Protein AF-A0A951I4A6-F1 (afdb_monomer_lite)

Sequence (923 aa):
MSLWTTLTGWFDKDRKHLIYHVMDQAHVDLKLNPESLEAGCHYIRLRLADMFLRKEVAWGQSWYPAVHSIIRFDFAERSVEIPGIADWSRVGLQNNGNGDVVGHNYMLTQAMPFNGGVVSLGAGLIALEGQNYLKAYLKTLGNLTDLLMVPQLSAAMKIVEPLTLGIQELVGAGNGHIHLGFYNSYSAGELSDGYIAIIRATGEELDTDRLWVVKDQLRVGQSMAESKPLDKFDYMLLRTEVFKTRDDWEKLDSINEPFQESLKALSDPDTAAQAPRHIRQALLRVTQAPELTDAQKRMVFNKLKENYEQAKIDLAYAGATNSSLPTLKELMRHQGKISNALSEGLPTLAEINSVAPVRQSIDPSYATTADESLEAVASAEAVLSEFYFALLGDAVDGERVKCESEVDLVFNYGVASNNALAIIKQAEELDKARQQNGELGLSVIPTGFTFRDEAWFRKIKFVEGNLEAPVSFKLRADAQPVKNSGFYIIFDRNGFVLYEFHLKVELVSALDEPALVSARVPVNLNLDELMAGKDRTQRTAVLAISALGQTLNAYYRNNETQETRVYQFQTIDRDMLAKRIGKTSAKLSPVASDDIWSEPCNPITSPAEGSAQAYEDLLKRVVTEGSILYADLSEDEDLGKLLDKISALQTGSVVQISTNCAFLPWEILYPRSYNMERDDDPPQEQELWGNRFLIESLLIGEIGDITGPFAAHEHSAPFVSLNFNPTIDETGAFEGSAYKPVADQISVAQNSYAGKVSKLEINVGKEAIKKMIAQKNYAATLIYFYCHGQSDGTFIVTQDEKLEVDRNFYIDPAFIDNSINFSNGPIIFLNSCSSGQYSPLSLTNFFSRFKEKQALGLIATSFPVPATFGAAFGEELIKRYLDGMTIGEALWRLRRELLQEKNPVGLFYSLQCPFETRAHHEN

Secondary structure (DSSP, 8-state):
--HHHHHHHTS-SS----EEEEPPGGGBSS----PBP-TTT-EEEEEEEEEE----EETTEEEEEEEEEEEEEEETTEEEEEEEEEETTSTTEEE-SSS-EEE-SEESS--EE--SS-EEEEEEEEEEE--HHHHHHHHHHHHHHHHHSSS-HHHHGGGHHHHHHHHHHHHHHTT--EEEEEEEEE-TTT-BSEEEEEES--TTT--GGGEEEETTEEEESSSTTT-EE--SS-EEEEEEEEES--S-GGG-HHHHHHHHHHHHHHH-TTTGGGHHHHHHHHHHHHHH-TTS-HHHHHHHHHHHHHHHHHHHHHHHHS-SS-PPPPPHHHHHTSPPPHHHHHHH-SPPHHHHHTS-----------------------S------EEEEEEESTTEETTEEETT-EEEEEEEEES--TTEEEEES-HHHHHHHHHTT-EEEEEEEEESEEESSS--EEEEEEETTEESS-EEEEEEE-SS--TT-EEEEEEEETTEEEEEEEEE-EEES---SPPP-PPPEEE----THHHHGGGSPPPSEEEEEEEETTEEEEEEEETTT--EEEEE-SS--HHHHHHHHHHHHHHHHHHHT-GGGGSSS-TTSPPPTTTHHHHHHHHHHHHHHHHHHHHHHTTSHHHHHHHHHHHTSPTT-EEEEEESS----GGG---S---TT-TTS---GGGSHHHH-EEEEEESSS-SBSHHHHHHHHHSPPEEEEEE-THHHHSGGGTT-S--HHHHHHHHIIIIITTT-SEEEEEESHHHHHHHHT-TT---SEEEEEEEEE-SSS--TTPPPEEEEETTEEE-GGGS-TTS--SS-PEEEEEETTGGGG-TTTTHHHHHHHHHTT--EEEEESS---HHHHHHHHHHHHHHHHTT--HHHHHHHHHHHHHHTT--GGGGEEEES-TT-------

Structure (mmCIF, N/CA/C/O backbone):
data_AF-A0A951I4A6-F1
#
_entry.id   AF-A0A951I4A6-F1
#
loop_
_atom_site.group_PDB
_atom_site.id
_atom_site.type_symbol
_atom_site.label_atom_id
_atom_site.label_alt_id
_atom_site.label_comp_id
_atom_site.label_asym_id
_atom_site.label_entity_id
_atom_site.label_seq_id
_atom_site.pdbx_PDB_ins_code
_atom_site.Cartn_x
_atom_site.Cartn_y
_atom_site.Cartn_z
_atom_site.occupancy
_atom_site.B_iso_or_equiv
_atom_site.auth_seq_id
_atom_site.auth_comp_id
_atom_site.auth_asym_id
_atom_site.auth_atom_id
_atom_site.pdbx_PDB_model_num
ATOM 1 N N . MET A 1 1 ? -6.283 1.740 -21.858 1.00 43.75 1 MET A N 1
ATOM 2 C CA . MET A 1 1 ? -6.243 2.626 -23.046 1.00 43.75 1 MET A CA 1
ATOM 3 C C . MET A 1 1 ? -5.550 3.919 -22.646 1.00 43.75 1 MET A C 1
ATOM 5 O O . MET A 1 1 ? -5.746 4.324 -21.507 1.00 43.75 1 MET A O 1
ATOM 9 N N . SER A 1 2 ? -4.712 4.523 -23.499 1.00 58.34 2 SER A N 1
ATOM 10 C CA . SER A 1 2 ? -4.071 5.801 -23.141 1.00 58.34 2 SER A CA 1
ATOM 11 C C . SER A 1 2 ? -5.094 6.939 -23.152 1.00 58.34 2 SER A C 1
ATOM 13 O O . SER A 1 2 ? -6.054 6.888 -23.928 1.00 58.34 2 SER A O 1
ATOM 15 N N . LEU A 1 3 ? -4.897 7.958 -22.309 1.00 60.66 3 LEU A N 1
ATOM 16 C CA . LEU A 1 3 ? -5.760 9.142 -22.270 1.00 60.66 3 LEU A CA 1
ATOM 17 C C . LEU A 1 3 ? -5.848 9.788 -23.648 1.00 60.66 3 LEU A C 1
ATOM 19 O O . LEU A 1 3 ? -6.926 10.192 -24.071 1.00 60.66 3 LEU A O 1
ATOM 23 N N . TRP A 1 4 ? -4.732 9.799 -24.372 1.00 62.94 4 TRP A N 1
ATOM 24 C CA . TRP A 1 4 ? -4.665 10.237 -25.757 1.00 62.94 4 TRP A CA 1
ATOM 25 C C . TRP A 1 4 ? -5.668 9.517 -26.662 1.00 62.94 4 TRP A C 1
ATOM 27 O O . TRP A 1 4 ? -6.407 10.164 -27.398 1.00 62.94 4 TRP A O 1
ATOM 37 N N . THR A 1 5 ? -5.756 8.189 -26.577 1.00 64.31 5 THR A N 1
ATOM 38 C CA . THR A 1 5 ? -6.675 7.379 -27.402 1.00 64.31 5 THR A CA 1
ATOM 39 C C . THR A 1 5 ? -8.134 7.618 -27.011 1.00 64.31 5 THR A C 1
ATOM 41 O O . THR A 1 5 ? -9.014 7.704 -27.863 1.00 64.31 5 THR A O 1
ATOM 44 N N . THR A 1 6 ? -8.382 7.770 -25.712 1.00 62.94 6 THR A N 1
ATOM 45 C CA . THR A 1 6 ? -9.705 8.039 -25.152 1.00 62.94 6 THR A CA 1
ATOM 46 C C . THR A 1 6 ? -10.217 9.431 -25.552 1.00 62.94 6 THR A C 1
ATOM 48 O O . THR A 1 6 ? -11.295 9.539 -26.126 1.00 62.94 6 THR A O 1
ATOM 51 N N . LEU A 1 7 ? -9.417 10.487 -25.344 1.00 59.03 7 LEU A N 1
ATOM 52 C CA . LEU A 1 7 ? -9.770 11.874 -25.679 1.00 59.03 7 LEU A CA 1
ATOM 53 C C . LEU A 1 7 ? -9.911 12.091 -27.190 1.00 59.03 7 LEU A C 1
ATOM 55 O O . LEU A 1 7 ? -10.821 12.789 -27.628 1.00 59.03 7 LEU A O 1
ATOM 59 N N . THR A 1 8 ? -9.035 11.485 -27.997 1.00 58.44 8 THR A N 1
ATOM 60 C CA . THR A 1 8 ? -9.110 11.598 -29.465 1.00 58.44 8 THR A CA 1
ATOM 61 C C . THR A 1 8 ? -10.274 10.810 -30.058 1.00 58.44 8 THR A C 1
ATOM 63 O O . THR A 1 8 ? -10.841 11.221 -31.069 1.00 58.44 8 THR A O 1
ATOM 66 N N . GLY A 1 9 ? -10.683 9.714 -29.414 1.00 54.38 9 GLY A N 1
ATOM 67 C CA . GLY A 1 9 ? -11.874 8.950 -29.785 1.00 54.38 9 GLY A CA 1
ATOM 68 C C . GLY A 1 9 ? -13.199 9.656 -29.472 1.00 54.38 9 GLY A C 1
ATOM 69 O O . GLY A 1 9 ? -14.228 9.270 -30.026 1.00 54.38 9 GLY A O 1
ATOM 70 N N . TRP A 1 10 ? -13.183 10.684 -28.616 1.00 55.66 10 TRP A N 1
ATOM 71 C CA . TRP A 1 10 ? -14.359 11.453 -28.189 1.00 55.66 10 TRP A CA 1
ATOM 72 C C . TRP A 1 10 ? -14.684 12.667 -29.069 1.00 55.66 10 TRP A C 1
ATOM 74 O O . TRP A 1 10 ? -15.696 13.329 -28.840 1.00 55.66 10 TRP A O 1
ATOM 84 N N . PHE A 1 11 ? -13.875 12.965 -30.090 1.00 57.44 11 PHE A N 1
ATOM 85 C CA . PHE A 1 11 ? -14.239 13.964 -31.092 1.00 57.44 11 PHE A CA 1
ATOM 86 C C . PHE A 1 11 ? -15.449 13.458 -31.900 1.00 57.44 11 PHE A C 1
ATOM 88 O O . PHE A 1 11 ? -15.356 12.486 -32.648 1.00 57.44 11 PHE A O 1
ATOM 95 N N . ASP A 1 12 ? -16.603 14.093 -31.684 1.00 46.62 12 ASP A N 1
ATOM 96 C CA . ASP A 1 12 ? -17.920 13.641 -32.140 1.00 46.62 12 ASP A CA 1
ATOM 97 C C . ASP A 1 12 ? -17.999 13.366 -33.659 1.00 46.62 12 ASP A C 1
ATOM 99 O O . ASP A 1 12 ? -17.391 14.058 -34.482 1.00 46.62 12 ASP A O 1
ATOM 103 N N . LYS A 1 13 ? -18.798 12.363 -34.052 1.00 44.25 13 LYS A N 1
ATOM 104 C CA . LYS A 1 13 ? -18.975 11.931 -35.458 1.00 44.25 13 LYS A CA 1
ATOM 105 C C . LYS A 1 13 ? -19.877 12.855 -36.293 1.00 44.25 13 LYS A C 1
ATOM 107 O O . LYS A 1 13 ? -19.911 12.705 -37.518 1.00 44.25 13 LYS A O 1
ATOM 112 N N . ASP A 1 14 ? -20.543 13.831 -35.678 1.00 42.69 14 ASP A N 1
ATOM 113 C CA . ASP A 1 14 ? -21.378 14.821 -36.365 1.00 42.69 14 ASP A CA 1
ATOM 114 C C . ASP A 1 14 ? -20.544 16.025 -36.827 1.00 42.69 14 ASP A C 1
ATOM 116 O O . ASP A 1 14 ? -20.399 17.047 -36.152 1.00 42.69 14 ASP A O 1
ATOM 120 N N . ARG A 1 15 ? -19.971 15.901 -38.029 1.00 47.69 15 ARG A N 1
ATOM 121 C CA . ARG A 1 15 ? -19.140 16.940 -38.651 1.00 47.69 15 ARG A CA 1
ATOM 122 C C . ARG A 1 15 ? -19.954 18.198 -38.970 1.00 47.69 15 ARG A C 1
ATOM 124 O O . ARG A 1 15 ? -20.613 18.277 -40.005 1.00 47.69 15 ARG A O 1
ATOM 131 N N . LYS A 1 16 ? -19.806 19.234 -38.146 1.00 55.00 16 LYS A N 1
ATOM 132 C CA . LYS A 1 16 ? -19.790 20.622 -38.636 1.00 55.00 16 LYS A CA 1
ATOM 133 C C . LYS A 1 16 ? -18.337 20.997 -38.921 1.00 55.00 16 LYS A C 1
ATOM 135 O O . LYS A 1 16 ? -17.455 20.615 -38.157 1.00 55.00 16 LYS A O 1
ATOM 140 N N . HIS A 1 17 ? -18.078 21.688 -40.030 1.00 65.19 17 HIS A N 1
ATOM 141 C CA . HIS A 1 17 ? -16.725 22.132 -40.369 1.00 65.19 17 HIS A CA 1
ATOM 142 C C . HIS A 1 17 ? -16.173 23.042 -39.255 1.00 65.19 17 HIS A C 1
ATOM 144 O O . HIS A 1 17 ? -16.897 23.896 -38.747 1.00 65.19 17 HIS A O 1
ATOM 150 N N . LEU A 1 18 ? -14.916 22.813 -38.868 1.00 82.00 18 LEU A N 1
ATOM 151 C CA . LEU A 1 18 ? -14.150 23.639 -37.935 1.00 82.00 18 LEU A CA 1
ATOM 152 C C . LEU A 1 18 ? -13.065 24.373 -38.722 1.00 82.00 18 LEU A C 1
ATOM 154 O O . LEU A 1 18 ? -12.466 23.788 -39.629 1.00 82.00 18 LEU A O 1
ATOM 158 N N . ILE A 1 19 ? -12.783 25.621 -38.358 1.00 88.19 19 ILE A N 1
ATOM 159 C CA . ILE A 1 19 ? -11.606 26.336 -38.852 1.00 88.19 19 ILE A CA 1
ATOM 160 C C . ILE A 1 19 ? -10.432 25.999 -37.937 1.00 88.19 19 ILE A C 1
ATOM 162 O O . ILE A 1 19 ? -10.483 26.239 -36.731 1.00 88.19 19 ILE A O 1
ATOM 166 N N . TYR A 1 20 ? -9.375 25.468 -38.545 1.00 90.69 20 TYR A N 1
ATOM 167 C CA . TYR A 1 20 ? -8.027 25.411 -37.994 1.00 90.69 20 TYR A CA 1
ATOM 168 C C . TYR A 1 20 ? -7.184 26.438 -38.746 1.00 90.69 20 TYR A C 1
ATOM 170 O O . TYR A 1 20 ? -7.080 26.363 -39.973 1.00 90.69 20 TYR A O 1
ATOM 178 N N . HIS A 1 21 ? -6.610 27.402 -38.030 1.00 92.94 21 HIS A N 1
ATOM 179 C CA . HIS A 1 21 ? -5.809 28.453 -38.645 1.00 92.94 21 HIS A CA 1
ATOM 180 C C . HIS A 1 21 ? -4.575 28.768 -37.797 1.00 92.94 21 HIS A C 1
ATOM 182 O O . HIS A 1 21 ? -4.688 29.083 -36.612 1.00 92.94 21 HIS A O 1
ATOM 188 N N . VAL A 1 22 ? -3.398 28.670 -38.414 1.00 92.06 22 VAL A N 1
ATOM 189 C CA . VAL A 1 22 ? -2.130 29.120 -37.829 1.00 92.06 22 VAL A CA 1
ATOM 190 C C . VAL A 1 22 ? -1.951 30.586 -38.200 1.00 92.06 22 VAL A C 1
ATOM 192 O O . VAL A 1 22 ? -2.043 30.931 -39.373 1.00 92.06 22 VAL A O 1
ATOM 195 N N . MET A 1 23 ? -1.729 31.442 -37.206 1.00 93.62 23 MET A N 1
ATOM 196 C CA . MET A 1 23 ? -1.645 32.886 -37.412 1.00 93.62 23 MET A CA 1
ATOM 197 C C . MET A 1 23 ? -0.297 33.279 -38.020 1.00 93.62 23 MET A C 1
ATOM 199 O O . MET A 1 23 ? 0.754 32.991 -37.444 1.00 93.62 23 MET A O 1
ATOM 203 N N . ASP A 1 24 ? -0.330 34.017 -39.127 1.00 90.06 24 ASP A N 1
ATOM 204 C CA . ASP A 1 24 ? 0.867 34.617 -39.713 1.00 90.06 24 ASP A CA 1
ATOM 205 C C . ASP A 1 24 ? 1.423 35.751 -38.840 1.00 90.06 24 ASP A C 1
ATOM 207 O O . ASP A 1 24 ? 0.675 36.532 -38.252 1.00 90.06 24 ASP A O 1
ATOM 211 N N . GLN A 1 25 ? 2.750 35.933 -38.839 1.00 91.06 25 GLN A N 1
ATOM 212 C CA . GLN A 1 25 ? 3.420 37.021 -38.106 1.00 91.06 25 GLN A CA 1
ATOM 213 C C . GLN A 1 25 ? 2.866 38.415 -38.452 1.00 91.06 25 GLN A C 1
ATOM 215 O O . GLN A 1 25 ? 2.879 39.308 -37.606 1.00 91.06 25 GLN A O 1
ATOM 220 N N . ALA A 1 26 ? 2.385 38.625 -39.681 1.00 91.62 26 ALA A N 1
ATOM 221 C CA . ALA A 1 26 ? 1.782 39.892 -40.094 1.00 91.62 26 ALA A CA 1
ATOM 222 C C . ALA A 1 26 ? 0.457 40.190 -39.368 1.00 91.62 26 ALA A C 1
ATOM 224 O O . ALA A 1 26 ? 0.068 41.353 -39.272 1.00 91.62 26 ALA A O 1
ATOM 225 N N . HIS A 1 27 ? -0.226 39.161 -38.858 1.00 94.12 27 HIS A N 1
ATOM 226 C CA . HIS A 1 27 ? -1.525 39.248 -38.187 1.00 94.12 27 HIS A CA 1
ATOM 227 C C . HIS A 1 27 ? -1.422 39.166 -36.654 1.00 94.12 27 HIS A C 1
ATOM 229 O O . HIS A 1 27 ? -2.438 39.088 -35.961 1.00 94.12 27 HIS A O 1
ATOM 235 N N . VAL A 1 28 ? -0.204 39.219 -36.111 1.00 93.69 28 VAL A N 1
ATOM 236 C CA . VAL A 1 28 ? 0.093 39.100 -34.678 1.00 93.69 28 VAL A CA 1
ATOM 237 C C . VAL A 1 28 ? 0.895 40.322 -34.224 1.00 93.69 28 VAL A C 1
ATOM 239 O O . VAL A 1 28 ? 1.867 40.707 -34.874 1.00 93.69 28 VAL A O 1
ATOM 242 N N . ASP A 1 29 ? 0.492 40.961 -33.122 1.00 92.06 29 ASP A N 1
ATOM 243 C CA . ASP A 1 29 ? 1.193 42.132 -32.568 1.00 92.06 29 ASP A CA 1
ATOM 244 C C . ASP A 1 29 ? 2.504 41.768 -31.852 1.00 92.06 29 ASP A C 1
ATOM 246 O O . ASP A 1 29 ? 3.460 42.550 -31.836 1.00 92.06 29 ASP A O 1
ATOM 250 N N . LEU A 1 30 ? 2.562 40.563 -31.283 1.00 88.88 30 LEU A N 1
ATOM 251 C CA . LEU A 1 30 ? 3.762 39.988 -30.698 1.00 88.88 30 LEU A CA 1
ATOM 252 C C . LEU A 1 30 ? 4.760 39.563 -31.786 1.00 88.88 30 LEU A C 1
ATOM 254 O O . LEU A 1 30 ? 4.427 38.871 -32.748 1.00 88.88 30 LEU A O 1
ATOM 258 N N . LYS A 1 31 ? 6.028 39.939 -31.605 1.00 89.62 31 LYS A N 1
ATOM 259 C CA . LYS A 1 31 ? 7.127 39.449 -32.441 1.00 89.62 31 LYS A CA 1
ATOM 260 C C . LYS A 1 31 ? 7.475 38.012 -32.041 1.00 89.62 31 LYS A C 1
ATOM 262 O O . LYS A 1 31 ? 8.034 37.811 -30.965 1.00 89.62 31 LYS A O 1
ATOM 267 N N . LEU A 1 32 ? 7.172 37.057 -32.913 1.00 87.62 32 LEU A N 1
ATOM 268 C CA . LEU A 1 32 ? 7.420 35.631 -32.713 1.00 87.62 32 LEU A CA 1
ATOM 269 C C . LEU A 1 32 ? 8.869 35.269 -33.056 1.00 87.62 32 LEU A C 1
ATOM 271 O O . LEU A 1 32 ? 9.531 35.939 -33.861 1.00 87.62 32 LEU A O 1
ATOM 275 N N . ASN A 1 33 ? 9.368 34.199 -32.441 1.00 85.75 33 ASN A N 1
ATOM 276 C CA . ASN A 1 33 ? 10.640 33.596 -32.821 1.00 85.75 33 ASN A CA 1
ATOM 277 C C . ASN A 1 33 ? 10.492 32.857 -34.170 1.00 85.75 33 ASN A C 1
ATOM 279 O O . ASN A 1 33 ? 9.717 31.905 -34.244 1.00 85.75 33 ASN A O 1
ATOM 283 N N . PRO A 1 34 ? 11.230 33.241 -35.232 1.00 83.06 34 PRO A N 1
ATOM 284 C CA . PRO A 1 34 ? 11.115 32.584 -36.536 1.00 83.06 34 PRO A CA 1
ATOM 285 C C . PRO A 1 34 ? 11.786 31.202 -36.588 1.00 83.06 34 PRO A C 1
ATOM 287 O O . PRO A 1 34 ? 11.724 30.539 -37.619 1.00 83.06 34 PRO A O 1
ATOM 290 N N . GLU A 1 35 ? 12.490 30.790 -35.531 1.00 87.12 35 GLU A N 1
ATOM 291 C CA . GLU A 1 35 ? 13.164 29.495 -35.483 1.00 87.12 35 GLU A CA 1
ATOM 292 C C . GLU A 1 35 ? 12.162 28.347 -35.319 1.00 87.12 35 GLU A C 1
ATOM 294 O O . GLU A 1 35 ? 11.289 28.368 -34.449 1.00 87.12 35 GLU A O 1
ATOM 299 N N . SER A 1 36 ? 12.330 27.313 -36.140 1.00 89.94 36 SER A N 1
ATOM 300 C CA . SER A 1 36 ? 11.585 26.066 -36.002 1.00 89.94 36 SER A CA 1
ATOM 301 C C . SER A 1 36 ? 12.187 25.165 -34.921 1.00 89.94 36 SER A C 1
ATOM 303 O O . SER A 1 36 ? 13.357 25.270 -34.548 1.00 89.94 36 SER A O 1
ATOM 305 N N . LEU A 1 37 ? 11.373 24.245 -34.419 1.00 92.62 37 LEU A N 1
ATOM 306 C CA . LEU A 1 37 ? 11.725 23.266 -33.403 1.00 92.62 37 LEU A CA 1
ATOM 307 C C . LEU A 1 37 ? 12.925 22.407 -33.832 1.00 92.62 37 LEU A C 1
ATOM 309 O O . LEU A 1 37 ? 12.897 21.783 -34.890 1.00 92.62 37 LEU A O 1
ATOM 313 N N . GLU A 1 38 ? 13.951 22.326 -32.985 1.00 92.69 38 GLU A N 1
ATOM 314 C CA . GLU A 1 38 ? 15.200 21.618 -33.270 1.00 92.69 38 GLU A CA 1
ATOM 315 C C . GLU A 1 38 ? 15.564 20.709 -32.092 1.00 92.69 38 GLU A C 1
ATOM 317 O O . GLU A 1 38 ? 15.557 21.137 -30.931 1.00 92.69 38 GLU A O 1
ATOM 322 N N . ALA A 1 39 ? 15.855 19.443 -32.398 1.00 91.12 39 ALA A N 1
ATOM 323 C CA . ALA A 1 39 ? 16.177 18.420 -31.411 1.00 91.12 39 ALA A CA 1
ATOM 324 C C . ALA A 1 39 ? 17.497 18.728 -30.691 1.00 91.12 39 ALA A C 1
ATOM 326 O O . ALA A 1 39 ? 18.474 19.135 -31.310 1.00 91.12 39 ALA A O 1
ATOM 327 N N . GLY A 1 40 ? 17.519 18.542 -29.374 1.00 88.38 40 GLY A N 1
ATOM 328 C CA . GLY A 1 40 ? 18.686 18.785 -28.523 1.00 88.38 40 GLY A CA 1
ATOM 329 C C . GLY A 1 40 ? 18.925 20.264 -28.204 1.00 88.38 40 GLY A C 1
ATOM 330 O O . GLY A 1 40 ? 19.783 20.580 -27.377 1.00 88.38 40 GLY A O 1
ATOM 331 N N . CYS A 1 41 ? 18.148 21.170 -28.807 1.00 89.88 41 CYS A N 1
ATOM 332 C CA . CYS A 1 41 ? 18.350 22.618 -28.737 1.00 89.88 41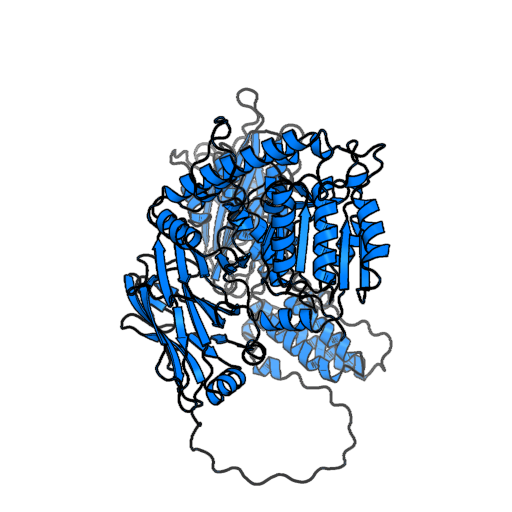 CYS A CA 1
ATOM 333 C C . CYS A 1 41 ? 17.179 23.345 -28.081 1.00 89.8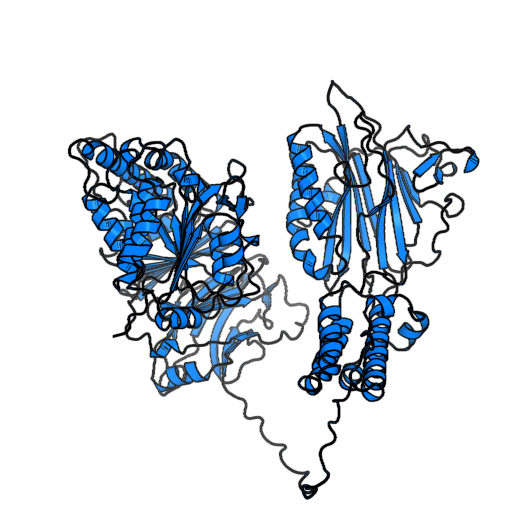8 41 CYS A C 1
ATOM 335 O O . CYS A 1 41 ? 17.392 24.288 -27.317 1.00 89.88 41 CYS A O 1
ATOM 337 N N . HIS A 1 42 ? 15.950 22.936 -28.392 1.00 93.94 42 HIS A N 1
ATOM 338 C CA . HIS A 1 42 ? 14.757 23.710 -28.072 1.00 93.94 42 HIS A CA 1
ATOM 339 C C . HIS A 1 42 ? 13.898 23.082 -26.975 1.00 93.94 42 HIS A C 1
ATOM 341 O O . HIS A 1 42 ? 13.824 21.867 -26.798 1.00 93.94 42 HIS A O 1
ATOM 347 N N . TYR A 1 43 ? 13.224 23.962 -26.248 1.00 94.12 43 TYR A N 1
ATOM 348 C CA . TYR A 1 43 ? 12.121 23.655 -25.359 1.00 94.12 43 TYR A CA 1
ATOM 349 C C . TYR A 1 43 ? 10.814 24.068 -26.016 1.00 94.12 43 TYR A C 1
ATOM 351 O O . TYR A 1 43 ? 10.769 25.023 -26.796 1.00 94.12 43 TYR A O 1
ATOM 359 N N . ILE A 1 44 ? 9.750 23.374 -25.635 1.00 93.69 44 ILE A N 1
ATOM 360 C CA . ILE A 1 44 ? 8.385 23.651 -26.061 1.00 93.69 44 ILE A CA 1
ATOM 361 C C . ILE A 1 44 ? 7.559 24.007 -24.835 1.00 93.69 44 ILE A C 1
ATOM 363 O O . ILE A 1 44 ? 7.713 23.410 -23.764 1.00 93.69 44 ILE A O 1
ATOM 367 N N . ARG A 1 45 ? 6.653 24.967 -24.997 1.00 92.19 45 ARG A N 1
ATOM 368 C CA . ARG A 1 45 ? 5.625 25.279 -24.006 1.00 92.19 45 ARG A CA 1
ATOM 369 C C . ARG A 1 45 ? 4.298 25.554 -24.694 1.00 92.19 45 ARG A C 1
ATOM 371 O O . ARG A 1 45 ? 4.272 26.226 -25.722 1.00 92.19 45 ARG A O 1
ATOM 378 N N . LEU A 1 46 ? 3.209 25.050 -24.120 1.00 92.06 46 LEU A N 1
ATOM 379 C CA . LEU A 1 46 ? 1.858 25.328 -24.589 1.00 92.06 46 LEU A CA 1
ATOM 380 C C . LEU A 1 46 ? 1.146 26.272 -23.620 1.00 92.06 46 LEU A C 1
ATOM 382 O O . LEU A 1 46 ? 1.200 26.101 -22.398 1.00 92.06 46 LEU A O 1
ATOM 386 N N . ARG A 1 47 ? 0.443 27.255 -24.177 1.00 90.88 47 ARG A N 1
ATOM 387 C CA . ARG A 1 47 ? -0.405 28.190 -23.438 1.00 90.88 47 ARG A CA 1
ATOM 388 C C . ARG A 1 47 ? -1.794 28.252 -24.049 1.00 90.88 47 ARG A C 1
ATOM 390 O O . ARG A 1 47 ? -1.951 28.141 -25.264 1.00 90.88 47 ARG A O 1
ATOM 397 N N . LEU A 1 48 ? -2.781 28.495 -23.199 1.00 90.62 48 LEU A N 1
ATOM 398 C CA . LEU A 1 48 ? -4.099 28.953 -23.605 1.00 90.62 48 LEU A CA 1
ATOM 399 C C . LEU A 1 48 ? -4.074 30.484 -23.615 1.00 90.62 48 LEU A C 1
ATOM 401 O O . LEU A 1 48 ? -4.047 31.115 -22.557 1.00 90.62 48 LEU A O 1
ATOM 405 N N . ALA A 1 49 ? -4.005 31.072 -24.808 1.00 88.94 49 ALA A N 1
ATOM 406 C CA . ALA A 1 49 ? -3.922 32.518 -24.981 1.00 88.94 49 ALA A CA 1
ATOM 407 C C . ALA A 1 49 ? -5.288 33.188 -24.780 1.00 88.94 49 ALA A C 1
ATOM 409 O O . ALA A 1 49 ? -5.366 34.194 -24.076 1.00 88.94 49 ALA A O 1
ATOM 410 N N . ASP A 1 50 ? -6.339 32.590 -25.349 1.00 86.69 50 ASP A N 1
ATOM 411 C CA . ASP A 1 50 ? -7.720 33.072 -25.282 1.00 86.69 50 ASP A CA 1
ATOM 412 C C . ASP A 1 50 ? -8.712 31.912 -25.476 1.00 86.69 50 ASP A C 1
ATOM 414 O O . ASP A 1 50 ? -8.392 30.910 -26.124 1.00 86.69 50 ASP A O 1
ATOM 418 N N . MET A 1 51 ? -9.926 32.036 -24.947 1.00 86.00 51 MET A N 1
ATOM 419 C CA . MET A 1 51 ? -11.024 31.099 -25.211 1.00 86.00 51 MET A CA 1
ATOM 420 C C . MET A 1 51 ? -12.377 31.785 -25.069 1.00 86.00 51 MET A C 1
ATOM 422 O O . MET A 1 51 ? -12.542 32.690 -24.253 1.00 86.00 51 MET A O 1
ATOM 426 N N . PHE A 1 52 ? -13.366 31.306 -25.818 1.00 80.19 52 PHE A N 1
ATOM 427 C CA . PHE A 1 52 ? -14.722 31.833 -25.748 1.00 80.19 52 PHE A CA 1
ATOM 428 C C . PHE A 1 52 ? -15.763 30.750 -26.023 1.00 80.19 52 PHE A C 1
ATOM 430 O O . PHE A 1 52 ? -15.616 29.937 -26.939 1.00 80.19 52 PHE A O 1
ATOM 437 N N . LEU A 1 53 ? -16.843 30.777 -25.243 1.00 77.12 53 LEU A N 1
ATOM 438 C CA . LEU A 1 53 ? -17.999 29.900 -25.386 1.00 77.12 53 LEU A CA 1
ATOM 439 C C . LEU A 1 53 ? -19.263 30.763 -25.445 1.00 77.12 53 LEU A C 1
ATOM 441 O O . LEU A 1 53 ? -19.584 31.465 -24.494 1.00 77.12 53 LEU A O 1
ATOM 445 N N . ARG A 1 54 ? -20.002 30.704 -26.554 1.00 70.81 54 ARG A N 1
ATOM 446 C CA . ARG A 1 54 ? -21.134 31.600 -26.840 1.00 70.81 54 ARG A CA 1
ATOM 447 C C . ARG A 1 54 ? -22.427 31.244 -26.093 1.00 70.81 54 ARG A C 1
ATOM 449 O O . ARG A 1 54 ? -23.322 32.081 -25.982 1.00 70.81 54 ARG A O 1
ATOM 456 N N . LYS A 1 55 ? -22.606 29.989 -25.664 1.00 60.31 55 LYS A N 1
ATOM 457 C CA . LYS A 1 55 ? -23.855 29.527 -25.028 1.00 60.31 55 LYS A CA 1
ATOM 458 C C . LYS A 1 55 ? -23.887 29.893 -23.539 1.00 60.31 55 LYS A C 1
ATOM 460 O O . LYS A 1 55 ? -23.393 29.135 -22.717 1.00 60.31 55 LYS A O 1
ATOM 465 N N . GLU A 1 56 ? -24.541 31.006 -23.216 1.00 52.12 56 GLU A N 1
ATOM 466 C CA . GLU A 1 56 ? -24.661 31.511 -21.837 1.00 52.12 56 GLU A CA 1
ATOM 467 C C . GLU A 1 56 ? -25.842 30.876 -21.058 1.00 52.12 56 GLU A C 1
ATOM 469 O O . GLU A 1 56 ? -25.710 30.588 -19.873 1.00 52.12 56 GLU A O 1
ATOM 474 N N . VAL A 1 57 ? -26.982 30.562 -21.704 1.00 49.53 57 VAL A N 1
ATOM 475 C CA . VAL A 1 57 ? -28.136 29.871 -21.079 1.00 49.53 57 VAL A CA 1
ATOM 476 C C . VAL A 1 57 ? -28.938 29.081 -22.121 1.00 49.53 57 VAL A C 1
ATOM 478 O O . VAL A 1 57 ? -29.391 29.629 -23.126 1.00 49.53 57 VAL A O 1
ATOM 481 N N . ALA A 1 58 ? -29.208 27.805 -21.847 1.00 42.53 58 ALA A N 1
ATOM 482 C CA . ALA A 1 58 ? -30.303 27.059 -22.464 1.00 42.53 58 ALA A CA 1
ATOM 483 C C . ALA A 1 58 ? -31.167 26.487 -21.331 1.00 42.53 58 ALA A C 1
ATOM 485 O O . ALA A 1 58 ? -30.638 25.850 -20.428 1.00 42.53 58 ALA A O 1
ATOM 486 N N . TRP A 1 59 ? -32.480 26.743 -21.348 1.00 40.56 59 TRP A N 1
ATOM 487 C CA . TRP A 1 59 ? -33.438 26.145 -20.400 1.00 40.56 59 TRP A CA 1
ATOM 488 C C . TRP A 1 59 ? -33.138 26.405 -18.903 1.00 40.56 59 TRP A C 1
ATOM 490 O O . TRP A 1 59 ? -33.471 25.590 -18.052 1.00 40.56 59 TRP A O 1
ATOM 500 N N . GLY A 1 60 ? -32.539 27.554 -18.561 1.00 45.28 60 GLY A N 1
ATOM 501 C CA . GLY A 1 60 ? -32.307 27.958 -17.165 1.00 45.28 60 GLY A CA 1
ATOM 502 C C . GLY A 1 60 ? -31.064 27.360 -16.491 1.00 45.28 60 GLY A C 1
ATOM 503 O O . GLY A 1 60 ? -30.926 27.507 -15.280 1.00 45.28 60 GLY A O 1
ATOM 504 N N . GLN A 1 61 ? -30.164 26.717 -17.243 1.00 52.47 61 GLN A N 1
ATOM 505 C CA . GLN A 1 61 ? -28.907 26.152 -16.731 1.00 52.47 61 GLN A CA 1
ATOM 506 C C . GLN A 1 61 ? -27.689 26.995 -17.152 1.00 52.47 61 GLN A C 1
ATOM 508 O O . GLN A 1 61 ? -27.592 27.401 -18.314 1.00 52.47 61 GLN A O 1
ATOM 513 N N . SER A 1 62 ? -26.766 27.248 -16.215 1.00 58.78 62 SER A N 1
ATOM 514 C CA . SER A 1 62 ? -25.490 27.946 -16.455 1.00 58.78 62 SER A CA 1
ATOM 515 C C . SER A 1 62 ? -24.414 26.970 -16.940 1.00 58.78 62 SER A C 1
ATOM 517 O O . SER A 1 62 ? -24.254 25.903 -16.348 1.00 58.78 62 SER A O 1
ATOM 519 N N . TRP A 1 63 ? -23.653 27.350 -17.970 1.00 66.00 63 TRP A N 1
ATOM 520 C CA . TRP A 1 63 ? -22.552 26.557 -18.530 1.00 66.00 63 TRP A CA 1
ATOM 521 C C . TRP A 1 63 ? -21.202 27.234 -18.270 1.00 66.00 63 TRP A C 1
ATOM 523 O O . TRP A 1 63 ? -21.098 28.453 -18.365 1.00 66.00 63 TRP A O 1
ATOM 533 N N . TYR A 1 64 ? -20.171 26.449 -17.957 1.00 69.94 64 TYR A N 1
ATOM 534 C CA . TYR A 1 64 ? -18.817 26.930 -17.673 1.00 69.94 64 TYR A CA 1
ATOM 535 C C . TYR A 1 64 ? -17.809 26.365 -18.686 1.00 69.94 64 TYR A C 1
ATOM 537 O O . TYR A 1 64 ? -17.778 25.146 -18.877 1.00 69.94 64 TYR A O 1
ATOM 545 N N . PRO A 1 65 ? -16.971 27.201 -19.324 1.00 75.25 65 PRO A N 1
ATOM 546 C CA . PRO A 1 65 ? -15.929 26.725 -20.225 1.00 75.25 65 PRO A CA 1
ATOM 547 C C . PRO A 1 65 ? -14.724 26.177 -19.446 1.00 75.25 65 PRO A C 1
ATOM 549 O O . PRO A 1 65 ? -14.271 26.778 -18.467 1.00 75.25 65 PRO A O 1
ATOM 552 N N . ALA A 1 66 ? -14.176 25.060 -19.916 1.00 80.25 66 ALA A N 1
ATOM 553 C CA . ALA A 1 66 ? -12.888 24.529 -19.482 1.00 80.25 66 ALA A CA 1
ATOM 554 C C . ALA A 1 66 ? -12.120 23.986 -20.691 1.00 80.25 66 ALA A C 1
ATOM 556 O O . ALA A 1 66 ? -12.716 23.383 -21.581 1.00 80.25 66 ALA A O 1
ATOM 557 N N . VAL A 1 67 ? -10.804 24.174 -20.729 1.00 84.69 67 VAL A N 1
ATOM 558 C CA . VAL A 1 67 ? -9.943 23.594 -21.768 1.00 84.69 67 VAL A CA 1
ATOM 559 C C . VAL A 1 67 ? -9.101 22.500 -21.148 1.00 84.69 67 VAL A C 1
ATOM 561 O O . VAL A 1 67 ? -8.324 22.759 -20.233 1.00 84.69 67 VAL A O 1
ATOM 564 N N . HIS A 1 68 ? -9.217 21.281 -21.658 1.00 87.06 68 HIS A N 1
ATOM 565 C CA . HIS A 1 68 ? -8.243 20.242 -21.356 1.00 87.06 68 HIS A CA 1
ATOM 566 C C . HIS A 1 68 ? -7.149 20.242 -22.424 1.00 87.06 68 HIS A C 1
ATOM 568 O O . HIS A 1 68 ? -7.377 20.590 -23.583 1.00 87.06 68 HIS A O 1
ATOM 574 N N . SER A 1 69 ? -5.954 19.824 -22.036 1.00 89.06 69 SER A N 1
ATOM 575 C CA . SER A 1 69 ? -4.828 19.612 -22.933 1.00 89.06 69 SER A CA 1
ATOM 576 C C . SER A 1 69 ? -4.117 18.321 -22.575 1.00 89.06 69 SER A C 1
ATOM 578 O O . SER A 1 69 ? -4.142 17.870 -21.431 1.00 89.06 69 SER A O 1
ATOM 580 N N . ILE A 1 70 ? -3.507 17.713 -23.575 1.00 89.81 70 ILE A N 1
ATOM 581 C CA . ILE A 1 70 ? -2.631 16.572 -23.418 1.00 89.81 70 ILE A CA 1
ATOM 582 C C . ILE A 1 70 ? -1.467 16.758 -24.378 1.00 89.81 70 ILE A C 1
ATOM 584 O O . ILE A 1 70 ? -1.664 17.074 -25.551 1.00 89.81 70 ILE A O 1
ATOM 588 N N . ILE A 1 71 ? -0.247 16.606 -23.877 1.00 90.94 71 ILE A N 1
ATOM 589 C CA . ILE A 1 71 ? 0.955 16.696 -24.702 1.00 90.94 71 ILE A CA 1
ATOM 590 C C . ILE A 1 71 ? 1.707 15.386 -24.606 1.00 90.94 71 ILE A C 1
ATOM 592 O O . ILE A 1 71 ? 2.065 14.962 -23.510 1.00 90.94 71 ILE A O 1
ATOM 596 N N . ARG A 1 72 ? 1.953 14.755 -25.754 1.00 92.25 72 ARG A N 1
ATOM 597 C CA . ARG A 1 72 ? 2.796 13.566 -25.845 1.00 92.25 72 ARG A CA 1
ATOM 598 C C . ARG A 1 72 ? 4.154 13.938 -26.411 1.00 92.25 72 ARG A C 1
ATOM 600 O O . ARG A 1 72 ? 4.214 14.503 -27.499 1.00 92.25 72 ARG A O 1
ATOM 607 N N . PHE A 1 73 ? 5.225 13.614 -25.705 1.00 92.69 73 PHE A N 1
ATOM 608 C CA . PHE A 1 73 ? 6.592 13.813 -26.185 1.00 92.69 73 PHE A CA 1
ATOM 609 C C . PHE A 1 73 ? 7.546 12.835 -25.498 1.00 92.69 73 PHE A C 1
ATOM 611 O O . PHE A 1 73 ? 7.176 12.180 -24.522 1.00 92.69 73 PHE A O 1
ATOM 618 N N . ASP A 1 74 ? 8.772 12.739 -26.002 1.00 90.19 74 ASP A N 1
ATOM 619 C CA . ASP A 1 74 ? 9.784 11.862 -25.421 1.00 90.19 74 ASP A CA 1
ATOM 620 C C . ASP A 1 74 ? 10.508 12.565 -24.264 1.00 90.19 74 ASP A C 1
ATOM 622 O O . ASP A 1 74 ? 11.098 13.635 -24.421 1.00 90.19 74 ASP A O 1
ATOM 626 N N . PHE A 1 75 ? 10.464 11.950 -23.083 1.00 89.88 75 PHE A N 1
ATOM 627 C CA . PHE A 1 75 ? 11.045 12.456 -21.844 1.00 89.88 75 PHE A CA 1
ATOM 628 C C . PHE A 1 75 ? 11.683 11.312 -21.055 1.00 89.88 75 PHE A C 1
ATOM 630 O O . PHE A 1 75 ? 11.013 10.332 -20.735 1.00 89.88 75 PHE A O 1
ATOM 637 N N . ALA A 1 76 ? 12.964 11.445 -20.695 1.00 82.62 76 ALA A N 1
ATOM 638 C CA . ALA A 1 76 ? 13.738 10.383 -20.037 1.00 82.62 76 ALA A CA 1
ATOM 639 C C . ALA A 1 76 ? 13.702 9.042 -20.807 1.00 82.62 76 ALA A C 1
ATOM 641 O O . ALA A 1 76 ? 13.430 8.001 -20.217 1.00 82.62 76 ALA A O 1
ATOM 642 N N . GLU A 1 77 ? 13.925 9.093 -22.128 1.00 80.56 77 GLU A N 1
ATOM 643 C CA . GLU A 1 77 ? 13.980 7.921 -23.032 1.00 80.56 77 GLU A CA 1
ATOM 644 C C . GLU A 1 77 ? 12.665 7.128 -23.162 1.00 80.56 77 GLU A C 1
ATOM 646 O O . GLU A 1 77 ? 12.638 6.021 -23.691 1.00 80.56 77 GLU A O 1
ATOM 651 N N . ARG A 1 78 ? 11.544 7.710 -22.726 1.00 84.31 78 ARG A N 1
ATOM 652 C CA . ARG A 1 78 ? 10.202 7.137 -22.878 1.00 84.31 78 ARG A CA 1
ATOM 653 C C . ARG A 1 78 ? 9.224 8.181 -23.397 1.00 84.31 78 ARG A C 1
ATOM 655 O O . ARG A 1 78 ? 9.354 9.363 -23.089 1.00 84.31 78 ARG A O 1
ATOM 662 N N . SER A 1 79 ? 8.204 7.742 -24.124 1.00 85.94 79 SER A N 1
ATOM 663 C CA . SER A 1 79 ? 7.102 8.623 -24.511 1.00 85.94 79 SER A CA 1
ATOM 664 C C . SER A 1 79 ? 6.187 8.855 -23.307 1.00 85.94 79 SER A C 1
ATOM 666 O O . SER A 1 79 ? 5.696 7.896 -22.708 1.00 85.94 79 SER A O 1
ATOM 668 N N . VAL A 1 80 ? 5.976 10.114 -22.925 1.00 88.50 80 VAL A N 1
ATOM 669 C CA . VAL A 1 80 ? 5.116 10.500 -21.796 1.00 88.50 80 VAL A CA 1
ATOM 670 C C . VAL A 1 80 ? 3.943 11.342 -22.275 1.00 88.50 80 VAL A C 1
ATOM 672 O O . VAL A 1 80 ? 4.077 12.121 -23.215 1.00 88.50 80 VAL A O 1
ATOM 675 N N . GLU A 1 81 ? 2.797 11.199 -21.611 1.00 89.38 81 GLU A N 1
ATOM 676 C CA . GLU A 1 81 ? 1.607 12.030 -21.813 1.00 89.38 81 GLU A CA 1
ATOM 677 C C . GLU A 1 81 ? 1.466 12.983 -20.618 1.00 89.38 81 GLU A C 1
ATOM 679 O O . GLU A 1 81 ? 1.371 12.533 -19.478 1.00 89.38 81 GLU A O 1
ATOM 684 N N . ILE A 1 82 ? 1.467 14.293 -20.865 1.00 89.56 82 ILE A N 1
ATOM 685 C CA . ILE A 1 82 ? 1.287 15.326 -19.839 1.00 89.56 82 ILE A CA 1
ATOM 686 C C . ILE A 1 82 ? -0.119 15.914 -19.974 1.00 89.56 82 ILE A C 1
ATOM 688 O O . ILE A 1 82 ? -0.359 16.689 -20.906 1.00 89.56 82 ILE A O 1
ATOM 692 N N . PRO A 1 83 ? -1.057 15.536 -19.088 1.00 89.50 83 PRO A N 1
ATOM 693 C CA . PRO A 1 83 ? -2.383 16.128 -19.048 1.00 89.50 83 PRO A CA 1
ATOM 694 C C . PRO A 1 83 ? -2.367 17.496 -18.359 1.00 89.50 83 PRO A C 1
ATOM 696 O O . PRO A 1 83 ? -1.602 17.735 -17.424 1.00 89.50 83 PRO A O 1
ATOM 699 N N . GLY A 1 84 ? -3.271 18.375 -18.778 1.00 87.00 84 GLY A N 1
ATOM 700 C CA . GLY A 1 84 ? -3.526 19.652 -18.123 1.00 87.00 84 GLY A CA 1
ATOM 701 C C . GLY A 1 84 ? -4.974 20.090 -18.297 1.00 87.00 84 GLY A C 1
ATOM 702 O O . GLY A 1 84 ? -5.626 19.733 -19.278 1.00 87.00 84 GLY A O 1
ATOM 703 N N . ILE A 1 85 ? -5.475 20.884 -17.354 1.00 85.44 85 ILE A N 1
ATOM 704 C CA . ILE A 1 85 ? -6.807 21.492 -17.423 1.00 85.44 85 ILE A CA 1
ATOM 705 C C . ILE A 1 85 ? -6.726 22.984 -17.105 1.00 85.44 85 ILE A C 1
ATOM 707 O O . ILE A 1 85 ? -6.029 23.384 -16.181 1.00 85.44 85 ILE A O 1
ATOM 711 N N . ALA A 1 86 ? -7.429 23.815 -17.857 1.00 81.31 86 ALA A N 1
ATOM 712 C CA . ALA A 1 86 ? -7.561 25.246 -17.629 1.00 81.31 86 ALA A CA 1
ATOM 713 C C . ALA A 1 86 ? -9.040 25.583 -17.421 1.00 81.31 86 ALA A C 1
ATOM 715 O O . ALA A 1 86 ? -9.863 25.349 -18.306 1.00 81.31 86 ALA A O 1
ATOM 716 N N . ASP A 1 87 ? -9.372 26.128 -16.252 1.00 75.06 87 ASP A N 1
ATOM 717 C CA . ASP A 1 87 ? -10.733 26.497 -15.860 1.00 75.06 87 ASP A CA 1
ATOM 718 C C . ASP A 1 87 ? -10.744 27.725 -14.927 1.00 75.06 87 ASP A C 1
ATOM 720 O O . ASP A 1 87 ? -9.711 28.163 -14.420 1.00 75.06 87 ASP A O 1
ATOM 724 N N . TRP A 1 88 ? -11.930 28.280 -14.680 1.00 66.56 88 TRP A N 1
ATOM 725 C CA . TRP A 1 88 ? -12.147 29.516 -13.911 1.00 66.56 88 TRP A CA 1
ATOM 726 C C . TRP A 1 88 ? -11.650 29.503 -12.456 1.00 66.56 88 TRP A C 1
ATOM 728 O O . TRP A 1 88 ? -11.555 30.561 -11.836 1.00 66.56 88 TRP A O 1
ATOM 738 N N . SER A 1 89 ? -11.377 28.338 -11.864 1.00 63.41 89 SER A N 1
ATOM 739 C CA . SER A 1 89 ? -10.882 28.249 -10.486 1.00 63.41 89 SER A CA 1
ATOM 740 C C . SER A 1 89 ? -9.412 28.664 -10.354 1.00 63.41 89 SER A C 1
ATOM 742 O O . SER A 1 89 ? -8.933 28.872 -9.235 1.00 63.41 89 SER A O 1
ATOM 744 N N . ARG A 1 90 ? -8.696 28.830 -11.475 1.00 67.88 90 ARG A N 1
ATOM 745 C CA . ARG A 1 90 ? -7.270 29.168 -11.485 1.00 67.88 90 ARG A CA 1
ATOM 746 C C . ARG A 1 90 ? -6.991 30.665 -11.540 1.00 67.88 90 ARG A C 1
ATOM 748 O O . ARG A 1 90 ? -7.694 31.459 -12.163 1.00 67.88 90 ARG A O 1
ATOM 755 N N . VAL A 1 91 ? -5.879 31.047 -10.918 1.00 52.66 91 VAL A N 1
ATOM 756 C CA . VAL A 1 91 ? -5.372 32.424 -10.896 1.00 52.66 91 VAL A CA 1
ATOM 757 C C . VAL A 1 91 ? -5.079 32.895 -12.329 1.00 52.66 91 VAL A C 1
ATOM 759 O O . VAL A 1 91 ? -4.263 32.299 -13.022 1.00 52.66 91 VAL A O 1
ATOM 762 N N . GLY A 1 92 ? -5.744 33.969 -12.770 1.00 51.41 92 GLY A N 1
ATOM 763 C CA . GLY A 1 92 ? -5.621 34.526 -14.130 1.00 51.41 92 GLY A CA 1
ATOM 764 C C . GLY A 1 92 ? -6.796 34.213 -15.066 1.00 51.41 92 GLY A C 1
ATOM 765 O O . GLY A 1 92 ? -6.923 34.857 -16.103 1.00 51.41 92 GLY A O 1
ATOM 766 N N . LEU A 1 93 ? -7.689 33.297 -14.673 1.00 59.94 93 LEU A N 1
ATOM 767 C CA . LEU A 1 93 ? -8.936 32.967 -15.370 1.00 59.94 93 LEU A CA 1
ATOM 768 C C . LEU A 1 93 ? -10.113 33.535 -14.547 1.00 59.94 93 LEU A C 1
ATOM 770 O O . LEU A 1 93 ? -10.722 32.825 -13.755 1.00 59.94 93 LEU A O 1
ATOM 774 N N . GLN A 1 94 ? -10.389 34.845 -14.635 1.00 52.41 94 GLN A N 1
ATOM 775 C CA . GLN A 1 94 ? -11.443 35.477 -13.818 1.00 52.41 94 GLN A CA 1
ATOM 776 C C . GLN A 1 94 ? -12.832 35.365 -14.466 1.00 52.41 94 GLN A C 1
ATOM 778 O O . GLN A 1 94 ? -12.982 35.490 -15.681 1.00 52.41 94 G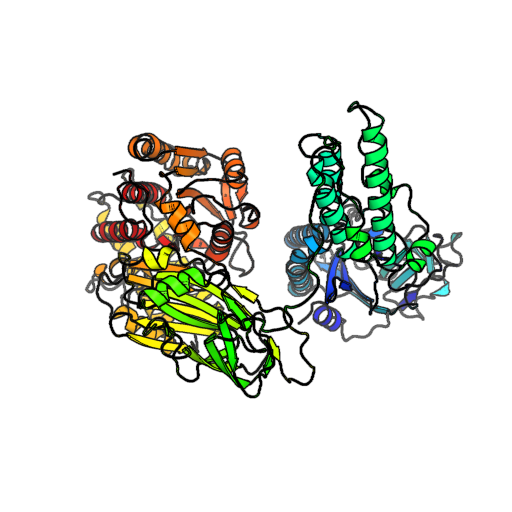LN A O 1
ATOM 783 N N . ASN A 1 95 ? -13.850 35.137 -13.628 1.00 53.31 95 ASN A N 1
ATOM 784 C CA . ASN A 1 95 ? -15.260 35.124 -14.016 1.00 53.31 95 ASN A CA 1
ATOM 785 C C . ASN A 1 95 ? -15.840 36.542 -13.912 1.00 53.31 95 ASN A C 1
ATOM 787 O O . ASN A 1 95 ? -15.753 37.171 -12.856 1.00 53.31 95 ASN A O 1
ATOM 791 N N . ASN A 1 96 ? -16.486 37.014 -14.976 1.00 50.72 96 ASN A N 1
ATOM 792 C CA . ASN A 1 96 ? -17.046 38.367 -15.047 1.00 50.72 96 ASN A CA 1
ATOM 793 C C . ASN A 1 96 ? -18.399 38.513 -14.317 1.00 50.72 96 ASN A C 1
ATOM 795 O O . ASN A 1 96 ? -19.048 39.551 -14.414 1.00 50.72 96 ASN A O 1
ATOM 799 N N . GLY A 1 97 ? -18.848 37.481 -13.595 1.00 40.22 97 GLY A N 1
ATOM 800 C CA . GLY A 1 97 ? -20.106 37.470 -12.841 1.00 40.22 97 GLY A CA 1
ATOM 801 C C . GLY A 1 97 ? -21.307 36.917 -13.614 1.00 40.22 97 GLY A C 1
ATOM 802 O O . GLY A 1 97 ? -22.314 36.600 -12.986 1.00 40.22 97 GLY A O 1
ATOM 803 N N . ASN A 1 98 ? -21.176 36.711 -14.928 1.00 41.03 98 ASN A N 1
ATOM 804 C CA . ASN A 1 98 ? -22.217 36.148 -15.798 1.00 41.03 98 ASN A CA 1
ATOM 805 C C . ASN A 1 98 ? -21.968 34.684 -16.224 1.00 41.03 98 ASN A C 1
ATOM 807 O O . ASN A 1 98 ? -22.800 34.095 -16.901 1.00 41.03 98 ASN A O 1
ATOM 811 N N . GLY A 1 99 ? -20.857 34.062 -15.805 1.00 45.84 99 GLY A N 1
ATOM 812 C CA . GLY A 1 99 ? -20.444 32.739 -16.304 1.00 45.84 99 GLY A CA 1
ATOM 813 C C . GLY A 1 99 ? -19.411 32.806 -17.432 1.00 45.84 99 GLY A C 1
ATOM 814 O O . GLY A 1 99 ? -18.790 31.792 -17.741 1.00 45.84 99 GLY A O 1
ATOM 815 N N . ASP A 1 100 ? -19.145 34.004 -17.956 1.00 48.44 100 ASP A N 1
ATOM 816 C CA . ASP A 1 100 ? -18.043 34.272 -18.876 1.00 48.44 100 ASP A CA 1
ATOM 817 C C . ASP A 1 100 ? -16.699 34.176 -18.150 1.00 48.44 100 ASP A C 1
ATOM 819 O O . ASP A 1 100 ? -16.426 34.924 -17.204 1.00 48.44 100 ASP A O 1
ATOM 823 N N . VAL A 1 101 ? -15.846 33.263 -18.610 1.00 51.38 101 VAL A N 1
ATOM 824 C CA . VAL A 1 101 ? -14.457 33.137 -18.161 1.00 51.38 101 VAL A CA 1
ATOM 825 C C . VAL A 1 101 ? -13.585 33.754 -19.238 1.00 51.38 101 VAL A C 1
ATOM 827 O O . VAL A 1 101 ? -13.454 33.190 -20.322 1.00 51.38 101 VAL A O 1
ATOM 830 N N . VAL A 1 102 ? -12.984 34.905 -18.947 1.00 51.47 102 VAL A N 1
ATOM 831 C CA . VAL A 1 102 ? -11.981 35.492 -19.837 1.00 51.47 102 VAL A CA 1
ATOM 832 C C . VAL A 1 102 ? -10.630 34.956 -19.402 1.00 51.47 102 VAL A C 1
ATOM 834 O O . VAL A 1 102 ? -10.094 35.339 -18.359 1.00 51.47 102 VAL A O 1
ATOM 837 N N . GLY A 1 103 ? -10.119 34.005 -20.177 1.00 55.53 103 GLY A N 1
ATOM 838 C CA . GLY A 1 103 ? -8.864 33.350 -19.880 1.00 55.53 103 GLY A CA 1
ATOM 839 C C . GLY A 1 103 ? -7.714 33.882 -20.702 1.00 55.53 103 GLY A C 1
ATOM 840 O O . GLY A 1 103 ? -7.616 33.536 -21.871 1.00 55.53 103 GLY A O 1
ATOM 841 N N . HIS A 1 104 ? -6.833 34.679 -20.095 1.00 62.19 104 HIS A N 1
ATOM 842 C CA . HIS A 1 104 ? -5.672 35.223 -20.796 1.00 62.19 104 HIS A CA 1
ATOM 843 C C . HIS A 1 104 ? -4.370 34.557 -20.361 1.00 62.19 104 HIS A C 1
ATOM 845 O O . HIS A 1 104 ? -4.031 34.544 -19.178 1.00 62.19 104 HIS A O 1
ATOM 851 N N . ASN A 1 105 ? -3.609 34.087 -21.353 1.00 68.25 105 ASN A N 1
ATOM 852 C CA . ASN A 1 105 ? -2.205 33.688 -21.217 1.00 68.25 105 ASN A CA 1
ATOM 853 C C . ASN A 1 105 ? -1.946 32.662 -20.090 1.00 68.25 105 ASN A C 1
ATOM 855 O O . ASN A 1 105 ? -0.988 32.770 -19.317 1.00 68.25 105 ASN A O 1
ATOM 859 N N . TYR A 1 106 ? -2.814 31.655 -20.000 1.00 81.88 106 TYR A N 1
ATOM 860 C CA . TYR A 1 106 ? -2.693 30.581 -19.023 1.00 81.88 106 TYR A CA 1
ATOM 861 C C . TYR A 1 106 ? -1.689 29.523 -19.500 1.00 81.88 106 TYR A C 1
ATOM 863 O O . TYR A 1 106 ? -1.739 29.065 -20.642 1.00 81.88 106 TYR A O 1
ATOM 871 N N . MET A 1 107 ? -0.764 29.120 -18.630 1.00 84.56 107 MET A N 1
ATOM 872 C CA . MET A 1 107 ? 0.266 28.133 -18.954 1.00 84.56 107 MET A CA 1
ATOM 873 C C . MET A 1 107 ? -0.305 26.716 -18.829 1.00 84.56 107 MET A C 1
ATOM 875 O O . MET A 1 107 ? -0.621 26.275 -17.729 1.00 84.56 107 MET A O 1
ATOM 879 N N . LEU A 1 108 ? -0.444 26.009 -19.956 1.00 86.31 108 LEU A N 1
ATOM 880 C CA . LEU A 1 108 ? -0.966 24.636 -19.980 1.00 86.31 108 LEU A CA 1
ATOM 881 C C . LEU A 1 108 ? 0.123 23.614 -19.668 1.00 86.31 108 LEU A C 1
ATOM 883 O O . LEU A 1 108 ? -0.151 22.597 -19.038 1.00 86.31 108 LEU A O 1
ATOM 887 N N . THR A 1 109 ? 1.358 23.897 -20.085 1.00 88.62 109 THR A N 1
ATOM 888 C CA . THR A 1 109 ? 2.527 23.091 -19.737 1.00 88.62 109 THR A CA 1
ATOM 889 C C . THR A 1 109 ? 3.703 23.949 -19.337 1.00 88.62 109 THR A C 1
ATOM 891 O O . THR A 1 109 ? 3.814 25.111 -19.715 1.00 88.62 109 THR A O 1
ATOM 894 N N . GLN A 1 110 ? 4.634 23.347 -18.613 1.00 88.06 110 GLN A N 1
ATOM 895 C CA . GLN A 1 110 ? 5.940 23.934 -18.360 1.00 88.06 110 GLN A CA 1
ATOM 896 C C . GLN A 1 110 ? 6.905 23.776 -19.541 1.00 88.06 110 GLN A C 1
ATOM 898 O O . GLN A 1 110 ? 6.531 23.275 -20.602 1.00 88.06 110 GLN A O 1
ATOM 903 N N . ALA A 1 111 ? 8.155 24.216 -19.359 1.00 91.44 111 ALA A N 1
ATOM 904 C CA . ALA A 1 111 ? 9.224 24.015 -20.332 1.00 91.44 111 ALA A CA 1
ATOM 905 C C . ALA A 1 111 ? 9.516 22.516 -20.514 1.00 91.44 111 ALA A C 1
ATOM 907 O O . ALA A 1 111 ? 10.059 21.870 -19.617 1.00 91.44 111 ALA A O 1
ATOM 908 N N . MET A 1 112 ? 9.171 21.979 -21.682 1.00 92.69 112 MET A N 1
ATOM 909 C CA . MET A 1 112 ? 9.419 20.585 -22.046 1.00 92.69 112 MET A CA 1
ATOM 910 C C . MET A 1 112 ? 10.620 20.517 -22.990 1.00 92.69 112 MET A C 1
ATOM 912 O O . MET A 1 112 ? 10.598 21.191 -24.021 1.00 92.69 112 MET A O 1
ATOM 916 N N . PRO A 1 113 ? 11.675 19.758 -22.666 1.00 94.19 113 PRO A N 1
ATOM 917 C CA . PRO A 1 113 ? 12.830 19.628 -23.544 1.00 94.19 113 PRO A CA 1
ATOM 918 C C . PRO A 1 113 ? 12.479 18.778 -24.766 1.00 94.19 113 PRO A C 1
ATOM 920 O O . PRO A 1 113 ? 11.842 17.735 -24.636 1.00 94.19 113 PRO A O 1
ATOM 923 N N . PHE A 1 114 ? 12.934 19.196 -25.945 1.00 93.50 114 PHE A N 1
ATOM 924 C CA . PHE A 1 114 ? 12.821 18.411 -27.169 1.00 93.50 114 PHE A CA 1
ATOM 925 C C . PHE A 1 114 ? 14.201 17.889 -27.575 1.00 93.50 114 PHE A C 1
ATOM 927 O O . PHE A 1 114 ? 15.001 18.611 -28.165 1.00 93.50 114 PHE A O 1
ATOM 934 N N . ASN A 1 115 ? 14.483 16.624 -27.255 1.00 88.81 115 ASN A N 1
ATOM 935 C CA . ASN A 1 115 ? 15.738 15.943 -27.610 1.00 88.81 115 ASN A CA 1
ATOM 936 C C . ASN A 1 115 ? 15.602 15.035 -28.848 1.00 88.81 115 ASN A C 1
ATOM 938 O O . ASN A 1 115 ? 16.528 14.309 -29.189 1.00 88.81 115 ASN A O 1
ATOM 942 N N . GLY A 1 116 ? 14.460 15.093 -29.540 1.00 86.56 116 GLY A N 1
ATOM 943 C CA . GLY A 1 116 ? 14.144 14.258 -30.698 1.00 86.56 116 GLY A CA 1
ATOM 944 C C . GLY A 1 116 ? 12.732 13.679 -30.616 1.00 86.56 116 GLY A C 1
ATOM 945 O O . GLY A 1 116 ? 11.983 13.984 -29.690 1.00 86.56 116 GLY A O 1
ATOM 946 N N . GLY A 1 117 ? 12.374 12.858 -31.603 1.00 88.69 117 GLY A N 1
ATOM 947 C CA . GLY A 1 117 ? 11.065 12.207 -31.670 1.00 88.69 117 GLY A CA 1
ATOM 948 C C . GLY A 1 117 ? 9.950 13.112 -32.199 1.00 88.69 117 GLY A C 1
ATOM 949 O O . GLY A 1 117 ? 10.191 14.038 -32.978 1.00 88.69 117 GLY A O 1
ATOM 950 N N . VAL A 1 118 ? 8.715 12.808 -31.794 1.00 90.00 118 VAL A N 1
ATOM 951 C CA . VAL A 1 118 ? 7.491 13.501 -32.230 1.00 90.00 118 VAL A CA 1
ATOM 952 C C . VAL A 1 118 ? 6.787 14.113 -31.028 1.00 90.00 118 VAL A C 1
ATOM 954 O O . VAL A 1 118 ? 6.522 13.432 -30.037 1.00 90.00 118 VAL A O 1
ATOM 957 N N . VAL A 1 119 ? 6.409 15.383 -31.149 1.00 92.56 119 VAL A N 1
ATOM 958 C CA . VAL A 1 119 ? 5.610 16.095 -30.149 1.00 92.56 119 VAL A CA 1
ATOM 959 C C . VAL A 1 119 ? 4.180 16.156 -30.641 1.00 92.56 119 VAL A C 1
ATOM 961 O O . VAL A 1 119 ? 3.900 16.715 -31.695 1.00 92.56 119 VAL A O 1
ATOM 964 N N . SER A 1 120 ? 3.259 15.575 -29.887 1.00 92.25 120 SER A N 1
ATOM 965 C CA . SER A 1 120 ? 1.841 15.601 -30.222 1.00 92.25 120 SER A CA 1
ATOM 966 C C . SER A 1 120 ? 1.082 16.483 -29.244 1.00 92.25 120 SER A C 1
ATOM 968 O O . SER A 1 120 ? 1.191 16.315 -28.032 1.00 92.25 120 SER A O 1
ATOM 970 N N . LEU A 1 121 ? 0.310 17.422 -29.784 1.00 91.62 121 LEU A N 1
ATOM 971 C CA . LEU A 1 121 ? -0.512 18.371 -29.046 1.00 91.62 121 LEU A CA 1
ATOM 972 C C . LEU A 1 121 ? -1.983 18.002 -29.223 1.00 91.62 121 LEU A C 1
ATOM 974 O O . LEU A 1 121 ? -2.491 17.972 -30.343 1.00 91.62 121 LEU A O 1
ATOM 978 N N . GLY A 1 122 ? -2.660 17.732 -28.113 1.00 88.94 122 GLY A N 1
ATOM 979 C CA . GLY A 1 122 ? -4.103 17.559 -28.045 1.00 88.94 122 GLY A CA 1
ATOM 980 C C . GLY A 1 122 ? -4.704 18.617 -27.129 1.00 88.94 122 GLY A C 1
ATOM 981 O O . GLY A 1 122 ? -4.180 18.870 -26.046 1.00 88.94 122 GLY A O 1
ATOM 982 N N . ALA A 1 123 ? -5.804 19.235 -27.539 1.00 89.19 123 ALA A N 1
ATOM 983 C CA . ALA A 1 123 ? -6.563 20.141 -26.685 1.00 89.19 123 ALA A CA 1
ATOM 984 C C . ALA A 1 123 ? -8.051 20.071 -27.012 1.00 89.19 123 ALA A C 1
ATOM 986 O O . ALA A 1 123 ? -8.427 19.782 -28.149 1.00 89.19 123 ALA A O 1
ATOM 987 N N . GLY A 1 124 ? -8.898 20.366 -26.034 1.00 85.94 124 GLY A N 1
ATOM 988 C CA . GLY A 1 124 ? -10.328 20.457 -26.275 1.00 85.94 124 GLY A CA 1
ATOM 989 C C . GLY A 1 124 ? -11.033 21.416 -25.333 1.00 85.94 124 GLY A C 1
ATOM 990 O O . GLY A 1 124 ? -10.730 21.471 -24.143 1.00 85.94 124 GLY A O 1
ATOM 991 N N . LEU A 1 125 ? -11.981 22.169 -25.889 1.00 83.19 125 LEU A N 1
ATOM 992 C CA . LEU A 1 125 ? -12.894 23.025 -25.137 1.00 83.19 125 LEU A CA 1
ATOM 993 C C . LEU A 1 125 ? -14.102 22.193 -24.708 1.00 83.19 125 LEU A C 1
ATOM 995 O O . LEU A 1 125 ? -14.765 21.586 -25.548 1.00 83.19 125 LEU A O 1
ATOM 999 N N . ILE A 1 126 ? -14.407 22.201 -23.418 1.00 78.88 126 ILE A N 1
ATOM 1000 C CA . ILE A 1 126 ? -15.545 21.526 -22.796 1.00 78.88 126 ILE A CA 1
ATOM 1001 C C . ILE A 1 126 ? -16.497 22.601 -22.272 1.00 78.88 126 ILE A C 1
ATOM 1003 O O . ILE A 1 126 ? -16.054 23.598 -21.698 1.00 78.88 126 ILE A O 1
ATOM 1007 N N . ALA A 1 127 ? -17.803 22.389 -22.438 1.00 75.19 127 ALA A N 1
ATOM 1008 C CA . ALA A 1 127 ? -18.813 23.142 -21.702 1.00 75.19 127 ALA A CA 1
ATOM 1009 C C . ALA A 1 127 ? -19.365 22.267 -20.579 1.00 75.19 127 ALA A C 1
ATOM 1011 O O . ALA A 1 127 ? -19.815 21.147 -20.815 1.00 75.19 127 ALA A O 1
ATOM 1012 N N . LEU A 1 128 ? -19.324 22.792 -19.361 1.00 72.44 128 LEU A N 1
ATOM 1013 C CA . LEU A 1 128 ? -19.664 22.078 -18.138 1.00 72.44 128 LEU A CA 1
ATOM 1014 C C . LEU A 1 128 ? -20.931 22.656 -17.501 1.00 72.44 128 LEU A C 1
ATOM 1016 O O . LEU A 1 128 ? -21.028 23.868 -17.320 1.00 72.44 128 LEU A O 1
ATOM 1020 N N . GLU A 1 129 ? -21.888 21.806 -17.132 1.00 68.56 129 GLU A N 1
ATOM 1021 C CA . GLU A 1 129 ? -23.147 22.232 -16.508 1.00 68.56 129 GLU A CA 1
ATOM 1022 C C . GLU A 1 129 ? -22.947 22.620 -15.027 1.00 68.56 129 GLU A C 1
ATOM 1024 O O . GLU A 1 129 ? -22.340 21.899 -14.233 1.00 68.56 129 GLU A O 1
ATOM 1029 N N . GLY A 1 130 ? -23.438 23.796 -14.637 1.00 58.06 130 GLY A N 1
ATOM 1030 C CA . GLY A 1 130 ? -23.084 24.463 -13.388 1.00 58.06 130 GLY A CA 1
ATOM 1031 C C . GLY A 1 130 ? -23.724 23.933 -12.104 1.00 58.06 130 GLY A C 1
ATOM 1032 O O . GLY A 1 130 ? -24.587 24.600 -11.537 1.00 58.06 130 GLY A O 1
ATOM 1033 N N . GLN A 1 131 ? -23.231 22.812 -11.573 1.00 56.06 131 GLN A N 1
ATOM 1034 C CA . GLN A 1 131 ? -23.543 22.344 -10.211 1.00 56.06 131 GLN A CA 1
ATOM 1035 C C . GLN A 1 131 ? -22.396 22.602 -9.212 1.00 56.06 131 GLN A C 1
ATOM 1037 O O . GLN A 1 131 ? -21.223 22.673 -9.580 1.00 56.06 131 GLN A O 1
ATOM 1042 N N . ASN A 1 132 ? -22.713 22.738 -7.916 1.00 51.91 132 ASN A N 1
ATOM 1043 C CA . ASN A 1 132 ? -21.728 23.087 -6.875 1.00 51.91 132 ASN A CA 1
ATOM 1044 C C . ASN A 1 132 ? -20.631 22.022 -6.666 1.00 51.91 132 ASN A C 1
ATOM 1046 O O . ASN A 1 132 ? -19.498 22.386 -6.355 1.00 51.91 132 ASN A O 1
ATOM 1050 N N . TYR A 1 133 ? -20.926 20.734 -6.873 1.00 55.00 133 TYR A N 1
ATOM 1051 C CA . TYR A 1 133 ? -19.932 19.656 -6.752 1.00 55.00 133 TYR A CA 1
ATOM 1052 C C . TYR A 1 133 ? -18.860 19.725 -7.849 1.00 55.00 133 TYR A C 1
ATOM 1054 O O . TYR A 1 133 ? -17.687 19.465 -7.594 1.00 55.00 133 TYR A O 1
ATOM 1062 N N . LEU A 1 134 ? -19.239 20.160 -9.055 1.00 64.19 134 LEU A N 1
ATOM 1063 C CA . LEU A 1 134 ? -18.337 20.253 -10.200 1.00 64.19 134 LEU A CA 1
ATOM 1064 C C . LEU A 1 134 ? -17.277 21.338 -9.993 1.00 64.19 134 LEU A C 1
ATOM 1066 O O . LEU A 1 134 ? -16.133 21.187 -10.406 1.00 64.19 134 LEU A O 1
ATOM 1070 N N . LYS A 1 135 ? -17.636 22.407 -9.273 1.00 64.12 135 LYS A N 1
ATOM 1071 C CA . LYS A 1 135 ? -16.709 23.478 -8.885 1.00 64.12 135 LYS A CA 1
ATOM 1072 C C . LYS A 1 135 ? -15.612 22.978 -7.946 1.00 64.12 135 LYS A C 1
ATOM 1074 O O . LYS A 1 135 ? -14.450 23.328 -8.126 1.00 64.12 135 LYS A O 1
ATOM 1079 N N . ALA A 1 136 ? -15.978 22.168 -6.951 1.00 66.69 136 ALA A N 1
ATOM 1080 C CA . ALA A 1 136 ? -15.016 21.568 -6.030 1.00 66.69 136 ALA A CA 1
ATOM 1081 C C . ALA A 1 136 ? -14.109 20.562 -6.753 1.00 66.69 136 ALA A C 1
ATOM 1083 O O . ALA A 1 136 ? -12.900 20.567 -6.542 1.00 66.69 136 ALA A O 1
ATOM 1084 N N . TYR A 1 137 ? -14.680 19.768 -7.660 1.00 74.06 137 TYR A N 1
ATOM 1085 C CA . TYR A 1 137 ? -13.941 18.789 -8.451 1.00 74.06 137 TYR A CA 1
ATOM 1086 C C . TYR A 1 137 ? -12.929 19.434 -9.413 1.00 74.06 137 TYR A C 1
ATOM 1088 O O . TYR A 1 137 ? -11.755 19.069 -9.399 1.00 74.06 137 TYR A O 1
ATOM 1096 N N . LEU A 1 138 ? -13.339 20.459 -10.172 1.00 73.25 138 LEU A N 1
ATOM 1097 C CA . LEU A 1 138 ? -12.439 21.232 -11.039 1.00 73.25 138 LEU A CA 1
ATOM 1098 C C . LEU A 1 138 ? -11.292 21.864 -10.253 1.00 73.25 138 LEU A C 1
ATOM 1100 O O . LEU A 1 138 ? -10.148 21.782 -10.682 1.00 73.25 138 LEU A O 1
ATOM 1104 N N . LYS A 1 139 ? -11.568 22.406 -9.060 1.00 74.44 139 LYS A N 1
ATOM 1105 C CA . LYS A 1 139 ? -10.523 22.939 -8.178 1.00 74.44 139 LYS A CA 1
ATOM 1106 C C . LYS A 1 139 ? -9.500 21.865 -7.786 1.00 74.44 139 LYS A C 1
ATOM 1108 O O . LYS A 1 139 ? -8.305 22.147 -7.749 1.00 74.44 139 LYS A O 1
ATOM 1113 N N . THR A 1 140 ? -9.943 20.638 -7.513 1.00 77.19 140 THR A N 1
ATOM 1114 C CA . THR A 1 140 ? -9.051 19.510 -7.201 1.00 77.19 140 THR A CA 1
ATOM 1115 C C . THR A 1 140 ? -8.177 19.126 -8.398 1.00 77.19 140 THR A C 1
ATOM 1117 O O . THR A 1 140 ? -6.960 19.021 -8.244 1.00 77.19 140 THR A O 1
ATOM 1120 N N . LEU A 1 141 ? -8.754 18.990 -9.599 1.00 80.31 141 LEU A N 1
ATOM 1121 C CA . LEU A 1 141 ? -7.982 18.746 -10.832 1.00 80.31 141 LEU A CA 1
ATOM 1122 C C . LEU A 1 141 ? -7.020 19.905 -11.141 1.00 80.31 141 LEU A C 1
ATOM 1124 O O . LEU A 1 141 ? -5.888 19.691 -11.587 1.00 80.31 141 LEU A O 1
ATOM 1128 N N . GLY A 1 142 ? -7.468 21.122 -10.826 1.00 76.12 142 GLY A N 1
ATOM 1129 C CA . GLY A 1 142 ? -6.706 22.359 -10.745 1.00 76.12 142 GLY A CA 1
ATOM 1130 C C . GLY A 1 142 ? -5.381 22.171 -10.015 1.00 76.12 142 GLY A C 1
ATOM 1131 O O . GLY A 1 142 ? -4.305 22.201 -10.620 1.00 76.12 142 GLY A O 1
ATOM 1132 N N . ASN A 1 143 ? -5.500 21.879 -8.720 1.00 79.50 143 ASN A N 1
ATOM 1133 C CA . ASN A 1 143 ? -4.381 21.674 -7.804 1.00 79.50 143 ASN A CA 1
ATOM 1134 C C . ASN A 1 143 ? -3.450 20.537 -8.259 1.00 79.50 143 ASN A C 1
ATOM 1136 O O . ASN A 1 143 ? -2.233 20.670 -8.170 1.00 79.50 143 ASN A O 1
ATOM 1140 N N . LEU A 1 144 ? -3.993 19.426 -8.773 1.00 79.44 144 LEU A N 1
ATOM 1141 C CA . LEU A 1 144 ? -3.178 18.308 -9.272 1.00 79.44 144 LEU A CA 1
ATOM 1142 C C . LEU A 1 144 ? -2.355 18.695 -10.505 1.00 79.44 144 LEU A C 1
ATOM 1144 O O . LEU A 1 144 ? -1.200 18.301 -10.633 1.00 79.44 144 LEU A O 1
ATOM 1148 N N . THR A 1 145 ? -2.916 19.504 -11.400 1.00 82.62 145 THR A N 1
ATOM 1149 C CA . THR A 1 145 ? -2.149 20.017 -12.545 1.00 82.62 145 THR A CA 1
ATOM 1150 C C . THR A 1 145 ? -1.059 20.984 -12.096 1.00 82.62 145 THR A C 1
ATOM 1152 O O . THR A 1 145 ? 0.011 20.988 -12.694 1.00 82.62 145 THR A O 1
ATOM 1155 N N . ASP A 1 146 ? -1.290 21.785 -11.047 1.00 81.75 146 ASP A N 1
ATOM 1156 C CA . ASP A 1 146 ? -0.262 22.695 -10.521 1.00 81.75 146 ASP A CA 1
ATOM 1157 C C . ASP A 1 146 ? 0.971 21.920 -10.028 1.00 81.75 146 ASP A C 1
ATOM 1159 O O . ASP A 1 146 ? 2.097 22.387 -10.195 1.00 81.75 146 ASP A O 1
ATOM 1163 N N . LEU A 1 147 ? 0.787 20.694 -9.520 1.00 83.75 147 LEU A N 1
ATOM 1164 C CA . LEU A 1 147 ? 1.897 19.806 -9.158 1.00 83.75 147 LEU A CA 1
ATOM 1165 C C . LEU A 1 147 ? 2.716 19.338 -10.371 1.00 83.75 147 LEU A C 1
ATOM 1167 O O . LEU A 1 147 ? 3.894 19.039 -10.208 1.00 83.75 147 LEU A O 1
ATOM 1171 N N . LEU A 1 148 ? 2.137 19.300 -11.578 1.00 84.19 148 LEU A N 1
ATOM 1172 C CA . LEU A 1 148 ? 2.870 19.033 -12.826 1.00 84.19 148 LEU A CA 1
ATOM 1173 C C . LEU A 1 148 ? 3.566 20.283 -13.389 1.00 84.19 148 LEU A C 1
ATOM 1175 O O . LEU A 1 148 ? 4.445 20.150 -14.241 1.00 84.19 148 LEU A O 1
ATOM 1179 N N . MET A 1 149 ? 3.212 21.487 -12.925 1.00 83.19 149 MET A N 1
ATOM 1180 C CA . MET A 1 149 ? 3.821 22.761 -13.338 1.00 83.19 149 MET A CA 1
ATOM 1181 C C . MET A 1 149 ? 5.069 23.107 -12.500 1.00 83.19 149 MET A C 1
ATOM 1183 O O . MET A 1 149 ? 5.282 24.264 -12.129 1.00 83.19 149 MET A O 1
ATOM 1187 N N . VAL A 1 150 ? 5.895 22.102 -12.184 1.00 85.88 150 VAL A N 1
ATOM 1188 C CA . VAL A 1 150 ? 7.142 22.253 -11.416 1.00 85.88 150 VAL A CA 1
ATOM 1189 C C . VAL A 1 150 ? 8.389 21.982 -12.267 1.00 85.88 150 VAL A C 1
ATOM 1191 O O . VAL A 1 150 ? 8.458 20.941 -12.926 1.00 85.88 150 VAL A O 1
ATOM 1194 N N . PRO A 1 151 ? 9.433 22.838 -12.202 1.00 85.44 151 PRO A N 1
ATOM 1195 C CA . PRO A 1 151 ? 10.607 22.757 -13.076 1.00 85.44 151 PRO A CA 1
ATOM 1196 C C . PRO A 1 151 ? 11.208 21.355 -13.234 1.00 85.44 151 PRO A C 1
ATOM 1198 O O . PRO A 1 151 ? 11.589 20.983 -14.349 1.00 85.44 151 PRO A O 1
ATOM 1201 N N . GLN A 1 152 ? 11.249 20.587 -12.138 1.00 87.19 152 GLN A N 1
ATOM 1202 C CA . GLN A 1 152 ? 11.678 19.192 -12.088 1.00 87.19 152 GLN A CA 1
ATOM 1203 C C . GLN A 1 152 ? 10.523 18.226 -12.404 1.00 87.19 152 GLN A C 1
ATOM 1205 O O . GLN A 1 152 ? 9.969 17.574 -11.516 1.00 87.19 152 GLN A O 1
ATOM 1210 N N . LEU A 1 153 ? 10.173 18.111 -13.690 1.00 86.75 153 LEU A N 1
ATOM 1211 C CA . LEU A 1 153 ? 9.065 17.264 -14.156 1.00 86.75 153 LEU A CA 1
ATOM 1212 C C . LEU A 1 153 ? 9.170 15.811 -13.668 1.00 86.75 153 LEU A C 1
ATOM 1214 O O . LEU A 1 153 ? 8.153 15.210 -13.328 1.00 86.75 153 LEU A O 1
ATOM 1218 N N . SER A 1 154 ? 10.383 15.243 -13.599 1.00 87.06 154 SER A N 1
ATOM 1219 C CA . SER A 1 154 ? 10.596 13.854 -13.166 1.00 87.06 154 SER A CA 1
ATOM 1220 C C . SER A 1 154 ? 10.020 13.550 -11.778 1.00 87.06 154 SER A C 1
ATOM 1222 O O . SER A 1 154 ? 9.482 12.460 -11.574 1.00 87.06 154 SER A O 1
ATOM 1224 N N . ALA A 1 155 ? 10.066 14.512 -10.852 1.00 81.75 155 ALA A N 1
ATOM 1225 C CA . ALA A 1 155 ? 9.526 14.369 -9.500 1.00 81.75 155 ALA A CA 1
ATOM 1226 C C . ALA A 1 155 ? 7.987 14.371 -9.477 1.00 81.75 155 ALA A C 1
ATOM 1228 O O . ALA A 1 155 ? 7.375 13.718 -8.632 1.00 81.75 155 ALA A O 1
ATOM 1229 N N . ALA A 1 156 ? 7.361 15.055 -10.437 1.00 82.88 156 ALA A N 1
ATOM 1230 C CA . ALA A 1 156 ? 5.913 15.200 -10.537 1.00 82.88 156 ALA A CA 1
ATOM 1231 C C . ALA A 1 156 ? 5.233 14.108 -11.380 1.00 82.88 156 ALA A C 1
ATOM 1233 O O . ALA A 1 156 ? 4.007 14.014 -11.390 1.00 82.88 156 ALA A O 1
ATOM 1234 N N . MET A 1 157 ? 5.998 13.234 -12.047 1.00 83.12 157 MET A N 1
ATOM 1235 C CA . MET A 1 157 ? 5.452 12.199 -12.941 1.00 83.12 157 MET A CA 1
ATOM 1236 C C . MET A 1 157 ? 4.443 11.256 -12.272 1.00 83.12 157 MET A C 1
ATOM 1238 O O . MET A 1 157 ? 3.586 10.705 -12.957 1.00 83.12 157 MET A O 1
ATOM 1242 N N . LYS A 1 158 ? 4.504 11.088 -10.944 1.00 80.19 158 LYS A N 1
ATOM 1243 C CA . LYS A 1 158 ? 3.540 10.278 -10.177 1.00 80.19 158 LYS A CA 1
ATOM 1244 C C . LYS A 1 158 ? 2.113 10.848 -10.209 1.00 80.19 158 LYS A C 1
ATOM 1246 O O . LYS A 1 158 ? 1.167 10.110 -9.974 1.00 80.19 158 LYS A O 1
ATOM 1251 N N . ILE A 1 159 ? 1.954 12.138 -10.521 1.00 82.69 159 ILE A N 1
ATOM 1252 C CA . ILE A 1 159 ? 0.660 12.837 -10.564 1.00 82.69 159 ILE A CA 1
ATOM 1253 C C . ILE A 1 159 ? -0.055 12.664 -11.915 1.00 82.69 159 ILE A C 1
ATOM 1255 O O . ILE A 1 159 ? -1.263 12.877 -12.012 1.00 82.69 159 ILE A O 1
ATOM 1259 N N . VAL A 1 160 ? 0.663 12.227 -12.956 1.00 81.81 160 VAL A N 1
ATOM 1260 C CA . VAL A 1 160 ? 0.119 12.080 -14.315 1.00 81.81 160 VAL A CA 1
ATOM 1261 C C . VAL A 1 160 ? -1.070 11.120 -14.359 1.00 81.81 160 VAL A C 1
ATOM 1263 O O . VAL A 1 160 ? -2.069 11.427 -15.007 1.00 81.81 160 VAL A O 1
ATOM 1266 N N . GLU A 1 161 ? -0.989 9.978 -13.674 1.00 80.06 161 GLU A N 1
ATOM 1267 C CA . GLU A 1 161 ? -2.049 8.961 -13.681 1.00 80.06 161 GLU A CA 1
ATOM 1268 C C . GLU A 1 161 ? -3.310 9.412 -12.916 1.00 80.06 161 GLU A C 1
ATOM 1270 O O . GLU A 1 161 ? -4.382 9.407 -13.529 1.00 80.06 161 GLU A O 1
ATOM 1275 N N . PRO A 1 162 ? -3.224 9.912 -11.665 1.00 77.69 162 PRO A N 1
ATOM 1276 C CA . PRO A 1 162 ? -4.380 10.489 -10.975 1.00 77.69 162 PRO A CA 1
ATOM 1277 C C . PRO A 1 162 ? -5.061 11.620 -11.756 1.00 77.69 162 PRO A C 1
ATOM 1279 O O . PRO A 1 162 ? -6.285 11.643 -11.878 1.00 77.69 162 PRO A O 1
ATOM 1282 N N . LEU A 1 163 ? -4.284 12.542 -12.339 1.00 80.44 163 LEU A N 1
ATOM 1283 C CA . LEU A 1 163 ? -4.843 13.647 -13.124 1.00 80.44 163 LEU A CA 1
ATOM 1284 C C . LEU A 1 163 ? -5.491 13.155 -14.425 1.00 80.44 163 LEU A C 1
ATOM 1286 O O . LEU A 1 163 ? -6.531 13.665 -14.835 1.00 80.44 163 LEU A O 1
ATOM 1290 N N . THR A 1 164 ? -4.898 12.143 -15.058 1.00 77.25 164 THR A N 1
ATOM 1291 C CA . THR A 1 164 ? -5.453 11.488 -16.245 1.00 77.25 164 THR A CA 1
ATOM 1292 C C . THR A 1 164 ? -6.832 10.900 -15.965 1.00 77.25 164 THR A C 1
ATOM 1294 O O . THR A 1 164 ? -7.770 11.170 -16.717 1.00 77.25 164 THR A O 1
ATOM 1297 N N . LEU A 1 165 ? -6.962 10.123 -14.888 1.00 77.12 165 LEU A N 1
ATOM 1298 C CA . LEU A 1 165 ? -8.230 9.513 -14.489 1.00 77.12 165 LEU A CA 1
ATOM 1299 C C . LEU A 1 165 ? -9.268 10.582 -14.137 1.00 77.12 165 LEU A C 1
ATOM 1301 O O . LEU A 1 165 ? -10.393 10.525 -14.627 1.00 77.12 165 LEU A O 1
ATOM 1305 N N . GLY A 1 166 ? -8.861 11.617 -13.399 1.00 76.19 166 GLY A N 1
ATOM 1306 C CA . GLY A 1 166 ? -9.745 12.722 -13.043 1.00 76.19 166 GLY A CA 1
ATOM 1307 C C . GLY A 1 166 ? -10.269 13.513 -14.251 1.00 76.19 166 GLY A C 1
ATOM 1308 O O . GLY A 1 166 ? -11.440 13.880 -14.306 1.00 76.19 166 GLY A O 1
ATOM 1309 N N . ILE A 1 167 ? -9.449 13.737 -15.284 1.00 77.44 167 ILE A N 1
ATOM 1310 C CA . ILE A 1 167 ? -9.930 14.355 -16.532 1.00 77.44 167 ILE A CA 1
ATOM 1311 C C . ILE A 1 167 ? -10.891 13.411 -17.274 1.00 77.44 167 ILE A C 1
ATOM 1313 O O . ILE A 1 167 ? -11.895 13.878 -17.807 1.00 77.44 167 ILE A O 1
ATOM 1317 N N . GLN A 1 168 ? -10.639 12.097 -17.299 1.00 74.38 168 GLN A N 1
ATOM 1318 C CA . GLN A 1 168 ? -11.559 11.136 -17.932 1.00 74.38 168 GLN A CA 1
ATOM 1319 C C . GLN A 1 168 ? -12.920 11.109 -17.243 1.00 74.38 168 GLN A C 1
ATOM 1321 O O . GLN A 1 168 ? -13.948 11.120 -17.917 1.00 74.38 168 GLN A O 1
ATOM 1326 N N . GLU A 1 169 ? -12.925 11.110 -15.915 1.00 74.69 169 GLU A N 1
ATOM 1327 C CA . GLU A 1 169 ? -14.134 11.206 -15.106 1.00 74.69 169 GLU A CA 1
ATOM 1328 C C . GLU A 1 169 ? -14.845 12.547 -15.302 1.00 74.69 169 GLU A C 1
ATOM 1330 O O . GLU A 1 169 ? -16.062 12.552 -15.445 1.00 74.69 169 GLU A O 1
ATOM 1335 N N . LEU A 1 170 ? -14.123 13.672 -15.394 1.00 72.69 170 LEU A N 1
ATOM 1336 C CA . LEU A 1 170 ? -14.728 14.978 -15.682 1.00 72.69 170 LEU A CA 1
ATOM 1337 C C . LEU A 1 170 ? -15.524 14.952 -16.992 1.00 72.69 170 LEU A C 1
ATOM 1339 O O . LEU A 1 170 ? -16.663 15.422 -17.042 1.00 72.69 170 LEU A O 1
ATOM 1343 N N . VAL A 1 171 ? -14.920 14.405 -18.049 1.00 66.62 171 VAL A N 1
ATOM 1344 C CA . VAL A 1 171 ? -15.563 14.318 -19.364 1.00 66.62 171 VAL A CA 1
ATOM 1345 C C . VAL A 1 171 ? -16.687 13.273 -19.361 1.00 66.62 171 VAL A C 1
ATOM 1347 O O . VAL A 1 171 ? -17.751 13.526 -19.920 1.00 66.62 171 VAL A O 1
ATOM 1350 N N . GLY A 1 172 ? -16.498 12.132 -18.689 1.00 62.44 172 GLY A N 1
ATOM 1351 C CA . GLY A 1 172 ? -17.469 11.033 -18.648 1.00 62.44 172 GLY A CA 1
ATOM 1352 C C . GLY A 1 172 ? -18.680 11.263 -17.733 1.00 62.44 172 GLY A C 1
ATOM 1353 O O . GLY A 1 172 ? -19.800 10.927 -18.107 1.00 62.44 172 GLY A O 1
ATOM 1354 N N . ALA A 1 173 ? -18.484 11.843 -16.548 1.00 52.69 173 ALA A N 1
ATOM 1355 C CA . ALA A 1 173 ? -19.522 12.040 -15.531 1.00 52.69 173 ALA A CA 1
ATOM 1356 C C . ALA A 1 173 ? -20.333 13.334 -15.724 1.00 52.69 173 ALA A C 1
ATOM 1358 O O . ALA A 1 173 ? -21.427 13.465 -15.177 1.00 52.69 173 ALA A O 1
ATOM 1359 N N . GLY A 1 174 ? -19.811 14.305 -16.481 1.00 48.88 174 GLY A N 1
ATOM 1360 C CA . GLY A 1 174 ? -20.391 15.646 -16.581 1.00 48.88 174 GLY A CA 1
ATOM 1361 C C . GLY A 1 174 ? -21.460 15.860 -17.658 1.00 48.88 174 GLY A C 1
ATOM 1362 O O . GLY A 1 174 ? -21.852 17.009 -17.844 1.00 48.88 174 GLY A O 1
ATOM 1363 N N . ASN A 1 175 ? -21.868 14.839 -18.434 1.00 50.56 175 ASN A N 1
ATOM 1364 C CA . ASN A 1 175 ? -22.501 15.056 -19.756 1.00 50.56 175 ASN A CA 1
ATOM 1365 C C . ASN A 1 175 ? -21.702 16.076 -20.613 1.00 50.56 175 ASN A C 1
ATOM 1367 O O . ASN A 1 175 ? -22.253 16.788 -21.455 1.00 50.56 175 ASN A O 1
ATOM 1371 N N . GLY A 1 176 ? -20.393 16.194 -20.357 1.00 52.66 176 GLY A N 1
ATOM 1372 C CA . GLY A 1 176 ? -19.534 17.226 -20.914 1.00 52.66 176 GLY A CA 1
ATOM 1373 C C . GLY A 1 176 ? -19.227 16.901 -22.363 1.00 52.66 176 GLY A C 1
ATOM 1374 O O . GLY A 1 176 ? -18.373 16.070 -22.656 1.00 52.66 176 GLY A O 1
ATOM 1375 N N . HIS A 1 177 ? -19.924 17.549 -23.287 1.00 59.97 177 HIS A N 1
ATOM 1376 C CA . HIS A 1 177 ? -19.607 17.416 -24.701 1.00 59.97 177 HIS A CA 1
ATOM 1377 C C . HIS A 1 177 ? -18.281 18.134 -24.985 1.00 59.97 177 HIS A C 1
ATOM 1379 O O . HIS A 1 177 ? -18.095 19.283 -24.581 1.00 59.97 177 HIS A O 1
ATOM 1385 N N . ILE A 1 178 ? -17.355 17.489 -25.699 1.00 68.25 178 ILE A N 1
ATOM 1386 C CA . ILE A 1 178 ? -16.211 18.204 -26.275 1.00 68.25 178 ILE A CA 1
ATOM 1387 C C . ILE A 1 178 ? -16.774 19.137 -27.353 1.00 68.25 178 ILE A C 1
ATOM 1389 O O . ILE A 1 178 ? -17.257 18.700 -28.396 1.00 68.25 178 ILE A O 1
ATOM 1393 N N . HIS A 1 179 ? -16.750 20.437 -27.077 1.00 69.88 179 HIS A N 1
ATOM 1394 C CA . HIS A 1 179 ? -17.293 21.477 -27.947 1.00 69.88 179 HIS A CA 1
ATOM 1395 C C . HIS A 1 179 ? -16.363 21.805 -29.117 1.00 69.88 179 HIS A C 1
ATOM 1397 O O . HIS A 1 179 ? -16.841 22.077 -30.221 1.00 69.88 179 HIS A O 1
ATOM 1403 N N . LEU A 1 180 ? -15.050 21.777 -28.876 1.00 78.00 180 LEU A N 1
ATOM 1404 C CA . LEU A 1 180 ? -13.997 21.938 -29.877 1.00 78.00 180 LEU A CA 1
ATOM 1405 C C . LEU A 1 180 ? -12.872 20.962 -29.583 1.00 78.00 180 LEU A C 1
ATOM 1407 O O . LEU A 1 180 ? -12.498 20.798 -28.427 1.00 78.00 180 LEU A O 1
ATOM 1411 N N . GLY A 1 181 ? -12.314 20.371 -30.634 1.00 80.31 181 GLY A N 1
ATOM 1412 C CA . GLY A 1 181 ? -11.186 19.458 -30.549 1.00 80.31 181 GLY A CA 1
ATOM 1413 C C . GLY A 1 181 ? -10.034 19.899 -31.432 1.00 80.31 181 GLY A C 1
ATOM 1414 O O . GLY A 1 181 ? -10.246 20.305 -32.574 1.00 80.31 181 GLY A O 1
ATOM 1415 N N . PHE A 1 182 ? -8.819 19.802 -30.909 1.00 86.19 182 PHE A N 1
ATOM 1416 C CA . PHE A 1 182 ? -7.582 20.012 -31.641 1.00 86.19 182 PHE A CA 1
ATOM 1417 C C . PHE A 1 182 ? -6.636 18.845 -31.411 1.00 86.19 182 PHE A C 1
ATOM 1419 O O . PHE A 1 182 ? -6.446 18.385 -30.284 1.00 86.19 182 PHE A O 1
ATOM 1426 N N . TYR A 1 183 ? -6.025 18.406 -32.503 1.00 87.62 183 TYR A N 1
ATOM 1427 C CA . TYR A 1 183 ? -4.986 17.401 -32.517 1.00 87.62 183 TYR A CA 1
ATOM 1428 C C . TYR A 1 183 ? -3.991 17.755 -33.611 1.00 87.62 183 TYR A C 1
ATOM 1430 O O . TYR A 1 183 ? -4.394 17.945 -34.761 1.00 87.62 183 TYR A O 1
ATOM 1438 N N . ASN A 1 184 ? -2.704 17.780 -33.281 1.00 87.56 184 ASN A N 1
ATOM 1439 C CA . ASN A 1 184 ? -1.655 17.742 -34.290 1.00 87.56 184 ASN A CA 1
ATOM 1440 C C . ASN A 1 184 ? -0.367 17.120 -33.736 1.00 87.56 184 ASN A C 1
ATOM 1442 O O . ASN A 1 184 ? -0.112 17.169 -32.533 1.00 87.56 184 ASN A O 1
ATOM 1446 N N . SER A 1 185 ? 0.450 16.554 -34.617 1.00 91.56 185 SER A N 1
ATOM 1447 C CA . SER A 1 185 ? 1.752 15.974 -34.289 1.00 91.56 185 SER A CA 1
ATOM 1448 C C . SER A 1 185 ? 2.834 16.670 -35.105 1.00 91.56 185 SER A C 1
ATOM 1450 O O . SER A 1 185 ? 2.647 16.909 -36.293 1.00 91.56 185 SER A O 1
ATOM 1452 N N . TYR A 1 186 ? 3.953 16.980 -34.458 1.00 91.75 186 TYR A N 1
ATOM 1453 C CA . TYR A 1 186 ? 5.045 17.761 -35.018 1.00 91.75 186 TYR A CA 1
ATOM 1454 C C . TYR A 1 186 ? 6.375 17.038 -34.826 1.00 91.75 186 TYR A C 1
ATOM 1456 O O . TYR A 1 186 ? 6.726 16.620 -33.719 1.00 91.75 186 TYR A O 1
ATOM 1464 N N . SER A 1 187 ? 7.125 16.939 -35.910 1.00 90.19 187 SER A N 1
ATOM 1465 C CA . SER A 1 187 ? 8.526 16.537 -35.951 1.00 90.19 187 SER A CA 1
ATOM 1466 C C . SER A 1 187 ? 9.432 17.772 -35.878 1.00 90.19 187 SER A C 1
ATOM 1468 O O . SER A 1 187 ? 8.975 18.922 -35.903 1.00 90.19 187 SER A O 1
ATOM 1470 N N . ALA A 1 188 ? 10.746 17.550 -35.813 1.00 88.38 188 ALA A N 1
ATOM 1471 C CA . ALA A 1 188 ? 11.718 18.635 -35.927 1.00 88.38 188 ALA A CA 1
ATOM 1472 C C . ALA A 1 188 ? 11.490 19.445 -37.221 1.00 88.38 188 ALA A C 1
ATOM 1474 O O . ALA A 1 188 ? 11.290 18.878 -38.293 1.00 88.38 188 ALA A O 1
ATOM 1475 N N . GLY A 1 189 ? 11.518 20.774 -37.114 1.00 88.50 189 GLY A N 1
ATOM 1476 C CA . GLY A 1 189 ? 11.272 21.705 -38.217 1.00 88.50 189 GLY A CA 1
ATOM 1477 C C . GLY A 1 189 ? 9.802 22.076 -38.454 1.00 88.50 189 GLY A C 1
ATOM 1478 O O . GLY A 1 189 ? 9.552 23.092 -39.098 1.00 88.50 189 GLY A O 1
ATOM 1479 N N . GLU A 1 190 ? 8.840 21.315 -37.920 1.00 89.00 190 GLU A N 1
ATOM 1480 C CA . GLU A 1 190 ? 7.408 21.486 -38.234 1.00 89.00 190 GLU A CA 1
ATOM 1481 C C . GLU A 1 190 ? 6.660 22.409 -37.260 1.00 89.00 190 GLU A C 1
ATOM 1483 O O . GLU A 1 190 ? 5.632 22.978 -37.621 1.00 89.00 190 GLU A O 1
ATOM 1488 N N . LEU A 1 191 ? 7.162 22.568 -36.030 1.00 91.25 191 LEU A N 1
ATOM 1489 C CA . LEU A 1 191 ? 6.588 23.460 -35.018 1.00 91.25 191 LEU A CA 1
ATOM 1490 C C . LEU A 1 191 ? 7.441 24.724 -34.861 1.00 91.25 191 LEU A C 1
ATOM 1492 O O . LEU A 1 191 ? 8.662 24.630 -34.771 1.00 91.25 191 LEU A O 1
ATOM 1496 N N . SER A 1 192 ? 6.811 25.891 -34.761 1.00 90.75 192 SER A N 1
ATOM 1497 C CA . SER A 1 192 ? 7.466 27.172 -34.463 1.00 90.75 192 SER A CA 1
ATOM 1498 C C . SER A 1 192 ? 6.717 27.932 -33.364 1.00 90.75 192 SER A C 1
ATOM 1500 O O . SER A 1 192 ? 5.626 27.536 -32.942 1.00 90.75 192 SER A O 1
ATOM 1502 N N . ASP A 1 193 ? 7.307 29.029 -32.885 1.00 91.44 193 ASP A N 1
ATOM 1503 C CA . ASP A 1 193 ? 6.603 29.972 -32.012 1.00 91.44 193 ASP A CA 1
ATOM 1504 C C . ASP A 1 193 ? 5.431 30.607 -32.780 1.00 91.44 193 ASP A C 1
ATOM 1506 O O . ASP A 1 193 ? 5.601 31.043 -33.922 1.00 91.44 193 ASP A O 1
ATOM 1510 N N . GLY A 1 194 ? 4.231 30.618 -32.197 1.00 93.31 194 GLY A N 1
ATOM 1511 C CA . GLY A 1 194 ? 3.042 31.102 -32.900 1.00 93.31 194 GLY A CA 1
ATOM 1512 C C . GLY A 1 194 ? 1.708 30.820 -32.221 1.00 93.31 194 GLY A C 1
ATOM 1513 O O . GLY A 1 194 ? 1.639 30.257 -31.127 1.00 93.31 194 GLY A O 1
ATOM 1514 N N . TYR A 1 195 ? 0.632 31.242 -32.890 1.00 94.88 195 TYR A N 1
ATOM 1515 C CA . TYR A 1 195 ? -0.743 31.075 -32.420 1.00 94.88 195 TYR A CA 1
ATOM 1516 C C . TYR A 1 195 ? -1.530 30.151 -33.344 1.00 94.88 195 TYR A C 1
ATOM 1518 O O . TYR A 1 195 ? -1.434 30.242 -34.568 1.00 94.88 195 TYR A O 1
ATOM 1526 N N . ILE A 1 196 ? -2.352 29.302 -32.739 1.00 94.88 196 ILE A N 1
ATOM 1527 C CA . ILE A 1 196 ? -3.243 28.370 -33.420 1.00 94.88 196 ILE A CA 1
ATOM 1528 C C . ILE A 1 196 ? -4.668 28.673 -32.962 1.00 94.88 196 ILE A C 1
ATOM 1530 O O . ILE A 1 196 ? -5.000 28.499 -31.788 1.00 94.88 196 ILE A O 1
ATOM 1534 N N . ALA A 1 197 ? -5.510 29.124 -33.889 1.00 94.25 197 ALA A N 1
ATOM 1535 C CA . ALA A 1 197 ? -6.924 29.372 -33.654 1.00 94.25 197 ALA A CA 1
ATOM 1536 C C . ALA A 1 197 ? -7.757 28.160 -34.089 1.00 94.25 197 ALA A C 1
ATOM 1538 O O . ALA A 1 197 ? -7.647 27.687 -35.225 1.00 94.25 197 ALA A O 1
ATOM 1539 N N . ILE A 1 198 ? -8.611 27.680 -33.185 1.00 92.81 198 ILE A N 1
ATOM 1540 C CA . ILE A 1 198 ? -9.591 26.628 -33.453 1.00 92.81 198 ILE A CA 1
ATOM 1541 C C . ILE A 1 198 ? -10.973 27.215 -33.215 1.00 92.81 198 ILE A C 1
ATOM 1543 O O . ILE A 1 198 ? -11.307 27.574 -32.086 1.00 92.81 198 ILE A O 1
ATOM 1547 N N . ILE A 1 199 ? -11.758 27.344 -34.285 1.00 91.31 199 ILE A N 1
ATOM 1548 C CA . ILE A 1 199 ? -13.010 28.108 -34.285 1.00 91.31 199 ILE A CA 1
ATOM 1549 C C . ILE A 1 199 ? -14.144 27.240 -34.819 1.00 91.31 199 ILE A C 1
ATOM 1551 O O . ILE A 1 199 ? -14.027 26.601 -35.871 1.00 91.31 199 ILE A O 1
ATOM 1555 N N . ARG A 1 200 ? -15.282 27.259 -34.123 1.00 87.00 200 ARG A N 1
ATOM 1556 C CA . ARG A 1 200 ? -16.508 26.583 -34.555 1.00 87.00 200 ARG A CA 1
ATOM 1557 C C . ARG A 1 200 ? -17.257 27.398 -35.612 1.00 87.00 200 ARG A C 1
ATOM 1559 O O . ARG A 1 200 ? -18.343 27.915 -35.354 1.00 87.00 200 ARG A O 1
ATOM 1566 N N . ALA A 1 201 ? -16.659 27.514 -36.789 1.00 86.25 201 ALA A N 1
ATOM 1567 C CA . ALA A 1 201 ? -17.205 28.222 -37.941 1.00 86.25 201 ALA A CA 1
ATOM 1568 C C . ALA A 1 201 ? -16.812 27.510 -39.240 1.00 86.25 201 ALA A C 1
ATOM 1570 O O . ALA A 1 201 ? -15.850 26.744 -39.278 1.00 86.25 201 ALA A O 1
ATOM 1571 N N . THR A 1 202 ? -17.543 27.790 -40.313 1.00 83.88 202 THR A N 1
ATOM 1572 C CA . THR A 1 202 ? -17.165 27.418 -41.680 1.00 83.88 202 THR A CA 1
ATOM 1573 C C . THR A 1 202 ? -16.419 28.564 -42.373 1.00 83.88 202 THR A C 1
ATOM 1575 O O . THR A 1 202 ? -16.584 29.727 -42.006 1.00 83.88 202 THR A O 1
ATOM 1578 N N . GLY A 1 203 ? -15.629 28.263 -43.412 1.00 79.06 203 GLY A N 1
ATOM 1579 C CA . GLY A 1 203 ? -14.919 29.293 -44.192 1.00 79.06 203 GLY A CA 1
ATOM 1580 C C . GLY A 1 203 ? -15.838 30.276 -44.934 1.00 79.06 203 GLY A C 1
ATOM 1581 O O . GLY A 1 203 ? -15.395 31.346 -45.333 1.00 79.06 203 GLY A O 1
ATOM 1582 N N . GLU A 1 204 ? -17.126 29.949 -45.092 1.00 82.75 204 GLU A N 1
ATOM 1583 C CA . GLU A 1 204 ? -18.139 30.879 -45.616 1.00 82.75 204 GLU A CA 1
ATOM 1584 C C . GLU A 1 204 ? -18.630 31.870 -44.546 1.00 82.75 204 GLU A C 1
ATOM 1586 O O . GLU A 1 204 ? -19.028 32.991 -44.862 1.00 82.75 204 GLU A O 1
ATOM 1591 N N . GLU A 1 205 ? -18.606 31.471 -43.271 1.00 86.81 205 GLU A N 1
ATOM 1592 C CA . GLU A 1 205 ? -19.074 32.278 -42.137 1.00 86.81 205 GLU A CA 1
ATOM 1593 C C . GLU A 1 205 ? -17.987 33.207 -41.583 1.00 86.81 205 GLU A C 1
ATOM 1595 O O . GLU A 1 205 ? -18.306 34.249 -40.997 1.00 86.81 205 GLU A O 1
ATOM 1600 N N . LEU A 1 206 ? -16.714 32.834 -41.748 1.00 90.19 206 LEU A N 1
ATOM 1601 C CA . LEU A 1 206 ? -15.569 33.570 -41.228 1.00 90.19 206 LEU A CA 1
ATOM 1602 C C . LEU A 1 206 ? -14.381 33.513 -42.194 1.00 90.19 206 LEU A C 1
ATOM 1604 O O . LEU A 1 206 ? -13.785 32.464 -42.416 1.00 90.19 206 LEU A O 1
ATOM 1608 N N . ASP A 1 207 ? -14.017 34.685 -42.701 1.00 90.88 207 ASP A N 1
ATOM 1609 C CA . ASP A 1 207 ? -12.808 34.904 -43.489 1.00 90.88 207 ASP A CA 1
ATOM 1610 C C . ASP A 1 207 ? -11.581 34.976 -42.563 1.00 90.88 207 ASP A C 1
ATOM 1612 O O . ASP A 1 207 ? -11.476 35.884 -41.728 1.00 90.88 207 ASP A O 1
ATOM 1616 N N . THR A 1 208 ? -10.676 34.001 -42.686 1.00 91.56 208 THR A N 1
ATOM 1617 C CA . THR A 1 208 ? -9.493 33.864 -41.824 1.00 91.56 208 THR A CA 1
ATOM 1618 C C . THR A 1 208 ? -8.458 34.959 -42.047 1.00 91.56 208 THR A C 1
ATOM 1620 O O . THR A 1 208 ? -7.757 35.312 -41.102 1.00 91.56 208 THR A O 1
ATOM 1623 N N . ASP A 1 209 ? -8.420 35.583 -43.229 1.00 92.06 209 ASP A N 1
ATOM 1624 C CA . ASP A 1 209 ? -7.480 36.677 -43.529 1.00 92.06 209 ASP A CA 1
ATOM 1625 C C . ASP A 1 209 ? -7.801 37.947 -42.726 1.00 92.06 209 ASP A C 1
ATOM 1627 O O . ASP A 1 209 ? -7.020 38.894 -42.658 1.00 92.06 209 ASP A O 1
ATOM 1631 N N . ARG A 1 210 ? -8.970 37.971 -42.083 1.00 93.62 210 ARG A N 1
ATOM 1632 C CA . ARG A 1 210 ? -9.427 39.056 -41.216 1.00 93.62 210 ARG A CA 1
ATOM 1633 C C . ARG A 1 210 ? -9.195 38.772 -39.739 1.00 93.62 210 ARG A C 1
ATOM 1635 O O . ARG A 1 210 ? -9.636 39.578 -38.915 1.00 93.62 210 ARG A O 1
ATOM 1642 N N . LEU A 1 211 ? -8.577 37.643 -39.394 1.00 96.44 211 LEU A N 1
ATOM 1643 C CA . LEU A 1 211 ? -8.232 37.300 -38.020 1.00 96.44 211 LEU A CA 1
ATOM 1644 C C . LEU A 1 211 ? -6.937 37.989 -37.603 1.00 96.44 211 LEU A C 1
ATOM 1646 O O . LEU A 1 211 ? -5.969 38.039 -38.354 1.00 96.44 211 LEU A O 1
ATOM 1650 N N . TRP A 1 212 ? -6.929 38.492 -36.374 1.00 96.00 212 TRP A N 1
ATOM 1651 C CA . TRP A 1 212 ? -5.792 39.169 -35.760 1.00 96.00 212 TRP A CA 1
ATOM 1652 C C . TRP A 1 212 ? -5.618 38.663 -34.332 1.00 96.00 212 TRP A C 1
ATOM 1654 O O . TRP A 1 212 ? -6.610 38.438 -33.636 1.00 96.00 212 TRP A O 1
ATOM 1664 N N . VAL A 1 213 ? -4.375 38.545 -33.872 1.00 94.31 213 VAL A N 1
ATOM 1665 C CA . VAL A 1 213 ? -4.067 38.378 -32.446 1.00 94.31 213 VAL A CA 1
ATOM 1666 C C . VAL A 1 213 ? -3.463 39.675 -31.936 1.00 94.31 213 VAL A C 1
ATOM 1668 O O . VAL A 1 213 ? -2.446 40.141 -32.450 1.00 94.31 213 VAL A O 1
ATOM 1671 N N . VAL A 1 214 ? -4.115 40.272 -30.940 1.00 91.19 214 VAL A N 1
ATOM 1672 C CA . VAL A 1 214 ? -3.640 41.498 -30.288 1.00 91.19 214 VAL A CA 1
ATOM 1673 C C . VAL A 1 214 ? -3.678 41.281 -28.787 1.00 91.19 214 VAL A C 1
ATOM 1675 O O . VAL A 1 214 ? -4.755 41.041 -28.240 1.00 91.19 214 VAL A O 1
ATOM 1678 N N . LYS A 1 215 ? -2.524 41.386 -28.121 1.00 87.81 215 LYS A N 1
ATOM 1679 C CA . LYS A 1 215 ? -2.365 41.128 -26.679 1.00 87.81 215 LYS A CA 1
ATOM 1680 C C . LYS A 1 215 ? -2.939 39.771 -26.256 1.00 87.81 215 LYS A C 1
ATOM 1682 O O . LYS A 1 215 ? -3.757 39.707 -25.343 1.00 87.81 215 LYS A O 1
ATOM 1687 N N . ASP A 1 216 ? -2.530 38.710 -26.951 1.00 88.75 216 ASP A N 1
ATOM 1688 C CA . ASP A 1 216 ? -2.985 37.329 -26.723 1.00 88.75 216 ASP A CA 1
ATOM 1689 C C . ASP A 1 216 ? -4.504 37.098 -26.911 1.00 88.75 216 ASP A C 1
ATOM 1691 O O . ASP A 1 216 ? -4.983 36.026 -26.573 1.00 88.75 216 ASP A O 1
ATOM 1695 N N . GLN A 1 217 ? -5.267 38.048 -27.474 1.00 89.38 217 GLN A N 1
ATOM 1696 C CA . GLN A 1 217 ? -6.713 37.918 -27.717 1.00 89.38 217 GLN A CA 1
ATOM 1697 C C . GLN A 1 217 ? -7.028 37.719 -29.204 1.00 89.38 217 GLN A C 1
ATOM 1699 O O . GLN A 1 217 ? -6.484 38.441 -30.049 1.00 89.38 217 GLN A O 1
ATOM 1704 N N . LEU A 1 218 ? -7.962 36.813 -29.524 1.00 92.12 218 LEU A N 1
ATOM 1705 C CA . LEU A 1 218 ? -8.423 36.594 -30.898 1.00 92.12 218 LEU A CA 1
ATOM 1706 C C . LEU A 1 218 ? -9.434 37.670 -31.324 1.00 92.12 218 LEU A C 1
ATOM 1708 O O . LEU A 1 218 ? -10.445 37.926 -30.663 1.00 92.12 218 LEU A O 1
ATOM 1712 N N . ARG A 1 219 ? -9.164 38.320 -32.456 1.00 93.69 219 ARG A N 1
ATOM 1713 C CA . ARG A 1 219 ? -9.942 39.450 -32.975 1.00 93.69 219 ARG A CA 1
ATOM 1714 C C . ARG A 1 219 ? -10.233 39.282 -34.461 1.00 93.69 219 ARG A C 1
ATOM 1716 O O . ARG A 1 219 ? -9.530 38.567 -35.165 1.00 93.69 219 ARG A O 1
ATOM 1723 N N . VAL A 1 220 ? -11.250 39.988 -34.950 1.00 94.75 220 VAL A N 1
ATOM 1724 C CA . VAL A 1 220 ? -11.637 40.025 -36.366 1.00 94.75 220 VAL A CA 1
ATOM 1725 C C . VAL A 1 220 ? -11.802 41.469 -36.858 1.00 94.75 220 VAL A C 1
ATOM 1727 O O . VAL A 1 220 ? -12.396 42.306 -36.173 1.00 94.75 220 VAL A O 1
ATOM 1730 N N . GLY A 1 221 ? -11.267 41.799 -38.038 1.00 93.31 221 GLY A N 1
ATOM 1731 C CA . GLY A 1 221 ? -11.290 43.161 -38.595 1.00 93.31 221 GLY A CA 1
ATOM 1732 C C . GLY A 1 221 ? -10.596 43.297 -39.950 1.00 93.31 221 GLY A C 1
ATOM 1733 O O . GLY A 1 221 ? -9.984 42.354 -40.432 1.00 93.31 221 GLY A O 1
ATOM 1734 N N . GLN A 1 222 ? -10.707 44.468 -40.589 1.00 91.12 222 GLN A N 1
ATOM 1735 C CA . GLN A 1 222 ? -9.993 44.751 -41.852 1.00 91.12 222 GLN A CA 1
ATOM 1736 C C . GLN A 1 222 ? -8.500 45.043 -41.640 1.00 91.12 222 GLN A C 1
ATOM 1738 O O . GLN A 1 222 ? -7.702 44.904 -42.559 1.00 91.12 222 GLN A O 1
ATOM 1743 N N . SER A 1 223 ? -8.125 45.462 -40.434 1.00 91.75 223 SER A N 1
ATOM 1744 C CA . SER A 1 223 ? -6.746 45.707 -40.023 1.00 91.75 223 SER A CA 1
ATOM 1745 C C . SER A 1 223 ? -6.602 45.447 -38.524 1.00 91.75 223 SER A C 1
ATOM 1747 O O . SER A 1 223 ? -7.600 45.461 -37.796 1.00 91.75 223 SER A O 1
ATOM 1749 N N . MET A 1 224 ? -5.367 45.280 -38.041 1.00 89.88 224 MET A N 1
ATOM 1750 C CA . MET A 1 224 ? -5.075 45.116 -36.612 1.00 89.88 224 MET A CA 1
ATOM 1751 C C . MET A 1 224 ? -5.687 46.240 -35.756 1.00 89.88 224 MET A C 1
ATOM 1753 O O . MET A 1 224 ? -6.293 45.966 -34.719 1.00 89.88 224 MET A O 1
ATOM 1757 N N . ALA A 1 225 ? -5.588 47.493 -36.219 1.00 89.62 225 ALA A N 1
ATOM 1758 C CA . ALA A 1 225 ? -6.079 48.676 -35.508 1.00 89.62 225 ALA A CA 1
ATOM 1759 C C . ALA A 1 225 ? -7.615 48.764 -35.454 1.00 89.62 225 ALA A C 1
ATOM 1761 O O . ALA A 1 225 ? -8.171 49.262 -34.478 1.00 89.62 225 ALA A O 1
ATOM 1762 N N . GLU A 1 226 ? -8.302 48.264 -36.483 1.00 91.44 226 GLU A N 1
ATOM 1763 C CA . GLU A 1 226 ? -9.769 48.283 -36.585 1.00 91.44 226 GLU A CA 1
ATOM 1764 C C . GLU A 1 226 ? -10.421 46.958 -36.154 1.00 91.44 226 GLU A C 1
ATOM 1766 O O . GLU A 1 226 ? -11.638 46.782 -36.267 1.00 91.44 226 GLU A O 1
ATOM 1771 N N . SER A 1 227 ? -9.624 46.010 -35.657 1.00 92.50 227 SER A N 1
ATOM 1772 C CA . SER A 1 227 ? -10.093 44.701 -35.206 1.00 92.50 227 SER A CA 1
ATOM 1773 C C . SER A 1 227 ? -10.877 44.784 -33.894 1.00 92.50 227 SER A C 1
ATOM 1775 O O . SER A 1 227 ? -10.579 45.592 -33.007 1.00 92.50 227 SER A O 1
ATOM 1777 N N . LYS A 1 228 ? -11.877 43.915 -33.732 1.00 91.75 228 LYS A N 1
ATOM 1778 C CA . LYS A 1 228 ? -12.673 43.764 -32.500 1.00 91.75 228 LYS A CA 1
ATOM 1779 C C . LYS A 1 228 ? -12.586 42.325 -31.984 1.00 91.75 228 LYS A C 1
ATOM 1781 O O . LYS A 1 228 ? -12.361 41.444 -32.811 1.00 91.75 228 LYS A O 1
ATOM 1786 N N . PRO A 1 229 ? -12.755 42.078 -30.670 1.00 90.06 229 PRO A N 1
ATOM 1787 C CA . PRO A 1 229 ? -12.804 40.720 -30.127 1.00 90.06 229 PRO A CA 1
ATOM 1788 C C . PRO A 1 229 ? -13.784 39.840 -30.904 1.00 90.06 229 PRO A C 1
ATOM 1790 O O . PRO A 1 229 ? -14.855 40.308 -31.300 1.00 90.06 229 PRO A O 1
ATOM 1793 N N . LEU A 1 230 ? -13.399 38.593 -31.161 1.00 88.69 230 LEU A N 1
ATOM 1794 C CA . LEU A 1 230 ? -14.290 37.625 -31.785 1.00 88.69 230 LEU A CA 1
ATOM 1795 C C . LEU A 1 230 ? -15.329 37.180 -30.744 1.00 88.69 230 LEU A C 1
ATOM 1797 O O . LEU A 1 230 ? -14.964 36.621 -29.727 1.00 88.69 230 LEU A O 1
ATOM 1801 N N . ASP A 1 231 ? -16.616 37.430 -30.974 1.00 83.81 231 ASP A N 1
ATOM 1802 C CA . ASP A 1 231 ? -17.690 37.127 -30.004 1.00 83.81 231 ASP A CA 1
ATOM 1803 C C . ASP A 1 231 ? -18.832 36.283 -30.606 1.00 83.81 231 ASP A C 1
ATOM 1805 O O . ASP A 1 231 ? -19.801 35.917 -29.939 1.00 83.81 231 ASP A O 1
ATOM 1809 N N . LYS A 1 232 ? -18.736 35.956 -31.901 1.00 84.44 232 LYS A N 1
ATOM 1810 C CA . LYS A 1 232 ? -19.807 35.277 -32.649 1.00 84.44 232 LYS A CA 1
ATOM 1811 C C . LYS A 1 232 ? -19.697 33.756 -32.680 1.00 84.44 232 LYS A C 1
ATOM 1813 O O . LYS A 1 232 ? -20.694 33.099 -32.998 1.00 84.44 232 LYS A O 1
ATOM 1818 N N . PHE A 1 233 ? -18.531 33.201 -32.367 1.00 86.81 233 PHE A N 1
ATOM 1819 C CA . PHE A 1 233 ? -18.228 31.777 -32.517 1.00 86.81 233 PHE A CA 1
ATOM 1820 C C . PHE A 1 233 ? -17.543 31.241 -31.267 1.00 86.81 233 PHE A C 1
ATOM 1822 O O . PHE A 1 233 ? -16.776 31.968 -30.648 1.00 86.81 233 PHE A O 1
ATOM 1829 N N . ASP A 1 234 ? -17.788 29.973 -30.934 1.00 84.94 234 ASP A N 1
ATOM 1830 C CA . ASP A 1 234 ? -16.997 29.269 -29.922 1.00 84.94 234 ASP A CA 1
ATOM 1831 C C . ASP A 1 234 ? -15.566 29.105 -30.460 1.00 84.94 234 ASP A C 1
ATOM 1833 O O . ASP A 1 234 ? -15.394 28.688 -31.614 1.00 84.94 234 ASP A O 1
ATOM 1837 N N . TYR A 1 235 ? -14.548 29.414 -29.658 1.00 87.88 235 TYR A N 1
ATOM 1838 C CA . TYR A 1 235 ? -13.152 29.232 -30.058 1.00 87.88 235 TYR A CA 1
ATOM 1839 C C . TYR A 1 235 ? -12.219 28.936 -28.884 1.00 87.88 235 TYR A C 1
ATOM 1841 O O . TYR A 1 235 ? -12.499 29.260 -27.729 1.00 87.88 235 TYR A O 1
ATOM 1849 N N . MET A 1 236 ? -11.063 28.367 -29.215 1.00 90.38 236 MET A N 1
ATOM 1850 C CA . MET A 1 236 ? -9.876 28.366 -28.363 1.00 90.38 236 MET A CA 1
ATOM 1851 C C . MET A 1 236 ? -8.664 28.836 -29.174 1.00 90.38 236 MET A C 1
ATOM 1853 O O . MET A 1 236 ? -8.504 28.469 -30.341 1.00 90.38 236 MET A O 1
ATOM 1857 N N . LEU A 1 237 ? -7.828 29.665 -28.554 1.00 92.19 237 LEU A N 1
ATOM 1858 C CA . LEU A 1 237 ? -6.581 30.180 -29.105 1.00 92.19 237 LEU A CA 1
ATOM 1859 C C . LEU A 1 237 ? -5.420 29.607 -28.293 1.00 92.19 237 LEU A C 1
ATOM 1861 O O . LEU A 1 237 ? -5.233 29.938 -27.120 1.00 92.19 237 LEU A O 1
ATOM 1865 N N . LEU A 1 238 ? -4.634 28.745 -28.924 1.00 93.56 238 LEU A N 1
ATOM 1866 C CA . LEU A 1 238 ? -3.440 28.159 -28.329 1.00 93.56 238 LEU A CA 1
ATOM 1867 C C . LEU A 1 238 ? -2.212 28.950 -28.769 1.00 93.56 238 LEU A C 1
ATOM 1869 O O . LEU A 1 238 ? -2.135 29.386 -29.917 1.00 93.56 238 LEU A O 1
ATOM 1873 N N . ARG A 1 239 ? -1.236 29.094 -27.875 1.00 93.50 239 ARG A N 1
ATOM 1874 C CA . ARG A 1 239 ? 0.087 29.626 -28.206 1.00 93.50 239 ARG A CA 1
ATOM 1875 C C . ARG A 1 239 ? 1.145 28.565 -27.949 1.00 93.50 239 ARG A C 1
ATOM 1877 O O . ARG A 1 239 ? 1.236 28.028 -26.842 1.00 93.50 239 ARG A O 1
ATOM 1884 N N . THR A 1 240 ? 1.936 28.282 -28.972 1.00 93.69 240 THR A N 1
ATOM 1885 C CA . THR A 1 240 ? 3.098 27.398 -28.904 1.00 93.69 240 THR A CA 1
ATOM 1886 C C . THR A 1 240 ? 4.336 28.263 -28.778 1.00 93.69 240 THR A C 1
ATOM 1888 O O . THR A 1 240 ? 4.542 29.137 -29.607 1.00 93.69 240 THR A O 1
ATOM 1891 N N . GLU A 1 241 ? 5.148 28.045 -27.747 1.00 93.12 241 GLU A N 1
ATOM 1892 C CA . GLU A 1 241 ? 6.421 28.747 -27.563 1.00 93.12 241 GLU A CA 1
ATOM 1893 C C . GLU A 1 241 ? 7.572 27.781 -27.840 1.00 93.12 241 GLU A C 1
ATOM 1895 O O . GLU A 1 241 ? 7.634 26.703 -27.242 1.00 93.12 241 GLU A O 1
ATOM 1900 N N . VAL A 1 242 ? 8.497 28.191 -28.710 1.00 93.25 242 VAL A N 1
ATOM 1901 C CA . VAL A 1 242 ? 9.743 27.472 -29.002 1.00 93.25 242 VAL A CA 1
ATOM 1902 C C . VAL A 1 242 ? 10.915 28.362 -28.606 1.00 93.25 242 VAL A C 1
ATOM 1904 O O . VAL A 1 242 ? 11.109 29.452 -29.152 1.00 93.25 242 VAL A O 1
ATOM 1907 N N . PHE A 1 243 ? 11.691 27.916 -27.622 1.00 91.69 243 PHE A N 1
ATOM 1908 C CA . PHE A 1 243 ? 12.776 28.712 -27.052 1.00 91.69 243 PHE A CA 1
ATOM 1909 C C . PHE A 1 243 ? 13.979 27.859 -26.665 1.00 91.69 243 PHE A C 1
ATOM 1911 O O . PHE A 1 243 ? 13.913 26.644 -26.520 1.00 91.69 243 PHE A O 1
ATOM 1918 N N . LYS A 1 244 ? 15.112 28.534 -26.519 1.00 89.44 244 LYS A N 1
ATOM 1919 C CA . LYS A 1 244 ? 16.445 27.932 -26.461 1.00 89.44 244 LYS A CA 1
ATOM 1920 C C . LYS A 1 244 ? 16.907 27.571 -25.054 1.00 89.44 244 LYS A C 1
ATOM 1922 O O . LYS A 1 244 ? 17.543 26.543 -24.852 1.00 89.44 244 LYS A O 1
ATOM 1927 N N . THR A 1 245 ? 16.582 28.407 -24.076 1.00 86.88 245 THR A N 1
ATOM 1928 C CA . THR A 1 245 ? 17.028 28.226 -22.696 1.00 86.88 245 THR A CA 1
ATOM 1929 C C . THR A 1 245 ? 15.867 28.370 -21.732 1.00 86.88 245 THR A C 1
ATOM 1931 O O . THR A 1 245 ? 15.005 29.232 -21.890 1.00 86.88 245 THR A O 1
ATOM 1934 N N . ARG A 1 246 ? 15.857 27.523 -20.705 1.00 88.81 246 ARG A N 1
ATOM 1935 C CA . ARG A 1 246 ? 14.973 27.690 -19.553 1.00 88.81 246 ARG A CA 1
ATOM 1936 C C . ARG A 1 246 ? 15.641 28.563 -18.491 1.00 88.81 246 ARG A C 1
ATOM 1938 O O . ARG A 1 246 ? 16.869 28.577 -18.367 1.00 88.81 246 ARG A O 1
ATOM 1945 N N . ASP A 1 247 ? 14.837 29.295 -17.738 1.00 82.62 247 ASP A N 1
ATOM 1946 C CA . ASP A 1 247 ? 15.243 30.303 -16.754 1.00 82.62 247 ASP A CA 1
ATOM 1947 C C . ASP A 1 247 ? 14.903 29.896 -15.312 1.00 82.62 247 ASP A C 1
ATOM 1949 O O . ASP A 1 247 ? 14.878 30.729 -14.409 1.00 82.62 247 ASP A O 1
ATOM 1953 N N . ASP A 1 248 ? 14.712 28.599 -15.078 1.00 85.94 248 ASP A N 1
ATOM 1954 C CA . ASP A 1 248 ? 14.301 28.004 -13.802 1.00 85.94 248 ASP A CA 1
ATOM 1955 C C . ASP A 1 248 ? 15.146 26.782 -13.382 1.00 85.94 248 ASP A C 1
ATOM 1957 O O . ASP A 1 248 ? 14.798 26.103 -12.418 1.00 85.94 248 ASP A O 1
ATOM 1961 N N . TRP A 1 249 ? 16.267 26.489 -14.057 1.00 85.38 249 TRP A N 1
ATOM 1962 C CA . TRP A 1 249 ? 17.071 25.292 -13.764 1.00 85.38 249 TRP A CA 1
ATOM 1963 C C . TRP A 1 249 ? 17.802 25.314 -12.403 1.00 85.38 249 TRP A C 1
ATOM 1965 O O . TRP A 1 249 ? 18.285 24.274 -11.965 1.00 85.38 249 TRP A O 1
ATOM 1975 N N . GLU A 1 250 ? 17.817 26.444 -11.680 1.00 81.12 250 GLU A N 1
ATOM 1976 C CA . GLU A 1 250 ? 18.204 26.520 -10.253 1.00 81.12 250 GLU A CA 1
ATOM 1977 C C . GLU A 1 250 ? 17.303 25.674 -9.349 1.00 81.12 250 GLU A C 1
ATOM 1979 O O . GLU A 1 250 ? 17.728 25.266 -8.273 1.00 81.12 250 GLU A O 1
ATOM 1984 N N . LYS A 1 251 ? 16.066 25.423 -9.789 1.00 85.56 251 LYS A N 1
ATOM 1985 C CA . LYS A 1 251 ? 15.039 24.669 -9.061 1.00 85.56 251 LYS A CA 1
ATOM 1986 C C . LYS A 1 251 ? 15.070 23.170 -9.380 1.00 85.56 251 LYS A C 1
ATOM 1988 O O . LYS A 1 251 ? 14.126 22.460 -9.059 1.00 85.56 251 LYS A O 1
ATOM 1993 N N . LEU A 1 252 ? 16.105 22.699 -10.081 1.00 89.62 252 LEU A N 1
ATOM 1994 C CA . LEU A 1 252 ? 16.352 21.274 -10.282 1.00 89.62 252 LEU A CA 1
ATOM 1995 C C . LEU A 1 252 ? 17.176 20.769 -9.097 1.00 89.62 252 LEU A C 1
ATOM 1997 O O . LEU A 1 252 ? 18.410 20.799 -9.136 1.00 89.62 252 LEU A O 1
ATOM 2001 N N . ASP A 1 253 ? 16.501 20.324 -8.039 1.00 87.31 253 ASP A N 1
ATOM 2002 C CA . ASP A 1 253 ? 17.136 19.966 -6.762 1.00 87.31 253 ASP A CA 1
ATOM 2003 C C . ASP A 1 253 ? 18.167 18.845 -6.931 1.00 87.31 253 ASP A C 1
ATOM 2005 O O . ASP A 1 253 ? 19.247 18.890 -6.340 1.00 87.31 253 ASP A O 1
ATOM 2009 N N . SER A 1 254 ? 17.926 17.926 -7.875 1.00 86.31 254 SER A N 1
ATOM 2010 C CA . SER A 1 254 ? 18.874 16.869 -8.250 1.00 86.31 254 SER A CA 1
ATOM 2011 C C . SER A 1 254 ? 20.250 17.379 -8.697 1.00 86.31 254 SER A C 1
ATOM 2013 O O . SER A 1 254 ? 21.219 16.622 -8.649 1.00 86.31 254 SER A O 1
ATOM 2015 N N . ILE A 1 255 ? 20.343 18.629 -9.163 1.00 90.88 255 ILE A N 1
ATOM 2016 C CA . ILE A 1 255 ? 21.587 19.302 -9.563 1.00 90.88 255 ILE A CA 1
ATOM 2017 C C . ILE A 1 255 ? 22.012 20.316 -8.493 1.00 90.88 255 ILE A C 1
ATOM 2019 O O . ILE A 1 255 ? 23.193 20.387 -8.146 1.00 90.88 255 ILE A O 1
ATOM 2023 N N . ASN A 1 256 ? 21.062 21.100 -7.977 1.00 88.25 256 ASN A N 1
ATOM 2024 C CA . ASN A 1 256 ? 21.326 22.193 -7.046 1.00 88.25 256 ASN A CA 1
ATOM 2025 C C . ASN A 1 256 ? 21.886 21.708 -5.711 1.00 88.25 256 ASN A C 1
ATOM 2027 O O . ASN A 1 256 ? 22.907 22.226 -5.266 1.00 88.25 256 ASN A O 1
ATOM 2031 N N . GLU A 1 257 ? 21.275 20.695 -5.098 1.00 90.81 257 GLU A N 1
ATOM 2032 C CA . GLU A 1 257 ? 21.705 20.176 -3.799 1.00 90.81 257 GLU A CA 1
ATOM 2033 C C . GLU A 1 257 ? 23.170 19.712 -3.805 1.00 90.81 257 GLU A C 1
ATOM 2035 O O . GLU A 1 257 ? 23.965 20.274 -3.048 1.00 90.81 257 GLU A O 1
ATOM 2040 N N . PRO A 1 258 ? 23.604 18.772 -4.674 1.00 90.38 258 PRO A N 1
ATOM 2041 C CA . PRO A 1 258 ? 25.000 18.341 -4.680 1.00 90.38 258 PRO A CA 1
ATOM 2042 C C . PRO A 1 258 ? 25.967 19.472 -5.059 1.00 90.38 258 PRO A C 1
ATOM 2044 O O . PRO A 1 258 ? 27.104 19.480 -4.588 1.00 90.38 258 PRO A O 1
ATOM 2047 N N . PHE A 1 259 ? 25.544 20.453 -5.865 1.00 91.62 259 PHE A N 1
ATOM 2048 C CA . PHE A 1 259 ? 26.381 21.615 -6.161 1.00 91.62 259 PHE A CA 1
ATOM 2049 C C . PHE A 1 259 ? 26.571 22.501 -4.922 1.00 91.62 259 PHE A C 1
ATOM 2051 O O . PHE A 1 259 ? 27.707 22.841 -4.588 1.00 91.62 259 PHE A O 1
ATOM 2058 N N . GLN A 1 260 ? 25.498 22.816 -4.195 1.00 88.81 260 GLN A N 1
ATOM 2059 C CA . GLN A 1 260 ? 25.575 23.606 -2.965 1.00 88.81 260 GLN A CA 1
ATOM 2060 C C . GLN A 1 260 ? 26.372 22.885 -1.873 1.00 88.81 260 GLN A C 1
ATOM 2062 O O . GLN A 1 260 ? 27.214 23.509 -1.229 1.00 88.81 260 GLN A O 1
ATOM 2067 N N . GLU A 1 261 ? 26.193 21.572 -1.710 1.00 89.38 261 GLU A N 1
ATOM 2068 C CA . GLU A 1 261 ? 27.004 20.774 -0.780 1.00 89.38 261 GLU A CA 1
ATOM 2069 C C . GLU A 1 261 ? 28.490 20.773 -1.164 1.00 89.38 261 GLU A C 1
ATOM 2071 O O . GLU A 1 261 ? 29.351 20.822 -0.290 1.00 89.38 261 GLU A O 1
ATOM 2076 N N . SER A 1 262 ? 28.821 20.818 -2.461 1.00 90.31 262 SER A N 1
ATOM 2077 C CA . SER A 1 262 ? 30.218 20.939 -2.898 1.00 90.31 262 SER A CA 1
ATOM 2078 C C . SER A 1 262 ? 30.856 22.270 -2.497 1.00 90.31 262 SER A C 1
ATOM 2080 O O . SER A 1 262 ? 32.013 22.286 -2.083 1.00 90.31 262 SER A O 1
ATOM 2082 N N . LEU A 1 263 ? 30.102 23.370 -2.575 1.00 87.31 263 LEU A N 1
ATOM 2083 C CA . LEU A 1 263 ? 30.571 24.702 -2.196 1.00 87.31 263 LEU A CA 1
ATOM 2084 C C . LEU A 1 263 ? 30.676 24.853 -0.674 1.00 87.31 263 LEU A C 1
ATOM 2086 O O . LEU A 1 263 ? 31.659 25.407 -0.186 1.00 87.31 263 LEU A O 1
ATOM 2090 N N . LYS A 1 264 ? 29.708 24.310 0.076 1.00 86.56 264 LYS A N 1
ATOM 2091 C CA . LYS A 1 264 ? 29.758 24.257 1.545 1.00 86.56 264 LYS A CA 1
ATOM 2092 C C . LYS A 1 264 ? 30.965 23.460 2.025 1.00 86.56 264 LYS A C 1
ATOM 2094 O O . LYS A 1 264 ? 31.753 23.988 2.805 1.00 86.56 264 LYS A O 1
ATOM 2099 N N . ALA A 1 265 ? 31.152 22.248 1.500 1.00 86.00 265 ALA A N 1
ATOM 2100 C CA . ALA A 1 265 ? 32.297 21.410 1.836 1.00 86.00 265 ALA A CA 1
ATOM 2101 C C . ALA A 1 265 ? 33.622 22.112 1.507 1.00 86.00 265 ALA A C 1
ATOM 2103 O O . ALA A 1 265 ? 34.569 22.029 2.273 1.00 86.00 265 ALA A O 1
ATOM 2104 N N . LEU A 1 266 ? 33.694 22.857 0.399 1.00 83.69 266 LEU A N 1
ATOM 2105 C CA . LEU A 1 266 ? 34.895 23.608 0.020 1.00 83.69 266 LEU A CA 1
ATOM 2106 C C . LEU A 1 266 ? 35.225 24.758 0.991 1.00 83.69 266 LEU A C 1
ATOM 2108 O O . LEU A 1 266 ? 36.393 25.112 1.134 1.00 83.69 266 LEU A O 1
ATOM 2112 N N . SER A 1 267 ? 34.214 25.335 1.646 1.00 78.88 267 SER A N 1
ATOM 2113 C CA . SER A 1 267 ? 34.370 26.440 2.603 1.00 78.88 267 SER A CA 1
ATOM 2114 C C . SER A 1 267 ? 34.743 26.007 4.027 1.00 78.88 267 SER A C 1
ATOM 2116 O O . SER A 1 267 ? 35.117 26.854 4.837 1.00 78.88 267 SER A O 1
ATOM 2118 N N . ASP A 1 268 ? 34.664 24.709 4.327 1.00 79.62 268 ASP A N 1
ATOM 2119 C CA . ASP A 1 268 ? 34.927 24.136 5.646 1.00 79.62 268 ASP A CA 1
ATOM 2120 C C . ASP A 1 268 ? 36.178 23.228 5.609 1.00 79.62 268 ASP A C 1
ATOM 2122 O O . ASP A 1 268 ? 36.191 22.219 4.897 1.00 79.62 268 ASP A O 1
ATOM 2126 N N . PRO A 1 269 ? 37.246 23.550 6.367 1.00 74.12 269 PRO A N 1
ATOM 2127 C CA . PRO A 1 269 ? 38.483 22.769 6.389 1.00 74.12 269 PRO A CA 1
ATOM 2128 C C . PRO A 1 269 ? 38.306 21.279 6.710 1.00 74.12 269 PRO A C 1
ATOM 2130 O O . PRO A 1 269 ? 39.054 20.460 6.166 1.00 74.12 269 PRO A O 1
ATOM 2133 N N . ASP A 1 270 ? 37.331 20.924 7.553 1.00 74.44 270 ASP A N 1
ATOM 2134 C CA . ASP A 1 270 ? 37.114 19.543 8.003 1.00 74.44 270 ASP A CA 1
ATOM 2135 C C . ASP A 1 270 ? 36.425 18.690 6.926 1.00 74.44 270 ASP A C 1
ATOM 2137 O O . ASP A 1 270 ? 36.608 17.470 6.858 1.00 74.44 270 ASP A O 1
ATOM 2141 N N . THR A 1 271 ? 35.663 19.329 6.035 1.00 80.69 271 THR A N 1
ATOM 2142 C CA . THR A 1 271 ? 34.889 18.663 4.980 1.00 80.69 271 THR A CA 1
ATOM 2143 C C . THR A 1 271 ? 35.405 18.947 3.563 1.00 80.69 271 THR A C 1
ATOM 2145 O O . THR A 1 271 ? 34.957 18.302 2.613 1.00 80.69 271 THR A O 1
ATOM 2148 N N . ALA A 1 272 ? 36.441 19.781 3.400 1.00 76.81 272 ALA A N 1
ATOM 2149 C CA . ALA A 1 272 ? 37.050 20.154 2.114 1.00 76.81 272 ALA A CA 1
ATOM 2150 C C . ALA A 1 272 ? 37.468 18.968 1.228 1.00 76.81 272 ALA A C 1
ATOM 2152 O O . ALA A 1 272 ? 37.363 19.034 -0.001 1.00 76.81 272 ALA A O 1
ATOM 2153 N N . ALA A 1 273 ? 37.887 17.849 1.827 1.00 75.50 273 ALA A N 1
ATOM 2154 C CA . ALA A 1 273 ? 38.226 16.626 1.094 1.00 75.50 273 ALA A CA 1
ATOM 2155 C C . ALA A 1 273 ? 37.013 15.979 0.387 1.00 75.50 273 ALA A C 1
ATOM 2157 O O . ALA A 1 273 ? 37.186 15.216 -0.565 1.00 75.50 273 ALA A O 1
ATOM 2158 N N . GLN A 1 274 ? 35.788 16.291 0.823 1.00 81.75 274 GLN A N 1
ATOM 2159 C CA . GLN A 1 274 ? 34.532 15.748 0.296 1.00 81.75 274 GLN A CA 1
ATOM 2160 C C . GLN A 1 274 ? 33.966 16.584 -0.866 1.00 81.75 274 GLN A C 1
ATOM 2162 O O . GLN A 1 274 ? 33.223 16.054 -1.694 1.00 81.75 274 GLN A O 1
ATOM 2167 N N . ALA A 1 275 ? 34.357 17.856 -1.002 1.00 82.81 275 ALA A N 1
ATOM 2168 C CA . ALA A 1 275 ? 33.872 18.756 -2.055 1.00 82.81 275 ALA A CA 1
ATOM 2169 C C . ALA A 1 275 ? 33.972 18.183 -3.495 1.00 82.81 275 ALA A C 1
ATOM 2171 O O . ALA A 1 275 ? 32.987 18.280 -4.234 1.00 82.81 275 ALA A O 1
ATOM 2172 N N . PRO A 1 276 ? 35.074 17.508 -3.903 1.00 83.75 276 PRO A N 1
ATOM 2173 C CA . PRO A 1 276 ? 35.198 16.885 -5.226 1.00 83.75 276 PRO A CA 1
ATOM 2174 C C . PRO A 1 276 ? 34.159 15.787 -5.490 1.00 83.75 276 PRO A C 1
ATOM 2176 O O . PRO A 1 276 ? 33.749 15.575 -6.631 1.00 83.75 276 PRO A O 1
ATOM 2179 N N . ARG A 1 277 ? 33.715 15.072 -4.448 1.00 85.50 277 ARG A N 1
ATOM 2180 C CA . ARG A 1 277 ? 32.668 14.047 -4.569 1.00 85.50 277 ARG A CA 1
ATOM 2181 C C . ARG A 1 277 ? 31.328 14.695 -4.905 1.00 85.50 277 ARG A C 1
ATOM 2183 O O . ARG A 1 277 ? 30.653 14.244 -5.828 1.00 85.50 277 ARG A O 1
ATOM 2190 N N . HIS A 1 278 ? 30.971 15.756 -4.188 1.00 87.19 278 HIS A N 1
ATOM 2191 C CA . HIS A 1 278 ? 29.701 16.456 -4.364 1.00 87.19 278 HIS A CA 1
ATOM 2192 C C . HIS A 1 278 ? 29.608 17.167 -5.722 1.00 87.19 278 HIS A C 1
ATOM 2194 O O . HIS A 1 278 ? 28.600 17.025 -6.411 1.00 87.19 278 HIS A O 1
ATOM 2200 N N . ILE A 1 279 ? 30.678 17.828 -6.188 1.00 91.44 279 ILE A N 1
ATOM 2201 C CA . ILE A 1 279 ? 30.673 18.449 -7.525 1.00 91.44 279 ILE A CA 1
ATOM 2202 C C . ILE A 1 279 ? 30.595 17.399 -8.640 1.00 91.44 279 ILE A C 1
ATOM 2204 O O . ILE A 1 279 ? 29.845 17.584 -9.594 1.00 91.44 279 ILE A O 1
ATOM 2208 N N . ARG A 1 280 ? 31.284 16.253 -8.519 1.00 86.50 280 ARG A N 1
ATOM 2209 C CA . ARG A 1 280 ? 31.154 15.150 -9.491 1.00 86.50 280 ARG A CA 1
ATOM 2210 C C . ARG A 1 280 ? 29.736 14.598 -9.527 1.00 86.50 280 ARG A C 1
ATOM 2212 O O . ARG A 1 280 ? 29.227 14.317 -10.608 1.00 86.50 280 ARG A O 1
ATOM 2219 N N . GLN A 1 281 ? 29.088 14.487 -8.368 1.00 88.94 281 GLN A N 1
ATOM 2220 C CA . GLN A 1 281 ? 27.680 14.116 -8.289 1.00 88.94 281 GLN A CA 1
ATOM 2221 C C . GLN A 1 281 ? 26.803 15.149 -9.007 1.00 88.94 281 GLN A C 1
ATOM 2223 O O . GLN A 1 281 ? 25.979 14.750 -9.820 1.00 88.94 281 GLN A O 1
ATOM 2228 N N . ALA A 1 282 ? 27.008 16.452 -8.792 1.00 89.06 282 ALA A N 1
ATOM 2229 C CA . ALA A 1 282 ? 26.259 17.496 -9.496 1.00 89.06 282 ALA A CA 1
ATOM 2230 C C . ALA A 1 282 ? 26.465 17.435 -11.020 1.00 89.06 282 ALA A C 1
ATOM 2232 O O . ALA A 1 282 ? 25.495 17.434 -11.774 1.00 89.06 282 ALA A O 1
ATOM 2233 N N . LEU A 1 283 ? 27.713 17.304 -11.482 1.00 91.38 283 LEU A N 1
ATOM 2234 C CA . LEU A 1 283 ? 28.052 17.192 -12.904 1.00 91.38 283 LEU A CA 1
ATOM 2235 C C . LEU A 1 283 ? 27.442 15.938 -13.549 1.00 91.38 283 LEU A C 1
ATOM 2237 O O . LEU A 1 283 ? 26.898 16.022 -14.648 1.00 91.38 283 LEU A O 1
ATOM 2241 N N . LEU A 1 284 ? 27.467 14.795 -12.856 1.00 87.50 284 LEU A N 1
ATOM 2242 C CA . LEU A 1 284 ? 26.797 13.576 -13.311 1.00 87.50 284 LEU A CA 1
ATOM 2243 C C . LEU A 1 284 ? 25.281 13.788 -13.412 1.00 87.50 284 LEU A C 1
ATOM 2245 O O . LEU A 1 284 ? 24.670 13.432 -14.419 1.00 87.50 284 LEU A O 1
ATOM 2249 N N . ARG A 1 285 ? 24.674 14.428 -12.409 1.00 89.94 285 ARG A N 1
ATOM 2250 C CA . ARG A 1 285 ? 23.234 14.709 -12.398 1.00 89.94 285 ARG A CA 1
ATOM 2251 C C . ARG A 1 285 ? 22.816 15.656 -13.519 1.00 89.94 285 ARG A C 1
ATOM 2253 O O . ARG A 1 285 ? 21.740 15.457 -14.064 1.00 89.94 285 ARG A O 1
ATOM 2260 N N . VAL A 1 286 ? 23.670 16.595 -13.940 1.00 91.38 286 VAL A N 1
ATOM 2261 C CA . VAL A 1 286 ? 23.436 17.403 -15.153 1.00 91.38 286 VAL A CA 1
ATOM 2262 C C . VAL A 1 286 ? 23.359 16.519 -16.398 1.00 91.38 286 VAL A C 1
ATOM 2264 O O . VAL A 1 286 ? 22.442 16.679 -17.197 1.00 91.38 286 VAL A O 1
ATOM 2267 N N . THR A 1 287 ? 24.285 15.568 -16.569 1.00 86.75 287 THR A N 1
ATOM 2268 C CA . THR A 1 287 ? 24.275 14.679 -17.750 1.00 86.75 287 THR A CA 1
ATOM 2269 C C . THR A 1 287 ? 23.051 13.765 -17.796 1.00 86.75 287 THR A C 1
ATOM 2271 O O . THR A 1 287 ? 22.566 13.443 -18.877 1.00 86.75 287 THR A O 1
ATOM 2274 N N . GLN A 1 288 ? 22.526 13.403 -16.625 1.00 88.00 288 GLN A N 1
ATOM 2275 C CA . GLN A 1 288 ? 21.375 12.519 -16.464 1.00 88.00 288 GLN A CA 1
ATOM 2276 C C . GLN A 1 288 ? 20.038 13.263 -16.384 1.00 88.00 288 GLN A C 1
ATOM 2278 O O . GLN A 1 288 ? 19.008 12.603 -16.318 1.00 88.00 288 GLN A O 1
ATOM 2283 N N . ALA A 1 289 ? 20.027 14.601 -16.356 1.00 91.19 289 ALA A N 1
ATOM 2284 C CA . ALA A 1 289 ? 18.810 15.380 -16.153 1.00 91.19 289 ALA A CA 1
ATOM 2285 C C . ALA A 1 289 ? 17.913 15.334 -17.402 1.00 91.19 289 ALA A C 1
ATOM 2287 O O . ALA A 1 289 ? 18.267 15.940 -18.422 1.00 91.19 289 ALA A O 1
ATOM 2288 N N . PRO A 1 290 ? 16.750 14.655 -17.353 1.00 90.81 290 PRO A N 1
ATOM 2289 C CA . PRO A 1 290 ? 15.835 14.618 -18.487 1.00 90.81 290 PRO A CA 1
ATOM 2290 C C . PRO A 1 290 ? 15.166 15.971 -18.747 1.00 90.81 290 PRO A C 1
ATOM 2292 O O . PRO A 1 290 ? 14.673 16.187 -19.845 1.00 90.81 290 PRO A O 1
ATOM 2295 N N . GLU A 1 291 ? 15.161 16.887 -17.773 1.00 92.62 291 GLU A N 1
ATOM 2296 C CA . GLU A 1 291 ? 14.583 18.234 -17.858 1.00 92.62 291 GLU A CA 1
ATOM 2297 C C . GLU A 1 291 ? 15.390 19.218 -18.710 1.00 92.62 291 GLU A C 1
ATOM 2299 O O . GLU A 1 291 ? 14.916 20.334 -18.955 1.00 92.62 291 GLU A O 1
ATOM 2304 N N . LEU A 1 292 ? 16.602 18.838 -19.121 1.00 92.81 292 LEU A N 1
ATOM 2305 C CA . LEU A 1 292 ? 17.509 19.671 -19.898 1.00 92.81 292 LEU A CA 1
ATOM 2306 C C . LEU A 1 292 ? 17.636 19.147 -21.332 1.00 92.81 292 LEU A C 1
ATOM 2308 O O . LEU A 1 292 ? 17.784 17.946 -21.570 1.00 92.81 292 LEU A O 1
ATOM 2312 N N . THR A 1 293 ? 17.639 20.070 -22.291 1.00 92.69 293 THR A N 1
ATOM 2313 C CA . THR A 1 293 ? 18.086 19.782 -23.656 1.00 92.69 293 THR A CA 1
ATOM 2314 C C . THR A 1 293 ? 19.580 19.479 -23.674 1.00 92.69 293 THR A C 1
ATOM 2316 O O . THR A 1 293 ? 20.318 19.951 -22.806 1.00 92.69 293 THR A O 1
ATOM 2319 N N . ASP A 1 294 ? 20.061 18.728 -24.660 1.00 90.38 294 ASP A N 1
ATOM 2320 C CA . ASP A 1 294 ? 21.482 18.361 -24.737 1.00 90.38 294 ASP A CA 1
ATOM 2321 C C . ASP A 1 294 ? 22.417 19.581 -24.788 1.00 90.38 294 ASP A C 1
ATOM 2323 O O . ASP A 1 294 ? 23.430 19.627 -24.081 1.00 90.38 294 ASP A O 1
ATOM 2327 N N . ALA A 1 295 ? 22.024 20.631 -25.513 1.00 88.56 295 ALA A N 1
ATOM 2328 C CA . ALA A 1 295 ? 22.730 21.908 -25.508 1.00 88.56 295 ALA A CA 1
ATOM 2329 C C . ALA A 1 295 ? 22.759 22.558 -24.112 1.00 88.56 295 ALA A C 1
ATOM 2331 O O . ALA A 1 295 ? 23.795 23.067 -23.670 1.00 88.56 295 ALA A O 1
ATOM 2332 N N . GLN A 1 296 ? 21.634 22.524 -23.390 1.00 90.06 296 GLN A N 1
ATOM 2333 C CA . GLN A 1 296 ? 21.544 23.082 -22.042 1.00 90.06 296 GLN A CA 1
ATOM 2334 C C . GLN A 1 296 ? 22.347 22.247 -21.034 1.00 90.06 296 GLN A C 1
ATOM 2336 O O . GLN A 1 296 ? 22.990 22.836 -20.166 1.00 90.06 296 GLN A O 1
ATOM 2341 N N . LYS A 1 297 ? 22.389 20.910 -21.158 1.00 91.75 297 LYS A N 1
ATOM 2342 C CA . LYS A 1 297 ? 23.233 20.037 -20.319 1.00 91.75 297 LYS A CA 1
ATOM 2343 C C . LYS A 1 297 ? 24.697 20.447 -20.419 1.00 91.75 297 LYS A C 1
ATOM 2345 O O . LYS A 1 297 ? 25.344 20.653 -19.395 1.00 91.75 297 LYS A O 1
ATOM 2350 N N . ARG A 1 298 ? 25.212 20.632 -21.640 1.00 90.56 298 ARG A N 1
ATOM 2351 C CA . ARG A 1 298 ? 26.597 21.074 -21.860 1.00 90.56 298 ARG A CA 1
ATOM 2352 C C . ARG A 1 298 ? 26.856 22.462 -21.274 1.00 90.56 298 ARG A C 1
ATOM 2354 O O . ARG A 1 298 ? 27.856 22.657 -20.585 1.00 90.56 298 ARG A O 1
ATOM 2361 N N . MET A 1 299 ? 25.934 23.405 -21.472 1.00 87.69 299 MET A N 1
ATOM 2362 C CA . MET A 1 299 ? 26.061 24.752 -20.909 1.00 87.69 299 MET A CA 1
ATOM 2363 C C . MET A 1 299 ? 26.078 24.745 -19.372 1.00 87.69 299 MET A C 1
ATOM 2365 O O . MET A 1 299 ? 26.949 25.373 -18.768 1.00 87.69 299 MET A O 1
ATOM 2369 N N . VAL A 1 300 ? 25.144 24.029 -18.737 1.00 89.56 300 VAL A N 1
ATOM 2370 C CA . VAL A 1 300 ? 25.060 23.926 -17.272 1.00 89.56 300 VAL A CA 1
ATOM 2371 C C . VAL A 1 300 ? 26.300 23.222 -16.724 1.00 89.56 300 VAL A C 1
ATOM 2373 O O . VAL A 1 300 ? 26.901 23.717 -15.776 1.00 89.56 300 VAL A O 1
ATOM 2376 N N . PHE A 1 301 ? 26.750 22.136 -17.359 1.00 90.94 301 PHE A N 1
ATOM 2377 C CA . PHE A 1 301 ? 27.967 21.412 -16.983 1.00 90.94 301 PHE A CA 1
ATOM 2378 C C . PHE A 1 301 ? 29.198 22.327 -16.952 1.00 90.94 301 PHE A C 1
ATOM 2380 O O . PHE A 1 301 ? 29.891 22.407 -15.934 1.00 90.94 301 PHE A O 1
ATOM 2387 N N . ASN A 1 302 ? 29.442 23.061 -18.045 1.00 87.44 302 ASN A N 1
ATOM 2388 C CA . ASN A 1 302 ? 30.576 23.978 -18.148 1.00 87.44 302 ASN A CA 1
ATOM 2389 C C . ASN A 1 302 ? 30.489 25.066 -17.072 1.00 87.44 302 ASN A C 1
ATOM 2391 O O . ASN A 1 302 ? 31.498 25.400 -16.449 1.00 87.44 302 ASN A O 1
ATOM 2395 N N . LYS A 1 303 ? 29.277 25.564 -16.791 1.00 86.25 303 LYS A N 1
ATOM 2396 C CA . LYS A 1 303 ? 29.078 26.609 -15.790 1.00 86.25 303 LYS A CA 1
ATOM 2397 C C . LYS A 1 303 ? 29.300 26.106 -14.366 1.00 86.25 303 LYS A C 1
ATOM 2399 O O . LYS A 1 303 ? 29.973 26.787 -13.599 1.00 86.25 303 LYS A O 1
ATOM 2404 N N . LEU A 1 304 ? 28.805 24.924 -13.999 1.00 89.00 304 LEU A N 1
ATOM 2405 C CA . LEU A 1 304 ? 29.082 24.347 -12.676 1.00 89.00 304 LEU A CA 1
ATOM 2406 C C . LEU A 1 304 ? 30.583 24.155 -12.452 1.00 89.00 304 LEU A C 1
ATOM 2408 O O . LEU A 1 304 ? 31.100 24.512 -11.394 1.00 89.00 304 LEU A O 1
ATOM 2412 N N . LYS A 1 305 ? 31.286 23.642 -13.468 1.00 87.56 305 LYS A N 1
ATOM 2413 C CA . LYS A 1 305 ? 32.733 23.419 -13.417 1.00 87.56 305 LYS A CA 1
ATOM 2414 C C . LYS A 1 305 ? 33.515 24.727 -13.264 1.00 87.56 305 LYS A C 1
ATOM 2416 O O . LYS A 1 305 ? 34.360 24.817 -12.379 1.00 87.56 305 LYS A O 1
ATOM 2421 N N . GLU A 1 306 ? 33.213 25.738 -14.081 1.00 85.19 306 GLU A N 1
ATOM 2422 C CA . GLU A 1 306 ? 33.854 27.062 -14.019 1.00 85.19 306 GLU A CA 1
ATOM 2423 C C . GLU A 1 306 ? 33.711 27.691 -12.625 1.00 85.19 306 GLU A C 1
ATOM 2425 O O . GLU A 1 306 ? 34.694 28.152 -12.050 1.00 85.19 306 GLU A O 1
ATOM 2430 N N . ASN A 1 307 ? 32.507 27.661 -12.046 1.00 83.06 307 ASN A N 1
ATOM 2431 C CA . ASN A 1 307 ? 32.270 28.292 -10.744 1.00 83.06 307 ASN A CA 1
ATOM 2432 C C . ASN A 1 307 ? 32.852 27.506 -9.578 1.00 83.06 307 ASN A C 1
ATOM 2434 O O . ASN A 1 307 ? 33.272 28.117 -8.602 1.00 83.06 307 ASN A O 1
ATOM 2438 N N . TYR A 1 308 ? 32.902 26.178 -9.665 1.00 85.94 308 TYR A N 1
ATOM 2439 C CA . TYR A 1 308 ? 33.583 25.376 -8.655 1.00 85.94 308 TYR A CA 1
ATOM 2440 C C . TYR A 1 308 ? 35.088 25.691 -8.610 1.00 85.94 308 TYR A C 1
ATOM 2442 O O . TYR A 1 308 ? 35.642 25.895 -7.530 1.00 85.94 308 TYR A O 1
ATOM 2450 N N . GLU A 1 309 ? 35.746 25.804 -9.770 1.00 83.88 309 GLU A N 1
ATOM 2451 C CA . GLU A 1 309 ? 37.163 26.190 -9.833 1.00 83.88 309 GLU A CA 1
ATOM 2452 C C . GLU A 1 309 ? 37.386 27.640 -9.385 1.00 83.88 309 GLU A C 1
ATOM 2454 O O . GLU A 1 309 ? 38.331 27.913 -8.645 1.00 83.88 309 GLU A O 1
ATOM 2459 N N . GLN A 1 310 ? 36.493 28.563 -9.754 1.00 79.38 310 GLN A N 1
ATOM 2460 C CA . GLN A 1 310 ? 36.571 29.946 -9.285 1.00 79.38 310 GLN A CA 1
ATOM 2461 C C . GLN A 1 310 ? 36.395 30.038 -7.762 1.00 79.38 310 GLN A C 1
ATOM 2463 O O . GLN A 1 310 ? 37.203 30.679 -7.097 1.00 79.38 310 GLN A O 1
ATOM 2468 N N . ALA A 1 311 ? 35.421 29.326 -7.185 1.00 81.44 311 ALA A N 1
ATOM 2469 C CA . ALA A 1 311 ? 35.212 29.283 -5.738 1.00 81.44 311 ALA A CA 1
ATOM 2470 C C . ALA A 1 311 ? 36.429 28.709 -4.996 1.00 81.44 311 ALA A C 1
ATOM 2472 O O . ALA A 1 311 ? 36.792 29.196 -3.928 1.00 81.44 311 ALA A O 1
ATOM 2473 N N . LYS A 1 312 ? 37.105 27.710 -5.576 1.00 81.75 312 LYS A N 1
ATOM 2474 C CA . LYS A 1 312 ? 38.350 27.147 -5.033 1.00 81.75 312 LYS A CA 1
ATOM 2475 C C . LYS A 1 312 ? 39.488 28.164 -5.022 1.00 81.75 312 LYS A C 1
ATOM 2477 O O . LYS A 1 312 ? 40.256 28.193 -4.065 1.00 81.75 312 LYS A O 1
ATOM 2482 N N . ILE A 1 313 ? 39.598 28.985 -6.067 1.00 76.94 313 ILE A N 1
ATOM 2483 C CA . ILE A 1 313 ? 40.567 30.085 -6.136 1.00 76.94 313 ILE A CA 1
ATOM 2484 C C . ILE A 1 313 ? 40.222 31.139 -5.079 1.00 76.94 313 ILE A C 1
ATOM 2486 O O . ILE A 1 313 ? 41.067 31.471 -4.250 1.00 76.94 313 ILE A O 1
ATOM 2490 N N . ASP A 1 314 ? 38.979 31.612 -5.052 1.00 73.62 314 ASP A N 1
ATOM 2491 C CA . ASP A 1 314 ? 38.544 32.696 -4.168 1.00 73.62 314 ASP A CA 1
ATOM 2492 C C . ASP A 1 314 ? 38.719 32.332 -2.682 1.00 73.62 314 ASP A C 1
ATOM 2494 O O . ASP A 1 314 ? 39.268 33.123 -1.911 1.00 73.62 314 ASP A O 1
ATOM 2498 N N . LEU A 1 315 ? 38.359 31.102 -2.295 1.00 71.00 315 LEU A N 1
ATOM 2499 C CA . LEU A 1 315 ? 38.513 30.589 -0.927 1.00 71.00 315 LEU A CA 1
ATOM 2500 C C . LEU A 1 315 ? 39.974 30.289 -0.543 1.00 71.00 315 LEU A C 1
ATOM 2502 O O . LEU A 1 315 ? 40.309 30.309 0.640 1.00 71.00 315 LEU A O 1
ATOM 2506 N N . ALA A 1 316 ? 40.859 30.037 -1.514 1.00 66.25 316 ALA A N 1
ATOM 2507 C CA . ALA A 1 316 ? 42.291 29.859 -1.260 1.00 66.25 316 ALA A CA 1
ATOM 2508 C C . ALA A 1 316 ? 43.031 31.193 -1.039 1.00 66.25 316 ALA A C 1
ATOM 2510 O O . ALA A 1 316 ? 44.030 31.224 -0.320 1.00 66.25 316 ALA A O 1
ATOM 2511 N N . TYR A 1 317 ? 42.557 32.292 -1.641 1.00 54.78 317 TYR A N 1
ATOM 2512 C CA . TYR A 1 317 ? 43.160 33.627 -1.507 1.00 54.78 317 TYR A CA 1
ATOM 2513 C C . TYR A 1 317 ? 42.573 34.449 -0.350 1.00 54.78 317 TYR A C 1
ATOM 2515 O O . TYR A 1 317 ? 43.304 35.204 0.295 1.00 54.78 317 TYR A O 1
ATOM 2523 N N . ALA A 1 318 ? 41.277 34.312 -0.066 1.00 53.41 318 ALA A N 1
ATOM 2524 C CA . ALA A 1 318 ? 40.612 34.977 1.047 1.00 53.41 318 ALA A CA 1
ATOM 2525 C C . ALA A 1 318 ? 40.537 34.013 2.234 1.00 53.41 318 ALA A C 1
ATOM 2527 O O . ALA A 1 318 ? 39.641 33.180 2.291 1.00 53.41 318 ALA A O 1
ATOM 2528 N N . GLY A 1 319 ? 41.473 34.100 3.186 1.00 52.59 319 GLY A N 1
ATOM 2529 C CA . GLY A 1 319 ? 41.424 33.294 4.410 1.00 52.59 319 GLY A CA 1
ATOM 2530 C C . GLY A 1 319 ? 40.046 33.377 5.081 1.00 52.59 319 GLY A C 1
ATOM 2531 O O . GLY A 1 319 ? 39.725 34.401 5.681 1.00 52.59 319 GLY A O 1
ATOM 2532 N N . ALA A 1 320 ? 39.246 32.320 4.896 1.00 51.06 320 ALA A N 1
ATOM 2533 C CA . ALA A 1 320 ? 37.927 32.010 5.455 1.00 51.06 320 ALA A CA 1
ATOM 2534 C C . ALA A 1 320 ? 37.109 33.187 6.039 1.00 51.06 320 ALA A C 1
ATOM 2536 O O . ALA A 1 320 ? 36.609 33.093 7.159 1.00 51.06 320 ALA A O 1
ATOM 2537 N N . THR A 1 321 ? 36.951 34.307 5.319 1.00 46.75 321 THR A N 1
ATOM 2538 C CA . THR A 1 321 ? 36.096 35.418 5.774 1.00 46.75 321 THR A CA 1
ATOM 2539 C C . THR A 1 321 ? 35.279 36.042 4.633 1.00 46.75 321 THR A C 1
ATOM 2541 O O . THR A 1 321 ? 35.807 36.632 3.696 1.00 46.75 321 THR A O 1
ATOM 2544 N N . ASN A 1 322 ? 33.951 35.911 4.764 1.00 49.53 322 ASN A N 1
ATOM 2545 C CA . ASN A 1 322 ? 32.867 36.673 4.121 1.00 49.53 322 ASN A CA 1
ATOM 2546 C C . ASN A 1 322 ? 32.875 36.858 2.588 1.00 49.53 322 ASN A C 1
ATOM 2548 O O . ASN A 1 322 ? 32.419 37.887 2.088 1.00 49.53 322 ASN A O 1
ATOM 2552 N N . SER A 1 323 ? 33.280 35.849 1.818 1.00 52.12 323 SER A N 1
ATOM 2553 C CA . SER A 1 323 ? 32.870 35.742 0.406 1.00 52.12 323 SER A CA 1
ATOM 2554 C C . SER A 1 323 ? 31.520 35.019 0.342 1.00 52.12 323 SER A C 1
ATOM 2556 O O . SER A 1 323 ? 31.411 33.890 0.815 1.00 52.12 323 SER A O 1
ATOM 2558 N N . SER A 1 324 ? 30.467 35.646 -0.192 1.00 58.28 324 SER A N 1
ATOM 2559 C CA . SER A 1 324 ? 29.191 34.952 -0.415 1.00 58.28 324 SER A CA 1
ATOM 2560 C C . SER A 1 324 ? 29.384 33.853 -1.461 1.00 58.28 324 SER A C 1
ATOM 2562 O O . SER A 1 324 ? 29.819 34.151 -2.573 1.00 58.28 324 SER A O 1
ATOM 2564 N N . LEU A 1 325 ? 29.071 32.600 -1.113 1.00 66.31 325 LEU A N 1
ATOM 2565 C CA . LEU A 1 325 ? 29.150 31.477 -2.050 1.00 66.31 325 LEU A CA 1
ATOM 2566 C C . LEU A 1 325 ? 28.200 31.710 -3.239 1.00 66.31 325 LEU A C 1
ATOM 2568 O O . LEU A 1 325 ? 27.056 32.121 -3.018 1.00 66.31 325 LEU A O 1
ATOM 2572 N N . PRO A 1 326 ? 28.638 31.440 -4.481 1.00 66.44 326 PRO A N 1
ATOM 2573 C CA . PRO A 1 326 ? 27.809 31.654 -5.657 1.00 66.44 326 PRO A CA 1
ATOM 2574 C C . PRO A 1 326 ? 26.592 30.720 -5.656 1.00 66.44 326 PRO A C 1
ATOM 2576 O O . PRO A 1 326 ? 26.691 29.515 -5.412 1.00 66.44 326 PRO A O 1
ATOM 2579 N N . THR A 1 327 ? 25.426 31.272 -5.976 1.00 71.62 327 THR A N 1
ATOM 2580 C CA . THR A 1 327 ? 24.173 30.514 -6.114 1.00 71.62 327 THR A CA 1
ATOM 2581 C C . THR A 1 327 ? 23.935 30.114 -7.568 1.00 71.62 327 THR A C 1
ATOM 2583 O O . THR A 1 327 ? 24.325 30.840 -8.483 1.00 71.62 327 THR A O 1
ATOM 2586 N N . LEU A 1 328 ? 23.218 29.007 -7.818 1.00 67.62 328 LEU A N 1
ATOM 2587 C CA . LEU A 1 328 ? 22.810 28.637 -9.186 1.00 67.62 328 LEU A CA 1
ATOM 2588 C C . LEU A 1 328 ? 22.068 29.772 -9.913 1.00 67.62 328 LEU A C 1
ATOM 2590 O O . LEU A 1 328 ? 22.234 29.957 -11.118 1.00 67.62 328 LEU A O 1
ATOM 2594 N N . LYS A 1 329 ? 21.328 30.586 -9.160 1.00 74.81 329 LYS A N 1
ATOM 2595 C CA . LYS A 1 329 ? 20.621 31.775 -9.640 1.00 74.81 329 LYS A CA 1
ATOM 2596 C C . LYS A 1 329 ? 21.512 32.819 -10.288 1.00 74.81 329 LYS A C 1
ATOM 2598 O O . LYS A 1 329 ? 21.139 33.449 -11.277 1.00 74.81 329 LYS A O 1
ATOM 2603 N N . GLU A 1 330 ? 22.692 33.033 -9.727 1.00 71.31 330 GLU A N 1
ATOM 2604 C CA . GLU A 1 330 ? 23.673 33.967 -10.280 1.00 71.31 330 GLU A CA 1
ATOM 2605 C C . GLU A 1 330 ? 24.301 33.396 -11.551 1.00 71.31 330 GLU A C 1
ATOM 2607 O O . GLU A 1 330 ? 24.529 34.133 -12.512 1.00 71.31 330 GLU A O 1
ATOM 2612 N N . LEU A 1 331 ? 24.467 32.071 -11.610 1.00 67.19 331 LEU A N 1
ATOM 2613 C CA . LEU A 1 331 ? 24.989 31.371 -12.785 1.00 67.19 331 LEU A CA 1
ATOM 2614 C C . LEU A 1 331 ? 24.021 31.444 -13.968 1.00 67.19 331 LEU A C 1
ATOM 2616 O O . LEU A 1 331 ? 24.440 31.592 -15.116 1.00 67.19 331 LEU A O 1
ATOM 2620 N N . MET A 1 332 ? 22.724 31.410 -13.676 1.00 74.88 332 MET A N 1
ATOM 2621 C CA . MET A 1 332 ? 21.644 31.533 -14.650 1.00 74.88 332 MET A CA 1
ATOM 2622 C C . MET A 1 332 ? 21.551 32.893 -15.328 1.00 74.88 332 MET A C 1
ATOM 2624 O O . MET A 1 332 ? 21.067 32.958 -16.455 1.00 74.88 332 MET A O 1
ATOM 2628 N N . ARG A 1 333 ? 22.000 33.973 -14.677 1.00 67.88 333 ARG A N 1
ATOM 2629 C CA . ARG A 1 333 ? 21.944 35.340 -15.229 1.00 67.88 333 ARG A CA 1
ATOM 2630 C C . ARG A 1 333 ? 22.989 35.596 -16.321 1.00 67.88 333 ARG A C 1
ATOM 2632 O O . ARG A 1 333 ? 22.827 36.532 -17.098 1.00 67.88 333 ARG A O 1
ATOM 2639 N N . HIS A 1 334 ? 24.024 34.760 -16.413 1.00 61.41 334 HIS A N 1
ATOM 2640 C CA . HIS A 1 334 ? 25.126 34.886 -17.372 1.00 61.41 334 HIS A CA 1
ATOM 2641 C C . HIS A 1 334 ? 25.230 33.642 -18.267 1.00 61.41 334 HIS A C 1
ATOM 2643 O O . HIS A 1 334 ? 26.223 32.914 -18.232 1.00 61.41 334 HIS A O 1
ATOM 2649 N N . GLN A 1 335 ? 24.185 33.382 -19.059 1.00 60.06 335 GLN A N 1
ATOM 2650 C CA . GLN A 1 335 ? 24.142 32.238 -19.977 1.00 60.06 335 GLN A CA 1
ATOM 2651 C C . GLN A 1 335 ? 25.102 32.451 -21.160 1.00 60.06 335 GLN A C 1
ATOM 2653 O O . GLN A 1 335 ? 25.113 33.512 -21.786 1.00 60.06 335 GLN A O 1
ATOM 2658 N N . GLY A 1 336 ? 25.919 31.438 -21.462 1.00 61.44 336 GLY A N 1
ATOM 2659 C CA . GLY A 1 336 ? 26.749 31.411 -22.669 1.00 61.44 336 GLY A CA 1
ATOM 2660 C C . GLY A 1 336 ? 25.908 31.237 -23.940 1.00 61.44 336 GLY A C 1
ATOM 2661 O O . GLY A 1 336 ? 24.709 30.973 -23.886 1.00 61.44 336 GLY A O 1
ATOM 2662 N N . LYS A 1 337 ? 26.524 31.367 -25.122 1.00 68.12 337 LYS A N 1
ATOM 2663 C CA . LYS A 1 337 ? 25.822 31.111 -26.392 1.00 68.12 337 LYS A CA 1
ATOM 2664 C C . LYS A 1 337 ? 25.646 29.603 -26.612 1.00 68.12 337 LYS A C 1
ATOM 2666 O O . LYS A 1 337 ? 26.642 28.885 -26.664 1.00 68.12 337 LYS A O 1
ATOM 2671 N N . ILE A 1 338 ? 24.410 29.147 -26.848 1.00 66.50 338 ILE A N 1
ATOM 2672 C CA . ILE A 1 338 ? 24.084 27.742 -27.186 1.00 66.50 338 ILE A CA 1
ATOM 2673 C C . ILE A 1 338 ? 24.910 27.202 -28.359 1.00 66.50 338 ILE A C 1
ATOM 2675 O O . ILE A 1 338 ? 25.305 26.040 -28.345 1.00 66.50 338 ILE A O 1
ATOM 2679 N N . SER A 1 339 ? 25.232 28.048 -29.344 1.00 64.94 339 SER A N 1
ATOM 2680 C CA . SER A 1 339 ? 26.058 27.670 -30.499 1.00 64.94 339 SER A CA 1
ATOM 2681 C C . SER A 1 339 ? 27.414 27.077 -30.105 1.00 64.94 339 SER A C 1
ATOM 2683 O O . SER A 1 339 ? 27.924 26.204 -30.799 1.00 64.94 339 SER A O 1
ATOM 2685 N N . ASN A 1 340 ? 27.989 27.526 -28.985 1.00 69.62 340 ASN A N 1
ATOM 2686 C CA . ASN A 1 340 ? 29.266 27.015 -28.492 1.00 69.62 340 ASN A CA 1
ATOM 2687 C C . ASN A 1 340 ? 29.078 25.647 -27.819 1.00 69.62 340 ASN A C 1
ATOM 2689 O O . ASN A 1 340 ? 29.851 24.729 -28.070 1.00 69.62 340 ASN A O 1
ATOM 2693 N N . ALA A 1 341 ? 28.007 25.482 -27.035 1.00 73.50 341 ALA A N 1
ATOM 2694 C CA . ALA A 1 341 ? 27.686 24.224 -26.362 1.00 73.50 341 ALA A CA 1
ATOM 2695 C C . ALA A 1 341 ? 27.443 23.074 -27.359 1.00 73.50 341 ALA A C 1
ATOM 2697 O O . ALA A 1 341 ? 27.937 21.969 -27.156 1.00 73.50 341 ALA A O 1
ATOM 2698 N N . LEU A 1 342 ? 26.759 23.345 -28.476 1.00 68.12 342 LEU A N 1
ATOM 2699 C CA . LEU A 1 342 ? 26.523 22.355 -29.535 1.00 68.12 342 LEU A CA 1
ATOM 2700 C C . LEU A 1 342 ? 27.815 21.873 -30.204 1.00 68.12 342 LEU A C 1
ATOM 2702 O O . LEU A 1 342 ? 27.935 20.695 -30.528 1.00 68.12 342 LEU A O 1
ATOM 2706 N N . SER A 1 343 ? 28.800 22.760 -30.376 1.00 71.62 343 SER A N 1
ATOM 2707 C CA . SER A 1 343 ? 30.086 22.404 -30.992 1.00 71.62 343 SER A CA 1
ATOM 2708 C C . SER A 1 343 ? 30.962 21.497 -30.120 1.00 71.62 343 SER A C 1
ATOM 2710 O O . SER A 1 343 ? 31.837 20.808 -30.637 1.00 71.62 343 SER A O 1
ATOM 2712 N N . GLU A 1 344 ? 30.716 21.476 -28.808 1.00 75.12 344 GLU A N 1
ATOM 2713 C CA . GLU A 1 344 ? 31.490 20.694 -27.843 1.00 75.12 344 GLU A CA 1
ATOM 2714 C C . GLU A 1 344 ? 30.865 19.318 -27.536 1.00 75.12 344 GLU A C 1
ATOM 2716 O O . GLU A 1 344 ? 31.525 18.491 -26.909 1.00 75.12 344 GLU A O 1
ATOM 2721 N N . GLY A 1 345 ? 29.619 19.055 -27.949 1.00 78.12 345 GLY A N 1
ATOM 2722 C CA . GLY A 1 345 ? 28.907 17.797 -27.677 1.00 78.12 345 GLY A CA 1
ATOM 2723 C C . GLY A 1 345 ? 28.494 17.597 -26.209 1.00 78.12 345 GLY A C 1
ATOM 2724 O O . GLY A 1 345 ? 28.674 18.480 -25.370 1.00 78.12 345 GLY A O 1
ATOM 2725 N N . LEU A 1 346 ? 27.911 16.433 -25.887 1.00 82.06 346 LEU A N 1
ATOM 2726 C CA . LEU A 1 346 ? 27.535 16.081 -24.511 1.00 82.06 346 LEU A CA 1
ATOM 2727 C C . LEU A 1 346 ? 28.776 15.873 -23.619 1.00 82.06 346 LEU A C 1
ATOM 2729 O O . LEU A 1 346 ? 29.781 15.344 -24.098 1.00 82.06 346 LEU A O 1
ATOM 2733 N N . PRO A 1 347 ? 28.717 16.229 -22.319 1.00 84.44 347 PRO A N 1
ATOM 2734 C CA . PRO A 1 347 ? 29.831 15.999 -21.402 1.00 84.44 347 PRO A CA 1
ATOM 2735 C C . PRO A 1 347 ? 30.175 14.511 -21.243 1.00 84.44 347 PRO A C 1
ATOM 2737 O O . PRO A 1 347 ? 29.292 13.666 -21.100 1.00 84.44 347 PRO A O 1
ATOM 2740 N N . THR A 1 348 ? 31.468 14.194 -21.199 1.00 84.31 348 THR A N 1
ATOM 2741 C CA . THR A 1 348 ? 31.986 12.825 -21.056 1.00 84.31 348 THR A CA 1
ATOM 2742 C C . THR A 1 348 ? 32.311 12.455 -19.603 1.00 84.31 348 THR A C 1
ATOM 2744 O O . THR A 1 348 ? 32.602 13.309 -18.762 1.00 84.31 348 THR A O 1
ATOM 2747 N N . LEU A 1 349 ? 32.362 11.149 -19.300 1.00 72.25 349 LEU A N 1
ATOM 2748 C CA . LEU A 1 349 ? 32.822 10.644 -17.994 1.00 72.25 349 LEU A CA 1
ATOM 2749 C C . LEU A 1 349 ? 34.260 11.075 -17.662 1.00 72.25 349 LEU A C 1
ATOM 2751 O O . LEU A 1 349 ? 34.579 11.325 -16.500 1.00 72.25 349 LEU A O 1
ATOM 2755 N N . ALA A 1 350 ? 35.127 11.208 -18.670 1.00 75.00 350 ALA A N 1
ATOM 2756 C CA . ALA A 1 350 ? 36.487 11.708 -18.486 1.00 75.00 350 ALA A CA 1
ATOM 2757 C C . ALA A 1 350 ? 36.494 13.172 -18.006 1.00 75.00 350 ALA A C 1
ATOM 2759 O O . ALA A 1 350 ? 37.240 13.525 -17.091 1.00 75.00 350 ALA A O 1
ATOM 2760 N N . GLU A 1 351 ? 35.619 14.017 -18.559 1.00 77.12 351 GLU A N 1
ATOM 2761 C CA . GLU A 1 351 ? 35.469 15.411 -18.132 1.00 77.12 351 GLU A CA 1
ATOM 2762 C C . GLU A 1 351 ? 34.871 15.527 -16.722 1.00 77.12 351 GLU A C 1
ATOM 2764 O O . GLU A 1 351 ? 35.321 16.383 -15.957 1.00 77.12 351 GLU A O 1
ATOM 2769 N N . ILE A 1 352 ? 33.935 14.647 -16.342 1.00 79.31 352 ILE A N 1
ATOM 2770 C CA . ILE A 1 352 ? 33.409 14.550 -14.964 1.00 79.31 352 ILE A CA 1
ATOM 2771 C C . ILE A 1 352 ? 34.543 14.207 -13.987 1.00 79.31 352 ILE A C 1
ATOM 2773 O O . ILE A 1 352 ? 34.700 14.851 -12.948 1.00 79.31 352 ILE A O 1
ATOM 2777 N N . ASN A 1 353 ? 35.379 13.229 -14.341 1.00 73.81 353 ASN A N 1
ATOM 2778 C CA . ASN A 1 353 ? 36.463 12.752 -13.482 1.00 73.81 353 ASN A CA 1
ATOM 2779 C C . ASN A 1 353 ? 37.656 13.721 -13.396 1.00 73.81 353 ASN A C 1
ATOM 2781 O O . ASN A 1 353 ? 38.462 13.604 -12.472 1.00 73.81 353 ASN A O 1
ATOM 2785 N N . SER A 1 354 ? 37.751 14.701 -14.303 1.00 76.75 354 SER A N 1
ATOM 2786 C CA . SER A 1 354 ? 38.849 15.680 -14.351 1.00 76.75 354 SER A CA 1
ATOM 2787 C C . SER A 1 354 ? 38.878 16.684 -13.188 1.00 76.75 354 SER A C 1
ATOM 2789 O O . SER A 1 354 ? 39.891 17.353 -12.993 1.00 76.75 354 SER A O 1
ATOM 2791 N N . VAL A 1 355 ? 37.804 16.789 -12.392 1.00 71.06 355 VAL A N 1
ATOM 2792 C CA . VAL A 1 355 ? 37.752 17.679 -11.218 1.00 71.06 355 VAL A CA 1
ATOM 2793 C C . VAL A 1 355 ? 38.576 17.067 -10.076 1.00 71.06 355 VAL A C 1
ATOM 2795 O O . VAL A 1 355 ? 38.200 16.034 -9.515 1.00 71.06 355 VAL A O 1
ATOM 2798 N N . ALA A 1 356 ? 39.740 17.654 -9.778 1.00 52.50 356 ALA A N 1
ATOM 2799 C CA . ALA A 1 356 ? 40.762 17.089 -8.886 1.00 52.50 356 ALA A CA 1
ATOM 2800 C C . ALA A 1 356 ? 40.489 17.337 -7.383 1.00 52.50 356 ALA A C 1
ATOM 2802 O O . ALA A 1 356 ? 39.914 18.369 -7.029 1.00 52.50 356 ALA A O 1
ATOM 2803 N N . PRO A 1 357 ? 40.950 16.448 -6.476 1.00 51.91 357 PRO A N 1
ATOM 2804 C CA . PRO A 1 357 ? 40.842 16.666 -5.037 1.00 51.91 357 PRO A CA 1
ATOM 2805 C C . PRO A 1 357 ? 41.676 17.851 -4.538 1.00 51.91 357 PRO A C 1
ATOM 2807 O O . PRO A 1 357 ? 42.736 18.162 -5.087 1.00 51.91 357 PRO A O 1
ATOM 2810 N N . VAL A 1 358 ? 41.194 18.517 -3.482 1.00 43.91 358 VAL A N 1
ATOM 2811 C CA . VAL A 1 358 ? 41.935 19.574 -2.781 1.00 43.91 358 VAL A CA 1
ATOM 2812 C C . VAL A 1 358 ? 43.195 18.945 -2.181 1.00 43.91 358 VAL A C 1
ATOM 2814 O O . VAL A 1 358 ? 43.109 18.099 -1.295 1.00 43.91 358 VAL A O 1
ATOM 2817 N N . ARG A 1 359 ? 44.379 19.324 -2.678 1.00 37.38 359 ARG A N 1
ATOM 2818 C CA . ARG A 1 359 ? 45.647 18.962 -2.033 1.00 37.38 359 ARG A CA 1
ATOM 2819 C C . ARG A 1 359 ? 45.745 19.739 -0.721 1.00 37.38 359 ARG A C 1
ATOM 2821 O O . ARG A 1 359 ? 46.074 20.921 -0.746 1.00 37.38 359 ARG A O 1
ATOM 2828 N N . GLN A 1 360 ? 45.497 19.081 0.409 1.00 36.81 360 GLN A N 1
ATOM 2829 C CA . GLN A 1 360 ? 46.078 19.534 1.670 1.00 36.81 360 GLN A CA 1
ATOM 2830 C C . GLN A 1 360 ? 47.600 19.412 1.541 1.00 36.81 360 GLN A C 1
ATOM 2832 O O . GLN A 1 360 ? 48.119 18.379 1.113 1.00 36.81 360 GLN A O 1
ATOM 2837 N N . SER A 1 361 ? 48.316 20.493 1.841 1.00 32.94 361 SER A N 1
ATOM 2838 C CA . SER A 1 361 ? 49.772 20.504 1.927 1.00 32.94 361 SER A CA 1
ATOM 2839 C C . SER A 1 361 ? 50.210 19.570 3.055 1.00 32.94 361 SER A C 1
ATOM 2841 O O . SER A 1 361 ? 50.210 19.963 4.220 1.00 32.94 361 SER A O 1
ATOM 2843 N N . ILE A 1 362 ? 50.554 18.333 2.709 1.00 29.78 362 ILE A N 1
ATOM 2844 C CA . ILE A 1 362 ? 51.230 17.402 3.608 1.00 29.78 362 ILE A CA 1
ATOM 2845 C C . ILE A 1 362 ? 52.716 17.396 3.237 1.00 29.78 362 ILE A C 1
ATOM 2847 O O . ILE A 1 362 ? 53.091 17.302 2.068 1.00 29.78 362 ILE A O 1
ATOM 2851 N N . ASP A 1 363 ? 53.515 17.579 4.280 1.00 27.61 363 ASP A N 1
ATOM 2852 C CA . ASP A 1 363 ? 54.972 17.612 4.378 1.00 27.61 363 ASP A CA 1
ATOM 2853 C C . ASP A 1 363 ? 55.672 16.517 3.532 1.00 27.61 363 ASP A C 1
ATOM 2855 O O . ASP A 1 363 ? 55.299 15.343 3.630 1.00 27.61 363 ASP A O 1
ATOM 2859 N N . PRO A 1 364 ? 56.679 16.842 2.692 1.00 30.48 364 PRO A N 1
ATOM 2860 C CA . PRO A 1 364 ? 57.368 15.864 1.862 1.00 30.48 364 PRO A CA 1
ATOM 2861 C C . PRO A 1 364 ? 58.422 15.117 2.686 1.00 30.48 364 PRO A C 1
ATOM 2863 O O . PRO A 1 364 ? 59.617 15.400 2.624 1.00 30.48 364 PRO A O 1
ATOM 2866 N N . SER A 1 365 ? 57.994 14.105 3.431 1.00 29.67 365 SER A N 1
ATOM 2867 C CA . SER A 1 365 ? 58.891 13.041 3.877 1.00 29.67 365 SER A CA 1
ATOM 2868 C C . SER A 1 365 ? 58.203 11.696 3.675 1.00 29.67 365 SER A C 1
ATOM 2870 O O . SER A 1 365 ? 57.011 11.571 3.925 1.00 29.67 365 SER A O 1
ATOM 2872 N N . TYR A 1 366 ? 58.965 10.717 3.183 1.00 28.75 366 TYR A N 1
ATOM 2873 C CA . TYR A 1 366 ? 58.537 9.395 2.697 1.00 28.75 366 TYR A CA 1
ATOM 2874 C C . TYR A 1 366 ? 58.096 9.329 1.228 1.00 28.75 366 TYR A C 1
ATOM 2876 O O . TYR A 1 366 ? 56.992 8.925 0.882 1.00 28.75 366 TYR A O 1
ATOM 2884 N N . ALA A 1 367 ? 59.044 9.637 0.341 1.00 27.94 367 ALA A N 1
ATOM 2885 C CA . ALA A 1 367 ? 59.119 9.010 -0.975 1.00 27.94 367 ALA A CA 1
ATOM 2886 C C . ALA A 1 367 ? 60.224 7.947 -0.945 1.00 27.94 367 ALA A C 1
ATOM 2888 O O . ALA A 1 367 ? 61.362 8.285 -0.623 1.00 27.94 367 ALA A O 1
ATOM 2889 N N . THR A 1 368 ? 59.863 6.693 -1.235 1.00 27.75 368 THR A N 1
ATOM 2890 C CA . THR A 1 368 ? 60.658 5.520 -1.689 1.00 27.75 368 THR A CA 1
ATOM 2891 C C . THR A 1 368 ? 59.865 4.277 -1.257 1.00 27.75 368 THR A C 1
ATOM 2893 O O . THR A 1 368 ? 59.418 4.217 -0.123 1.00 27.75 368 THR A O 1
ATOM 2896 N N . THR A 1 369 ? 59.553 3.261 -2.053 1.00 27.23 369 THR A N 1
ATOM 2897 C CA . THR A 1 369 ? 59.963 2.791 -3.382 1.00 27.23 369 THR A CA 1
ATOM 2898 C C . THR A 1 369 ? 58.880 1.812 -3.846 1.00 27.23 369 THR A C 1
ATOM 2900 O O . THR A 1 369 ? 58.521 0.930 -3.070 1.00 27.23 369 THR A O 1
ATOM 2903 N N . ALA A 1 370 ? 58.399 1.917 -5.083 1.00 24.92 370 ALA A N 1
ATOM 2904 C CA . ALA A 1 370 ? 57.744 0.808 -5.776 1.00 24.92 370 ALA A CA 1
ATOM 2905 C C . ALA A 1 370 ? 57.768 1.097 -7.281 1.00 24.92 370 ALA A C 1
ATOM 2907 O O . ALA A 1 370 ? 56.881 1.758 -7.815 1.00 24.92 370 ALA A O 1
ATOM 2908 N N . ASP A 1 371 ? 58.829 0.641 -7.933 1.00 27.09 371 ASP A N 1
ATOM 2909 C CA . ASP A 1 371 ? 58.792 0.243 -9.335 1.00 27.09 371 ASP A CA 1
ATOM 2910 C C . ASP A 1 371 ? 59.400 -1.168 -9.392 1.00 27.09 371 ASP A C 1
ATOM 2912 O O . ASP A 1 371 ? 60.232 -1.483 -8.541 1.00 27.09 371 ASP A O 1
ATOM 2916 N N . GLU A 1 372 ? 58.959 -1.975 -10.359 1.00 29.19 372 GLU A N 1
ATOM 2917 C CA . GLU A 1 372 ? 59.183 -3.423 -10.570 1.00 29.19 372 GLU A CA 1
ATOM 2918 C C . GLU A 1 372 ? 58.013 -4.353 -10.193 1.00 29.19 372 GLU A C 1
ATOM 2920 O O . GLU A 1 372 ? 57.976 -4.976 -9.134 1.00 29.19 372 GLU A O 1
ATOM 2925 N N . SER A 1 373 ? 57.057 -4.495 -11.121 1.00 25.25 373 SER A N 1
ATOM 2926 C CA . SER A 1 373 ? 56.644 -5.790 -11.720 1.00 25.25 373 SER A CA 1
ATOM 2927 C C . SER A 1 373 ? 55.365 -5.636 -12.560 1.00 25.25 373 SER A C 1
ATOM 2929 O O . SER A 1 373 ? 54.276 -6.079 -12.208 1.00 25.25 373 SER A O 1
ATOM 2931 N N . LEU A 1 374 ? 55.516 -5.015 -13.732 1.00 29.17 374 LEU A N 1
ATOM 2932 C CA . LEU A 1 374 ? 54.665 -5.301 -14.885 1.00 29.17 374 LEU A CA 1
ATOM 2933 C C . LEU A 1 374 ? 55.202 -6.585 -15.522 1.00 29.17 374 LEU A C 1
ATOM 2935 O O . LEU A 1 374 ? 56.222 -6.528 -16.195 1.00 29.17 374 LEU A O 1
ATOM 2939 N N . GLU A 1 375 ? 54.563 -7.720 -15.238 1.00 29.77 375 GLU A N 1
ATOM 2940 C CA . GLU A 1 375 ? 54.274 -8.822 -16.173 1.00 29.77 375 GLU A CA 1
ATOM 2941 C C . GLU A 1 375 ? 53.853 -10.089 -15.407 1.00 29.77 375 GLU A C 1
ATOM 2943 O O . GLU A 1 375 ? 54.448 -10.455 -14.400 1.00 29.77 375 GLU A O 1
ATOM 2948 N N . ALA A 1 376 ? 52.841 -10.767 -15.962 1.00 30.16 376 ALA A N 1
ATOM 2949 C CA . ALA A 1 376 ? 52.274 -12.061 -15.570 1.00 30.16 376 ALA A CA 1
ATOM 2950 C C . ALA A 1 376 ? 51.220 -12.073 -14.445 1.00 30.16 376 ALA A C 1
ATOM 2952 O O . ALA A 1 376 ? 51.515 -12.497 -13.340 1.00 30.16 376 ALA A O 1
ATOM 2953 N N . VAL A 1 377 ? 49.955 -11.779 -14.792 1.00 28.69 377 VAL A N 1
ATOM 2954 C CA . VAL A 1 377 ? 48.829 -12.720 -14.573 1.00 28.69 377 VAL A CA 1
ATOM 2955 C C . VAL A 1 377 ? 47.769 -12.491 -15.663 1.00 28.69 377 VAL A C 1
ATOM 2957 O O . VAL A 1 377 ? 46.800 -11.762 -15.488 1.00 28.69 377 VAL A O 1
ATOM 2960 N N . ALA A 1 378 ? 47.956 -13.128 -16.816 1.00 32.47 378 ALA A N 1
ATOM 2961 C CA . ALA A 1 378 ? 46.853 -13.492 -17.696 1.00 32.47 378 ALA A CA 1
ATOM 2962 C C . ALA A 1 378 ? 46.621 -14.995 -17.500 1.00 32.47 378 ALA A C 1
ATOM 2964 O O . ALA A 1 378 ? 47.177 -15.805 -18.234 1.00 32.47 378 ALA A O 1
ATOM 2965 N N . SER A 1 379 ? 45.866 -15.371 -16.465 1.00 29.97 379 SER A N 1
ATOM 2966 C CA . SER A 1 379 ? 45.281 -16.711 -16.341 1.00 29.97 379 SER A CA 1
ATOM 2967 C C . SER A 1 379 ? 44.245 -16.763 -15.216 1.00 29.97 379 SER A C 1
ATOM 2969 O O . SER A 1 379 ? 44.593 -16.555 -14.056 1.00 29.97 379 SER A O 1
ATOM 2971 N N . ALA A 1 380 ? 43.023 -17.138 -15.607 1.00 28.47 380 ALA A N 1
ATOM 2972 C CA . ALA A 1 380 ? 41.887 -17.578 -14.798 1.00 28.47 380 ALA A CA 1
ATOM 2973 C C . ALA A 1 380 ? 41.212 -16.519 -13.904 1.00 28.47 380 ALA A C 1
ATOM 2975 O O . ALA A 1 380 ? 41.494 -16.411 -12.714 1.00 28.47 380 ALA A O 1
ATOM 2976 N N . GLU A 1 381 ? 40.206 -15.830 -14.456 1.00 31.50 381 GLU A N 1
ATOM 2977 C CA . GLU A 1 381 ? 39.035 -15.464 -13.654 1.00 31.50 381 GLU A CA 1
ATOM 2978 C C . GLU A 1 381 ? 38.515 -16.753 -13.003 1.00 31.50 381 GLU A C 1
ATOM 2980 O O . GLU A 1 381 ? 38.031 -17.660 -13.685 1.00 31.50 381 GLU A O 1
ATOM 2985 N N . ALA A 1 382 ? 38.673 -16.882 -11.687 1.00 34.53 382 ALA A N 1
ATOM 2986 C CA . ALA A 1 382 ? 37.923 -17.867 -10.933 1.00 34.53 382 ALA A CA 1
ATOM 2987 C C . ALA A 1 382 ? 36.444 -17.514 -11.123 1.00 34.53 382 ALA A C 1
ATOM 2989 O O . ALA A 1 382 ? 35.977 -16.502 -10.606 1.00 34.53 382 ALA A O 1
ATOM 2990 N N . VAL A 1 383 ? 35.726 -18.302 -11.921 1.00 45.84 383 VAL A N 1
ATOM 2991 C CA . VAL A 1 383 ? 34.287 -18.126 -12.098 1.00 45.84 383 VAL A CA 1
ATOM 2992 C C . VAL A 1 383 ? 33.638 -18.447 -10.753 1.00 45.84 383 VAL A C 1
ATOM 2994 O O . VAL A 1 383 ? 33.529 -19.612 -10.369 1.00 45.84 383 VAL A O 1
ATOM 2997 N N . LEU A 1 384 ? 33.299 -17.406 -9.993 1.00 60.06 384 LEU A N 1
ATOM 2998 C CA . LEU A 1 384 ? 32.682 -17.547 -8.680 1.00 60.06 384 LEU A CA 1
ATOM 2999 C C . LEU A 1 384 ? 31.319 -18.228 -8.854 1.00 60.06 384 LEU A C 1
ATOM 3001 O O . LEU A 1 384 ? 30.507 -17.821 -9.683 1.00 60.06 384 LEU A O 1
ATOM 3005 N N . SER A 1 385 ? 31.106 -19.320 -8.118 1.00 70.75 385 SER A N 1
ATOM 3006 C CA . SER A 1 385 ? 29.808 -19.994 -8.057 1.00 70.75 385 SER A CA 1
ATOM 3007 C C . SER A 1 385 ? 28.909 -19.247 -7.084 1.00 70.75 385 SER A C 1
ATOM 3009 O O . SER A 1 385 ? 29.299 -19.008 -5.943 1.00 70.75 385 SER A O 1
ATOM 3011 N N . GLU A 1 386 ? 27.711 -18.896 -7.532 1.00 82.81 386 GLU A N 1
ATOM 3012 C CA . GLU A 1 386 ? 26.763 -18.071 -6.787 1.00 82.81 386 GLU A CA 1
ATOM 3013 C C . GLU A 1 386 ? 25.376 -18.720 -6.807 1.00 82.81 386 GLU A C 1
ATOM 3015 O O . GLU A 1 386 ? 25.067 -19.546 -7.672 1.00 82.81 386 GLU A O 1
ATOM 3020 N N . PHE A 1 387 ? 24.525 -18.349 -5.850 1.00 85.12 387 PHE A N 1
ATOM 3021 C CA . PHE A 1 387 ? 23.100 -18.658 -5.933 1.00 85.12 387 PHE A CA 1
ATOM 3022 C C . PHE A 1 387 ? 22.432 -17.706 -6.923 1.00 85.12 387 PHE A C 1
ATOM 3024 O O . PHE A 1 387 ? 22.636 -16.491 -6.855 1.00 85.12 387 PHE A O 1
ATOM 3031 N N . TYR A 1 388 ? 21.615 -18.241 -7.826 1.00 87.31 388 TYR A N 1
ATOM 3032 C CA . TYR A 1 388 ? 20.927 -17.443 -8.834 1.00 87.31 388 TYR A CA 1
ATOM 3033 C C . TYR A 1 388 ? 19.538 -17.988 -9.167 1.00 87.31 388 TYR A C 1
ATOM 3035 O O . TYR A 1 388 ? 19.253 -19.176 -8.998 1.00 87.31 388 TYR A O 1
ATOM 3043 N N . PHE A 1 389 ? 18.696 -17.096 -9.686 1.00 91.19 389 PHE A N 1
ATOM 3044 C CA . PHE A 1 389 ? 17.443 -17.439 -10.353 1.00 91.19 389 PHE A CA 1
ATOM 3045 C C . PHE A 1 389 ? 17.609 -17.287 -11.860 1.00 91.19 389 PHE A C 1
ATOM 3047 O O . PHE A 1 389 ? 18.180 -16.299 -12.320 1.00 91.19 389 PHE A O 1
ATOM 3054 N N . ALA A 1 390 ? 17.098 -18.240 -12.631 1.00 90.62 390 ALA A N 1
ATOM 3055 C CA . ALA A 1 390 ? 17.097 -18.196 -14.089 1.00 90.62 390 ALA A CA 1
ATOM 3056 C C . ALA A 1 390 ? 15.775 -18.716 -14.653 1.00 90.62 390 ALA A C 1
ATOM 3058 O O . ALA A 1 390 ? 15.095 -19.522 -14.015 1.00 90.62 390 ALA A O 1
ATOM 3059 N N . LEU A 1 391 ? 15.450 -18.281 -15.869 1.00 91.00 391 LEU A N 1
ATOM 3060 C CA . LEU A 1 391 ? 14.370 -18.862 -16.661 1.00 91.00 391 LEU A CA 1
ATOM 3061 C C . LEU A 1 391 ? 14.944 -19.812 -17.705 1.00 91.00 391 LEU A C 1
ATOM 3063 O O . LEU A 1 391 ? 15.878 -19.466 -18.434 1.00 91.00 391 LEU A O 1
ATOM 3067 N N . LEU A 1 392 ? 14.378 -21.014 -17.769 1.00 89.56 392 LEU A N 1
ATOM 3068 C CA . LEU A 1 392 ? 14.740 -22.042 -18.736 1.00 89.56 392 LEU A CA 1
ATOM 3069 C C . LEU A 1 392 ? 13.533 -22.369 -19.620 1.00 89.56 392 LEU A C 1
ATOM 3071 O O . LEU A 1 392 ? 12.433 -22.602 -19.123 1.00 89.56 392 LEU A O 1
ATOM 3075 N N . GLY A 1 393 ? 13.749 -22.404 -20.931 1.00 87.31 393 GLY A N 1
ATOM 3076 C CA . GLY A 1 393 ? 12.738 -22.755 -21.926 1.00 87.31 393 GLY A CA 1
ATOM 3077 C C . GLY A 1 393 ? 13.144 -22.284 -23.320 1.00 87.31 393 GLY A C 1
ATOM 3078 O O . GLY A 1 393 ? 13.949 -21.365 -23.455 1.00 87.31 393 GLY A O 1
ATOM 3079 N N . ASP A 1 394 ? 12.572 -22.896 -24.357 1.00 85.12 394 ASP A N 1
ATOM 3080 C CA . ASP A 1 394 ? 12.886 -22.577 -25.761 1.00 85.12 394 ASP A CA 1
ATOM 3081 C C . ASP A 1 394 ? 12.375 -21.188 -26.196 1.00 85.12 394 ASP A C 1
ATOM 3083 O O . ASP A 1 394 ? 12.759 -20.677 -27.246 1.00 85.12 394 ASP A O 1
ATOM 3087 N N . ALA A 1 395 ? 11.494 -20.578 -25.398 1.00 89.44 395 ALA A N 1
ATOM 3088 C CA . ALA A 1 395 ? 10.857 -19.289 -25.660 1.00 89.44 395 ALA A CA 1
ATOM 3089 C C . ALA A 1 395 ? 11.195 -18.240 -24.583 1.00 89.44 395 ALA A C 1
ATOM 3091 O O . ALA A 1 395 ? 10.332 -17.460 -24.165 1.00 89.44 395 ALA A O 1
ATOM 3092 N N . VAL A 1 396 ? 12.453 -18.250 -24.136 1.00 87.56 396 VAL A N 1
ATOM 3093 C CA . VAL A 1 396 ? 13.018 -17.335 -23.138 1.00 87.56 396 VAL A CA 1
ATOM 3094 C C . VAL A 1 396 ? 14.217 -16.601 -23.737 1.00 87.56 396 VAL A C 1
ATOM 3096 O O . VAL A 1 396 ? 15.112 -17.236 -24.292 1.00 87.56 396 VAL A O 1
ATOM 3099 N N . ASP A 1 397 ? 14.265 -15.281 -23.565 1.00 84.69 397 ASP A N 1
ATOM 3100 C CA . ASP A 1 397 ? 15.441 -14.448 -23.848 1.00 84.69 397 ASP A CA 1
ATOM 3101 C C . ASP A 1 397 ? 15.700 -13.515 -22.657 1.00 84.69 397 ASP A C 1
ATOM 3103 O O . ASP A 1 397 ? 15.013 -12.507 -22.473 1.00 84.69 397 ASP A O 1
ATOM 3107 N N . GLY A 1 398 ? 16.645 -13.892 -21.790 1.00 81.81 398 GLY A N 1
ATOM 3108 C CA . GLY A 1 398 ? 16.907 -13.186 -20.535 1.00 81.81 398 GLY A CA 1
ATOM 3109 C C . GLY A 1 398 ? 15.668 -13.118 -19.635 1.00 81.81 398 GLY A C 1
ATOM 3110 O O . GLY A 1 398 ? 15.180 -14.138 -19.152 1.00 81.81 398 GLY A O 1
ATOM 3111 N N . GLU A 1 399 ? 15.167 -11.903 -19.408 1.00 85.69 399 GLU A N 1
ATOM 3112 C CA . GLU A 1 399 ? 13.954 -11.619 -18.625 1.00 85.69 399 GLU A CA 1
ATOM 3113 C C . GLU A 1 399 ? 12.662 -11.617 -19.447 1.00 85.69 399 GLU A C 1
ATOM 3115 O O . GLU A 1 399 ? 11.600 -11.331 -18.901 1.00 85.69 399 GLU A O 1
ATOM 3120 N N . ARG A 1 400 ? 12.730 -11.919 -20.747 1.00 88.19 400 ARG A N 1
ATOM 3121 C CA . ARG A 1 400 ? 11.583 -11.899 -21.658 1.00 88.19 400 ARG A CA 1
ATOM 3122 C C . ARG A 1 400 ? 11.086 -13.314 -21.902 1.00 88.19 400 ARG A C 1
ATOM 3124 O O . ARG A 1 400 ? 11.866 -14.212 -22.221 1.00 88.19 400 ARG A O 1
ATOM 3131 N N . VAL A 1 401 ? 9.775 -13.506 -21.801 1.00 91.00 401 VAL A N 1
ATOM 3132 C CA . VAL A 1 401 ? 9.113 -14.787 -22.065 1.00 91.00 401 VAL A CA 1
ATOM 3133 C C . VAL A 1 401 ? 7.990 -14.578 -23.065 1.00 91.00 401 VAL A C 1
ATOM 3135 O O . VAL A 1 401 ? 7.175 -13.660 -22.936 1.00 91.00 401 VAL A O 1
ATOM 3138 N N . LYS A 1 402 ? 7.921 -15.445 -24.076 1.00 92.56 402 LYS A N 1
ATOM 3139 C CA . LYS A 1 402 ? 6.825 -15.405 -25.046 1.00 92.56 402 LYS A CA 1
ATOM 3140 C C . LYS A 1 402 ? 5.499 -15.804 -24.384 1.00 92.56 402 LYS A C 1
ATOM 3142 O O . LYS A 1 402 ? 5.437 -16.810 -23.679 1.00 92.56 402 LYS A O 1
ATOM 3147 N N . CYS A 1 403 ? 4.426 -15.073 -24.669 1.00 92.12 403 CYS A N 1
ATOM 3148 C CA . CYS A 1 403 ? 3.070 -15.417 -24.234 1.00 92.12 403 CYS A CA 1
ATOM 3149 C C . CYS A 1 403 ? 2.692 -16.850 -24.652 1.00 92.12 403 CYS A C 1
ATOM 3151 O O . CYS A 1 403 ? 3.157 -17.356 -25.678 1.00 92.12 403 CYS A O 1
ATOM 3153 N N . GLU A 1 404 ? 1.857 -17.502 -23.841 1.00 92.19 404 GLU A N 1
ATOM 3154 C CA . GLU A 1 404 ? 1.394 -18.895 -23.987 1.00 92.19 404 GLU A CA 1
ATOM 3155 C C . GLU A 1 404 ? 2.471 -19.991 -23.929 1.00 92.19 404 GLU A C 1
ATOM 3157 O O . GLU A 1 404 ? 2.123 -21.177 -23.997 1.00 92.19 404 GLU A O 1
ATOM 3162 N N . SER A 1 405 ? 3.751 -19.630 -23.798 1.00 93.94 405 SER A N 1
ATOM 3163 C CA . SER A 1 405 ? 4.860 -20.583 -23.769 1.00 93.94 405 SER A CA 1
ATOM 3164 C C . SER A 1 405 ? 5.046 -21.241 -22.403 1.00 93.94 405 SER A C 1
ATOM 3166 O O . SER A 1 405 ? 4.643 -20.716 -21.363 1.00 93.94 405 SER A O 1
ATOM 3168 N N . GLU A 1 406 ? 5.655 -22.424 -22.412 1.00 95.56 406 GLU A N 1
ATOM 3169 C CA . GLU A 1 406 ? 6.074 -23.113 -21.197 1.00 95.56 406 GLU A CA 1
ATOM 3170 C C . GLU A 1 406 ? 7.469 -22.643 -20.783 1.00 95.56 406 GLU A C 1
ATOM 3172 O O . GLU A 1 406 ? 8.373 -22.548 -21.615 1.00 95.56 406 GLU A O 1
ATOM 3177 N N . VAL A 1 407 ? 7.642 -22.374 -19.491 1.00 93.94 407 VAL A N 1
ATOM 3178 C CA . VAL A 1 407 ? 8.899 -21.891 -18.918 1.00 93.94 407 VAL A CA 1
ATOM 3179 C C . VAL A 1 407 ? 9.095 -22.471 -17.525 1.00 93.94 407 VAL A C 1
ATOM 3181 O O . VAL A 1 407 ? 8.133 -22.656 -16.780 1.00 93.94 407 VAL A O 1
ATOM 3184 N N . ASP A 1 408 ? 10.342 -22.735 -17.158 1.00 93.69 408 ASP A N 1
ATOM 3185 C CA . ASP A 1 408 ? 10.703 -23.181 -15.820 1.00 93.69 408 ASP A CA 1
ATOM 3186 C C . ASP A 1 408 ? 11.527 -22.095 -15.118 1.00 93.69 408 ASP A C 1
ATOM 3188 O O . ASP A 1 408 ? 12.584 -21.684 -15.602 1.00 93.69 408 ASP A O 1
ATOM 3192 N N . LEU A 1 409 ? 11.055 -21.644 -13.954 1.00 94.62 409 LEU A N 1
ATOM 3193 C CA . LEU A 1 409 ? 11.843 -20.805 -13.051 1.00 94.62 409 LEU A CA 1
ATOM 3194 C C . LEU A 1 409 ? 12.727 -21.717 -12.202 1.00 94.62 409 LEU A C 1
ATOM 3196 O O . LEU A 1 409 ? 12.220 -22.601 -11.509 1.00 94.62 409 LEU A O 1
ATOM 3200 N N . VAL A 1 410 ? 14.041 -21.501 -12.236 1.00 92.81 410 VAL A N 1
ATOM 3201 C CA . VAL A 1 410 ? 15.017 -22.349 -11.546 1.00 92.81 410 VAL A CA 1
ATOM 3202 C C . VAL A 1 410 ? 15.856 -21.537 -10.571 1.00 92.81 410 VAL A C 1
ATOM 3204 O O . VAL A 1 410 ? 16.482 -20.553 -10.957 1.00 92.81 410 VAL A O 1
ATOM 3207 N N . PHE A 1 411 ? 15.908 -21.999 -9.323 1.00 92.25 411 PHE A N 1
ATOM 3208 C CA . PHE A 1 411 ? 16.874 -21.582 -8.313 1.00 92.25 411 PHE A CA 1
ATOM 3209 C C . PHE A 1 411 ? 18.015 -22.600 -8.247 1.00 92.25 411 PHE A C 1
ATOM 3211 O O . PHE A 1 411 ? 17.779 -23.799 -8.064 1.00 92.25 411 PHE A O 1
ATOM 3218 N N . ASN A 1 412 ? 19.253 -22.138 -8.414 1.00 89.25 412 ASN A N 1
ATOM 3219 C CA . ASN A 1 412 ? 20.421 -23.014 -8.481 1.00 89.25 412 ASN A CA 1
ATOM 3220 C C . ASN A 1 412 ? 21.669 -22.371 -7.857 1.00 89.25 412 ASN A C 1
ATOM 3222 O O . ASN A 1 412 ? 21.715 -21.160 -7.655 1.00 89.25 412 ASN A O 1
ATOM 3226 N N . TYR A 1 413 ? 22.686 -23.192 -7.587 1.00 85.25 413 TYR A N 1
ATOM 3227 C CA . TYR A 1 413 ? 24.015 -22.776 -7.143 1.00 85.25 413 TYR A CA 1
ATOM 3228 C C . TYR A 1 413 ? 25.069 -23.189 -8.175 1.00 85.25 413 TYR A C 1
ATOM 3230 O O . TYR A 1 413 ? 25.169 -24.364 -8.531 1.00 85.25 413 TYR A O 1
ATOM 3238 N N . GLY A 1 414 ? 25.848 -22.233 -8.678 1.00 80.56 414 GLY A N 1
ATOM 3239 C CA . GLY A 1 414 ? 26.900 -22.500 -9.658 1.00 80.56 414 GLY A CA 1
ATOM 3240 C C . GLY A 1 414 ? 27.253 -21.274 -10.490 1.00 80.56 414 GLY A C 1
ATOM 3241 O O . GLY A 1 414 ? 27.015 -20.139 -10.089 1.00 80.56 414 GLY A O 1
ATOM 3242 N N . VAL A 1 415 ? 27.808 -21.501 -11.679 1.00 77.56 415 VAL A N 1
ATOM 3243 C CA . VAL A 1 415 ? 28.106 -20.421 -12.626 1.00 77.56 415 VAL A CA 1
ATOM 3244 C C . VAL A 1 415 ? 26.800 -19.872 -13.206 1.00 77.56 415 VAL A C 1
ATOM 3246 O O . VAL A 1 415 ? 26.091 -20.583 -13.922 1.00 77.56 415 VAL A O 1
ATOM 3249 N N . ALA A 1 416 ? 26.480 -18.612 -12.903 1.00 73.31 416 ALA A N 1
ATOM 3250 C CA . ALA A 1 416 ? 25.269 -17.959 -13.390 1.00 73.31 416 ALA A CA 1
ATOM 3251 C C . ALA A 1 416 ? 25.287 -17.823 -14.924 1.00 73.31 416 ALA A C 1
ATOM 3253 O O . ALA A 1 416 ? 26.164 -17.168 -15.499 1.00 73.31 416 ALA A O 1
ATOM 3254 N N . SER A 1 417 ? 24.295 -18.426 -15.585 1.00 68.19 417 SER A N 1
ATOM 3255 C CA . SER A 1 417 ? 24.123 -18.354 -17.043 1.00 68.19 417 SER A CA 1
ATOM 3256 C C . SER A 1 417 ? 23.764 -16.937 -17.523 1.00 68.19 417 SER A C 1
ATOM 3258 O O . SER A 1 417 ? 23.432 -16.055 -16.727 1.00 68.19 417 SER A O 1
ATOM 3260 N N . ASN A 1 418 ? 23.791 -16.694 -18.837 1.00 65.50 418 ASN A N 1
ATOM 3261 C CA . ASN A 1 418 ? 23.329 -15.418 -19.405 1.00 65.50 418 ASN A CA 1
ATOM 3262 C C . ASN A 1 418 ? 21.829 -15.160 -19.156 1.00 65.50 418 ASN A C 1
ATOM 3264 O O . ASN A 1 418 ? 21.426 -14.005 -19.120 1.00 65.50 418 ASN A O 1
ATOM 3268 N N . ASN A 1 419 ? 21.040 -16.209 -18.890 1.00 68.19 419 ASN A N 1
ATOM 3269 C CA . ASN A 1 419 ? 19.606 -16.121 -18.582 1.00 68.19 419 ASN A CA 1
ATOM 3270 C C . ASN A 1 419 ? 19.322 -15.994 -17.074 1.00 68.19 419 ASN A C 1
ATOM 3272 O O . ASN A 1 419 ? 18.185 -16.166 -16.631 1.00 68.19 419 ASN A O 1
ATOM 3276 N N . ALA A 1 420 ? 20.354 -15.757 -16.257 1.00 80.88 420 ALA A N 1
ATOM 3277 C CA . ALA A 1 420 ? 20.167 -15.478 -14.842 1.00 80.88 420 ALA A CA 1
ATOM 3278 C C . ALA A 1 420 ? 19.469 -14.120 -14.668 1.00 80.88 420 ALA A C 1
ATOM 3280 O O . ALA A 1 420 ? 20.024 -13.083 -15.025 1.00 80.88 420 ALA A O 1
ATOM 3281 N N . LEU A 1 421 ? 18.273 -14.141 -14.083 1.00 82.50 421 LEU A N 1
ATOM 3282 C CA . LEU A 1 421 ? 17.494 -12.949 -13.746 1.00 82.50 421 LEU A CA 1
ATOM 3283 C C . LEU A 1 421 ? 18.085 -12.213 -12.544 1.00 82.50 421 LEU A C 1
ATOM 3285 O O . LEU A 1 421 ? 18.096 -10.984 -12.478 1.00 82.50 421 LEU A O 1
ATOM 3289 N N . ALA A 1 422 ? 18.570 -12.984 -11.572 1.00 84.00 422 ALA A N 1
ATOM 3290 C CA . ALA A 1 422 ? 19.029 -12.463 -10.298 1.00 84.00 422 ALA A CA 1
ATOM 3291 C C . ALA A 1 422 ? 20.167 -13.297 -9.722 1.00 84.00 422 ALA A C 1
ATOM 3293 O O . ALA A 1 422 ? 20.184 -14.520 -9.866 1.00 84.00 422 ALA A O 1
ATOM 3294 N N . ILE A 1 423 ? 21.079 -12.617 -9.029 1.00 83.12 423 ILE A N 1
ATOM 3295 C CA . ILE A 1 423 ? 22.200 -13.212 -8.294 1.00 83.12 423 ILE A CA 1
ATOM 3296 C C . ILE A 1 423 ? 22.096 -12.794 -6.831 1.00 83.12 423 ILE A C 1
ATOM 3298 O O . ILE A 1 423 ? 21.888 -11.615 -6.531 1.00 83.12 423 ILE A O 1
ATOM 3302 N N . ILE A 1 424 ? 22.287 -13.744 -5.920 1.00 80.12 424 ILE A N 1
ATOM 3303 C CA . ILE A 1 424 ? 22.318 -13.477 -4.484 1.00 80.12 424 ILE A CA 1
ATOM 3304 C C . ILE A 1 424 ? 23.708 -12.964 -4.080 1.00 80.12 424 ILE A C 1
ATOM 3306 O O . ILE A 1 424 ? 24.683 -13.710 -4.135 1.00 80.12 424 ILE A O 1
ATOM 3310 N N . LYS A 1 425 ? 23.806 -11.701 -3.643 1.00 68.06 425 LYS A N 1
ATOM 3311 C CA . LYS A 1 425 ? 25.090 -11.055 -3.299 1.00 68.06 425 LYS A CA 1
ATOM 3312 C C . LYS A 1 425 ? 25.638 -11.413 -1.915 1.00 68.06 425 LYS A C 1
ATOM 3314 O O . LYS A 1 425 ? 26.849 -11.507 -1.756 1.00 68.06 425 LYS A O 1
ATOM 3319 N N . GLN A 1 426 ? 24.775 -11.598 -0.918 1.00 64.50 426 GLN A N 1
ATOM 3320 C CA . GLN A 1 426 ? 25.160 -12.028 0.434 1.00 64.50 426 GLN A CA 1
ATOM 3321 C C . GLN A 1 426 ? 25.090 -13.559 0.542 1.00 64.50 426 GLN A C 1
ATOM 3323 O O . GLN A 1 426 ? 24.346 -14.124 1.338 1.00 64.50 426 GLN A O 1
ATOM 3328 N N . ALA A 1 427 ? 25.858 -14.253 -0.305 1.00 60.47 427 ALA A N 1
ATOM 3329 C CA . ALA A 1 427 ? 25.899 -15.714 -0.308 1.00 60.47 427 ALA A CA 1
ATOM 3330 C C . ALA A 1 427 ? 26.461 -16.304 0.997 1.00 60.47 427 ALA A C 1
ATOM 3332 O O . ALA A 1 427 ? 26.203 -17.468 1.262 1.00 60.47 427 ALA A O 1
ATOM 3333 N N . GLU A 1 428 ? 27.160 -15.522 1.829 1.00 65.94 428 GLU A N 1
ATOM 3334 C CA . GLU A 1 428 ? 27.794 -16.002 3.063 1.00 65.94 428 GLU A CA 1
ATOM 3335 C C . GLU A 1 428 ? 26.790 -16.610 4.061 1.00 65.94 428 GLU A C 1
ATOM 3337 O O . GLU A 1 428 ? 27.068 -17.656 4.645 1.00 65.94 428 GLU A O 1
ATOM 3342 N N . GLU A 1 429 ? 25.589 -16.039 4.211 1.00 65.75 429 GLU A N 1
ATOM 3343 C CA . GLU A 1 429 ? 24.563 -16.607 5.102 1.00 65.75 429 GLU A CA 1
ATOM 3344 C C . GLU A 1 429 ? 23.932 -17.884 4.529 1.00 65.75 429 GLU A C 1
ATOM 3346 O O . GLU A 1 429 ? 23.706 -18.865 5.243 1.00 65.75 429 GLU A O 1
ATOM 3351 N N . LEU A 1 430 ? 23.714 -17.923 3.213 1.00 70.44 430 LEU A N 1
ATOM 3352 C CA . LEU A 1 430 ? 23.324 -19.147 2.508 1.00 70.44 430 LEU A CA 1
ATOM 3353 C C . LEU A 1 430 ? 24.434 -20.204 2.557 1.00 70.44 430 LEU A C 1
ATOM 3355 O O . LEU A 1 430 ? 24.142 -21.392 2.661 1.00 70.44 430 LEU A O 1
ATOM 3359 N N . ASP A 1 431 ? 25.699 -19.792 2.542 1.00 71.00 431 ASP A N 1
ATOM 3360 C CA . ASP A 1 431 ? 26.864 -20.652 2.705 1.00 71.00 431 ASP A CA 1
ATOM 3361 C C . ASP A 1 431 ? 26.946 -21.210 4.125 1.00 71.00 431 ASP A C 1
ATOM 3363 O O . ASP A 1 431 ? 27.243 -22.392 4.288 1.00 71.00 431 ASP A O 1
ATOM 3367 N N . LYS A 1 432 ? 26.619 -20.422 5.155 1.00 70.62 432 LYS A N 1
ATOM 3368 C CA . LYS A 1 432 ? 26.470 -20.920 6.532 1.00 70.62 432 LYS A CA 1
ATOM 3369 C C . LYS A 1 432 ? 25.328 -21.933 6.626 1.00 70.62 432 LYS A C 1
ATOM 3371 O O . LYS A 1 432 ? 25.527 -23.015 7.180 1.00 70.62 432 LYS A O 1
ATOM 3376 N N . ALA A 1 433 ? 24.163 -21.632 6.045 1.00 67.31 433 ALA A N 1
ATOM 3377 C CA . ALA A 1 433 ? 23.030 -22.560 5.989 1.00 67.31 433 ALA A CA 1
ATOM 3378 C C . ALA A 1 433 ? 23.408 -23.876 5.281 1.00 67.31 433 ALA A C 1
ATOM 3380 O O . ALA A 1 433 ? 23.101 -24.967 5.771 1.00 67.31 433 ALA A O 1
ATOM 3381 N N . ARG A 1 434 ? 24.146 -23.769 4.170 1.00 72.94 434 ARG A N 1
ATOM 3382 C CA . ARG A 1 434 ? 24.706 -24.875 3.385 1.00 72.94 434 ARG A CA 1
ATOM 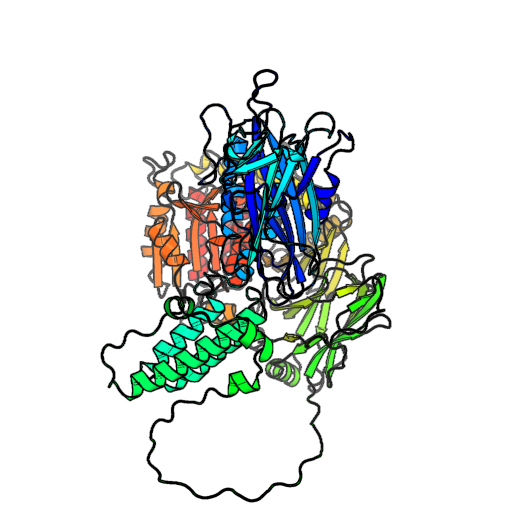3383 C C . ARG A 1 434 ? 25.694 -25.710 4.200 1.00 72.94 434 ARG A C 1
ATOM 3385 O O . ARG A 1 434 ? 25.564 -26.930 4.235 1.00 72.94 434 ARG A O 1
ATOM 3392 N N . GLN A 1 435 ? 26.635 -25.076 4.900 1.00 71.31 435 GLN A N 1
ATOM 3393 C CA . GLN A 1 435 ? 27.622 -25.747 5.761 1.00 71.31 435 GLN A CA 1
ATOM 3394 C C . GLN A 1 435 ? 26.978 -26.505 6.929 1.00 71.31 435 GLN A C 1
ATOM 3396 O O . GLN A 1 435 ? 27.544 -27.480 7.421 1.00 71.31 435 GLN A O 1
ATOM 3401 N N . GLN A 1 436 ? 25.795 -26.078 7.368 1.00 68.88 436 GLN A N 1
ATOM 3402 C CA . GLN A 1 436 ? 25.069 -26.691 8.479 1.00 68.88 436 GLN A CA 1
ATOM 3403 C C . GLN A 1 436 ? 23.984 -27.686 8.045 1.00 68.88 436 GLN A C 1
ATOM 3405 O O . GLN A 1 436 ? 23.249 -28.179 8.902 1.00 68.88 436 GLN A O 1
ATOM 3410 N N . ASN A 1 437 ? 23.877 -27.993 6.745 1.00 65.25 437 ASN A N 1
ATOM 3411 C CA . ASN A 1 437 ? 22.810 -28.818 6.164 1.00 65.25 437 ASN A CA 1
ATOM 3412 C C . ASN A 1 437 ? 21.396 -28.349 6.583 1.00 65.25 437 ASN A C 1
ATOM 3414 O O . ASN A 1 437 ? 20.534 -29.162 6.922 1.00 65.25 437 ASN A O 1
ATOM 3418 N N . GLY A 1 438 ? 21.163 -27.032 6.617 1.00 68.19 438 GLY A N 1
ATOM 3419 C CA . GLY A 1 438 ? 19.850 -26.461 6.936 1.00 68.19 438 GLY A CA 1
ATOM 3420 C C . GLY A 1 438 ? 18.805 -26.726 5.843 1.00 68.19 438 GLY A C 1
ATOM 3421 O O . GLY A 1 438 ? 19.144 -26.832 4.669 1.00 68.19 438 GLY A O 1
ATOM 3422 N N . GLU A 1 439 ? 17.523 -26.809 6.211 1.00 76.12 439 GLU A N 1
ATOM 3423 C CA . GLU A 1 439 ? 16.411 -26.770 5.245 1.00 76.12 439 GLU A CA 1
ATOM 3424 C C . GLU A 1 439 ? 15.855 -25.342 5.153 1.00 76.12 439 GLU A C 1
ATOM 3426 O O . GLU A 1 439 ? 15.632 -24.701 6.185 1.00 76.12 439 GLU A O 1
ATOM 3431 N N . LEU A 1 440 ? 15.590 -24.868 3.931 1.00 83.94 440 LEU A N 1
ATOM 3432 C CA . LEU A 1 440 ? 14.946 -23.576 3.664 1.00 83.94 440 LEU A CA 1
ATOM 3433 C C . LEU A 1 440 ? 13.728 -23.776 2.757 1.00 83.94 440 LEU A C 1
ATOM 3435 O O . LEU A 1 440 ? 13.769 -24.551 1.805 1.00 83.94 440 LEU A O 1
ATOM 3439 N N . GLY A 1 441 ? 12.629 -23.102 3.054 1.00 89.25 441 GLY A N 1
ATOM 3440 C CA . GLY A 1 441 ? 11.443 -23.065 2.215 1.00 89.25 441 GLY A CA 1
ATOM 3441 C C . GLY A 1 441 ? 11.564 -22.018 1.111 1.00 89.25 441 GLY A C 1
ATOM 3442 O O . GLY A 1 441 ? 12.078 -20.927 1.343 1.00 89.25 441 GLY A O 1
ATOM 3443 N N . LEU A 1 442 ? 11.091 -22.357 -0.086 1.00 92.31 442 LEU A N 1
ATOM 3444 C CA . LEU A 1 442 ? 11.005 -21.462 -1.233 1.00 92.31 442 LEU A CA 1
ATOM 3445 C C . LEU A 1 442 ? 9.593 -21.521 -1.806 1.00 92.31 442 LEU A C 1
ATOM 3447 O O . LEU A 1 442 ? 9.177 -22.552 -2.342 1.00 92.31 442 LEU A O 1
ATOM 3451 N N . SER A 1 443 ? 8.869 -20.415 -1.693 1.00 93.12 443 SER A N 1
ATOM 3452 C CA . SER A 1 443 ? 7.534 -20.246 -2.259 1.00 93.12 443 SER A CA 1
ATOM 3453 C C . SER A 1 443 ? 7.568 -19.255 -3.421 1.00 93.12 443 SER A C 1
ATOM 3455 O O . SER A 1 443 ? 8.309 -18.271 -3.386 1.00 93.12 443 SER A O 1
ATOM 3457 N N . VAL A 1 444 ? 6.761 -19.518 -4.447 1.00 93.00 444 VAL A N 1
ATOM 3458 C CA . VAL A 1 444 ? 6.643 -18.690 -5.650 1.00 93.00 444 VAL A CA 1
ATOM 3459 C C . VAL A 1 444 ? 5.184 -18.320 -5.867 1.00 93.00 444 VAL A C 1
ATOM 3461 O O . VAL A 1 444 ? 4.327 -19.196 -5.974 1.00 93.00 444 VAL A O 1
ATOM 3464 N N . ILE A 1 445 ? 4.914 -17.021 -5.976 1.00 91.12 445 ILE A N 1
ATOM 3465 C CA . ILE A 1 445 ? 3.597 -16.487 -6.331 1.00 91.12 445 ILE A CA 1
ATOM 3466 C C . ILE A 1 445 ? 3.735 -15.764 -7.679 1.00 91.12 445 ILE A C 1
ATOM 3468 O O . ILE A 1 445 ? 4.333 -14.685 -7.734 1.00 91.12 445 ILE A O 1
ATOM 3472 N N . PRO A 1 446 ? 3.250 -16.358 -8.782 1.00 90.69 446 PRO A N 1
ATOM 3473 C CA . PRO A 1 446 ? 3.388 -15.777 -10.111 1.00 90.69 446 PRO A CA 1
ATOM 3474 C C . PRO A 1 446 ? 2.393 -14.643 -10.388 1.00 90.69 446 PRO A C 1
ATOM 3476 O O . PRO A 1 446 ? 1.238 -14.684 -9.958 1.00 90.69 446 PRO A O 1
ATOM 3479 N N . THR A 1 447 ? 2.834 -13.690 -11.211 1.00 88.31 447 THR A N 1
ATOM 3480 C CA . THR A 1 447 ? 2.007 -12.665 -11.864 1.00 88.31 447 THR A CA 1
ATOM 3481 C C . THR A 1 447 ? 2.200 -12.783 -13.376 1.00 88.31 447 THR A C 1
ATOM 3483 O O . THR A 1 447 ? 3.310 -12.592 -13.871 1.00 88.31 447 THR A O 1
ATOM 3486 N N . GLY A 1 448 ? 1.139 -13.096 -14.126 1.00 88.25 448 GLY A N 1
ATOM 3487 C CA . GLY A 1 448 ? 1.224 -13.347 -15.574 1.00 88.25 448 GLY A CA 1
ATOM 3488 C C . GLY A 1 448 ? 1.611 -14.788 -15.952 1.00 88.25 448 GLY A C 1
ATOM 3489 O O . GLY A 1 448 ? 1.930 -15.063 -17.109 1.00 88.25 448 GLY A O 1
ATOM 3490 N N . PHE A 1 449 ? 1.639 -15.705 -14.980 1.00 90.62 449 PHE A N 1
ATOM 3491 C CA . PHE A 1 449 ? 1.976 -17.110 -15.197 1.00 90.62 449 PHE A CA 1
ATOM 3492 C C . PHE A 1 449 ? 1.072 -18.028 -14.373 1.00 90.62 449 PHE A C 1
ATOM 3494 O O . PHE A 1 449 ? 0.607 -17.661 -13.294 1.00 90.62 449 PHE A O 1
ATOM 3501 N N . THR A 1 450 ? 0.905 -19.261 -14.845 1.00 89.56 450 THR A N 1
ATOM 3502 C CA . THR A 1 450 ? 0.171 -20.331 -14.155 1.00 89.56 450 THR A CA 1
ATOM 3503 C C . THR A 1 450 ? 1.060 -21.554 -13.940 1.00 89.56 450 THR A C 1
ATOM 3505 O O . THR A 1 450 ? 1.924 -21.860 -14.764 1.00 89.56 450 THR A O 1
ATOM 3508 N N . PHE A 1 451 ? 0.882 -22.260 -12.819 1.00 90.94 451 PHE A N 1
ATOM 3509 C CA . PHE A 1 451 ? 1.639 -23.483 -12.537 1.00 90.94 451 PHE A CA 1
ATOM 3510 C C . PHE A 1 451 ? 1.154 -24.651 -13.394 1.00 90.94 451 PHE A C 1
ATOM 3512 O O . PHE A 1 451 ? -0.045 -24.858 -13.561 1.00 90.94 451 PHE A O 1
ATOM 3519 N N . ARG A 1 452 ? 2.095 -25.470 -13.874 1.00 90.94 452 ARG A N 1
ATOM 3520 C CA . ARG A 1 452 ? 1.794 -26.712 -14.606 1.00 90.94 452 ARG A CA 1
ATOM 3521 C C . ARG A 1 452 ? 1.654 -27.932 -13.691 1.00 90.94 452 ARG A C 1
ATOM 3523 O O . ARG A 1 452 ? 1.106 -28.941 -14.120 1.00 90.94 452 ARG A O 1
ATOM 3530 N N . ASP A 1 453 ? 2.156 -27.859 -12.457 1.00 86.12 453 ASP A N 1
ATOM 3531 C CA . ASP A 1 453 ? 2.188 -28.976 -11.501 1.00 86.12 453 ASP A CA 1
ATOM 3532 C C . ASP A 1 453 ? 1.628 -28.636 -10.102 1.00 86.12 453 ASP A C 1
ATOM 3534 O O . ASP A 1 453 ? 1.926 -29.350 -9.149 1.00 86.12 453 ASP A O 1
ATOM 3538 N N . GLU A 1 454 ? 0.821 -27.568 -9.969 1.00 77.94 454 GLU A N 1
ATOM 3539 C CA . GLU A 1 454 ? 0.238 -27.039 -8.703 1.00 77.94 454 GLU A CA 1
ATOM 3540 C C . GLU A 1 454 ? 1.251 -26.743 -7.582 1.00 77.94 454 GLU A C 1
ATOM 3542 O O . GLU A 1 454 ? 0.896 -26.433 -6.440 1.00 77.94 454 GLU A O 1
ATOM 3547 N N . ALA A 1 455 ? 2.538 -26.844 -7.869 1.00 86.38 455 ALA A N 1
ATOM 3548 C CA . ALA A 1 455 ? 3.524 -26.968 -6.830 1.00 86.38 455 ALA A CA 1
ATOM 3549 C C . ALA A 1 455 ? 4.257 -25.625 -6.715 1.00 86.38 455 ALA A C 1
ATOM 3551 O O . ALA A 1 455 ? 5.324 -25.401 -7.283 1.00 86.38 455 ALA A O 1
ATOM 3552 N N . TRP A 1 456 ? 3.642 -24.734 -5.941 1.00 92.50 456 TRP A N 1
ATOM 3553 C CA . TRP A 1 456 ? 4.083 -23.360 -5.685 1.00 92.50 456 TRP A CA 1
ATOM 3554 C C . TRP A 1 456 ? 5.133 -23.233 -4.571 1.00 92.50 456 TRP A C 1
ATOM 3556 O O . TRP A 1 456 ? 5.751 -22.184 -4.418 1.00 92.50 456 TRP A O 1
ATOM 3566 N N . PHE A 1 457 ? 5.364 -24.310 -3.813 1.00 93.88 457 PHE A N 1
ATOM 3567 C CA . PHE A 1 457 ? 6.330 -24.384 -2.716 1.00 93.88 457 PHE A CA 1
ATOM 3568 C C . PHE A 1 457 ? 7.327 -25.534 -2.912 1.00 93.88 457 PHE A C 1
ATOM 3570 O O . PHE A 1 457 ? 6.952 -26.630 -3.342 1.00 93.88 457 PHE A O 1
ATOM 3577 N N . ARG A 1 458 ? 8.598 -25.318 -2.562 1.00 92.31 458 ARG A N 1
ATOM 3578 C CA . ARG A 1 458 ? 9.651 -26.342 -2.521 1.00 92.31 458 ARG A CA 1
ATOM 3579 C C . ARG A 1 458 ? 10.548 -26.157 -1.304 1.00 92.31 458 ARG A C 1
ATOM 3581 O O . ARG A 1 458 ? 10.791 -25.043 -0.858 1.00 92.31 458 ARG A O 1
ATOM 3588 N N . LYS A 1 459 ? 11.103 -27.265 -0.816 1.00 90.00 459 LYS A N 1
ATOM 3589 C CA . LYS A 1 459 ? 12.202 -27.240 0.151 1.00 90.00 459 LYS A CA 1
ATOM 3590 C C . LYS A 1 459 ? 13.540 -27.234 -0.581 1.00 90.00 459 LYS A C 1
ATOM 3592 O O . LYS A 1 459 ? 13.774 -28.070 -1.450 1.00 90.00 459 LYS A O 1
ATOM 3597 N N . ILE A 1 460 ? 14.411 -26.326 -0.182 1.00 89.00 460 ILE A N 1
ATOM 3598 C CA . ILE A 1 460 ? 15.822 -26.273 -0.537 1.00 89.00 460 ILE A CA 1
ATOM 3599 C C . ILE A 1 460 ? 16.571 -27.129 0.482 1.00 89.00 460 ILE A C 1
ATOM 3601 O O . ILE A 1 460 ? 16.452 -26.913 1.692 1.00 89.00 460 ILE A O 1
ATOM 3605 N N . LYS A 1 461 ? 17.333 -28.102 -0.016 1.00 84.94 461 LYS A N 1
ATOM 3606 C CA . LYS A 1 461 ? 18.138 -29.014 0.794 1.00 84.94 461 LYS A CA 1
ATOM 3607 C C . LYS A 1 461 ? 19.601 -28.916 0.408 1.00 84.94 461 LYS A C 1
ATOM 3609 O O . LYS A 1 461 ? 19.936 -28.873 -0.777 1.00 84.94 461 LYS A O 1
ATOM 3614 N N . PHE A 1 462 ? 20.456 -28.932 1.422 1.00 81.50 462 PHE A N 1
ATOM 3615 C CA . PHE A 1 462 ? 21.900 -28.963 1.252 1.00 81.50 462 PHE A CA 1
ATOM 3616 C C . PHE A 1 462 ? 22.456 -30.312 1.720 1.00 81.50 462 PHE A C 1
ATOM 3618 O O . PHE A 1 462 ? 22.134 -30.771 2.816 1.00 81.50 462 PHE A O 1
ATOM 3625 N N . VAL A 1 463 ? 23.279 -30.948 0.884 1.00 76.69 463 VAL A N 1
ATOM 3626 C CA . VAL A 1 463 ? 23.955 -32.226 1.151 1.00 76.69 463 VAL A CA 1
ATOM 3627 C C . VAL A 1 463 ? 25.452 -32.025 0.961 1.00 76.69 463 VAL A C 1
ATOM 3629 O O . VAL A 1 463 ? 25.884 -31.571 -0.096 1.00 76.69 463 VAL A O 1
ATOM 3632 N N . GLU A 1 464 ? 26.243 -32.334 1.993 1.00 72.62 464 GLU A N 1
ATOM 3633 C CA . GLU A 1 464 ? 27.706 -32.135 2.003 1.00 72.62 464 GLU A CA 1
ATOM 3634 C C . GLU A 1 464 ? 28.114 -30.703 1.630 1.00 72.62 464 GLU A C 1
ATOM 3636 O O . GLU A 1 464 ? 29.109 -30.455 0.949 1.00 72.62 464 GLU A O 1
ATOM 3641 N N . GLY A 1 465 ? 27.297 -29.740 2.055 1.00 66.62 465 GLY A N 1
ATOM 3642 C CA . GLY A 1 465 ? 27.489 -28.353 1.696 1.00 66.62 465 GLY A CA 1
ATOM 3643 C C . GLY A 1 465 ? 27.291 -28.069 0.208 1.00 66.62 465 GLY A C 1
ATOM 3644 O O . GLY A 1 465 ? 27.860 -27.114 -0.271 1.00 66.62 465 GLY A O 1
ATOM 3645 N N . ASN A 1 466 ? 26.510 -28.821 -0.558 1.00 71.69 466 ASN A N 1
ATOM 3646 C CA . ASN A 1 466 ? 26.072 -28.416 -1.900 1.00 71.69 466 ASN A CA 1
ATOM 3647 C C . ASN A 1 466 ? 24.550 -28.468 -1.988 1.00 71.69 466 ASN A C 1
ATOM 3649 O O . ASN A 1 466 ? 23.913 -29.197 -1.234 1.00 71.69 466 ASN A O 1
ATOM 3653 N N . LEU A 1 467 ? 23.958 -27.692 -2.897 1.00 82.50 467 LEU A N 1
ATOM 3654 C CA . LEU A 1 467 ? 22.532 -27.816 -3.190 1.00 82.50 467 LEU A CA 1
ATOM 3655 C C . LEU A 1 467 ? 22.259 -29.233 -3.730 1.00 82.50 467 LEU A C 1
ATOM 3657 O O . LEU A 1 467 ? 22.900 -29.635 -4.698 1.00 82.50 467 LEU A O 1
ATOM 3661 N N . GLU A 1 468 ? 21.338 -29.980 -3.106 1.00 83.75 468 GLU A N 1
ATOM 3662 C CA . GLU A 1 468 ? 21.052 -31.384 -3.464 1.00 83.75 468 GLU A CA 1
ATOM 3663 C C . GLU A 1 468 ? 20.667 -31.523 -4.946 1.00 83.75 468 GLU A C 1
ATOM 3665 O O . GLU A 1 468 ? 21.155 -32.407 -5.648 1.00 83.75 468 GLU A O 1
ATOM 3670 N N . ALA A 1 469 ? 19.812 -30.616 -5.425 1.00 86.69 469 ALA A N 1
ATOM 3671 C CA . ALA A 1 469 ? 19.435 -30.474 -6.824 1.00 86.69 469 ALA A CA 1
ATOM 3672 C C . ALA A 1 469 ? 18.896 -29.055 -7.094 1.00 86.69 469 ALA A C 1
ATOM 3674 O O . ALA A 1 469 ? 18.362 -28.428 -6.172 1.00 86.69 469 ALA A O 1
ATOM 3675 N N . PRO A 1 470 ? 18.969 -28.552 -8.344 1.00 89.19 470 PRO A N 1
ATOM 3676 C CA . PRO A 1 470 ? 18.303 -27.311 -8.727 1.00 89.19 470 PRO A CA 1
ATOM 3677 C C . PRO A 1 470 ? 16.806 -27.361 -8.401 1.00 89.19 470 PRO A C 1
ATOM 3679 O O . PRO A 1 470 ? 16.124 -28.343 -8.704 1.00 89.19 470 PRO A O 1
ATOM 3682 N N . VAL A 1 471 ? 16.284 -26.289 -7.809 1.00 92.88 471 VAL A N 1
ATOM 3683 C CA . VAL A 1 471 ? 14.866 -26.185 -7.455 1.00 92.88 471 VAL A CA 1
ATOM 3684 C C . VAL A 1 471 ? 14.128 -25.520 -8.607 1.00 92.88 471 VAL A C 1
ATOM 3686 O O . VAL A 1 471 ? 14.427 -24.383 -8.954 1.00 92.88 471 VAL A O 1
ATOM 3689 N N . SER A 1 472 ? 13.177 -26.232 -9.210 1.00 93.00 472 SER A N 1
ATOM 3690 C CA . SER A 1 472 ? 12.459 -25.786 -10.407 1.00 93.00 472 SER A CA 1
ATOM 3691 C C . SER A 1 472 ? 10.953 -25.671 -10.164 1.00 93.00 472 SER A C 1
ATOM 3693 O O . SER A 1 472 ? 10.347 -26.540 -9.527 1.00 93.00 472 SER A O 1
ATOM 3695 N N . PHE A 1 473 ? 10.367 -24.606 -10.709 1.00 95.06 473 PHE A N 1
ATOM 3696 C CA . PHE A 1 473 ? 8.936 -24.326 -10.739 1.00 95.06 473 PHE A CA 1
ATOM 3697 C C . PHE A 1 473 ? 8.456 -24.299 -12.185 1.00 95.06 473 PHE A C 1
ATOM 3699 O O . PHE A 1 473 ? 8.930 -23.489 -12.984 1.00 95.06 473 PHE A O 1
ATOM 3706 N N . LYS A 1 474 ? 7.508 -25.181 -12.512 1.00 94.69 474 LYS A N 1
ATOM 3707 C CA . LYS A 1 474 ? 7.012 -25.360 -13.877 1.00 94.69 474 LYS A CA 1
ATOM 3708 C C . LYS A 1 474 ? 5.846 -24.431 -14.146 1.00 94.69 474 LYS A C 1
ATOM 3710 O O . LYS A 1 474 ? 4.796 -24.554 -13.513 1.00 94.69 474 LYS A O 1
ATOM 3715 N N . LEU A 1 475 ? 6.012 -23.539 -15.112 1.00 93.94 475 LEU A N 1
ATOM 3716 C CA . LEU A 1 475 ? 5.090 -22.439 -15.360 1.00 93.94 475 LEU A CA 1
ATOM 3717 C C . LEU A 1 475 ? 4.666 -22.392 -16.831 1.00 93.94 475 LEU A C 1
ATOM 3719 O O . LEU A 1 475 ? 5.318 -22.946 -17.721 1.00 93.94 475 LEU A O 1
ATOM 3723 N N . ARG A 1 476 ? 3.545 -21.723 -17.079 1.00 93.19 476 ARG A N 1
ATOM 3724 C CA . ARG A 1 476 ? 3.086 -21.330 -18.407 1.00 93.19 476 ARG A CA 1
ATOM 3725 C C . ARG A 1 476 ? 2.773 -19.843 -18.402 1.00 93.19 476 ARG A C 1
ATOM 3727 O O . ARG A 1 476 ? 2.062 -19.376 -17.515 1.00 93.19 476 ARG A O 1
ATOM 3734 N N . ALA A 1 477 ? 3.322 -19.123 -19.372 1.00 92.06 477 ALA A N 1
ATOM 3735 C CA . ALA A 1 477 ? 3.044 -17.711 -19.583 1.00 92.06 477 ALA A CA 1
ATOM 3736 C C . ALA A 1 477 ? 1.594 -17.500 -20.024 1.00 92.06 477 ALA A C 1
ATOM 3738 O O . ALA A 1 477 ? 1.065 -18.272 -20.831 1.00 92.06 477 ALA A O 1
ATOM 3739 N N . ASP A 1 478 ? 0.974 -16.432 -19.534 1.00 89.56 478 ASP A N 1
ATOM 3740 C CA . ASP A 1 478 ? -0.385 -16.071 -19.921 1.00 89.56 478 ASP A CA 1
ATOM 3741 C C . ASP A 1 478 ? -0.489 -15.689 -21.402 1.00 89.56 478 ASP A C 1
ATOM 3743 O O . ASP A 1 478 ? 0.498 -15.434 -22.099 1.00 89.56 478 ASP A O 1
ATOM 3747 N N . ALA A 1 479 ? -1.726 -15.665 -21.899 1.00 86.19 479 ALA A N 1
ATOM 3748 C CA . ALA A 1 479 ? -2.015 -15.410 -23.306 1.00 86.19 479 ALA A CA 1
ATOM 3749 C C . ALA A 1 479 ? -1.786 -13.957 -23.743 1.00 86.19 479 ALA A C 1
ATOM 3751 O O . ALA A 1 479 ? -1.732 -13.684 -24.941 1.00 86.19 479 ALA A O 1
ATOM 3752 N N . GLN A 1 480 ? -1.700 -13.019 -22.800 1.00 83.75 480 GLN A N 1
ATOM 3753 C CA . GLN A 1 480 ? -1.515 -11.596 -23.067 1.00 83.75 480 GLN A CA 1
ATOM 3754 C C . GLN A 1 480 ? -0.491 -11.003 -22.093 1.00 83.75 480 GLN A C 1
ATOM 3756 O O . GLN A 1 480 ? -0.430 -11.447 -20.945 1.00 83.75 480 GLN A O 1
ATOM 3761 N N . PRO A 1 481 ? 0.268 -9.972 -22.505 1.00 83.19 481 PRO A N 1
ATOM 3762 C CA . PRO A 1 481 ? 1.153 -9.248 -21.603 1.00 83.19 481 PRO A CA 1
ATOM 3763 C C . PRO A 1 481 ? 0.400 -8.652 -20.411 1.00 83.19 481 PRO A C 1
ATOM 3765 O O . PRO A 1 481 ? -0.636 -8.001 -20.574 1.00 83.19 481 PRO A O 1
ATOM 3768 N N . VAL A 1 482 ? 0.956 -8.823 -19.212 1.00 79.50 482 VAL A N 1
ATOM 3769 C CA . VAL A 1 482 ? 0.408 -8.281 -17.964 1.00 79.50 482 VAL A CA 1
ATOM 3770 C C . VAL A 1 482 ? 1.395 -7.267 -17.388 1.00 79.50 482 VAL A C 1
ATOM 3772 O O . VAL A 1 482 ? 2.605 -7.481 -17.408 1.00 79.50 482 VAL A O 1
ATOM 3775 N N . LYS A 1 483 ? 0.899 -6.137 -16.868 1.00 75.56 483 LYS A N 1
ATOM 3776 C CA . LYS A 1 483 ? 1.754 -5.178 -16.150 1.00 75.56 483 LYS A CA 1
ATOM 3777 C C . LYS A 1 483 ? 2.338 -5.839 -14.898 1.00 75.56 483 LYS A C 1
ATOM 3779 O O . LYS A 1 483 ? 1.622 -6.539 -14.193 1.00 75.56 483 LYS A O 1
ATOM 3784 N N . ASN A 1 484 ? 3.601 -5.543 -14.587 1.00 76.88 484 ASN A N 1
ATOM 3785 C CA . ASN A 1 484 ? 4.319 -6.116 -13.441 1.00 76.88 484 ASN A CA 1
ATOM 3786 C C . ASN A 1 484 ? 4.362 -7.657 -13.445 1.00 76.88 484 ASN A C 1
ATOM 3788 O O . ASN A 1 484 ? 4.352 -8.265 -12.377 1.00 76.88 484 ASN A O 1
ATOM 3792 N N . SER A 1 485 ? 4.417 -8.292 -14.622 1.00 87.19 485 SER A N 1
ATOM 3793 C CA . SER A 1 485 ? 4.625 -9.738 -14.714 1.00 87.19 485 SER A CA 1
ATOM 3794 C C . SER A 1 485 ? 5.948 -10.165 -14.069 1.00 87.19 485 SER A C 1
ATOM 3796 O O . SER A 1 485 ? 6.920 -9.400 -14.010 1.00 87.19 485 SER A O 1
ATOM 3798 N N . GLY A 1 486 ? 5.970 -11.390 -13.550 1.00 89.94 486 GLY A N 1
ATOM 3799 C CA . GLY A 1 486 ? 7.089 -11.882 -12.762 1.00 89.94 486 GLY A CA 1
ATOM 3800 C C . GLY A 1 486 ? 6.686 -12.846 -11.657 1.00 89.94 486 GLY A C 1
ATOM 3801 O O . GLY A 1 486 ? 5.642 -13.499 -11.720 1.00 89.94 486 GLY A O 1
ATOM 3802 N N . PHE A 1 487 ? 7.542 -12.932 -10.642 1.00 90.12 487 PHE A N 1
ATOM 3803 C CA . PHE A 1 487 ? 7.409 -13.866 -9.530 1.00 90.12 487 PHE A CA 1
ATOM 3804 C C . PHE A 1 487 ? 7.723 -13.179 -8.208 1.00 90.12 487 PHE A C 1
ATOM 3806 O O . PHE A 1 487 ? 8.825 -12.659 -8.026 1.00 90.12 487 PHE A O 1
ATOM 3813 N N . TYR A 1 488 ? 6.791 -13.223 -7.261 1.00 88.88 488 TYR A N 1
ATOM 3814 C CA . TYR A 1 488 ? 7.110 -12.942 -5.867 1.00 88.88 488 TYR A CA 1
ATOM 3815 C C . TYR A 1 488 ? 7.754 -14.185 -5.262 1.00 88.88 488 TYR A C 1
ATOM 3817 O O . TYR A 1 488 ? 7.156 -15.265 -5.237 1.00 88.88 488 TYR A O 1
ATOM 3825 N N . ILE A 1 489 ? 9.002 -14.024 -4.840 1.00 89.50 489 ILE A N 1
ATOM 3826 C CA . ILE A 1 489 ? 9.834 -15.069 -4.261 1.00 89.50 489 ILE A CA 1
ATOM 3827 C C . ILE A 1 489 ? 9.848 -14.880 -2.758 1.00 89.50 489 ILE A C 1
ATOM 3829 O O . ILE A 1 489 ? 10.250 -13.821 -2.284 1.00 89.50 489 ILE A O 1
ATOM 3833 N N . ILE A 1 490 ? 9.450 -15.917 -2.027 1.00 88.25 490 ILE A N 1
ATOM 3834 C CA . ILE A 1 490 ? 9.405 -15.905 -0.567 1.00 88.25 490 ILE A CA 1
ATOM 3835 C C . ILE A 1 490 ? 10.303 -17.024 -0.052 1.00 88.25 490 ILE A C 1
ATOM 3837 O O . ILE A 1 490 ? 10.051 -18.206 -0.306 1.00 88.25 490 ILE A O 1
ATOM 3841 N N . PHE A 1 491 ? 11.336 -16.644 0.691 1.00 86.00 491 PHE A N 1
ATOM 3842 C CA . PHE A 1 491 ? 12.113 -17.564 1.507 1.00 86.00 491 PHE A CA 1
ATOM 3843 C C . PHE A 1 491 ? 11.476 -17.658 2.887 1.00 86.00 491 PHE A C 1
ATOM 3845 O O . PHE A 1 491 ? 11.284 -16.644 3.559 1.00 86.00 491 PHE A O 1
ATOM 3852 N N . ASP A 1 492 ? 11.153 -18.875 3.315 1.00 85.50 492 ASP A N 1
ATOM 3853 C CA . ASP A 1 492 ? 10.498 -19.121 4.597 1.00 85.50 492 ASP A CA 1
ATOM 3854 C C . ASP A 1 492 ? 11.134 -20.281 5.360 1.00 85.50 492 ASP A C 1
ATOM 3856 O O . ASP A 1 492 ? 11.739 -21.181 4.779 1.00 85.50 492 ASP A O 1
ATOM 3860 N N . ARG A 1 493 ? 10.970 -20.298 6.680 1.00 81.25 493 ARG A N 1
ATOM 3861 C CA . ARG A 1 493 ? 11.306 -21.453 7.514 1.00 81.25 493 ARG A CA 1
ATOM 3862 C C . ARG A 1 493 ? 10.085 -21.870 8.319 1.00 81.25 493 ARG A C 1
ATOM 3864 O O . ARG A 1 493 ? 9.655 -21.160 9.219 1.00 81.25 493 ARG A O 1
ATOM 3871 N N . ASN A 1 494 ? 9.541 -23.050 8.015 1.00 78.44 494 ASN A N 1
ATOM 3872 C CA . ASN A 1 494 ? 8.344 -23.592 8.675 1.00 78.44 494 ASN A CA 1
ATOM 3873 C C . ASN A 1 494 ? 7.138 -22.626 8.648 1.00 78.44 494 ASN A C 1
ATOM 3875 O O . ASN A 1 494 ? 6.342 -22.583 9.590 1.00 78.44 494 ASN A O 1
ATOM 3879 N N . GLY A 1 495 ? 7.004 -21.843 7.574 1.00 82.25 495 GLY A N 1
ATOM 3880 C CA . GLY A 1 495 ? 5.999 -20.791 7.443 1.00 82.25 495 GLY A CA 1
ATOM 3881 C C . GLY A 1 495 ? 6.495 -19.395 7.774 1.00 82.25 495 GLY A C 1
ATOM 3882 O O . GLY A 1 495 ? 6.026 -18.466 7.136 1.00 82.25 495 GLY A O 1
ATOM 3883 N N . PHE A 1 496 ? 7.469 -19.236 8.671 1.00 81.94 496 PHE A N 1
ATOM 3884 C CA . PHE A 1 496 ? 7.988 -17.915 9.019 1.00 81.94 496 PHE A CA 1
ATOM 3885 C C . PHE A 1 496 ? 8.723 -17.285 7.834 1.00 81.94 496 PHE A C 1
ATOM 3887 O O . PHE A 1 496 ? 9.721 -17.838 7.368 1.00 81.94 496 PHE A O 1
ATOM 3894 N N . VAL A 1 497 ? 8.228 -16.148 7.346 1.00 83.19 497 VAL A N 1
ATOM 3895 C CA . VAL A 1 497 ? 8.824 -15.424 6.217 1.00 83.19 497 VAL A CA 1
ATOM 3896 C C . VAL A 1 497 ? 10.142 -14.797 6.654 1.00 83.19 497 VAL A C 1
ATOM 3898 O O . VAL A 1 497 ? 10.166 -13.983 7.569 1.00 83.19 497 VAL A O 1
ATOM 3901 N N . LEU A 1 498 ? 11.226 -15.167 5.977 1.00 78.50 498 LEU A N 1
ATOM 3902 C CA . LEU A 1 498 ? 12.562 -14.619 6.205 1.00 78.50 498 LEU A CA 1
ATOM 3903 C C . LEU A 1 498 ? 12.858 -13.489 5.223 1.00 78.50 498 LEU A C 1
ATOM 3905 O O . LEU A 1 498 ? 13.391 -12.453 5.593 1.00 78.50 498 LEU A O 1
ATOM 3909 N N . TYR A 1 499 ? 12.519 -13.679 3.952 1.00 78.75 499 TYR A N 1
ATOM 3910 C CA . TYR A 1 499 ? 12.834 -12.690 2.932 1.00 78.75 499 TYR A CA 1
ATOM 3911 C C . TYR A 1 499 ? 11.865 -12.788 1.767 1.00 78.75 499 TYR A C 1
ATOM 3913 O O . TYR A 1 499 ? 11.508 -13.891 1.347 1.00 78.75 499 TYR A O 1
ATOM 3921 N N . GLU A 1 500 ? 11.495 -11.643 1.207 1.00 82.12 500 GLU A N 1
ATOM 3922 C CA . GLU A 1 500 ? 10.639 -11.557 0.033 1.00 82.12 500 GLU A CA 1
ATOM 3923 C C . GLU A 1 500 ? 11.218 -10.581 -0.997 1.00 82.12 500 GLU A C 1
ATOM 3925 O O . GLU A 1 500 ? 11.893 -9.616 -0.651 1.00 82.12 500 GLU A O 1
ATOM 3930 N N . PHE A 1 501 ? 11.017 -10.856 -2.287 1.00 81.81 501 PHE A N 1
ATOM 3931 C CA . PHE A 1 501 ? 11.315 -9.909 -3.364 1.00 81.81 501 PHE A CA 1
ATOM 3932 C C . PHE A 1 501 ? 10.579 -10.281 -4.653 1.00 81.81 501 PHE A C 1
ATOM 3934 O O . PHE A 1 501 ? 10.162 -11.422 -4.849 1.00 81.81 501 PHE A O 1
ATOM 3941 N N . HIS A 1 502 ? 10.451 -9.315 -5.565 1.00 85.19 502 HIS A N 1
ATOM 3942 C CA . HIS A 1 502 ? 9.824 -9.525 -6.867 1.00 85.19 502 HIS A CA 1
ATOM 3943 C C . HIS A 1 502 ? 10.865 -9.672 -7.986 1.00 85.19 502 HIS A C 1
ATOM 3945 O O . HIS A 1 502 ? 11.621 -8.741 -8.277 1.00 85.19 502 HIS A O 1
ATOM 3951 N N . LEU A 1 503 ? 10.867 -10.825 -8.652 1.00 87.44 503 LEU A N 1
ATOM 3952 C CA . LEU A 1 503 ? 11.584 -11.061 -9.902 1.00 87.44 503 LEU A CA 1
ATOM 3953 C C . LEU A 1 503 ? 10.728 -10.597 -11.075 1.00 87.44 503 LEU A C 1
ATOM 3955 O O . LEU A 1 503 ? 9.765 -11.267 -11.437 1.00 87.44 503 LEU A O 1
ATOM 3959 N N . LYS A 1 504 ? 11.086 -9.464 -11.679 1.00 87.44 504 LYS A N 1
ATOM 3960 C CA . LYS A 1 504 ? 10.389 -8.945 -12.861 1.00 87.44 504 LYS A CA 1
ATOM 3961 C C . LYS A 1 504 ? 10.703 -9.789 -14.093 1.00 87.44 504 LYS A C 1
ATOM 3963 O O . LYS A 1 504 ? 11.853 -10.158 -14.313 1.00 87.44 504 LYS A O 1
ATOM 3968 N N . VAL A 1 505 ? 9.674 -10.045 -14.891 1.00 88.25 505 VAL A N 1
ATOM 3969 C CA . VAL A 1 505 ? 9.755 -10.756 -16.170 1.00 88.25 505 VAL A CA 1
ATOM 3970 C C . VAL A 1 505 ? 8.850 -10.041 -17.157 1.00 88.25 505 VAL A C 1
ATOM 3972 O O . VAL A 1 505 ? 7.729 -9.685 -16.809 1.00 88.25 505 VAL A O 1
ATOM 3975 N N . GLU A 1 506 ? 9.301 -9.821 -18.383 1.00 89.38 506 GLU A N 1
ATOM 3976 C CA . GLU A 1 506 ? 8.500 -9.208 -19.438 1.00 89.38 506 GLU A CA 1
ATOM 3977 C C . GLU A 1 506 ? 7.791 -10.289 -20.266 1.00 89.38 506 GLU A C 1
ATOM 3979 O O . GLU A 1 506 ? 8.430 -11.155 -20.864 1.00 89.38 506 GLU A O 1
ATOM 3984 N N . LEU A 1 507 ? 6.460 -10.231 -20.334 1.00 89.38 507 LEU A N 1
ATOM 3985 C CA . LEU A 1 507 ? 5.679 -11.066 -21.246 1.00 89.38 507 LEU A CA 1
ATOM 3986 C C . LEU A 1 507 ? 5.535 -10.389 -22.607 1.00 89.38 507 LEU A C 1
ATOM 3988 O O . LEU A 1 507 ? 4.989 -9.290 -22.703 1.00 89.38 507 LEU A O 1
ATOM 3992 N N . VAL A 1 508 ? 5.975 -11.065 -23.667 1.00 89.12 508 VAL A N 1
ATOM 3993 C CA . VAL A 1 508 ? 5.987 -10.524 -25.035 1.00 89.12 508 VAL A CA 1
ATOM 3994 C C . VAL A 1 508 ? 5.234 -11.425 -26.007 1.00 89.12 508 VAL A C 1
ATOM 3996 O O . VAL A 1 508 ? 5.163 -12.638 -25.829 1.00 89.12 508 VAL A O 1
ATOM 3999 N N . SER A 1 509 ? 4.663 -10.860 -27.070 1.00 85.94 509 SER A N 1
ATOM 4000 C CA . SER A 1 509 ? 3.963 -11.650 -28.096 1.00 85.94 509 SER A CA 1
ATOM 4001 C C . SER A 1 509 ? 4.919 -12.434 -29.010 1.00 85.94 509 SER A C 1
ATOM 4003 O O . SER A 1 509 ? 4.558 -13.496 -29.519 1.00 85.94 509 SER A O 1
ATOM 4005 N N . ALA A 1 510 ? 6.138 -11.927 -29.217 1.00 84.94 510 ALA A N 1
ATOM 4006 C CA . ALA A 1 510 ? 7.191 -12.543 -30.025 1.00 84.94 510 ALA A CA 1
ATOM 4007 C C . ALA A 1 510 ? 8.589 -12.116 -29.532 1.00 84.94 510 ALA A C 1
ATOM 4009 O O . ALA A 1 510 ? 8.723 -11.080 -28.884 1.00 84.94 510 ALA A O 1
ATOM 4010 N N . LEU A 1 511 ? 9.617 -12.912 -29.847 1.00 82.44 511 LEU A N 1
ATOM 4011 C CA . LEU A 1 511 ? 11.019 -12.711 -29.440 1.00 82.44 511 LEU A CA 1
ATOM 4012 C C . LEU A 1 511 ? 11.886 -12.276 -30.637 1.00 82.44 511 LEU A C 1
ATOM 4014 O O . LEU A 1 511 ? 12.973 -12.800 -30.858 1.00 82.44 511 LEU A O 1
ATOM 4018 N N . ASP A 1 512 ? 11.367 -11.361 -31.455 1.00 70.94 512 ASP A N 1
ATOM 4019 C CA . ASP A 1 512 ? 11.953 -11.043 -32.767 1.00 70.94 512 ASP A CA 1
ATOM 4020 C C . ASP A 1 512 ? 13.028 -9.935 -32.704 1.00 70.94 512 ASP A C 1
ATOM 4022 O O . ASP A 1 512 ? 13.782 -9.743 -33.658 1.00 70.94 512 ASP A O 1
ATOM 4026 N N . GLU A 1 513 ? 13.131 -9.223 -31.577 1.00 57.94 513 GLU A N 1
ATOM 4027 C CA . GLU A 1 513 ? 14.144 -8.191 -31.323 1.00 57.94 513 GLU A CA 1
ATOM 4028 C C . GLU A 1 513 ? 15.154 -8.676 -30.271 1.00 57.94 513 GLU A C 1
ATOM 4030 O O . GLU A 1 513 ? 14.717 -9.144 -29.214 1.00 57.94 513 GLU A O 1
ATOM 4035 N N . PRO A 1 514 ? 16.477 -8.551 -30.515 1.00 52.91 514 PRO A N 1
ATOM 4036 C CA . PRO A 1 514 ? 17.493 -8.956 -29.549 1.00 52.91 514 PRO A CA 1
ATOM 4037 C C . PRO A 1 514 ? 17.374 -8.119 -28.273 1.00 52.91 514 PRO A C 1
ATOM 4039 O O . PRO A 1 514 ? 17.330 -6.888 -28.342 1.00 52.91 514 PRO A O 1
ATOM 4042 N N . ALA A 1 515 ? 17.333 -8.777 -27.112 1.00 50.44 515 ALA A N 1
ATOM 4043 C CA . ALA A 1 515 ? 17.278 -8.087 -25.832 1.00 50.44 515 ALA A CA 1
ATOM 4044 C C . ALA A 1 515 ? 18.470 -7.123 -25.657 1.00 50.44 515 ALA A C 1
ATOM 4046 O O . ALA A 1 515 ? 19.630 -7.478 -25.888 1.00 50.44 515 ALA A O 1
ATOM 4047 N N . LEU A 1 516 ? 18.194 -5.900 -25.189 1.00 49.78 516 LEU A N 1
ATOM 4048 C CA . LEU A 1 516 ? 19.213 -5.106 -24.501 1.00 49.78 516 LEU A CA 1
ATOM 4049 C C . LEU A 1 516 ? 19.704 -5.944 -23.315 1.00 49.78 516 LEU A C 1
ATOM 4051 O O . LEU A 1 516 ? 18.888 -6.523 -22.602 1.00 49.78 516 LEU A O 1
ATOM 4055 N N . VAL A 1 517 ? 21.022 -6.042 -23.116 1.00 49.69 517 VAL A N 1
ATOM 4056 C CA . VAL A 1 517 ? 21.597 -6.802 -21.996 1.00 49.69 517 VAL A CA 1
ATOM 4057 C C . VAL A 1 517 ? 21.050 -6.224 -20.692 1.00 49.69 517 VAL A C 1
ATOM 4059 O O . VAL A 1 517 ? 21.489 -5.161 -20.251 1.00 49.69 517 VAL A O 1
ATOM 4062 N N . SER A 1 518 ? 20.074 -6.906 -20.092 1.00 49.66 518 SER A N 1
ATOM 4063 C CA . SER A 1 518 ? 19.527 -6.504 -18.804 1.00 49.66 518 SER A CA 1
ATOM 4064 C C . SER A 1 518 ? 20.588 -6.701 -17.727 1.00 49.66 518 SER A C 1
ATOM 4066 O O . SER A 1 518 ? 21.287 -7.720 -17.677 1.00 49.66 518 SER A O 1
ATOM 4068 N N . ALA A 1 519 ? 20.753 -5.695 -16.873 1.00 52.00 519 ALA A N 1
ATOM 4069 C CA . ALA A 1 519 ? 21.639 -5.801 -15.730 1.00 52.00 519 ALA A CA 1
ATOM 4070 C C . ALA A 1 519 ? 21.038 -6.806 -14.739 1.00 52.00 519 ALA A C 1
ATOM 4072 O O . ALA A 1 519 ? 19.965 -6.563 -14.190 1.00 52.00 519 ALA A O 1
ATOM 4073 N N . ARG A 1 520 ? 21.747 -7.916 -14.484 1.00 67.31 520 ARG A N 1
ATOM 4074 C CA . ARG A 1 520 ? 21.356 -8.922 -13.481 1.00 67.31 520 ARG A CA 1
ATOM 4075 C C . ARG A 1 520 ? 20.985 -8.233 -12.171 1.00 67.31 520 ARG A C 1
ATOM 4077 O O . ARG A 1 520 ? 21.802 -7.480 -11.631 1.00 67.31 520 ARG A O 1
ATOM 4084 N N . VAL A 1 521 ? 19.790 -8.503 -11.646 1.00 62.84 521 VAL A N 1
ATOM 4085 C CA . VAL A 1 521 ? 19.329 -7.863 -10.412 1.00 62.84 521 VAL A CA 1
ATOM 4086 C C . VAL A 1 521 ? 20.095 -8.465 -9.234 1.00 62.84 521 VAL A C 1
ATOM 4088 O O . VAL A 1 521 ? 19.987 -9.666 -8.974 1.00 62.84 521 VAL A O 1
ATOM 4091 N N . PRO A 1 522 ? 20.894 -7.674 -8.502 1.00 62.50 522 PRO A N 1
ATOM 4092 C CA . PRO A 1 522 ? 21.510 -8.172 -7.292 1.00 62.50 522 PRO A CA 1
ATOM 4093 C C . PRO A 1 522 ? 20.469 -8.262 -6.179 1.00 62.50 522 PRO A C 1
ATOM 4095 O O . PRO A 1 522 ? 19.850 -7.259 -5.830 1.00 62.50 522 PRO A O 1
ATOM 4098 N N . VAL A 1 523 ? 20.313 -9.442 -5.591 1.00 68.75 523 VAL A N 1
ATOM 4099 C CA . VAL A 1 523 ? 19.422 -9.663 -4.449 1.00 68.75 523 VAL A CA 1
ATOM 4100 C C . VAL A 1 523 ? 20.272 -9.727 -3.192 1.00 68.75 523 VAL A C 1
ATOM 4102 O O . VAL A 1 523 ? 21.204 -10.529 -3.088 1.00 68.75 523 VAL A O 1
ATOM 4105 N N . ASN A 1 524 ? 19.972 -8.845 -2.243 1.00 66.75 524 ASN A N 1
ATOM 4106 C CA . ASN A 1 524 ? 20.688 -8.777 -0.981 1.00 66.75 524 ASN A CA 1
ATOM 4107 C C . ASN A 1 524 ? 19.923 -9.549 0.096 1.00 66.75 524 ASN A C 1
ATOM 4109 O O . ASN A 1 524 ? 19.090 -8.964 0.782 1.00 66.75 524 ASN A O 1
ATOM 4113 N N . LEU A 1 525 ? 20.166 -10.858 0.189 1.00 68.50 525 LEU A N 1
ATOM 4114 C CA . LEU A 1 525 ? 19.558 -11.715 1.205 1.00 68.50 525 LEU A CA 1
ATOM 4115 C C . LEU A 1 525 ? 20.350 -11.609 2.507 1.00 68.50 525 LEU A C 1
ATOM 4117 O O . LEU A 1 525 ? 21.392 -12.247 2.629 1.00 68.50 525 LEU A O 1
ATOM 4121 N N . ASN A 1 526 ? 19.839 -10.844 3.469 1.00 62.94 526 ASN A N 1
ATOM 4122 C CA . ASN A 1 526 ? 20.281 -10.999 4.845 1.00 62.94 526 ASN A CA 1
ATOM 4123 C C . ASN A 1 526 ? 19.486 -12.154 5.467 1.00 62.94 526 ASN A C 1
ATOM 4125 O O . ASN A 1 526 ? 18.261 -12.105 5.538 1.00 62.94 526 ASN A O 1
ATOM 4129 N N . LEU A 1 527 ? 20.183 -13.223 5.846 1.00 63.38 527 LEU A N 1
ATOM 4130 C CA . LEU A 1 527 ? 19.594 -14.413 6.456 1.00 63.38 527 LEU A CA 1
ATOM 4131 C C . LEU A 1 527 ? 20.173 -14.657 7.856 1.00 63.38 527 LEU A C 1
ATOM 4133 O O . LEU A 1 527 ? 20.169 -15.799 8.313 1.00 63.38 527 LEU A O 1
ATOM 4137 N N . ASP A 1 528 ? 20.631 -13.610 8.552 1.00 59.69 528 ASP A N 1
ATOM 4138 C CA . ASP A 1 528 ? 21.141 -13.699 9.929 1.00 59.69 528 ASP A CA 1
ATOM 4139 C C . ASP A 1 528 ? 20.150 -14.451 10.859 1.00 59.69 528 ASP A C 1
ATOM 4141 O O . ASP A 1 528 ? 20.545 -15.234 11.731 1.00 59.69 528 ASP A O 1
ATOM 4145 N N . GLU A 1 529 ? 18.836 -14.324 10.616 1.00 54.00 529 GLU A N 1
ATOM 4146 C CA . GLU A 1 529 ? 17.782 -15.041 11.354 1.00 54.00 529 GLU A CA 1
ATOM 4147 C C . GLU A 1 529 ? 17.630 -16.531 11.010 1.00 54.00 529 GLU A C 1
ATOM 4149 O O . GLU A 1 529 ? 17.025 -17.283 11.781 1.00 54.00 529 GLU A O 1
ATOM 4154 N N . LEU A 1 530 ? 18.214 -17.019 9.913 1.00 52.94 530 LEU A N 1
ATOM 4155 C CA . LEU A 1 530 ? 18.199 -18.444 9.561 1.00 52.94 530 LEU A CA 1
ATOM 4156 C C . LEU A 1 530 ? 18.896 -19.272 10.655 1.00 52.94 530 LEU A C 1
ATOM 4158 O O . LEU A 1 530 ? 18.546 -20.430 10.873 1.00 52.94 530 LEU A O 1
ATOM 4162 N N . MET A 1 531 ? 19.796 -18.664 11.431 1.00 51.44 531 MET A N 1
ATOM 4163 C CA . MET A 1 531 ? 20.437 -19.271 12.599 1.00 51.44 531 MET A CA 1
ATOM 4164 C C . MET A 1 531 ? 19.649 -19.102 13.909 1.00 51.44 531 MET A C 1
ATOM 4166 O O . MET A 1 531 ? 19.670 -20.014 14.739 1.00 51.44 531 MET A O 1
ATOM 4170 N N . ALA A 1 532 ? 18.925 -17.989 14.077 1.00 53.94 532 ALA A N 1
ATOM 4171 C CA . ALA A 1 532 ? 18.121 -17.679 15.267 1.00 53.94 532 ALA A CA 1
ATOM 4172 C C . ALA A 1 532 ? 16.726 -18.344 15.259 1.00 53.94 532 ALA A C 1
ATOM 4174 O O . ALA A 1 532 ? 16.133 -18.586 16.306 1.00 53.94 532 ALA A O 1
ATOM 4175 N N . GLY A 1 533 ? 16.206 -18.702 14.081 1.00 50.50 533 GLY A N 1
ATOM 4176 C CA . GLY A 1 533 ? 14.841 -19.196 13.880 1.00 50.50 533 GLY A CA 1
ATOM 4177 C C . GLY A 1 533 ? 14.550 -20.642 14.306 1.00 50.50 533 GLY A C 1
ATOM 4178 O O . GLY A 1 533 ? 13.489 -21.159 13.961 1.00 50.50 533 GLY A O 1
ATOM 4179 N N . LYS A 1 534 ? 15.458 -21.338 15.011 1.00 50.69 534 LYS A N 1
ATOM 4180 C CA . LYS A 1 534 ? 15.210 -22.723 15.478 1.00 50.69 534 LYS A CA 1
ATOM 4181 C C . LYS A 1 534 ? 14.074 -22.819 16.504 1.00 50.69 534 LYS A C 1
ATOM 4183 O O . LYS A 1 534 ? 13.418 -23.855 16.549 1.00 50.69 534 LYS A O 1
ATOM 4188 N N . ASP A 1 535 ? 13.824 -21.742 17.245 1.00 58.03 535 ASP A N 1
ATOM 4189 C CA . ASP A 1 535 ? 12.856 -21.701 18.349 1.00 58.03 535 ASP A CA 1
ATOM 4190 C C . ASP A 1 535 ? 11.545 -20.965 17.987 1.00 58.03 535 ASP A C 1
ATOM 4192 O O . ASP A 1 535 ? 10.712 -20.704 18.856 1.00 58.03 535 ASP A O 1
ATOM 4196 N N . ARG A 1 536 ? 11.344 -20.609 16.707 1.00 73.75 536 ARG A N 1
ATOM 4197 C CA . ARG A 1 536 ? 10.145 -19.889 16.227 1.00 73.75 536 ARG A CA 1
ATOM 4198 C C . ARG A 1 536 ? 8.946 -20.827 16.071 1.00 73.75 536 ARG A C 1
ATOM 4200 O O . ARG A 1 536 ? 9.099 -22.024 15.816 1.00 73.75 536 ARG A O 1
ATOM 4207 N N . THR A 1 537 ? 7.734 -20.280 16.192 1.00 80.00 537 THR A N 1
ATOM 4208 C CA . THR A 1 537 ? 6.513 -21.101 16.144 1.00 80.00 537 THR A CA 1
ATOM 4209 C C . THR A 1 537 ? 6.230 -21.529 14.705 1.00 80.00 537 THR A C 1
ATOM 4211 O O . THR A 1 537 ? 6.099 -20.698 13.802 1.00 80.00 537 THR A O 1
ATOM 4214 N N . GLN A 1 538 ? 6.122 -22.839 14.482 1.00 85.25 538 GLN A N 1
ATOM 4215 C CA . GLN A 1 538 ? 5.744 -23.387 13.182 1.00 85.25 538 GLN A CA 1
ATOM 4216 C C . GLN A 1 538 ? 4.300 -23.001 12.844 1.00 85.25 538 GLN A C 1
ATOM 4218 O O . GLN A 1 538 ? 3.388 -23.210 13.643 1.00 85.25 538 GLN A O 1
ATOM 4223 N N . ARG A 1 539 ? 4.081 -22.488 11.629 1.00 92.12 539 ARG A N 1
ATOM 4224 C CA . ARG A 1 539 ? 2.725 -22.261 11.113 1.00 92.12 539 ARG A CA 1
ATOM 4225 C C . ARG A 1 539 ? 2.126 -23.607 10.747 1.00 92.12 539 ARG A C 1
ATOM 4227 O O . ARG A 1 539 ? 2.775 -24.373 10.034 1.00 92.12 539 ARG A O 1
ATOM 4234 N N . THR A 1 540 ? 0.899 -23.884 11.175 1.00 95.38 540 THR A N 1
ATOM 4235 C CA . THR A 1 540 ? 0.178 -25.095 10.759 1.00 95.38 540 THR A CA 1
ATOM 4236 C C . THR A 1 540 ? -0.213 -24.991 9.285 1.00 95.38 540 THR A C 1
ATOM 4238 O O . THR A 1 540 ? 0.031 -25.920 8.511 1.00 95.38 540 THR A O 1
ATOM 4241 N N . ALA A 1 541 ? -0.770 -23.848 8.877 1.00 95.56 541 ALA A N 1
ATOM 4242 C CA . ALA A 1 541 ? -1.176 -23.590 7.500 1.00 95.56 541 ALA A CA 1
ATOM 4243 C C . ALA A 1 541 ? -0.678 -22.228 7.007 1.00 95.56 541 ALA A C 1
ATOM 4245 O O . ALA A 1 541 ? -0.642 -21.253 7.757 1.00 95.56 541 ALA A O 1
ATOM 4246 N N . VAL A 1 542 ? -0.313 -22.181 5.729 1.00 94.62 542 VAL A N 1
ATOM 4247 C CA . VAL A 1 542 ? 0.067 -20.969 5.006 1.00 94.62 542 VAL A CA 1
ATOM 4248 C C . VAL A 1 542 ? -0.832 -20.838 3.788 1.00 94.62 542 VAL A C 1
ATOM 4250 O O . VAL A 1 542 ? -0.957 -21.768 2.991 1.00 94.62 542 VAL A O 1
ATOM 4253 N N . LEU A 1 543 ? -1.460 -19.680 3.666 1.00 94.12 543 LEU A N 1
ATOM 4254 C CA . LEU A 1 543 ? -2.304 -19.284 2.556 1.00 94.12 543 LEU A CA 1
ATOM 4255 C C . LEU A 1 543 ? -1.705 -18.026 1.934 1.00 94.12 543 LEU A C 1
ATOM 4257 O O . LEU A 1 543 ? -1.382 -17.089 2.652 1.00 94.12 543 LEU A O 1
ATOM 4261 N N . ALA A 1 544 ? -1.588 -17.974 0.615 1.00 91.62 544 ALA A N 1
ATOM 4262 C CA . ALA A 1 544 ? -1.353 -16.732 -0.104 1.00 91.62 544 ALA A CA 1
ATOM 4263 C C . ALA A 1 544 ? -2.499 -16.476 -1.082 1.00 91.62 544 ALA A C 1
ATOM 4265 O O . ALA A 1 544 ? -2.881 -17.384 -1.812 1.00 91.62 544 ALA A O 1
ATOM 4266 N N . ILE A 1 545 ? -3.045 -15.263 -1.110 1.00 88.75 545 ILE A N 1
ATOM 4267 C CA . ILE A 1 545 ? -4.076 -14.834 -2.059 1.00 88.75 545 ILE A CA 1
ATOM 4268 C C . ILE A 1 545 ? -3.475 -13.739 -2.936 1.00 88.75 545 ILE A C 1
ATOM 4270 O O . ILE A 1 545 ? -2.968 -12.741 -2.431 1.00 88.75 545 ILE A O 1
ATOM 4274 N N . SER A 1 546 ? -3.517 -13.919 -4.251 1.00 84.81 546 SER A N 1
ATOM 4275 C CA . SER A 1 546 ? -2.993 -12.938 -5.202 1.00 84.81 546 SER A CA 1
ATOM 4276 C C . SER A 1 546 ? -4.031 -12.592 -6.257 1.00 84.81 546 SER A C 1
ATOM 4278 O O . SER A 1 546 ? -4.734 -13.475 -6.756 1.00 84.81 546 SER A O 1
ATOM 4280 N N . ALA A 1 547 ? -4.103 -11.312 -6.618 1.00 77.75 547 ALA A N 1
ATOM 4281 C CA . ALA A 1 547 ? -4.909 -10.849 -7.738 1.00 77.75 547 ALA A CA 1
ATOM 4282 C C . ALA A 1 547 ? -4.108 -10.772 -9.041 1.00 77.75 547 ALA A C 1
ATOM 4284 O O . ALA A 1 547 ? -3.025 -10.190 -9.096 1.00 77.75 547 ALA A O 1
ATOM 4285 N N . LEU A 1 548 ? -4.716 -11.266 -10.118 1.00 70.62 548 LEU A N 1
ATOM 4286 C CA . LEU A 1 548 ? -4.269 -11.082 -11.492 1.00 70.62 548 LEU A CA 1
ATOM 4287 C C . LEU A 1 548 ? -5.379 -10.369 -12.274 1.00 70.62 548 LEU A C 1
ATOM 4289 O O . LEU A 1 548 ? -6.327 -10.986 -12.762 1.00 70.62 548 LEU A O 1
ATOM 4293 N N . GLY A 1 549 ? -5.296 -9.039 -12.356 1.00 67.81 549 GLY A N 1
ATOM 4294 C CA . GLY A 1 549 ? -6.425 -8.231 -12.820 1.00 67.81 549 GLY A CA 1
ATOM 4295 C C . GLY A 1 549 ? -7.600 -8.345 -11.843 1.00 67.81 549 GLY A C 1
ATOM 4296 O O . GLY A 1 549 ? -7.456 -7.971 -10.680 1.00 67.81 549 GLY A O 1
ATOM 4297 N N . GLN A 1 550 ? -8.739 -8.864 -12.317 1.00 68.56 550 GLN A N 1
ATOM 4298 C CA . GLN A 1 550 ? -9.910 -9.151 -11.475 1.00 68.56 550 GLN A CA 1
ATOM 4299 C C . GLN A 1 550 ? -9.910 -10.575 -10.902 1.00 68.56 550 GLN A C 1
ATOM 4301 O O . GLN A 1 550 ? -10.521 -10.808 -9.861 1.00 68.56 550 GLN A O 1
ATOM 4306 N N . THR A 1 551 ? -9.207 -11.516 -11.535 1.00 76.31 551 THR A N 1
ATOM 4307 C CA . THR A 1 551 ? -9.174 -12.917 -11.102 1.00 76.31 551 THR A CA 1
ATOM 4308 C C . THR A 1 551 ? -8.347 -13.071 -9.831 1.00 76.31 551 THR A C 1
ATOM 4310 O O . THR A 1 551 ? -7.304 -12.431 -9.673 1.00 76.31 551 THR A O 1
ATOM 4313 N N . LEU A 1 552 ? -8.796 -13.949 -8.939 1.00 86.75 552 LEU A N 1
ATOM 4314 C CA . LEU A 1 552 ? -8.138 -14.247 -7.674 1.00 86.75 552 LEU A CA 1
ATOM 4315 C C . LEU A 1 552 ? -7.633 -15.690 -7.664 1.00 86.75 552 LEU A C 1
ATOM 4317 O O . LEU A 1 552 ? -8.371 -16.622 -7.981 1.00 86.75 552 LEU A O 1
ATOM 4321 N N . ASN A 1 553 ? -6.375 -15.858 -7.267 1.00 89.25 553 ASN A N 1
ATOM 4322 C CA . ASN A 1 553 ? -5.750 -17.160 -7.066 1.00 89.25 553 ASN A CA 1
ATOM 4323 C C . ASN A 1 553 ? -5.361 -17.319 -5.600 1.00 89.25 553 ASN A C 1
ATOM 4325 O O . ASN A 1 553 ? -4.881 -16.368 -4.976 1.00 89.25 553 ASN A O 1
ATOM 4329 N N . ALA A 1 554 ? -5.510 -18.531 -5.072 1.00 92.25 554 ALA A N 1
ATOM 4330 C CA . ALA A 1 554 ? -5.078 -18.875 -3.727 1.00 92.25 554 ALA A CA 1
ATOM 4331 C C . ALA A 1 554 ? -4.094 -20.047 -3.727 1.00 92.25 554 ALA A C 1
ATOM 4333 O O . ALA A 1 554 ? -4.292 -21.060 -4.391 1.00 92.25 554 ALA A O 1
ATOM 4334 N N . TYR A 1 555 ? -3.040 -19.918 -2.932 1.00 93.56 555 TYR A N 1
ATOM 4335 C CA . TYR A 1 555 ? -1.964 -20.886 -2.783 1.00 93.56 555 TYR A CA 1
ATOM 4336 C C . TYR A 1 555 ? -1.970 -21.380 -1.343 1.00 93.56 555 TYR A C 1
ATOM 4338 O O . TYR A 1 555 ? -1.713 -20.617 -0.416 1.00 93.56 555 TYR A O 1
ATOM 4346 N N . TYR A 1 556 ? -2.308 -22.647 -1.144 1.00 95.19 556 TYR A N 1
ATOM 4347 C CA . TYR A 1 556 ? -2.445 -23.254 0.175 1.00 95.19 556 TYR A CA 1
ATOM 4348 C C . TYR A 1 556 ? -1.320 -24.249 0.430 1.00 95.19 556 TYR A C 1
ATOM 4350 O O . TYR A 1 556 ? -0.959 -25.038 -0.450 1.00 95.19 556 TYR A O 1
ATOM 4358 N N . ARG A 1 557 ? -0.792 -24.231 1.652 1.00 94.19 557 ARG A N 1
ATOM 4359 C CA . ARG A 1 557 ? 0.171 -25.197 2.176 1.00 94.19 557 ARG A CA 1
ATOM 4360 C C . ARG A 1 557 ? -0.199 -25.559 3.607 1.00 94.19 557 ARG A C 1
ATOM 4362 O O . ARG A 1 557 ? -0.370 -24.682 4.448 1.00 94.19 557 ARG A O 1
ATOM 4369 N N . ASN A 1 558 ? -0.245 -26.850 3.900 1.00 94.31 558 ASN A N 1
ATOM 4370 C CA . ASN A 1 558 ? -0.347 -27.370 5.256 1.00 94.31 558 ASN A CA 1
ATOM 4371 C C . ASN A 1 558 ? 1.013 -27.951 5.661 1.00 94.31 558 ASN A C 1
ATOM 4373 O O . ASN A 1 558 ? 1.476 -28.929 5.079 1.00 94.31 558 ASN A O 1
ATOM 4377 N N . ASN A 1 559 ? 1.669 -27.349 6.649 1.00 90.81 559 ASN A N 1
ATOM 4378 C CA . ASN A 1 559 ? 3.026 -27.734 7.039 1.00 90.81 559 ASN A CA 1
ATOM 4379 C C . ASN A 1 559 ? 3.071 -29.027 7.866 1.00 90.81 559 ASN A C 1
ATOM 4381 O O . ASN A 1 559 ? 4.132 -29.637 7.975 1.00 90.81 559 ASN A O 1
ATOM 4385 N N . GLU A 1 560 ? 1.955 -29.467 8.443 1.00 89.56 560 GLU A N 1
ATOM 4386 C CA . GLU A 1 560 ? 1.893 -30.716 9.212 1.00 89.56 560 GLU A CA 1
ATOM 4387 C C . GLU A 1 560 ? 1.745 -31.925 8.283 1.00 89.56 560 GLU A C 1
ATOM 4389 O O . GLU A 1 560 ? 2.462 -32.915 8.414 1.00 89.56 560 GLU A O 1
ATOM 4394 N N . THR A 1 561 ? 0.854 -31.822 7.296 1.00 90.94 561 THR A N 1
ATOM 4395 C CA . THR A 1 561 ? 0.593 -32.885 6.308 1.00 90.94 561 THR A CA 1
ATOM 4396 C C . THR A 1 561 ? 1.481 -32.795 5.067 1.00 90.94 561 THR A C 1
ATOM 4398 O O . THR A 1 561 ? 1.521 -33.739 4.282 1.00 90.94 561 THR A O 1
ATOM 4401 N N . GLN A 1 562 ? 2.192 -31.674 4.890 1.00 86.81 562 GLN A N 1
ATOM 4402 C CA . GLN A 1 562 ? 2.964 -31.320 3.691 1.00 86.81 562 GLN A CA 1
ATOM 4403 C C . GLN A 1 562 ? 2.104 -31.203 2.414 1.00 86.81 562 GLN A C 1
ATOM 4405 O O . GLN A 1 562 ? 2.638 -31.239 1.306 1.00 86.81 562 GLN A O 1
ATOM 4410 N N . GLU A 1 563 ? 0.779 -31.053 2.541 1.00 91.25 563 GLU A N 1
ATOM 4411 C CA . GLU A 1 563 ? -0.106 -30.814 1.397 1.00 91.25 563 GLU A CA 1
ATOM 4412 C C . GLU A 1 563 ? 0.119 -29.410 0.816 1.00 91.25 563 GLU A C 1
ATOM 4414 O O . GLU A 1 563 ? 0.175 -28.430 1.559 1.00 91.25 563 GLU A O 1
ATOM 4419 N N . THR A 1 564 ? 0.160 -29.303 -0.516 1.00 91.75 564 THR A N 1
ATOM 4420 C CA . THR A 1 564 ? 0.112 -28.031 -1.251 1.00 91.75 564 THR A CA 1
ATOM 4421 C C . THR A 1 564 ? -0.993 -28.053 -2.301 1.00 91.75 564 THR A C 1
ATOM 4423 O O . THR A 1 564 ? -1.184 -29.074 -2.964 1.00 91.75 564 THR A O 1
ATOM 4426 N N . ARG A 1 565 ? -1.700 -26.933 -2.475 1.00 92.44 565 ARG A N 1
ATOM 4427 C CA . ARG A 1 565 ? -2.751 -26.749 -3.488 1.00 92.44 565 ARG A CA 1
ATOM 4428 C C . ARG A 1 565 ? -2.732 -25.342 -4.065 1.00 92.44 565 ARG A C 1
ATOM 4430 O O . ARG A 1 565 ? -2.363 -24.399 -3.365 1.00 92.44 565 ARG A O 1
ATOM 4437 N N . VAL A 1 566 ? -3.181 -25.219 -5.309 1.00 92.25 566 VAL A N 1
ATOM 4438 C CA . VAL A 1 566 ? -3.477 -23.942 -5.966 1.00 92.25 566 VAL A CA 1
ATOM 4439 C C . VAL A 1 566 ? -4.950 -23.946 -6.348 1.00 92.25 566 VAL A C 1
ATOM 4441 O O . VAL A 1 566 ? -5.444 -24.935 -6.878 1.00 92.25 566 VAL A O 1
ATOM 4444 N N . TYR A 1 567 ? -5.632 -22.850 -6.052 1.00 91.69 567 TYR A N 1
ATOM 4445 C CA . TYR A 1 567 ? -7.047 -22.625 -6.318 1.00 91.69 567 TYR A CA 1
ATOM 4446 C C . TYR A 1 567 ? -7.192 -21.412 -7.225 1.00 91.69 567 TYR A C 1
ATOM 4448 O O . TYR A 1 567 ? -6.503 -20.407 -7.017 1.00 91.69 567 TYR A O 1
ATOM 4456 N N . GLN A 1 568 ? -8.099 -21.492 -8.193 1.00 89.88 568 GLN A N 1
ATOM 4457 C CA . GLN A 1 568 ? -8.398 -20.388 -9.099 1.00 89.88 568 GLN A CA 1
ATOM 4458 C C . GLN A 1 568 ? -9.880 -20.054 -8.988 1.00 89.88 568 GLN A C 1
ATOM 4460 O O . GLN A 1 568 ? -10.731 -20.803 -9.472 1.00 89.88 568 GLN A O 1
ATOM 4465 N N . PHE A 1 569 ? -10.186 -18.916 -8.366 1.00 90.62 569 PHE A N 1
ATOM 4466 C CA . PHE A 1 569 ? -11.569 -18.518 -8.132 1.00 90.62 569 PHE A CA 1
ATOM 4467 C C . PHE A 1 569 ? -12.230 -18.162 -9.463 1.00 90.62 569 PHE A C 1
ATOM 4469 O O . PHE A 1 569 ? -11.661 -17.453 -10.298 1.00 90.62 569 PHE A O 1
ATOM 4476 N N . GLN A 1 570 ? -13.434 -18.685 -9.666 1.00 87.62 570 GLN A N 1
ATOM 4477 C CA . GLN A 1 570 ? -14.163 -18.601 -10.933 1.00 87.62 570 GLN A CA 1
ATOM 4478 C C . GLN A 1 570 ? -15.263 -17.541 -10.882 1.00 87.62 570 GLN A C 1
ATOM 4480 O O . GLN A 1 570 ? -15.552 -16.877 -11.874 1.00 87.62 570 GLN A O 1
ATOM 4485 N N . THR A 1 571 ? -15.902 -17.406 -9.724 1.00 89.25 571 THR A N 1
ATOM 4486 C CA . THR A 1 571 ? -17.114 -16.601 -9.521 1.00 89.25 571 THR A CA 1
ATOM 4487 C C . THR A 1 571 ? -16.892 -15.419 -8.586 1.00 89.25 571 THR A C 1
ATOM 4489 O O . THR A 1 571 ? -17.660 -14.456 -8.619 1.00 89.25 571 THR A O 1
ATOM 4492 N N . ILE A 1 572 ? -15.843 -15.473 -7.764 1.00 86.75 572 ILE A N 1
ATOM 4493 C CA . ILE A 1 572 ? -15.481 -14.407 -6.835 1.00 86.75 572 ILE A CA 1
ATOM 4494 C C . ILE A 1 572 ? -14.233 -13.696 -7.355 1.00 86.75 572 ILE A C 1
ATOM 4496 O O . ILE A 1 572 ? -13.120 -14.214 -7.286 1.00 86.75 572 ILE A O 1
ATOM 4500 N N . ASP A 1 573 ? -14.445 -12.481 -7.856 1.00 85.44 573 ASP A N 1
ATOM 4501 C CA . ASP A 1 573 ? -13.402 -11.519 -8.198 1.00 85.44 573 ASP A CA 1
ATOM 4502 C C . ASP A 1 573 ? -13.231 -10.459 -7.092 1.00 85.44 573 ASP A C 1
ATOM 4504 O O . ASP A 1 573 ? -13.913 -10.480 -6.060 1.00 85.44 573 ASP A O 1
ATOM 4508 N N . ARG A 1 574 ? -12.308 -9.513 -7.297 1.00 78.62 574 ARG A N 1
ATOM 4509 C CA . ARG A 1 574 ? -12.038 -8.428 -6.336 1.00 78.62 574 ARG A CA 1
ATOM 4510 C C . ARG A 1 574 ? -13.266 -7.571 -6.028 1.00 78.62 574 ARG A C 1
ATOM 4512 O O . ARG A 1 574 ? -13.497 -7.237 -4.866 1.00 78.62 574 ARG A O 1
ATOM 4519 N N . ASP A 1 575 ? -14.052 -7.223 -7.043 1.00 79.25 575 ASP A N 1
ATOM 4520 C CA . ASP A 1 575 ? -15.225 -6.360 -6.881 1.00 79.25 575 ASP A CA 1
ATOM 4521 C C . ASP A 1 575 ? -16.332 -7.080 -6.110 1.00 79.25 575 ASP A C 1
ATOM 4523 O O . ASP A 1 575 ? -17.002 -6.491 -5.257 1.00 79.25 575 ASP A O 1
ATOM 4527 N N . MET A 1 576 ? -16.536 -8.365 -6.398 1.00 84.00 576 MET A N 1
ATOM 4528 C CA . MET A 1 576 ? -17.496 -9.208 -5.699 1.00 84.00 576 MET A CA 1
ATOM 4529 C C . MET A 1 576 ? -17.093 -9.393 -4.238 1.00 84.00 576 MET A C 1
ATOM 4531 O O . MET A 1 576 ? -17.934 -9.260 -3.347 1.00 84.00 576 MET A O 1
ATOM 4535 N N . LEU A 1 577 ? -15.807 -9.640 -3.987 1.00 82.88 577 LEU A N 1
ATOM 4536 C CA . LEU A 1 577 ? -15.252 -9.740 -2.644 1.00 82.88 577 LEU A CA 1
ATOM 4537 C C . LEU A 1 577 ? -15.503 -8.448 -1.852 1.00 82.88 577 LEU A C 1
ATOM 4539 O O . LEU A 1 577 ? -16.067 -8.496 -0.759 1.00 82.88 577 LEU A O 1
ATOM 4543 N N . ALA A 1 578 ? -15.202 -7.289 -2.446 1.00 78.19 578 ALA A N 1
ATOM 4544 C CA . ALA A 1 578 ? -15.476 -5.979 -1.856 1.00 78.19 578 ALA A CA 1
ATOM 4545 C C . ALA A 1 578 ? -16.962 -5.785 -1.516 1.00 78.19 578 ALA A C 1
ATOM 4547 O O . ALA A 1 578 ? -17.302 -5.351 -0.415 1.00 78.19 578 ALA A O 1
ATOM 4548 N N . LYS A 1 579 ? -17.862 -6.149 -2.438 1.00 82.75 579 LYS A N 1
ATOM 4549 C CA . LYS A 1 579 ? -19.317 -6.041 -2.243 1.00 82.75 579 LYS A CA 1
ATOM 4550 C C . LYS A 1 579 ? -19.822 -6.929 -1.108 1.00 82.75 579 LYS A C 1
ATOM 4552 O O . LYS A 1 579 ? -20.602 -6.454 -0.281 1.00 82.75 579 LYS A O 1
ATOM 4557 N N . ARG A 1 580 ? -19.394 -8.197 -1.056 1.00 87.06 580 ARG A N 1
ATOM 4558 C CA . ARG A 1 580 ? -19.808 -9.153 -0.011 1.00 87.06 580 ARG A CA 1
ATOM 4559 C C . ARG A 1 580 ? -19.369 -8.668 1.366 1.00 87.06 580 ARG A C 1
ATOM 4561 O O . ARG A 1 580 ? -20.192 -8.567 2.271 1.00 87.06 580 ARG A O 1
ATOM 4568 N N . ILE A 1 581 ? -18.113 -8.251 1.490 1.00 83.25 581 ILE A N 1
ATOM 4569 C CA . ILE A 1 581 ? -17.588 -7.710 2.743 1.00 83.25 581 ILE A CA 1
ATOM 4570 C C . ILE A 1 581 ? -18.295 -6.400 3.128 1.00 83.25 581 ILE A C 1
ATOM 4572 O O . ILE A 1 581 ? -18.643 -6.208 4.292 1.00 83.25 581 ILE A O 1
ATOM 4576 N N . GLY A 1 582 ? -18.557 -5.509 2.167 1.00 81.69 582 GLY A N 1
ATOM 4577 C CA . GLY A 1 582 ? -19.290 -4.264 2.405 1.00 81.69 582 GLY A CA 1
ATOM 4578 C C . GLY A 1 582 ? -20.709 -4.504 2.932 1.00 81.69 582 GLY A C 1
ATOM 4579 O O . GLY A 1 582 ? -21.147 -3.829 3.864 1.00 81.69 582 GLY A O 1
ATOM 4580 N N . LYS A 1 583 ? -21.408 -5.517 2.402 1.00 86.88 583 LYS A N 1
ATOM 4581 C CA . LYS A 1 583 ? -22.720 -5.960 2.904 1.00 86.88 583 LYS A CA 1
ATOM 4582 C C . LYS A 1 583 ? -22.624 -6.452 4.351 1.00 86.88 583 LYS A C 1
ATOM 4584 O O . LYS A 1 583 ? -23.426 -6.017 5.177 1.00 86.88 583 LYS A O 1
ATOM 4589 N N . THR A 1 584 ? -21.638 -7.293 4.666 1.00 89.69 584 THR A N 1
ATOM 4590 C CA . THR A 1 584 ? -21.373 -7.752 6.040 1.00 89.69 584 THR A CA 1
ATOM 4591 C C . THR A 1 584 ? -21.072 -6.576 6.971 1.00 89.69 584 THR A C 1
ATOM 4593 O O . THR A 1 584 ? -21.658 -6.486 8.044 1.00 89.69 584 THR A O 1
ATOM 4596 N N . SER A 1 585 ? -20.241 -5.617 6.554 1.00 85.38 585 SER A N 1
ATOM 4597 C CA . SER A 1 585 ? -19.917 -4.431 7.363 1.00 85.38 585 SER A CA 1
ATOM 4598 C C . SER A 1 585 ? -21.155 -3.575 7.657 1.00 85.38 585 SER A C 1
ATOM 4600 O O . SER A 1 585 ? -21.415 -3.236 8.813 1.00 85.38 585 SER A O 1
ATOM 4602 N N . ALA A 1 586 ? -22.000 -3.314 6.653 1.00 85.12 586 ALA A N 1
ATOM 4603 C CA . ALA A 1 586 ? -23.261 -2.595 6.848 1.00 85.12 586 ALA A CA 1
ATOM 4604 C C . ALA A 1 586 ? -24.188 -3.314 7.843 1.00 85.12 586 ALA A C 1
ATOM 4606 O O . ALA A 1 586 ? -24.860 -2.678 8.660 1.00 85.12 586 ALA A O 1
ATOM 4607 N N . LYS A 1 587 ? -24.203 -4.650 7.802 1.00 90.25 587 LYS A N 1
ATOM 4608 C CA . LYS A 1 587 ? -24.951 -5.465 8.753 1.00 90.25 587 LYS A CA 1
ATOM 4609 C C . LYS A 1 587 ? -24.310 -5.493 10.129 1.00 90.25 587 LYS A C 1
ATOM 4611 O O . LYS A 1 587 ? -25.056 -5.512 11.089 1.00 90.25 587 LYS A O 1
ATOM 4616 N N . LEU A 1 588 ? -22.997 -5.402 10.279 1.00 90.81 588 LEU A N 1
ATOM 4617 C CA . LEU A 1 588 ? -22.353 -5.374 11.593 1.00 90.81 588 LEU A CA 1
ATOM 4618 C C . LEU A 1 588 ? -22.296 -3.981 12.225 1.00 90.81 588 LEU A C 1
ATOM 4620 O O . LEU A 1 588 ? -22.169 -3.892 13.441 1.00 90.81 588 LEU A O 1
ATOM 4624 N N . SER A 1 589 ? -22.491 -2.900 11.462 1.00 86.00 589 SER A N 1
ATOM 4625 C CA . SER A 1 589 ? -22.384 -1.525 11.976 1.00 86.00 589 SER A CA 1
ATOM 4626 C C . SER A 1 589 ? -23.204 -1.250 13.250 1.00 86.00 589 SER A C 1
ATOM 4628 O O . SER A 1 589 ? -22.655 -0.587 14.129 1.00 86.00 589 SER A O 1
ATOM 4630 N N . PRO A 1 590 ? -24.444 -1.764 13.426 1.00 88.38 590 PRO A N 1
ATOM 4631 C CA . PRO A 1 590 ? -25.164 -1.538 14.682 1.00 88.38 590 PRO A CA 1
ATOM 4632 C C . PRO A 1 590 ? -24.557 -2.195 15.930 1.00 88.38 590 PRO A C 1
ATOM 4634 O O . PRO A 1 590 ? -24.916 -1.798 17.026 1.00 88.38 590 PRO A O 1
ATOM 4637 N N . VAL A 1 591 ? -23.617 -3.145 15.798 1.00 90.12 591 VAL A N 1
ATOM 4638 C CA . VAL A 1 591 ? -22.886 -3.700 16.956 1.00 90.12 591 VAL A CA 1
ATOM 4639 C C . VAL A 1 591 ? -22.065 -2.610 17.642 1.00 90.12 591 VAL A C 1
ATOM 4641 O O . VAL A 1 591 ? -22.015 -2.563 18.862 1.00 90.12 591 VAL A O 1
ATOM 4644 N N . ALA A 1 592 ? -21.442 -1.715 16.870 1.00 84.62 592 ALA A N 1
ATOM 4645 C CA . ALA A 1 592 ? -20.590 -0.657 17.408 1.00 84.62 592 ALA A CA 1
ATOM 4646 C C . ALA A 1 592 ? -21.372 0.532 17.988 1.00 84.62 592 ALA A C 1
ATOM 4648 O O . ALA A 1 592 ? -20.830 1.290 18.787 1.00 84.62 592 ALA A O 1
ATOM 4649 N N . SER A 1 593 ? -22.624 0.712 17.559 1.00 83.38 593 SER A N 1
ATOM 4650 C CA . SER A 1 593 ? -23.495 1.820 17.965 1.00 83.38 593 SER A CA 1
ATOM 4651 C C . SER A 1 593 ? -24.574 1.405 18.965 1.00 83.38 593 SER A C 1
ATOM 4653 O O . SER A 1 593 ? -25.544 2.137 19.128 1.00 83.38 593 SER A O 1
ATOM 4655 N N . ASP A 1 594 ? -24.463 0.212 19.546 1.00 87.38 594 ASP A N 1
ATOM 4656 C CA . ASP A 1 594 ? -25.419 -0.282 20.532 1.00 87.38 594 ASP A CA 1
ATOM 4657 C C . ASP A 1 594 ? -25.343 0.538 21.833 1.00 87.38 594 ASP A C 1
ATOM 4659 O O . ASP A 1 594 ? -24.269 0.992 22.241 1.00 87.38 594 ASP A O 1
ATOM 4663 N N . ASP A 1 595 ? -26.482 0.734 22.495 1.00 84.06 595 ASP A N 1
ATOM 4664 C CA . ASP A 1 595 ? -26.574 1.559 23.702 1.00 84.06 595 ASP A CA 1
ATOM 4665 C C . ASP A 1 595 ? -25.788 0.960 24.881 1.00 84.06 595 ASP A C 1
ATOM 4667 O O . ASP A 1 595 ? -25.381 1.702 25.782 1.00 84.06 595 ASP A O 1
ATOM 4671 N N . ILE A 1 596 ? -25.495 -0.349 24.851 1.00 83.62 596 ILE A N 1
ATOM 4672 C CA . ILE A 1 596 ? -24.712 -1.042 25.885 1.00 83.62 596 ILE A CA 1
ATOM 4673 C C . ILE A 1 596 ? -23.328 -0.417 26.113 1.00 83.62 596 ILE A C 1
ATOM 4675 O O . ILE A 1 596 ? -22.795 -0.448 27.221 1.00 83.62 596 ILE A O 1
ATOM 4679 N N . TRP A 1 597 ? -22.754 0.223 25.091 1.00 81.81 597 TRP A N 1
ATOM 4680 C CA . TRP A 1 597 ? -21.431 0.852 25.176 1.00 81.81 597 TRP A CA 1
ATOM 4681 C C . TRP A 1 597 ? -21.421 2.184 25.929 1.00 81.81 597 TRP A C 1
ATOM 4683 O O . TRP A 1 597 ? -20.342 2.737 26.168 1.00 81.81 597 TRP A O 1
ATOM 4693 N N . SER A 1 598 ? -22.602 2.687 26.301 1.00 75.75 598 SER A N 1
ATOM 4694 C CA . SER A 1 598 ? -22.783 3.893 27.116 1.00 75.75 598 SER A CA 1
ATOM 4695 C C . SER A 1 598 ? -22.825 3.595 28.620 1.00 75.75 598 SER A C 1
ATOM 4697 O O . SER A 1 598 ? -22.914 4.521 29.429 1.00 75.75 598 SER A O 1
ATOM 4699 N N . GLU A 1 599 ? -22.781 2.320 29.021 1.00 71.06 599 GLU A N 1
ATOM 4700 C CA . GLU A 1 599 ? -22.755 1.937 30.431 1.00 71.06 599 GLU A CA 1
ATOM 4701 C C . GLU A 1 599 ? -21.432 2.346 31.111 1.00 71.06 599 GLU A C 1
ATOM 4703 O O . GLU A 1 599 ? -20.363 2.272 30.506 1.00 71.06 599 GLU A O 1
ATOM 4708 N N . PRO A 1 600 ? -21.454 2.750 32.397 1.00 61.41 600 PRO A N 1
ATOM 4709 C CA . PRO A 1 600 ? -20.279 3.262 33.110 1.00 61.41 600 PRO A CA 1
ATOM 4710 C C . PRO A 1 600 ? -19.302 2.164 33.582 1.00 61.41 600 PRO A C 1
ATOM 4712 O O . PRO A 1 600 ? -18.540 2.382 34.525 1.00 61.41 600 PRO A O 1
ATOM 4715 N N . CYS A 1 601 ? -19.337 0.971 32.987 1.00 65.62 601 CYS A N 1
ATOM 4716 C CA . CYS A 1 601 ? -18.452 -0.147 33.316 1.00 65.62 601 CYS A CA 1
ATOM 4717 C C . CYS A 1 601 ? -17.327 -0.299 32.286 1.00 65.62 601 CYS A C 1
ATOM 4719 O O . CYS A 1 601 ? -17.458 0.115 31.138 1.00 65.62 601 CYS A O 1
ATOM 4721 N N . ASN A 1 602 ? -16.222 -0.935 32.685 1.00 70.94 602 ASN A N 1
ATOM 4722 C CA . ASN A 1 602 ? -15.164 -1.277 31.742 1.00 70.94 602 ASN A CA 1
ATOM 4723 C C . ASN A 1 602 ? -15.700 -2.320 30.728 1.00 70.94 602 ASN A C 1
ATOM 4725 O O . ASN A 1 602 ? -16.046 -3.431 31.139 1.00 70.94 602 ASN A O 1
ATOM 4729 N N . PRO A 1 603 ? -15.749 -2.007 29.420 1.00 75.38 603 PRO A N 1
ATOM 4730 C CA . PRO A 1 603 ? -16.426 -2.826 28.408 1.00 75.38 603 PRO A CA 1
ATOM 4731 C C . PRO A 1 603 ? -15.700 -4.134 28.051 1.00 75.38 603 PRO A C 1
ATOM 4733 O O . PRO A 1 603 ? -16.226 -4.929 27.272 1.00 75.38 603 PRO A O 1
ATOM 4736 N N . ILE A 1 604 ? -14.500 -4.369 28.595 1.00 81.00 604 ILE A N 1
ATOM 4737 C CA . ILE A 1 604 ? -13.788 -5.656 28.484 1.00 81.00 604 ILE A CA 1
ATOM 4738 C C . ILE A 1 604 ? -13.887 -6.515 29.756 1.00 81.00 604 ILE A C 1
ATOM 4740 O O . ILE A 1 604 ? -13.272 -7.575 29.827 1.00 81.00 604 ILE A O 1
ATOM 4744 N N . THR A 1 605 ? -14.628 -6.062 30.772 1.00 74.06 605 THR A N 1
ATOM 4745 C CA . THR A 1 605 ? -14.922 -6.847 31.984 1.00 74.06 605 THR A CA 1
ATOM 4746 C C . THR A 1 605 ? -16.287 -7.523 31.884 1.00 74.06 605 THR A C 1
ATOM 4748 O O . THR A 1 605 ? -17.060 -7.209 30.980 1.00 74.06 605 THR A O 1
ATOM 4751 N N . SER A 1 606 ? -16.578 -8.464 32.790 1.00 68.94 606 SER A N 1
ATOM 4752 C CA . SER A 1 606 ? -17.852 -9.188 32.787 1.00 68.94 606 SER A CA 1
ATOM 4753 C C . SER A 1 606 ? -19.052 -8.231 32.740 1.00 68.94 606 SER A C 1
ATOM 4755 O O . SER A 1 606 ? -19.063 -7.248 33.492 1.00 68.94 606 SER A O 1
ATOM 4757 N N . PRO A 1 607 ? -20.067 -8.516 31.900 1.00 68.19 607 PRO A N 1
ATOM 4758 C CA . PRO A 1 607 ? -21.267 -7.700 31.795 1.00 68.19 607 PRO A CA 1
ATOM 4759 C C . PRO A 1 607 ? -21.934 -7.490 33.157 1.00 68.19 607 PRO A C 1
ATOM 4761 O O . PRO A 1 607 ? -21.983 -8.402 33.986 1.00 68.19 607 PRO A O 1
ATOM 4764 N N . ALA A 1 608 ? -22.499 -6.302 33.384 1.00 70.69 608 ALA A N 1
ATOM 4765 C CA . ALA A 1 608 ? -23.347 -6.080 34.549 1.00 70.69 608 ALA A CA 1
ATOM 4766 C C . ALA A 1 608 ? -24.574 -7.017 34.514 1.00 70.69 608 ALA A C 1
ATOM 4768 O O . ALA A 1 608 ? -25.010 -7.461 33.451 1.00 70.69 608 ALA A O 1
ATOM 4769 N N . GLU A 1 609 ? -25.171 -7.294 35.679 1.00 64.69 609 GLU A N 1
ATOM 4770 C CA . GLU A 1 609 ? -26.250 -8.289 35.864 1.00 64.69 609 GLU A CA 1
ATOM 4771 C C . GLU A 1 609 ? -27.519 -8.014 35.009 1.00 64.69 609 GLU A C 1
ATOM 4773 O O . GLU A 1 609 ? -28.368 -8.890 34.867 1.00 64.69 609 GLU A O 1
ATOM 4778 N N . GLY A 1 610 ? -27.642 -6.826 34.394 1.00 71.94 610 GLY A N 1
ATOM 4779 C CA . GLY A 1 610 ? -28.715 -6.445 33.458 1.00 71.94 610 GLY A CA 1
ATOM 4780 C C . GLY A 1 610 ? -28.337 -6.433 31.967 1.00 71.94 610 GLY A C 1
ATOM 4781 O O . GLY A 1 610 ? -29.218 -6.290 31.124 1.00 71.94 610 GLY A O 1
ATOM 4782 N N . SER A 1 611 ? -27.059 -6.614 31.638 1.00 78.56 611 SER A N 1
ATOM 4783 C CA . SER A 1 611 ? -26.489 -6.370 30.303 1.00 78.56 611 SER A CA 1
ATOM 4784 C C . SER A 1 611 ? -26.273 -7.656 29.498 1.00 78.56 611 SER A C 1
ATOM 4786 O O . SER A 1 611 ? -26.048 -7.611 28.291 1.00 78.56 611 SER A O 1
ATOM 4788 N N . ALA A 1 612 ? -26.370 -8.822 30.148 1.00 83.69 612 ALA A N 1
ATOM 4789 C CA . ALA A 1 612 ? -26.064 -10.126 29.555 1.00 83.69 612 ALA A CA 1
ATOM 4790 C C . ALA A 1 612 ? -26.860 -10.430 28.271 1.00 83.69 612 ALA A C 1
ATOM 4792 O O . ALA A 1 612 ? -26.303 -10.976 27.321 1.00 83.69 612 ALA A O 1
ATOM 4793 N N . GLN A 1 613 ? -28.141 -10.044 28.212 1.00 87.31 613 GLN A N 1
ATOM 4794 C CA . GLN A 1 613 ? -28.969 -10.274 27.022 1.00 87.31 613 GLN A CA 1
ATOM 4795 C C . GLN A 1 613 ? -28.496 -9.449 25.819 1.00 87.31 613 GLN A C 1
ATOM 4797 O O . GLN A 1 613 ? -28.501 -9.957 24.703 1.00 87.31 613 GLN A O 1
ATOM 4802 N N . ALA A 1 614 ? -28.049 -8.208 26.038 1.00 88.31 614 ALA A N 1
ATOM 4803 C CA . ALA A 1 614 ? -27.543 -7.365 24.959 1.00 88.31 614 ALA A CA 1
ATOM 4804 C C . ALA A 1 614 ? -26.275 -7.975 24.343 1.00 88.31 614 ALA A C 1
ATOM 4806 O O . ALA A 1 614 ? -26.191 -8.117 23.128 1.00 88.31 614 ALA A O 1
ATOM 4807 N N . TYR A 1 615 ? -25.326 -8.428 25.170 1.00 89.31 615 TYR A N 1
ATOM 4808 C CA . TYR A 1 615 ? -24.124 -9.123 24.690 1.00 89.31 615 TYR A CA 1
ATOM 4809 C C . TYR A 1 615 ? -24.455 -10.404 23.915 1.00 89.31 615 TYR A C 1
ATOM 4811 O O . TYR A 1 615 ? -23.885 -10.644 22.851 1.00 89.31 615 TYR A O 1
ATOM 4819 N N . GLU A 1 616 ? -25.424 -11.188 24.392 1.00 90.75 616 GLU A N 1
ATOM 4820 C CA . GLU A 1 616 ? -25.913 -12.362 23.666 1.00 90.75 616 GLU A CA 1
ATOM 4821 C C . GLU A 1 616 ? -26.477 -11.974 22.287 1.00 90.75 616 GLU A C 1
ATOM 4823 O O . GLU A 1 616 ? -26.120 -12.586 21.280 1.00 90.75 616 GLU A O 1
ATOM 4828 N N . ASP A 1 617 ? -27.290 -10.920 22.199 1.00 91.62 617 ASP A N 1
ATOM 4829 C CA . ASP A 1 617 ? -27.861 -10.448 20.931 1.00 91.62 617 ASP A CA 1
ATOM 4830 C C . ASP A 1 617 ? -26.774 -9.947 19.960 1.00 91.62 617 ASP A C 1
ATOM 4832 O O . ASP A 1 617 ? -26.817 -10.248 18.758 1.00 91.62 617 ASP A O 1
ATOM 4836 N N . LEU A 1 618 ? -25.751 -9.254 20.474 1.00 93.31 618 LEU A N 1
ATOM 4837 C CA . LEU A 1 618 ? -24.575 -8.850 19.701 1.00 93.31 618 LEU A CA 1
ATOM 4838 C C . LEU A 1 618 ? -23.804 -10.067 19.169 1.00 93.31 618 LEU A C 1
ATOM 4840 O O . LEU A 1 618 ? -23.449 -10.098 17.986 1.00 93.31 618 LEU A O 1
ATOM 4844 N N . LEU A 1 619 ? -23.576 -11.087 20.002 1.00 94.81 619 LEU A N 1
ATOM 4845 C CA . LEU A 1 619 ? -22.915 -12.326 19.590 1.00 94.81 619 LEU A CA 1
ATOM 4846 C C . LEU A 1 619 ? -23.718 -13.052 18.508 1.00 94.81 619 LEU A C 1
ATOM 4848 O O . LEU A 1 619 ? -23.156 -13.400 17.467 1.00 94.81 619 LEU A O 1
ATOM 4852 N N . LYS A 1 620 ? -25.030 -13.239 18.706 1.00 95.00 620 LYS A N 1
ATOM 4853 C CA . LYS A 1 620 ? -25.921 -13.871 17.717 1.00 95.00 620 LYS A CA 1
ATOM 4854 C C . LYS A 1 620 ? -25.830 -13.177 16.363 1.00 95.00 620 LYS A C 1
ATOM 4856 O O . LYS A 1 620 ? -25.827 -13.838 15.322 1.00 95.00 620 LYS A O 1
ATOM 4861 N N . ARG A 1 621 ? -25.724 -11.850 16.367 1.00 95.00 621 ARG A N 1
ATOM 4862 C CA . ARG A 1 621 ? -25.588 -11.044 15.155 1.00 95.00 621 ARG A CA 1
ATOM 4863 C C . ARG A 1 621 ? -24.256 -11.268 14.447 1.00 95.00 621 ARG A C 1
ATOM 4865 O O . ARG A 1 621 ? -24.254 -11.499 13.241 1.00 95.00 621 ARG A O 1
ATOM 4872 N N . VAL A 1 622 ? -23.143 -11.269 15.184 1.00 96.12 622 VAL A N 1
ATOM 4873 C CA . VAL A 1 622 ? -21.813 -11.554 14.617 1.00 96.12 622 VAL A CA 1
ATOM 4874 C C . VAL A 1 622 ? -21.738 -12.975 14.061 1.00 96.12 622 VAL A C 1
ATOM 4876 O O . VAL A 1 622 ? -21.261 -13.157 12.945 1.00 96.12 622 VAL A O 1
ATOM 4879 N N . VAL A 1 623 ? -22.274 -13.968 14.776 1.00 96.94 623 VAL A N 1
ATOM 4880 C CA . VAL A 1 623 ? -22.330 -15.362 14.302 1.00 96.94 623 VAL A CA 1
ATOM 4881 C C . VAL A 1 623 ? -23.192 -15.490 13.043 1.00 96.94 623 VAL A C 1
ATOM 4883 O O . VAL A 1 623 ? -22.795 -16.171 12.100 1.00 96.94 623 VAL A O 1
ATOM 4886 N N . THR A 1 624 ? -24.338 -14.802 12.982 1.00 95.94 624 THR A N 1
ATOM 4887 C CA . THR A 1 624 ? -25.215 -14.806 11.796 1.00 95.94 624 THR A CA 1
ATOM 4888 C C . THR A 1 624 ? -24.502 -14.238 10.576 1.00 95.94 624 THR A C 1
ATOM 4890 O O . THR A 1 624 ? -24.448 -14.887 9.534 1.00 95.94 624 THR A O 1
ATOM 4893 N N . GLU A 1 625 ? -23.911 -13.051 10.694 1.00 95.50 625 GLU A N 1
ATOM 4894 C CA . GLU A 1 625 ? -23.237 -12.411 9.561 1.00 95.50 625 GLU A CA 1
ATOM 4895 C C . GLU A 1 625 ? -21.932 -13.130 9.180 1.00 95.50 625 GLU A C 1
ATOM 4897 O O . GLU A 1 625 ? -21.597 -13.207 7.999 1.00 95.50 625 GLU A O 1
ATOM 4902 N N . GLY A 1 626 ? -21.234 -13.728 10.150 1.00 96.50 626 GLY A N 1
ATOM 4903 C CA . GLY A 1 626 ? -20.088 -14.608 9.918 1.00 96.50 626 GLY A CA 1
ATOM 4904 C C . GLY A 1 626 ? -20.452 -15.893 9.169 1.00 96.50 626 GLY A C 1
ATOM 4905 O O . GLY A 1 626 ? -19.710 -16.323 8.285 1.00 96.50 626 GLY A O 1
ATOM 4906 N N . SER A 1 627 ? -21.615 -16.475 9.482 1.00 96.94 627 SER A N 1
ATOM 4907 C CA . SER A 1 627 ? -22.182 -17.649 8.804 1.00 96.94 627 SER A CA 1
ATOM 4908 C C . SER A 1 627 ? -22.574 -17.331 7.364 1.00 96.94 627 SER A C 1
ATOM 4910 O O . SER A 1 627 ? -22.215 -18.062 6.440 1.00 96.94 627 SER A O 1
ATOM 4912 N N . ILE A 1 628 ? -23.262 -16.202 7.164 1.00 96.62 628 ILE A N 1
ATOM 4913 C CA . ILE A 1 628 ? -23.653 -15.717 5.837 1.00 96.62 628 ILE A CA 1
ATOM 4914 C C . ILE A 1 628 ? -22.411 -15.433 4.998 1.00 96.62 628 ILE A C 1
ATOM 4916 O O . ILE A 1 628 ? -22.347 -15.891 3.865 1.00 96.62 628 ILE A O 1
ATOM 4920 N N . LEU A 1 629 ? -21.410 -14.733 5.543 1.00 95.44 629 LEU A N 1
ATOM 4921 C CA . LEU A 1 629 ? -20.180 -14.443 4.807 1.00 95.44 629 LEU A CA 1
ATOM 4922 C C . LEU A 1 629 ? -19.437 -15.730 4.425 1.00 95.44 629 LEU A C 1
ATOM 4924 O O . LEU A 1 629 ? -18.986 -15.849 3.290 1.00 95.44 629 LEU A O 1
ATOM 4928 N N . TYR A 1 630 ? -19.334 -16.703 5.335 1.00 96.75 630 TYR A N 1
ATOM 4929 C CA . TYR A 1 630 ? -18.719 -17.996 5.029 1.00 96.75 630 TYR A CA 1
ATOM 4930 C C . TYR A 1 630 ? -19.448 -18.715 3.885 1.00 96.75 630 TYR A C 1
ATOM 4932 O O . TYR A 1 630 ? -18.805 -19.185 2.945 1.00 96.75 630 TYR A O 1
ATOM 4940 N N . ALA A 1 631 ? -20.782 -18.771 3.937 1.00 96.38 631 ALA A N 1
ATOM 4941 C CA . ALA A 1 631 ? -21.598 -19.389 2.895 1.00 96.38 631 ALA A CA 1
ATOM 4942 C C . ALA A 1 631 ? -21.467 -18.650 1.553 1.00 96.38 631 ALA A C 1
ATOM 4944 O O . ALA A 1 631 ? -21.223 -19.289 0.535 1.00 96.38 631 ALA A O 1
ATOM 4945 N N . ASP A 1 632 ? -21.545 -17.317 1.573 1.00 94.81 632 ASP A N 1
ATOM 4946 C CA . ASP A 1 632 ? -21.401 -16.434 0.413 1.00 94.81 632 ASP A CA 1
ATOM 4947 C C . ASP A 1 632 ? -20.028 -16.614 -0.269 1.00 94.81 632 ASP A C 1
ATOM 4949 O O . ASP A 1 632 ? -19.938 -16.613 -1.496 1.00 94.81 632 ASP A O 1
ATOM 4953 N N . LEU A 1 633 ? -18.948 -16.770 0.505 1.00 93.75 633 LEU A N 1
ATOM 4954 C CA . LEU A 1 633 ? -17.610 -17.052 -0.031 1.00 93.75 633 LEU A CA 1
ATOM 4955 C C . LEU A 1 633 ? -17.490 -18.487 -0.568 1.00 93.75 633 LEU A C 1
ATOM 4957 O O . LEU A 1 633 ? -16.796 -18.716 -1.554 1.00 93.75 633 LEU A O 1
ATOM 4961 N N . SER A 1 634 ? -18.189 -19.438 0.049 1.00 95.50 634 SER A N 1
ATOM 4962 C CA . SER A 1 634 ? -18.191 -20.850 -0.356 1.00 95.50 634 SER A CA 1
ATOM 4963 C C . SER A 1 634 ? -19.045 -21.137 -1.599 1.00 95.50 634 SER A C 1
ATOM 4965 O O . SER A 1 634 ? -19.053 -22.269 -2.077 1.00 95.50 634 SER A O 1
ATOM 4967 N N . GLU A 1 635 ? -19.763 -20.142 -2.136 1.00 94.81 635 GLU A N 1
ATOM 4968 C CA . GLU A 1 635 ? -20.453 -20.259 -3.431 1.00 94.81 635 GLU A CA 1
ATOM 4969 C C . GLU A 1 635 ? -19.470 -20.484 -4.588 1.00 94.81 635 GLU A C 1
ATOM 4971 O O . GLU A 1 635 ? -19.822 -21.120 -5.583 1.00 94.81 635 GLU A O 1
ATOM 4976 N N . ASP A 1 636 ? -18.239 -19.984 -4.454 1.00 95.38 636 ASP A N 1
ATOM 4977 C CA . ASP A 1 636 ? -17.149 -20.349 -5.348 1.00 95.38 636 ASP A CA 1
ATOM 4978 C C . ASP A 1 636 ? -16.594 -21.719 -4.947 1.00 95.38 636 ASP A C 1
ATOM 4980 O O . ASP A 1 636 ? -16.158 -21.915 -3.814 1.00 95.38 636 ASP A O 1
ATOM 4984 N N . GLU A 1 637 ? -16.612 -22.674 -5.877 1.00 95.56 637 GLU A N 1
ATOM 4985 C CA . GLU A 1 637 ? -16.270 -24.072 -5.592 1.00 95.56 637 GLU A CA 1
ATOM 4986 C C . GLU A 1 637 ? -14.853 -24.230 -5.011 1.00 95.56 637 GLU A C 1
ATOM 4988 O O . GLU A 1 637 ? -14.634 -25.012 -4.081 1.00 95.56 637 GLU A O 1
ATOM 4993 N N . ASP A 1 638 ? -13.888 -23.487 -5.549 1.00 94.56 638 ASP A N 1
ATOM 4994 C CA . ASP A 1 638 ? -12.487 -23.580 -5.150 1.00 94.56 638 ASP A CA 1
ATOM 4995 C C . ASP A 1 638 ? -12.225 -22.839 -3.835 1.00 94.56 638 ASP A C 1
ATOM 4997 O O . ASP A 1 638 ? -11.517 -23.361 -2.965 1.00 94.56 638 ASP A O 1
ATOM 5001 N N . LEU A 1 639 ? -12.850 -21.673 -3.633 1.00 94.69 639 LEU A N 1
ATOM 5002 C CA . LEU A 1 639 ? -12.798 -20.991 -2.340 1.00 94.69 639 LEU A CA 1
ATOM 5003 C C . LEU A 1 639 ? -13.484 -21.813 -1.240 1.00 94.69 639 LEU A C 1
ATOM 5005 O O . LEU A 1 639 ? -12.928 -21.937 -0.152 1.00 94.69 639 LEU A O 1
ATOM 5009 N N . GLY A 1 640 ? -14.629 -22.442 -1.514 1.00 95.94 640 GLY A N 1
ATOM 5010 C CA . GLY A 1 640 ? -15.316 -23.324 -0.566 1.00 95.94 640 GLY A CA 1
ATOM 5011 C C . GLY A 1 640 ? -14.428 -24.480 -0.100 1.00 95.94 640 GLY A C 1
ATOM 5012 O O . GLY A 1 640 ? -14.226 -24.664 1.100 1.00 95.94 640 GLY A O 1
ATOM 5013 N N . LYS A 1 641 ? -13.777 -25.193 -1.033 1.00 96.50 641 LYS A N 1
ATOM 5014 C CA . LYS A 1 641 ? -12.809 -26.261 -0.700 1.00 96.50 641 LYS A CA 1
ATOM 5015 C C . LYS A 1 641 ? -11.646 -25.753 0.157 1.00 96.50 641 LYS A C 1
ATOM 5017 O O . LYS A 1 641 ? -11.180 -26.459 1.055 1.00 96.50 641 LYS A O 1
ATOM 5022 N N . LEU A 1 642 ? -11.147 -24.550 -0.130 1.00 96.00 642 LEU A N 1
ATOM 5023 C CA . LEU A 1 642 ? -10.092 -23.919 0.658 1.00 96.00 642 LEU A CA 1
ATOM 5024 C C . LEU A 1 642 ? -10.569 -23.598 2.085 1.00 96.00 642 LEU A C 1
ATOM 5026 O O . LEU A 1 642 ? -9.869 -23.917 3.050 1.00 96.00 642 LEU A O 1
ATOM 5030 N N . LEU A 1 643 ? -11.753 -22.999 2.228 1.00 96.56 643 LEU A N 1
ATOM 5031 C CA . LEU A 1 643 ? -12.349 -22.671 3.524 1.00 96.56 643 LEU A CA 1
ATOM 5032 C C . LEU A 1 643 ? -12.625 -23.929 4.357 1.00 96.56 643 LEU A C 1
ATOM 5034 O O . LEU A 1 643 ? -12.353 -23.925 5.561 1.00 96.56 643 LEU A O 1
ATOM 5038 N N . ASP A 1 644 ? -13.074 -25.020 3.734 1.00 95.81 644 ASP A N 1
ATOM 5039 C CA . ASP A 1 644 ? -13.259 -26.323 4.383 1.00 95.81 644 ASP A CA 1
ATOM 5040 C C . ASP A 1 644 ? -11.937 -26.875 4.931 1.00 95.81 644 ASP A C 1
ATOM 5042 O O . ASP A 1 644 ? -11.869 -27.330 6.076 1.00 95.81 644 ASP A O 1
ATOM 5046 N N . LYS A 1 645 ? -10.848 -26.786 4.153 1.00 95.88 645 LYS A N 1
ATOM 5047 C CA . LYS A 1 645 ? -9.517 -27.234 4.596 1.00 95.88 645 LYS A CA 1
ATOM 5048 C C . LYS A 1 645 ? -9.008 -26.465 5.808 1.00 95.88 645 LYS A C 1
ATOM 5050 O O . LYS A 1 645 ? -8.438 -27.075 6.709 1.00 95.88 645 LYS A O 1
ATOM 5055 N N . ILE A 1 646 ? -9.204 -25.148 5.841 1.00 96.44 646 ILE A N 1
ATOM 5056 C CA . ILE A 1 646 ? -8.824 -24.330 7.001 1.00 96.44 646 ILE A CA 1
ATOM 5057 C C . ILE A 1 646 ? -9.746 -24.646 8.186 1.00 96.44 646 ILE A C 1
ATOM 5059 O O . ILE A 1 646 ? -9.273 -24.840 9.302 1.00 96.44 646 ILE A O 1
ATOM 5063 N N . SER A 1 647 ? -11.049 -24.806 7.941 1.00 96.19 647 SER A N 1
ATOM 5064 C CA . SER A 1 647 ? -12.035 -25.165 8.971 1.00 96.19 647 SER A CA 1
ATOM 5065 C C . SER A 1 647 ? -11.784 -26.542 9.591 1.00 96.19 647 SER A C 1
ATOM 5067 O O . SER A 1 647 ? -12.207 -26.783 10.721 1.00 96.19 647 SER A O 1
ATOM 5069 N N . ALA A 1 648 ? -11.095 -27.443 8.890 1.00 95.81 648 ALA A N 1
ATOM 5070 C CA . ALA A 1 648 ? -10.713 -28.760 9.392 1.00 95.81 648 ALA A CA 1
ATOM 5071 C C . ALA A 1 648 ? -9.480 -28.743 10.319 1.00 95.81 648 ALA A C 1
ATOM 5073 O O . ALA A 1 648 ? -9.186 -29.759 10.952 1.00 95.81 648 ALA A O 1
ATOM 5074 N N . LEU A 1 649 ? -8.755 -27.621 10.416 1.00 96.50 649 LEU A N 1
ATOM 5075 C CA . LEU A 1 649 ? -7.600 -27.493 11.306 1.00 96.50 649 LEU A CA 1
ATOM 5076 C C . LEU A 1 649 ? -8.012 -27.558 12.784 1.00 96.50 649 LEU A C 1
ATOM 5078 O O . LEU A 1 649 ? -9.131 -27.197 13.172 1.00 96.50 649 LEU A O 1
ATOM 5082 N N . GLN A 1 650 ? -7.083 -28.004 13.629 1.00 95.25 650 GLN A N 1
ATOM 5083 C CA . GLN A 1 650 ? -7.309 -28.090 15.069 1.00 95.25 650 GLN A CA 1
ATOM 5084 C C . GLN A 1 650 ? -7.385 -26.693 15.702 1.00 95.25 650 GLN A C 1
ATOM 5086 O O . GLN A 1 650 ? -6.728 -25.743 15.279 1.00 95.25 650 GLN A O 1
ATOM 5091 N N . THR A 1 651 ? -8.185 -26.556 16.757 1.00 94.06 651 THR A N 1
ATOM 5092 C CA . THR A 1 651 ? -8.184 -25.336 17.573 1.00 94.06 651 THR A CA 1
ATOM 5093 C C . THR A 1 651 ? -6.797 -25.125 18.185 1.00 94.06 651 THR A C 1
ATOM 5095 O O . THR A 1 651 ? -6.242 -26.038 18.791 1.00 94.06 651 THR A O 1
ATOM 5098 N N . GLY A 1 652 ? -6.253 -23.918 18.050 1.00 92.19 652 GLY A N 1
ATOM 5099 C CA . GLY A 1 652 ? -4.881 -23.571 18.417 1.00 92.19 652 GLY A CA 1
ATOM 5100 C C . GLY A 1 652 ? -3.889 -23.617 17.250 1.00 92.19 652 GLY A C 1
ATOM 5101 O O . GLY A 1 652 ? -2.725 -23.283 17.450 1.00 92.19 652 GLY A O 1
ATOM 5102 N N . SER A 1 653 ? -4.318 -23.991 16.040 1.00 95.31 653 SER A N 1
ATOM 5103 C CA . SER A 1 653 ? -3.473 -23.898 14.846 1.00 95.31 653 SER A CA 1
ATOM 5104 C C . SER A 1 653 ? -3.134 -22.445 14.498 1.00 95.31 653 SER A C 1
ATOM 5106 O O . SER A 1 653 ? -3.985 -21.554 14.577 1.00 95.31 653 SER A O 1
ATOM 5108 N N . VAL A 1 654 ? -1.889 -22.228 14.063 1.00 94.31 654 VAL A N 1
ATOM 5109 C CA . VAL A 1 654 ? -1.407 -20.936 13.553 1.00 94.31 654 VAL A CA 1
ATOM 5110 C C . VAL A 1 654 ? -1.603 -20.898 12.038 1.00 94.31 654 VAL A C 1
ATOM 5112 O O . VAL A 1 654 ? -1.088 -21.765 11.322 1.00 94.31 654 VAL A O 1
ATOM 5115 N N . VAL A 1 655 ? -2.354 -19.908 11.559 1.00 95.75 655 VAL A N 1
ATOM 5116 C CA . VAL A 1 655 ? -2.711 -19.729 10.148 1.00 95.75 655 VAL A CA 1
ATOM 5117 C C . VAL A 1 655 ? -2.129 -18.409 9.655 1.00 95.75 655 VAL A C 1
ATOM 5119 O O . VAL A 1 655 ? -2.558 -17.336 10.077 1.00 95.75 655 VAL A O 1
ATOM 5122 N N . GLN A 1 656 ? -1.161 -18.499 8.746 1.00 94.00 656 GLN A N 1
ATOM 5123 C CA . GLN A 1 656 ? -0.586 -17.337 8.075 1.00 94.00 656 GLN A CA 1
ATOM 5124 C C . GLN A 1 656 ? -1.290 -17.096 6.749 1.00 94.00 656 GLN A C 1
ATOM 5126 O O . GLN A 1 656 ? -1.432 -18.020 5.946 1.00 94.00 656 GLN A O 1
ATOM 5131 N N . ILE A 1 657 ? -1.685 -15.851 6.505 1.00 92.12 657 ILE A N 1
ATOM 5132 C CA . ILE A 1 657 ? -2.408 -15.456 5.300 1.00 92.12 657 ILE A CA 1
ATOM 5133 C C . ILE A 1 657 ? -1.697 -14.275 4.643 1.00 92.12 657 ILE A C 1
ATOM 5135 O O . ILE A 1 657 ? -1.749 -13.162 5.142 1.00 92.12 657 ILE A O 1
ATOM 5139 N N . SER A 1 658 ? -1.046 -14.482 3.509 1.00 87.94 658 SER A N 1
ATOM 5140 C CA . SER A 1 658 ? -0.405 -13.412 2.742 1.00 87.94 658 SER A CA 1
ATOM 5141 C C . SER A 1 658 ? -1.328 -12.923 1.620 1.00 87.94 658 SER A C 1
ATOM 5143 O O . SER A 1 658 ? -1.982 -13.733 0.968 1.00 87.94 658 SER A O 1
ATOM 5145 N N . THR A 1 659 ? -1.408 -11.617 1.363 1.00 83.62 659 THR A N 1
ATOM 5146 C CA . THR A 1 659 ? -2.283 -11.050 0.318 1.00 83.62 659 THR A CA 1
ATOM 5147 C C . THR A 1 659 ? -1.698 -9.786 -0.315 1.00 83.62 659 THR A C 1
ATOM 5149 O O . THR A 1 659 ? -1.036 -9.010 0.366 1.00 83.62 659 THR A O 1
ATOM 5152 N N . ASN A 1 660 ? -1.932 -9.558 -1.613 1.00 76.50 660 ASN A N 1
ATOM 5153 C CA . ASN A 1 660 ? -1.643 -8.273 -2.287 1.00 76.50 660 ASN A CA 1
ATOM 5154 C C . ASN A 1 660 ? -2.911 -7.514 -2.708 1.00 76.50 660 ASN A C 1
ATOM 5156 O O . ASN A 1 660 ? -2.826 -6.463 -3.343 1.00 76.50 660 ASN A O 1
ATOM 5160 N N . CYS A 1 661 ? -4.092 -8.067 -2.433 1.00 66.88 661 CYS A N 1
ATOM 5161 C CA . CYS A 1 661 ? -5.323 -7.590 -3.052 1.00 66.88 661 CYS A CA 1
ATOM 5162 C C . CYS A 1 661 ? -6.435 -7.261 -2.064 1.00 66.88 661 CYS A C 1
ATOM 5164 O O . CYS A 1 661 ? -7.291 -6.437 -2.395 1.00 66.88 661 CYS A O 1
ATOM 5166 N N . ALA A 1 662 ? -6.466 -7.950 -0.920 1.00 68.19 662 ALA A N 1
ATOM 5167 C CA . ALA A 1 662 ? -7.608 -7.956 -0.020 1.00 68.19 662 ALA A CA 1
ATOM 5168 C C . ALA A 1 662 ? -7.290 -8.583 1.341 1.00 68.19 662 ALA A C 1
ATOM 5170 O O . ALA A 1 662 ? -6.876 -9.744 1.381 1.00 68.19 662 ALA A O 1
ATOM 5171 N N . PHE A 1 663 ? -7.588 -7.878 2.436 1.00 75.38 663 PHE A N 1
ATOM 5172 C CA . PHE A 1 663 ? -7.717 -8.493 3.758 1.00 75.38 663 PHE A CA 1
ATOM 5173 C C . PHE A 1 663 ? -9.173 -8.891 3.999 1.00 75.38 663 PHE A C 1
ATOM 5175 O O . PHE A 1 663 ? -10.088 -8.084 3.835 1.00 75.38 663 PHE A O 1
ATOM 5182 N N . LEU A 1 664 ? -9.386 -10.153 4.370 1.00 84.06 664 LEU A N 1
ATOM 5183 C CA . LEU A 1 664 ? -10.699 -10.653 4.764 1.00 84.06 664 LEU A CA 1
ATOM 5184 C C . LEU A 1 664 ? -10.840 -10.609 6.284 1.00 84.06 664 LEU A C 1
ATOM 5186 O O . LEU A 1 664 ? -9.844 -10.787 6.986 1.00 84.06 664 LEU A O 1
ATOM 5190 N N . PRO A 1 665 ? -12.063 -10.416 6.802 1.00 89.25 665 PRO A N 1
ATOM 5191 C CA . PRO A 1 665 ? -12.328 -10.474 8.232 1.00 89.25 665 PRO A CA 1
ATOM 5192 C C . PRO A 1 665 ? -12.377 -11.942 8.691 1.00 89.25 665 PRO A C 1
ATOM 5194 O O . PRO A 1 665 ? -13.433 -12.474 9.037 1.00 89.25 665 PRO A O 1
ATOM 5197 N N . TRP A 1 666 ? -11.231 -12.624 8.632 1.00 93.44 666 TRP A N 1
ATOM 5198 C CA . TRP A 1 666 ? -11.103 -14.057 8.903 1.00 93.44 666 TRP A CA 1
ATOM 5199 C C . TRP A 1 666 ? -11.623 -14.434 10.287 1.00 93.44 666 TRP A C 1
ATOM 5201 O O . TRP A 1 666 ? -12.184 -15.510 10.462 1.00 93.44 666 TRP A O 1
ATOM 5211 N N . GLU A 1 667 ? -11.469 -13.541 11.262 1.00 95.62 667 GLU A N 1
ATOM 5212 C CA . GLU A 1 667 ? -11.853 -13.754 12.651 1.00 95.62 667 GLU A CA 1
ATOM 5213 C C . GLU A 1 667 ? -13.345 -14.040 12.860 1.00 95.62 667 GLU A C 1
ATOM 5215 O O . GLU A 1 667 ? -13.688 -14.812 13.759 1.00 95.62 667 GLU A O 1
ATOM 5220 N N . ILE A 1 668 ? -14.227 -13.440 12.053 1.00 96.19 668 ILE A N 1
ATOM 5221 C CA . ILE A 1 668 ? -15.681 -13.606 12.205 1.00 96.19 668 ILE A CA 1
ATOM 5222 C C . ILE A 1 668 ? -16.230 -14.797 11.418 1.00 96.19 668 ILE A C 1
ATOM 5224 O O . ILE A 1 668 ? -17.411 -15.105 11.549 1.00 96.19 668 ILE A O 1
ATOM 5228 N N . LEU A 1 669 ? -15.417 -15.450 10.579 1.00 97.25 669 LEU A N 1
ATOM 5229 C CA . LEU A 1 669 ? -15.895 -16.558 9.760 1.00 97.25 669 LEU A CA 1
ATOM 5230 C C . LEU A 1 669 ? -16.412 -17.695 10.642 1.00 97.25 669 LEU A C 1
ATOM 5232 O O . LEU A 1 669 ? -15.765 -18.115 11.608 1.00 97.25 669 LEU A O 1
ATOM 5236 N N . TYR A 1 670 ? -17.598 -18.181 10.280 1.00 97.38 670 TYR A N 1
ATOM 5237 C CA . TYR A 1 670 ? -18.338 -19.180 11.034 1.00 97.38 670 TYR A CA 1
ATOM 5238 C C . TYR A 1 670 ? -18.811 -20.295 10.085 1.00 97.38 670 TYR A C 1
ATOM 5240 O O . TYR A 1 670 ? -19.752 -20.084 9.323 1.00 97.38 670 TYR A O 1
ATOM 5248 N N . PRO A 1 671 ? -18.187 -21.488 10.101 1.00 95.38 671 PRO A N 1
ATOM 5249 C CA . PRO A 1 671 ? -18.366 -22.511 9.063 1.00 95.38 671 PRO A CA 1
ATOM 5250 C C . PRO A 1 671 ? -19.704 -23.264 9.121 1.00 95.38 671 PRO A C 1
ATOM 5252 O O . PRO A 1 671 ? -19.946 -24.178 8.336 1.00 95.38 671 PRO A O 1
ATOM 5255 N N . ARG A 1 672 ? -20.584 -22.933 10.069 1.00 92.38 672 ARG A N 1
ATOM 5256 C CA . ARG A 1 672 ? -21.880 -23.597 10.235 1.00 92.38 672 ARG A CA 1
ATOM 5257 C C . ARG A 1 672 ? -22.997 -22.662 9.811 1.00 92.38 672 ARG A C 1
ATOM 5259 O O . ARG A 1 672 ? -22.894 -21.455 9.980 1.00 92.38 672 ARG A O 1
ATOM 5266 N N . SER A 1 673 ? -24.090 -23.214 9.294 1.00 89.75 673 SER A N 1
ATOM 5267 C CA . SER A 1 673 ? -25.300 -22.421 9.073 1.00 89.75 673 SER A CA 1
ATOM 5268 C C . SER A 1 673 ? -25.885 -22.015 10.424 1.00 89.75 673 SER A C 1
ATOM 5270 O O . SER A 1 673 ? -26.055 -22.871 11.290 1.00 89.75 673 SER A O 1
ATOM 5272 N N . TYR A 1 674 ? -26.173 -20.728 10.596 1.00 92.25 674 TYR A N 1
ATOM 5273 C CA . TYR A 1 674 ? -26.779 -20.185 11.805 1.00 92.25 674 TYR A CA 1
ATOM 5274 C C . TYR A 1 674 ? -27.861 -19.164 11.447 1.00 92.25 674 TYR A C 1
ATOM 5276 O O . TYR A 1 674 ? -27.707 -18.385 10.505 1.00 92.25 674 TYR A O 1
ATOM 5284 N N . ASN A 1 675 ? -28.960 -19.167 12.202 1.00 83.19 675 ASN A N 1
ATOM 5285 C CA . ASN A 1 675 ? -30.029 -18.184 12.071 1.00 83.19 675 ASN A CA 1
ATOM 5286 C C . ASN A 1 675 ? -30.441 -17.693 13.462 1.00 83.19 675 ASN A C 1
ATOM 5288 O O . ASN A 1 675 ? -31.042 -18.447 14.223 1.00 83.19 675 ASN A O 1
ATOM 5292 N N . MET A 1 676 ? -30.180 -16.417 13.752 1.00 84.06 676 MET A N 1
ATOM 5293 C CA . MET A 1 676 ? -30.525 -15.790 15.033 1.00 84.06 676 MET A CA 1
ATOM 5294 C C . MET A 1 676 ? -32.024 -15.759 15.375 1.00 84.06 676 MET A C 1
ATOM 5296 O O . MET A 1 676 ? -32.353 -15.498 16.527 1.00 84.06 676 MET A O 1
ATOM 5300 N N . GLU A 1 677 ? -32.927 -16.010 14.419 1.00 83.38 677 GLU A N 1
ATOM 5301 C CA . GLU A 1 677 ? -34.378 -16.106 14.660 1.00 83.38 677 GLU A CA 1
ATOM 5302 C C . GLU A 1 677 ? -34.808 -17.462 15.254 1.00 83.38 677 GLU A C 1
ATOM 5304 O O . GLU A 1 677 ? -35.980 -17.645 15.588 1.00 83.38 677 GLU A O 1
ATOM 5309 N N . ARG A 1 678 ? -33.896 -18.439 15.350 1.00 81.06 678 ARG A N 1
ATOM 5310 C CA . ARG A 1 678 ? -34.167 -19.763 15.922 1.00 81.06 678 ARG A CA 1
ATOM 5311 C C . ARG A 1 678 ? -33.688 -19.836 17.369 1.00 81.06 678 ARG A C 1
ATOM 5313 O O . ARG A 1 678 ? -32.493 -19.817 17.631 1.00 81.06 678 ARG A O 1
ATOM 5320 N N . ASP A 1 679 ? -34.625 -19.981 18.300 1.00 75.94 679 ASP A N 1
ATOM 5321 C CA . ASP A 1 679 ? -34.313 -20.077 19.734 1.00 75.94 679 ASP A CA 1
ATOM 5322 C C . ASP A 1 679 ? -33.747 -21.448 20.160 1.00 75.94 679 ASP A C 1
ATOM 5324 O O . ASP A 1 679 ? -33.220 -21.581 21.264 1.00 75.94 679 ASP A O 1
ATOM 5328 N N . ASP A 1 680 ? -33.860 -22.481 19.319 1.00 84.06 680 ASP A N 1
ATOM 5329 C CA . ASP A 1 680 ? -33.428 -23.855 19.613 1.00 84.06 680 ASP A CA 1
ATOM 5330 C C . ASP A 1 680 ? -31.970 -24.165 19.223 1.00 84.06 680 ASP A C 1
ATOM 5332 O O . ASP A 1 680 ? -31.479 -25.256 19.521 1.00 84.06 680 ASP A O 1
ATOM 5336 N N . ASP A 1 681 ? -31.266 -23.211 18.609 1.00 84.19 681 ASP A N 1
ATOM 5337 C CA . ASP A 1 681 ? -29.867 -23.331 18.189 1.00 84.19 681 ASP A CA 1
ATOM 5338 C C . ASP A 1 681 ? -29.053 -22.161 18.772 1.00 84.19 681 ASP A C 1
ATOM 5340 O O . ASP A 1 681 ? -28.952 -21.112 18.140 1.00 84.19 681 ASP A O 1
ATOM 5344 N N . PRO A 1 682 ? -28.522 -22.270 20.007 1.00 86.88 682 PRO A N 1
ATOM 5345 C CA . PRO A 1 682 ? -27.719 -21.203 20.599 1.00 86.88 682 PRO A CA 1
ATOM 5346 C C . PRO A 1 682 ? -26.399 -21.011 19.831 1.00 86.88 682 PRO A C 1
ATOM 5348 O O . PRO A 1 682 ? -25.836 -21.991 19.323 1.00 86.88 682 PRO A O 1
ATOM 5351 N N . PRO A 1 683 ? -25.857 -19.778 19.773 1.00 90.06 683 PRO A N 1
ATOM 5352 C CA . PRO A 1 683 ? -24.598 -19.525 19.087 1.00 90.06 683 PRO A CA 1
ATOM 5353 C C . PRO A 1 683 ? -23.482 -20.358 19.723 1.00 90.06 683 PRO A C 1
ATOM 5355 O O . PRO A 1 683 ? -23.348 -20.427 20.941 1.00 90.06 683 PRO A O 1
ATOM 5358 N N . GLN A 1 684 ? -22.680 -21.007 18.881 1.00 92.38 684 GLN A N 1
ATOM 5359 C CA . GLN A 1 684 ? -21.515 -21.774 19.324 1.00 92.38 684 GLN A CA 1
ATOM 5360 C C . GLN A 1 684 ? -20.256 -20.943 19.099 1.00 92.38 684 GLN A C 1
ATOM 5362 O O . GLN A 1 684 ? -19.549 -21.161 18.114 1.00 92.38 684 GLN A O 1
ATOM 5367 N N . GLU A 1 685 ? -19.980 -19.972 19.973 1.00 92.38 685 GLU A N 1
ATOM 5368 C CA . GLU A 1 685 ? -18.858 -19.031 19.820 1.00 92.38 685 GLU A CA 1
ATOM 5369 C C . GLU A 1 685 ? -17.505 -19.721 19.609 1.00 92.38 685 GLU A C 1
ATOM 5371 O O . GLU A 1 685 ? -16.622 -19.172 18.947 1.00 92.38 685 GLU A O 1
ATOM 5376 N N . GLN A 1 686 ? -17.348 -20.955 20.100 1.00 93.06 686 GLN A N 1
ATOM 5377 C CA . GLN A 1 686 ? -16.128 -21.724 19.920 1.00 93.06 686 GLN A CA 1
ATOM 5378 C C . GLN A 1 686 ? -15.808 -22.054 18.456 1.00 93.06 686 GLN A C 1
ATOM 5380 O O . GLN A 1 686 ? -14.653 -22.356 18.164 1.00 93.06 686 GLN A O 1
ATOM 5385 N N . GLU A 1 687 ? -16.797 -21.999 17.558 1.00 95.00 687 GLU A N 1
ATOM 5386 C CA . GLU A 1 687 ? -16.644 -22.287 16.127 1.00 95.00 687 GLU A CA 1
ATOM 5387 C C . GLU A 1 687 ? -16.182 -21.078 15.301 1.00 95.00 687 GLU A C 1
ATOM 5389 O O . GLU A 1 687 ? -15.745 -21.253 14.162 1.00 95.00 687 GLU A O 1
ATOM 5394 N N . LEU A 1 688 ? -16.227 -19.863 15.864 1.00 97.25 688 LEU A N 1
ATOM 5395 C CA . LEU A 1 688 ? -15.693 -18.669 15.208 1.00 97.25 688 LEU A CA 1
ATOM 5396 C C . LEU A 1 688 ? -14.186 -18.826 15.001 1.00 97.25 688 LEU A C 1
ATOM 5398 O O . LEU A 1 688 ? -13.441 -19.165 15.928 1.00 97.25 688 LEU A O 1
ATOM 5402 N N . TRP A 1 689 ? -13.714 -18.548 13.789 1.00 97.50 689 TRP A N 1
ATOM 5403 C CA . TRP A 1 689 ? -12.305 -18.716 13.436 1.00 97.50 689 TRP A CA 1
ATOM 5404 C C . TRP A 1 689 ? -11.365 -17.894 14.325 1.00 97.50 689 TRP A C 1
ATOM 5406 O O . TRP A 1 689 ? -10.310 -18.398 14.702 1.00 97.50 689 TRP A O 1
ATOM 5416 N N . GLY A 1 690 ? -11.758 -16.692 14.756 1.00 95.75 690 GLY A N 1
ATOM 5417 C CA . GLY A 1 690 ? -10.966 -15.874 15.681 1.00 95.75 690 GLY A CA 1
ATOM 5418 C C . GLY A 1 690 ? -10.863 -16.433 17.108 1.00 95.75 690 GLY A C 1
ATOM 5419 O O . GLY A 1 690 ? -9.957 -16.037 17.840 1.00 95.75 690 GLY A O 1
ATOM 5420 N N . ASN A 1 691 ? -11.735 -17.373 17.499 1.00 96.25 691 ASN A N 1
ATOM 5421 C CA . ASN A 1 691 ? -11.567 -18.183 18.711 1.00 96.25 691 ASN A CA 1
ATOM 5422 C C . ASN A 1 691 ? -10.705 -19.426 18.444 1.00 96.25 691 ASN A C 1
ATOM 5424 O O . ASN A 1 691 ? -9.890 -19.815 19.286 1.00 96.25 691 ASN A O 1
ATOM 5428 N N . ARG A 1 692 ? -10.885 -20.062 17.280 1.00 96.25 692 ARG A N 1
ATOM 5429 C CA . ARG A 1 692 ? -10.227 -21.331 16.945 1.00 96.25 692 ARG A CA 1
ATOM 5430 C C . ARG A 1 692 ? -8.759 -21.175 16.589 1.00 96.25 692 ARG A C 1
ATOM 5432 O O . ARG A 1 692 ? -7.954 -21.992 17.025 1.00 96.25 692 ARG A O 1
ATOM 5439 N N . PHE A 1 693 ? -8.411 -20.161 15.811 1.00 96.25 693 PH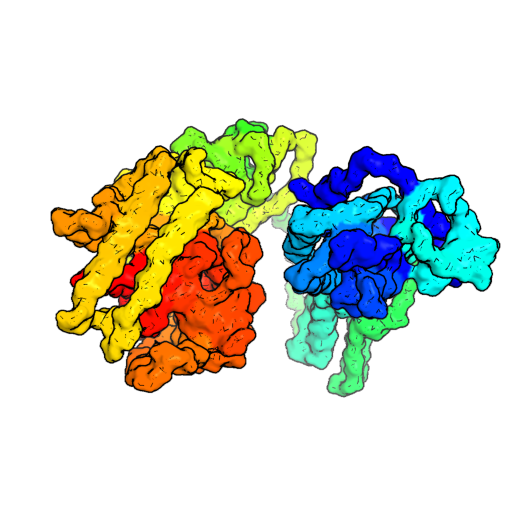E A N 1
ATOM 5440 C CA . PHE A 1 693 ? -7.117 -20.060 15.146 1.00 96.25 693 PHE A CA 1
ATOM 5441 C C . PHE A 1 693 ? -6.357 -18.810 15.567 1.00 96.25 693 PHE A C 1
ATOM 5443 O O . PHE A 1 693 ? -6.938 -17.767 15.872 1.00 96.25 693 PHE A O 1
ATOM 5450 N N . LEU A 1 694 ? -5.033 -18.924 15.543 1.00 94.81 694 LEU A N 1
ATOM 5451 C CA . LEU A 1 694 ? -4.128 -17.793 15.673 1.00 94.81 694 LEU A CA 1
ATOM 5452 C C . LEU A 1 694 ? -3.823 -17.313 14.256 1.00 94.81 694 LEU A C 1
ATOM 5454 O O . LEU A 1 694 ? -3.086 -17.969 13.523 1.00 94.81 694 LEU A O 1
ATOM 5458 N N . ILE A 1 695 ? -4.469 -16.221 13.854 1.00 94.06 695 ILE A N 1
ATOM 5459 C CA . ILE A 1 695 ? -4.455 -15.732 12.473 1.00 94.06 695 ILE A CA 1
ATOM 5460 C C . ILE A 1 695 ? -3.517 -14.529 12.381 1.00 94.06 695 ILE A C 1
ATOM 5462 O O . ILE A 1 695 ? -3.687 -13.558 13.117 1.00 94.06 695 ILE A O 1
ATOM 5466 N N . GLU A 1 696 ? -2.556 -14.588 11.463 1.00 91.69 696 GLU A N 1
ATOM 5467 C CA . GLU A 1 696 ? -1.736 -13.446 11.046 1.00 91.69 696 GLU A CA 1
ATOM 5468 C C . GLU A 1 696 ? -1.958 -13.185 9.553 1.00 91.69 696 GLU A C 1
ATOM 5470 O O . GLU A 1 696 ? -2.046 -14.124 8.758 1.00 91.69 696 GLU A O 1
ATOM 5475 N N . SER A 1 697 ? -2.067 -11.916 9.161 1.00 88.12 697 SER A N 1
ATOM 5476 C CA . SER A 1 697 ? -2.234 -11.517 7.762 1.00 88.12 697 SER A CA 1
ATOM 5477 C C . SER A 1 697 ? -1.074 -10.639 7.280 1.00 88.12 697 SER A C 1
ATOM 5479 O O . SER A 1 697 ? -0.810 -9.594 7.853 1.00 88.12 697 SER A O 1
ATOM 5481 N N . LEU A 1 698 ? -0.364 -11.019 6.223 1.00 85.12 698 LEU A N 1
ATOM 5482 C CA . LEU A 1 698 ? 0.831 -10.315 5.740 1.00 85.12 698 LEU A CA 1
ATOM 5483 C C . LEU A 1 698 ? 0.597 -9.720 4.341 1.00 85.12 698 LEU A C 1
ATOM 5485 O O . LEU A 1 698 ? -0.185 -10.259 3.560 1.00 85.12 698 LEU A O 1
ATOM 5489 N N . LEU A 1 699 ? 1.277 -8.618 4.009 1.00 79.38 699 LEU A N 1
ATOM 5490 C CA . LEU A 1 699 ? 1.280 -8.074 2.644 1.00 79.38 699 LEU A CA 1
ATOM 5491 C C . LEU A 1 699 ? 2.325 -8.781 1.782 1.00 79.38 699 LEU A C 1
ATOM 5493 O O . LEU A 1 699 ? 3.468 -8.925 2.209 1.00 79.38 699 LEU A O 1
ATOM 5497 N N . ILE A 1 700 ? 1.931 -9.163 0.567 1.00 73.50 700 ILE A N 1
ATOM 5498 C CA . ILE A 1 700 ? 2.839 -9.657 -0.477 1.00 73.50 700 ILE A CA 1
ATOM 5499 C C . ILE A 1 700 ? 3.419 -8.454 -1.232 1.00 73.50 700 ILE A C 1
ATOM 5501 O O . ILE A 1 700 ? 2.677 -7.577 -1.676 1.00 73.50 700 ILE A O 1
ATOM 5505 N N . GLY A 1 701 ? 4.726 -8.465 -1.475 1.00 61.12 701 GLY A N 1
ATOM 5506 C CA . GLY A 1 701 ? 5.327 -7.769 -2.609 1.00 61.12 701 GLY A CA 1
ATOM 5507 C C . GLY A 1 701 ? 5.886 -6.367 -2.394 1.00 61.12 701 GLY A C 1
ATOM 5508 O O . GLY A 1 701 ? 6.385 -5.783 -3.356 1.00 61.12 701 GLY A O 1
ATOM 5509 N N . GLU A 1 702 ? 5.854 -5.839 -1.172 1.00 53.44 702 GLU A N 1
ATOM 5510 C CA . GLU A 1 702 ? 6.365 -4.493 -0.844 1.00 53.44 702 GLU A CA 1
ATOM 5511 C C . GLU A 1 702 ? 7.585 -4.501 0.089 1.00 53.44 702 GLU A C 1
ATOM 5513 O O . GLU A 1 702 ? 8.088 -3.446 0.475 1.00 53.44 702 GLU A O 1
ATOM 5518 N N . ILE A 1 703 ? 8.088 -5.682 0.457 1.00 52.12 703 ILE A N 1
ATOM 5519 C CA . ILE A 1 703 ? 9.115 -5.836 1.490 1.00 52.12 703 ILE A CA 1
ATOM 5520 C C . ILE A 1 703 ? 10.353 -6.507 0.893 1.00 52.12 703 ILE A C 1
ATOM 5522 O O . ILE A 1 703 ? 10.233 -7.423 0.087 1.00 52.12 703 ILE A O 1
ATOM 5526 N N . GLY A 1 704 ? 11.528 -6.007 1.290 1.00 61.34 704 GLY A N 1
ATOM 5527 C CA . GLY A 1 704 ? 12.804 -6.716 1.203 1.00 61.34 704 GLY A CA 1
ATOM 5528 C C . GLY A 1 704 ? 13.036 -7.567 2.458 1.00 61.34 704 GLY A C 1
ATOM 5529 O O . GLY A 1 704 ? 12.242 -8.441 2.786 1.00 61.34 704 GLY A O 1
ATOM 5530 N N . ASP A 1 705 ? 14.114 -7.297 3.189 1.00 64.94 705 ASP A N 1
ATOM 5531 C CA . ASP A 1 705 ? 14.450 -7.997 4.434 1.00 64.94 705 ASP A CA 1
ATOM 5532 C C . ASP A 1 705 ? 13.493 -7.633 5.593 1.00 64.94 705 ASP A C 1
ATOM 5534 O O . ASP A 1 705 ? 13.498 -6.489 6.052 1.00 64.94 705 ASP A O 1
ATOM 5538 N N . ILE A 1 706 ? 12.683 -8.585 6.083 1.00 68.19 706 ILE A N 1
ATOM 5539 C CA . ILE A 1 706 ? 11.853 -8.401 7.295 1.00 68.19 706 ILE A CA 1
ATOM 5540 C C . ILE A 1 706 ? 12.628 -8.710 8.586 1.00 68.19 706 ILE A C 1
ATOM 5542 O O . ILE A 1 706 ? 12.248 -8.227 9.654 1.00 68.19 706 ILE A O 1
ATOM 5546 N N . THR A 1 707 ? 13.731 -9.457 8.487 1.00 69.75 707 THR A N 1
ATOM 5547 C CA . THR A 1 707 ? 14.528 -9.912 9.635 1.00 69.75 707 THR A CA 1
ATOM 5548 C C . THR A 1 707 ? 15.242 -8.750 10.315 1.00 69.75 707 THR A C 1
ATOM 5550 O O . THR A 1 707 ? 15.260 -8.665 11.538 1.00 69.75 707 THR A O 1
ATOM 5553 N N . GLY A 1 708 ? 15.738 -7.775 9.545 1.00 77.00 708 GLY A N 1
ATOM 5554 C CA . GLY A 1 708 ? 16.363 -6.567 10.085 1.00 77.00 708 GLY A CA 1
ATOM 5555 C C . GLY A 1 708 ? 15.451 -5.791 11.050 1.00 77.00 708 GLY A C 1
ATOM 5556 O O . GLY A 1 708 ? 15.811 -5.624 12.218 1.00 77.00 708 GLY A O 1
ATOM 5557 N N . PRO A 1 709 ? 14.261 -5.330 10.613 1.00 82.06 709 PRO A N 1
ATOM 5558 C CA . PRO A 1 709 ? 13.295 -4.670 11.493 1.00 82.06 709 PRO A CA 1
ATOM 5559 C C . PRO A 1 709 ? 12.831 -5.535 12.669 1.00 82.06 709 PRO A C 1
ATOM 5561 O O . PRO A 1 709 ? 12.612 -5.005 13.758 1.00 82.06 709 PRO A O 1
ATOM 5564 N N . PHE A 1 710 ? 12.697 -6.849 12.469 1.00 83.56 710 PHE A N 1
ATOM 5565 C CA . PHE A 1 710 ? 12.258 -7.786 13.506 1.00 83.56 710 PHE A CA 1
ATOM 5566 C C . PHE A 1 710 ? 13.304 -7.961 14.605 1.00 83.56 710 PHE A C 1
ATOM 5568 O O . PHE A 1 710 ? 13.011 -7.752 15.784 1.00 83.56 710 PHE A O 1
ATOM 5575 N N . ALA A 1 711 ? 14.553 -8.213 14.220 1.00 81.19 711 ALA A N 1
ATOM 5576 C CA . ALA A 1 711 ? 15.680 -8.242 15.134 1.00 81.19 711 ALA A CA 1
ATOM 5577 C C . ALA A 1 711 ? 15.862 -6.892 15.843 1.00 81.19 711 ALA A C 1
ATOM 5579 O O . ALA A 1 711 ? 16.051 -6.867 17.059 1.00 81.19 711 ALA A O 1
ATOM 5580 N N . ALA A 1 712 ? 15.769 -5.765 15.127 1.00 87.25 712 ALA A N 1
ATOM 5581 C CA . ALA A 1 712 ? 15.880 -4.439 15.735 1.00 87.25 712 ALA A CA 1
ATOM 5582 C C . ALA A 1 712 ? 14.810 -4.212 16.813 1.00 87.25 712 ALA A C 1
ATOM 5584 O O . ALA A 1 712 ? 15.110 -3.650 17.865 1.00 87.25 712 ALA A O 1
ATOM 5585 N N . HIS A 1 713 ? 13.586 -4.683 16.580 1.00 91.44 713 HIS A N 1
ATOM 5586 C CA . HIS A 1 713 ? 12.493 -4.604 17.539 1.00 91.44 713 HIS A CA 1
ATOM 5587 C C . HIS A 1 713 ? 12.750 -5.438 18.801 1.00 91.44 713 HIS A C 1
ATOM 5589 O O . HIS A 1 713 ? 12.665 -4.905 19.906 1.00 91.44 713 HIS A O 1
ATOM 5595 N N . GLU A 1 714 ? 13.104 -6.721 18.656 1.00 85.94 714 GLU A N 1
ATOM 5596 C CA . GLU A 1 714 ? 13.318 -7.623 19.800 1.00 85.94 714 GLU A CA 1
ATOM 5597 C C . GLU A 1 714 ? 14.559 -7.252 20.630 1.00 85.94 714 GLU A C 1
ATOM 5599 O O . GLU A 1 714 ? 14.589 -7.479 21.838 1.00 85.94 714 GLU A O 1
ATOM 5604 N N . HIS A 1 715 ? 15.584 -6.648 20.022 1.00 88.00 715 HIS A N 1
ATOM 5605 C CA . HIS A 1 715 ? 16.801 -6.230 20.732 1.00 88.00 715 HIS A CA 1
ATOM 5606 C C . HIS A 1 715 ? 16.717 -4.817 21.322 1.00 88.00 715 HIS A C 1
ATOM 5608 O O . HIS A 1 715 ? 17.591 -4.432 22.098 1.00 88.00 715 HIS A O 1
ATOM 5614 N N . SER A 1 716 ? 15.682 -4.047 20.986 1.00 90.62 716 SER A N 1
ATOM 5615 C CA . SER A 1 716 ? 15.517 -2.683 21.485 1.00 90.62 716 SER A CA 1
ATOM 5616 C C . SER A 1 716 ? 14.660 -2.646 22.738 1.00 90.62 716 SER A C 1
ATOM 5618 O O . SER A 1 716 ? 13.550 -3.175 22.759 1.00 90.62 716 SER A O 1
ATOM 5620 N N . ALA A 1 717 ? 15.129 -1.930 23.762 1.00 92.31 717 ALA A N 1
ATOM 5621 C CA . ALA A 1 717 ? 14.322 -1.670 24.946 1.00 92.31 717 ALA A CA 1
ATOM 5622 C C . ALA A 1 717 ? 12.982 -1.009 24.548 1.00 92.31 717 ALA A C 1
ATOM 5624 O O . ALA A 1 717 ? 12.982 -0.114 23.692 1.00 92.31 717 ALA A O 1
ATOM 5625 N N . PRO A 1 718 ? 11.833 -1.395 25.142 1.00 94.44 718 PRO A N 1
ATOM 5626 C CA . PRO A 1 718 ? 10.535 -0.969 24.630 1.00 94.44 718 PRO A CA 1
ATOM 5627 C C . PRO A 1 718 ? 10.380 0.556 24.651 1.00 94.44 718 PRO A C 1
ATOM 5629 O O . PRO A 1 718 ? 10.594 1.188 25.687 1.00 94.44 718 PRO A O 1
ATOM 5632 N N . PHE A 1 719 ? 9.997 1.151 23.521 1.00 95.88 719 PHE A N 1
ATOM 5633 C CA . PHE A 1 719 ? 9.593 2.556 23.422 1.00 95.88 719 PHE A CA 1
ATOM 5634 C C . PHE A 1 719 ? 8.175 2.603 22.850 1.00 95.88 719 PHE A C 1
ATOM 5636 O O . PHE A 1 719 ? 7.947 2.288 21.681 1.00 95.88 719 PHE A O 1
ATOM 5643 N N . VAL A 1 720 ? 7.229 3.026 23.689 1.00 97.00 720 VAL A N 1
ATOM 5644 C CA . VAL A 1 720 ? 5.815 3.169 23.340 1.00 97.00 720 VAL A CA 1
ATOM 5645 C C . VAL A 1 720 ? 5.470 4.630 23.049 1.00 97.00 720 VAL A C 1
ATOM 5647 O O . VAL A 1 720 ? 5.704 5.516 23.874 1.00 97.00 720 VAL A O 1
ATOM 5650 N N . SER A 1 721 ? 4.879 4.866 21.881 1.00 97.19 721 SER A N 1
ATOM 5651 C CA . SER A 1 721 ? 4.309 6.144 21.454 1.00 97.19 721 SER A CA 1
ATOM 5652 C C . SER A 1 721 ? 2.790 6.044 21.403 1.00 97.19 721 SER A C 1
ATOM 5654 O O . SER A 1 721 ? 2.250 5.252 20.634 1.00 97.19 721 SER A O 1
ATOM 5656 N N . LEU A 1 722 ? 2.099 6.836 22.218 1.00 97.25 722 LEU A N 1
ATOM 5657 C CA . LEU A 1 722 ? 0.641 6.896 22.277 1.00 97.25 722 LEU A CA 1
ATOM 5658 C C . LEU A 1 722 ? 0.161 8.206 21.651 1.00 97.25 722 LEU A C 1
ATOM 5660 O O . LEU A 1 722 ? 0.576 9.282 22.077 1.00 97.25 722 LEU A O 1
ATOM 5664 N N . ASN A 1 723 ? -0.701 8.120 20.642 1.00 95.62 723 ASN A N 1
ATOM 5665 C CA . ASN A 1 723 ? -1.108 9.244 19.803 1.00 95.62 723 ASN A CA 1
ATOM 5666 C C . ASN A 1 723 ? -2.632 9.375 19.835 1.00 95.62 723 ASN A C 1
ATOM 5668 O O . ASN A 1 723 ? -3.343 8.519 19.311 1.00 95.62 723 ASN A O 1
ATOM 5672 N N . PHE A 1 724 ? -3.130 10.441 20.457 1.00 94.56 724 PHE A N 1
ATOM 5673 C CA . PHE A 1 724 ? -4.543 10.604 20.786 1.00 94.56 724 PHE A CA 1
ATOM 5674 C C . PHE A 1 724 ? -5.174 11.796 20.071 1.00 94.56 724 PHE A C 1
ATOM 5676 O O . PHE A 1 724 ? -4.616 12.900 20.075 1.00 94.56 724 PHE A O 1
ATOM 5683 N N . ASN A 1 725 ? -6.384 11.589 19.549 1.00 92.00 725 ASN A N 1
ATOM 5684 C CA . ASN A 1 725 ? -7.276 12.681 19.187 1.00 92.00 725 ASN A CA 1
ATOM 5685 C C . ASN A 1 725 ? -8.012 13.197 20.444 1.00 92.00 725 ASN A C 1
ATOM 5687 O O . ASN A 1 725 ? -8.855 12.475 20.982 1.00 92.00 725 ASN A O 1
ATOM 5691 N N . PRO A 1 726 ? -7.748 14.435 20.909 1.00 89.12 726 PRO A N 1
ATOM 5692 C CA . PRO A 1 726 ? -8.393 14.981 22.102 1.00 89.12 726 PRO A CA 1
ATOM 5693 C C . PRO A 1 726 ? -9.906 15.165 21.942 1.00 89.12 726 PRO A C 1
ATOM 5695 O O . PRO A 1 726 ? -10.621 15.151 22.942 1.00 89.12 726 PRO A O 1
ATOM 5698 N N . THR A 1 727 ? -10.419 15.304 20.713 1.00 87.88 727 THR A N 1
ATOM 5699 C CA . THR A 1 727 ? -11.844 15.581 20.487 1.00 87.88 727 THR A CA 1
ATOM 5700 C C . THR A 1 727 ? -12.747 14.420 20.873 1.00 87.88 727 THR A C 1
ATOM 5702 O O . THR A 1 727 ? -13.938 14.642 21.071 1.00 87.88 727 THR A O 1
ATOM 5705 N N . ILE A 1 728 ? -12.208 13.201 21.006 1.00 85.38 728 ILE A N 1
ATOM 5706 C CA . ILE A 1 728 ? -12.975 12.015 21.405 1.00 85.38 728 ILE A CA 1
ATOM 5707 C C . ILE A 1 728 ? -13.640 12.251 22.769 1.00 85.38 728 ILE A C 1
ATOM 5709 O O . ILE A 1 728 ? -14.852 12.083 22.888 1.00 85.38 728 ILE A O 1
ATOM 5713 N N . ASP A 1 729 ? -12.887 12.737 23.760 1.00 85.06 729 ASP A N 1
ATOM 5714 C CA . ASP A 1 729 ? -13.394 13.006 25.118 1.00 85.06 729 ASP A CA 1
ATOM 5715 C C . ASP A 1 729 ? -14.303 14.244 25.199 1.00 85.06 729 ASP A C 1
ATOM 5717 O O . ASP A 1 729 ? -15.045 14.407 26.178 1.00 85.06 729 ASP A O 1
ATOM 5721 N N . GLU A 1 730 ? -14.229 15.114 24.186 1.00 79.50 730 GLU A N 1
ATOM 5722 C CA . GLU A 1 730 ? -15.030 16.335 24.037 1.00 79.50 730 GLU A CA 1
ATOM 5723 C C . GLU A 1 730 ? -16.382 16.082 23.357 1.00 79.50 730 GLU A C 1
ATOM 5725 O O . GLU A 1 730 ? -17.227 16.978 23.322 1.00 79.50 730 GLU A O 1
ATOM 5730 N N . THR A 1 731 ? -16.608 14.889 22.799 1.00 66.62 731 THR A N 1
ATOM 5731 C CA . THR A 1 731 ? -17.904 14.553 22.202 1.00 66.62 731 THR A CA 1
ATOM 5732 C C . THR A 1 731 ? -18.999 14.522 23.273 1.00 66.62 731 THR A C 1
ATOM 5734 O O . THR A 1 731 ? -18.786 14.057 24.395 1.00 66.62 731 THR A O 1
ATOM 5737 N N . GLY A 1 732 ? -20.207 14.979 22.919 1.00 59.50 732 GLY A N 1
ATOM 5738 C CA . GLY A 1 732 ? -21.359 14.986 23.833 1.00 59.50 732 GLY A CA 1
ATOM 5739 C C . GLY A 1 732 ? -21.710 13.605 24.408 1.00 59.50 732 GLY A C 1
ATOM 5740 O O . GLY A 1 732 ? -22.339 13.529 25.456 1.00 59.50 732 GLY A O 1
ATOM 5741 N N . ALA A 1 733 ? -21.245 12.518 23.775 1.00 63.19 733 ALA A N 1
ATOM 5742 C CA . ALA A 1 733 ? -21.389 11.144 24.260 1.00 63.19 733 ALA A CA 1
ATOM 5743 C C . ALA A 1 733 ? -20.682 10.886 25.604 1.00 63.19 733 ALA A C 1
ATOM 5745 O O . ALA A 1 733 ? -21.104 10.014 26.356 1.00 63.19 733 ALA A O 1
ATOM 5746 N N . PHE A 1 734 ? -19.634 11.650 25.931 1.00 69.31 734 PHE A N 1
ATOM 5747 C CA . PHE A 1 734 ? -18.889 11.498 27.185 1.00 69.31 734 PHE A CA 1
ATOM 5748 C C . PHE A 1 734 ? -19.057 12.688 28.128 1.00 69.31 734 PHE A C 1
ATOM 5750 O O . PHE A 1 734 ? -18.396 12.746 29.168 1.00 69.31 734 PHE A O 1
ATOM 5757 N N . GLU A 1 735 ? -19.887 13.674 27.791 1.00 65.31 735 GLU A N 1
ATOM 5758 C CA . GLU A 1 735 ? -20.126 14.840 28.641 1.00 65.31 735 GLU A CA 1
ATOM 5759 C C . GLU A 1 735 ? -20.813 14.403 29.950 1.00 65.31 735 GLU A C 1
ATOM 5761 O O . GLU A 1 735 ? -21.925 13.887 29.948 1.00 65.31 735 GLU A O 1
ATOM 5766 N N . GLY A 1 736 ? -20.119 14.548 31.086 1.00 64.06 736 GLY A N 1
ATOM 5767 C CA . GLY A 1 736 ? -20.601 14.077 32.393 1.00 64.06 736 GLY A CA 1
ATOM 5768 C C . GLY A 1 736 ? -20.363 12.590 32.702 1.00 64.06 736 GLY A C 1
ATOM 5769 O O . GLY A 1 736 ? -20.696 12.160 33.805 1.00 64.06 736 GLY A O 1
ATOM 5770 N N . SER A 1 737 ? -19.759 11.818 31.789 1.00 69.25 737 SER A N 1
ATOM 5771 C CA . SER A 1 737 ? -19.321 10.439 32.062 1.00 69.25 737 SER A CA 1
ATOM 5772 C C . SER A 1 737 ? -18.154 10.406 33.058 1.00 69.25 737 SER A C 1
ATOM 5774 O O . SER A 1 737 ? -17.266 11.261 33.008 1.00 69.25 737 SER A O 1
ATOM 5776 N N . ALA A 1 738 ? -18.136 9.394 33.936 1.00 69.88 738 ALA A N 1
ATOM 5777 C CA . ALA A 1 738 ? -17.011 9.115 34.833 1.00 69.88 738 ALA A CA 1
ATOM 5778 C C . ALA A 1 738 ? -15.803 8.507 34.099 1.00 69.88 738 ALA A C 1
ATOM 5780 O O . ALA A 1 738 ? -14.678 8.686 34.555 1.00 69.88 738 ALA A O 1
ATOM 5781 N N . TYR A 1 739 ? -16.043 7.820 32.976 1.00 76.62 739 TYR A N 1
ATOM 5782 C CA . TYR A 1 739 ? -15.010 7.265 32.101 1.00 76.62 739 TYR A CA 1
ATOM 5783 C C . TYR A 1 739 ? -14.821 8.163 30.872 1.00 76.62 739 TYR A C 1
ATOM 5785 O O . TYR A 1 739 ? -15.787 8.504 30.176 1.00 76.62 739 TYR A O 1
ATOM 5793 N N . LYS A 1 740 ? -13.574 8.553 30.628 1.00 84.75 740 LYS A N 1
ATOM 5794 C CA . LYS A 1 740 ? -13.094 9.429 29.563 1.00 84.75 740 LYS A CA 1
ATOM 5795 C C . LYS A 1 740 ? -12.019 8.679 28.764 1.00 84.75 740 LYS A C 1
ATOM 5797 O O . LYS A 1 740 ? -10.879 8.605 29.221 1.00 84.75 740 LYS A O 1
ATOM 5802 N N . PRO A 1 741 ? -12.356 8.126 27.583 1.00 86.94 741 PRO A N 1
ATOM 5803 C CA . PRO A 1 741 ? -11.476 7.224 26.842 1.00 86.94 741 PRO A CA 1
ATOM 5804 C C . PRO A 1 741 ? -10.031 7.704 26.653 1.00 86.94 741 PRO A C 1
ATOM 5806 O O . PRO A 1 741 ? -9.110 6.904 26.786 1.00 86.94 741 PRO A O 1
ATOM 5809 N N . VAL A 1 742 ? -9.789 8.976 26.327 1.00 90.62 742 VAL A N 1
ATOM 5810 C CA . VAL A 1 742 ? -8.423 9.495 26.131 1.00 90.62 742 VAL A CA 1
ATOM 5811 C C . VAL A 1 742 ? -7.735 9.739 27.472 1.00 90.62 742 VAL A C 1
ATOM 5813 O O . VAL A 1 742 ? -6.599 9.302 27.669 1.00 90.62 742 VAL A O 1
ATOM 5816 N N . ALA A 1 743 ? -8.400 10.423 28.404 1.00 89.75 743 ALA A N 1
ATOM 5817 C CA . ALA A 1 743 ? -7.820 10.742 29.707 1.00 89.75 743 ALA A CA 1
ATOM 5818 C C . ALA A 1 743 ? -7.481 9.488 30.536 1.00 89.75 743 ALA A C 1
ATOM 5820 O O . ALA A 1 743 ? -6.416 9.435 31.160 1.00 89.75 743 ALA A O 1
ATOM 5821 N N . ASP A 1 744 ? -8.341 8.469 30.512 1.00 88.62 744 ASP A N 1
ATOM 5822 C CA . ASP A 1 744 ? -8.122 7.217 31.237 1.00 88.62 744 ASP A CA 1
ATOM 5823 C C . ASP A 1 744 ? -6.979 6.400 30.627 1.00 88.62 744 ASP A C 1
ATOM 5825 O O . ASP A 1 744 ? -6.101 5.959 31.370 1.00 88.62 744 ASP A O 1
ATOM 5829 N N . GLN A 1 745 ? -6.880 6.324 29.294 1.00 92.31 745 GLN A N 1
ATOM 5830 C CA . GLN A 1 745 ? -5.731 5.703 28.619 1.00 92.31 745 GLN A CA 1
ATOM 5831 C C . GLN A 1 745 ? -4.406 6.370 29.004 1.00 92.31 745 GLN A C 1
ATOM 5833 O O . GLN A 1 745 ? -3.408 5.691 29.256 1.00 92.31 745 GLN A O 1
ATOM 5838 N N . ILE A 1 746 ? -4.380 7.705 29.088 1.00 94.44 746 ILE A N 1
ATOM 5839 C CA . ILE A 1 746 ? -3.200 8.459 29.539 1.00 94.44 746 ILE A CA 1
ATOM 5840 C C . ILE A 1 746 ? -2.848 8.090 30.985 1.00 94.44 746 ILE A C 1
ATOM 5842 O O . ILE A 1 746 ? -1.678 7.838 31.286 1.00 94.44 746 ILE A O 1
ATOM 5846 N N . SER A 1 747 ? -3.846 8.020 31.869 1.00 92.50 747 SER A N 1
ATOM 5847 C CA . SER A 1 747 ? -3.663 7.624 33.269 1.00 92.50 747 SER A CA 1
ATOM 5848 C C . SER A 1 747 ? -3.123 6.194 33.387 1.00 92.50 747 SER A C 1
ATOM 5850 O O . SER A 1 747 ? -2.134 5.950 34.084 1.00 92.50 747 SER A O 1
ATOM 5852 N N . VAL A 1 748 ? -3.708 5.240 32.658 1.00 90.75 748 VAL A N 1
ATOM 5853 C CA . VAL A 1 748 ? -3.258 3.842 32.625 1.00 90.75 748 VAL A CA 1
ATOM 5854 C C . VAL A 1 748 ? -1.833 3.749 32.102 1.00 90.75 748 VAL A C 1
ATOM 5856 O O . VAL A 1 748 ? -1.016 3.057 32.710 1.00 90.75 748 VAL A O 1
ATOM 5859 N N . ALA A 1 749 ? -1.489 4.488 31.049 1.00 93.12 749 ALA A N 1
ATOM 5860 C CA . ALA A 1 749 ? -0.143 4.481 30.499 1.00 93.12 749 ALA A CA 1
ATOM 5861 C C . ALA A 1 749 ? 0.906 4.984 31.498 1.00 93.12 749 ALA A C 1
ATOM 5863 O O . ALA A 1 749 ? 1.945 4.346 31.694 1.00 93.12 749 ALA A O 1
ATOM 5864 N N . GLN A 1 750 ? 0.613 6.091 32.182 1.00 93.44 750 GLN A N 1
ATOM 5865 C CA . GLN A 1 750 ? 1.497 6.666 33.196 1.00 93.44 750 GLN A CA 1
ATOM 5866 C C . GLN A 1 750 ? 1.676 5.741 34.406 1.00 93.44 750 GLN A C 1
ATOM 5868 O O . GLN A 1 750 ? 2.777 5.652 34.944 1.00 93.44 750 GLN A O 1
ATOM 5873 N N . ASN A 1 751 ? 0.624 5.024 34.807 1.00 91.75 751 ASN A N 1
ATOM 5874 C CA . ASN A 1 751 ? 0.646 4.174 35.999 1.00 91.75 751 ASN A CA 1
ATOM 5875 C C . ASN A 1 751 ? 1.127 2.738 35.729 1.00 91.75 751 ASN A C 1
ATOM 5877 O O . ASN A 1 751 ? 1.730 2.122 36.605 1.00 91.75 751 ASN A O 1
ATOM 5881 N N . SER A 1 752 ? 0.863 2.195 34.536 1.00 88.75 752 SER A N 1
ATOM 5882 C CA . SER A 1 752 ? 1.038 0.766 34.226 1.00 88.75 752 SER A CA 1
ATOM 5883 C C . SER A 1 752 ? 2.138 0.479 33.207 1.00 88.75 752 SER A C 1
ATOM 5885 O O . SER A 1 752 ? 2.716 -0.609 33.247 1.00 88.75 752 SER A O 1
ATOM 5887 N N . TYR A 1 753 ? 2.432 1.412 32.291 1.00 91.69 753 TYR A N 1
ATOM 5888 C CA . TYR A 1 753 ? 3.446 1.205 31.244 1.00 91.69 753 TYR A CA 1
ATOM 5889 C C . TYR A 1 753 ? 4.776 1.859 31.592 1.00 91.69 753 TYR A C 1
ATOM 5891 O O . TYR A 1 753 ? 5.812 1.297 31.260 1.00 91.69 753 TYR A O 1
ATOM 5899 N N . ALA A 1 754 ? 4.772 3.007 32.279 1.00 85.56 754 ALA A N 1
ATOM 5900 C CA . ALA A 1 754 ? 5.979 3.801 32.531 1.00 85.56 754 ALA A CA 1
ATOM 5901 C C . ALA A 1 754 ? 7.121 3.023 33.218 1.00 85.56 754 ALA A C 1
ATOM 5903 O O . ALA A 1 754 ? 8.284 3.307 32.961 1.00 85.56 754 ALA A O 1
ATOM 5904 N N . GLY A 1 755 ? 6.802 2.027 34.054 1.00 87.56 755 GLY A N 1
ATOM 5905 C CA . GLY A 1 755 ? 7.795 1.151 34.693 1.00 87.56 755 GLY A CA 1
ATOM 5906 C C . GLY A 1 755 ? 8.261 -0.044 33.849 1.00 87.56 755 GLY A C 1
ATOM 5907 O O . GLY A 1 755 ? 9.134 -0.779 34.295 1.00 87.56 755 GLY A O 1
ATOM 5908 N N . LYS A 1 756 ? 7.672 -0.262 32.667 1.00 91.06 756 LYS A N 1
ATOM 5909 C CA . LYS A 1 756 ? 7.926 -1.406 31.768 1.00 91.06 756 LYS A CA 1
ATOM 5910 C C . LYS A 1 756 ? 8.562 -1.000 30.436 1.00 91.06 756 LYS A C 1
ATOM 5912 O O . LYS A 1 756 ? 8.840 -1.853 29.601 1.00 91.06 756 LYS A O 1
ATOM 5917 N N . VAL A 1 757 ? 8.744 0.299 30.200 1.00 94.31 757 VAL A N 1
ATOM 5918 C CA . VAL A 1 757 ? 9.249 0.842 28.934 1.00 94.31 757 VAL A CA 1
ATOM 5919 C C . VAL A 1 757 ? 10.450 1.743 29.194 1.00 94.31 757 VAL A C 1
ATOM 5921 O O . VAL A 1 757 ? 10.494 2.462 30.189 1.00 94.31 757 VAL A O 1
ATOM 5924 N N . SER A 1 758 ? 11.412 1.748 28.276 1.00 94.00 758 SER A N 1
ATOM 5925 C CA . SER A 1 758 ? 12.556 2.670 28.318 1.00 94.00 758 SER A CA 1
ATOM 5926 C C . SER A 1 758 ? 12.144 4.114 28.026 1.00 94.00 758 SER A C 1
ATOM 5928 O O . SER A 1 758 ? 12.750 5.063 28.525 1.00 94.00 758 SER A O 1
ATOM 5930 N N . LYS A 1 759 ? 11.089 4.286 27.222 1.00 95.44 759 LYS A N 1
ATOM 5931 C CA . LYS A 1 759 ? 10.491 5.580 26.911 1.00 95.44 759 LYS A CA 1
ATOM 5932 C C . LYS A 1 759 ? 8.987 5.425 26.690 1.00 95.44 759 LYS A C 1
ATOM 5934 O O . LYS A 1 759 ? 8.547 4.553 25.944 1.00 95.44 759 LYS A O 1
ATOM 5939 N N . LEU A 1 760 ? 8.217 6.315 27.310 1.00 96.62 760 LEU A N 1
ATOM 5940 C CA . LEU A 1 760 ? 6.796 6.517 27.044 1.00 96.62 760 LEU A CA 1
ATOM 5941 C C . LEU A 1 760 ? 6.615 7.921 26.465 1.00 96.62 760 LEU A C 1
ATOM 5943 O O . LEU A 1 760 ? 7.007 8.905 27.093 1.00 96.62 760 LEU A O 1
ATOM 5947 N N . GLU A 1 761 ? 6.039 8.020 25.274 1.00 96.75 761 GLU A N 1
ATOM 5948 C CA . GLU A 1 761 ? 5.697 9.294 24.643 1.00 96.75 761 GLU A CA 1
ATOM 5949 C C . GLU A 1 761 ? 4.183 9.389 24.473 1.00 96.75 761 GLU A C 1
ATOM 5951 O O . GLU A 1 761 ? 3.557 8.467 23.960 1.00 96.75 761 GLU A O 1
ATOM 5956 N N . ILE A 1 762 ? 3.596 10.497 24.927 1.00 96.88 762 ILE A N 1
ATOM 5957 C CA . ILE A 1 762 ? 2.158 10.758 24.837 1.00 96.88 762 ILE A CA 1
ATOM 5958 C C . ILE A 1 762 ? 1.972 12.015 23.991 1.00 96.88 762 ILE A C 1
ATOM 5960 O O . ILE A 1 762 ? 2.333 13.117 24.407 1.00 96.88 762 ILE A O 1
ATOM 5964 N N . ASN A 1 763 ? 1.412 11.835 22.801 1.00 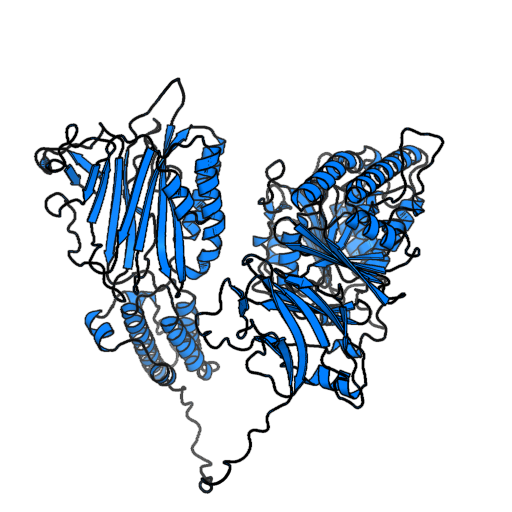96.25 763 ASN A N 1
ATOM 5965 C CA . ASN A 1 763 ? 1.150 12.873 21.817 1.00 96.25 763 ASN A CA 1
ATOM 5966 C C . ASN A 1 763 ? -0.361 13.107 21.740 1.00 96.25 763 ASN A C 1
ATOM 5968 O O . ASN A 1 763 ? -1.113 12.204 21.386 1.00 96.25 763 ASN A O 1
ATOM 5972 N N . VAL A 1 764 ? -0.813 14.320 22.059 1.00 94.50 764 VAL A N 1
ATOM 5973 C CA . VAL A 1 764 ? -2.236 14.682 22.012 1.00 94.50 764 VAL A CA 1
ATOM 5974 C C . VAL A 1 764 ? -2.433 15.827 21.026 1.00 94.50 764 VAL A C 1
ATOM 5976 O O . VAL A 1 764 ? -1.803 16.879 21.154 1.00 94.50 764 VAL A O 1
ATOM 5979 N N . GLY A 1 765 ? -3.316 15.615 20.052 1.00 91.50 765 GLY A N 1
ATOM 5980 C CA . GLY A 1 765 ? -3.690 16.609 19.049 1.00 91.50 765 GLY A CA 1
ATOM 5981 C C . GLY A 1 765 ? -2.669 16.801 17.924 1.00 91.50 765 GLY A C 1
ATOM 5982 O O . GLY A 1 765 ? -1.588 16.201 17.880 1.00 91.50 765 GLY A O 1
ATOM 5983 N N . LYS A 1 766 ? -3.028 17.673 16.977 1.00 90.94 766 LYS A N 1
ATOM 5984 C CA . LYS A 1 766 ? -2.390 17.754 15.653 1.00 90.94 766 LYS A CA 1
ATOM 5985 C C . LYS A 1 766 ? -0.897 18.076 15.684 1.00 90.94 766 LYS A C 1
ATOM 5987 O O . LYS A 1 766 ? -0.138 17.508 14.906 1.00 90.94 766 LYS A O 1
ATOM 5992 N N . GLU A 1 767 ? -0.459 18.993 16.546 1.00 92.00 767 GLU A N 1
ATOM 5993 C CA . GLU A 1 767 ? 0.923 19.492 16.514 1.00 92.00 767 GLU A CA 1
ATOM 5994 C C . GLU A 1 767 ? 1.910 18.435 17.023 1.00 92.00 767 GLU A C 1
ATOM 5996 O O . GLU A 1 767 ? 2.979 18.246 16.438 1.00 92.00 767 GLU A O 1
ATOM 6001 N N . ALA A 1 768 ? 1.529 17.694 18.068 1.00 92.56 768 ALA A N 1
ATOM 6002 C CA . ALA A 1 768 ? 2.341 16.609 18.608 1.00 92.56 768 ALA A CA 1
ATOM 6003 C C . ALA A 1 768 ? 2.445 15.444 17.610 1.00 92.56 768 ALA A C 1
ATOM 6005 O O . ALA A 1 768 ? 3.543 14.963 17.331 1.00 92.56 768 ALA A O 1
ATOM 6006 N N . ILE A 1 769 ? 1.321 15.053 17.001 1.00 90.31 769 ILE A N 1
ATOM 6007 C CA . ILE A 1 769 ? 1.273 13.930 16.056 1.00 90.31 769 ILE A CA 1
ATOM 6008 C C . ILE A 1 769 ? 2.027 14.254 14.759 1.00 90.31 769 ILE A C 1
ATOM 6010 O O . ILE A 1 769 ? 2.815 13.432 14.292 1.00 90.31 769 ILE A O 1
ATOM 6014 N N . LYS A 1 770 ? 1.888 15.472 14.212 1.00 87.44 770 LYS A N 1
ATOM 6015 C CA . LYS A 1 770 ? 2.697 15.921 13.062 1.00 87.44 770 LYS A CA 1
ATOM 6016 C C . LYS A 1 770 ? 4.191 15.842 13.347 1.00 87.44 770 LYS A C 1
ATOM 6018 O O . LYS A 1 770 ? 4.957 15.380 12.505 1.00 87.44 770 LYS A O 1
ATOM 6023 N N . LYS A 1 771 ? 4.605 16.306 14.529 1.00 88.44 771 LYS A N 1
ATOM 6024 C CA . LYS A 1 771 ? 6.011 16.284 14.933 1.00 88.44 771 LYS A CA 1
ATOM 6025 C C . LYS A 1 771 ? 6.540 14.853 15.028 1.00 88.44 771 LYS A C 1
ATOM 6027 O O . LYS A 1 771 ? 7.648 14.607 14.564 1.00 88.44 771 LYS A O 1
ATOM 6032 N N . MET A 1 772 ? 5.752 13.942 15.599 1.00 89.69 772 MET A N 1
ATOM 6033 C CA . MET A 1 772 ? 6.097 12.525 15.710 1.00 89.69 772 MET A CA 1
ATOM 6034 C C . MET A 1 772 ? 6.287 11.888 14.325 1.00 89.69 772 MET A C 1
ATOM 6036 O O . MET A 1 772 ? 7.339 11.311 14.061 1.00 89.69 772 MET A O 1
ATOM 6040 N N . ILE A 1 773 ? 5.331 12.072 13.407 1.00 81.62 773 ILE A N 1
ATOM 6041 C CA . ILE A 1 773 ? 5.384 11.477 12.057 1.00 81.62 773 ILE A CA 1
ATOM 6042 C C . ILE A 1 773 ? 6.586 11.992 11.252 1.00 81.62 773 ILE A C 1
ATOM 6044 O O . ILE A 1 773 ? 7.233 11.223 10.539 1.00 81.62 773 ILE A O 1
ATOM 6048 N N . ALA A 1 774 ? 6.919 13.279 11.389 1.00 81.19 774 ALA A N 1
ATOM 6049 C CA . ALA A 1 774 ? 8.040 13.907 10.691 1.00 81.19 774 ALA A CA 1
ATOM 6050 C C . ALA A 1 774 ? 9.416 13.628 11.333 1.00 81.19 774 ALA A C 1
ATOM 6052 O O . ALA A 1 774 ? 10.445 14.082 10.822 1.00 81.19 774 ALA A O 1
ATOM 6053 N N . GLN A 1 775 ? 9.472 12.930 12.472 1.00 83.75 775 GLN A N 1
ATOM 6054 C CA . GLN A 1 775 ? 10.719 12.747 13.204 1.00 83.75 775 GLN A CA 1
ATOM 6055 C C . GLN A 1 775 ? 11.663 11.764 12.492 1.00 83.75 775 GLN A C 1
ATOM 6057 O O . GLN A 1 775 ? 11.322 10.616 12.206 1.00 83.75 775 GLN A O 1
ATOM 6062 N N . LYS A 1 776 ? 12.907 12.206 12.265 1.00 79.06 776 LYS A N 1
ATOM 6063 C CA . LYS A 1 776 ? 13.992 11.358 11.752 1.00 79.06 776 LYS A CA 1
ATOM 6064 C C . LYS A 1 776 ? 14.441 10.339 12.798 1.00 79.06 776 LYS A C 1
ATOM 6066 O O . LYS A 1 776 ? 14.581 10.697 13.966 1.00 79.06 776 LYS A O 1
ATOM 6071 N N . ASN A 1 777 ? 14.722 9.108 12.362 1.00 78.12 777 ASN A N 1
ATOM 6072 C CA . ASN A 1 777 ? 15.195 8.004 13.209 1.00 78.12 777 ASN A CA 1
ATOM 6073 C C . ASN A 1 777 ? 14.289 7.762 14.427 1.00 78.12 777 ASN A C 1
ATOM 6075 O O . ASN A 1 777 ? 14.744 7.690 15.570 1.00 78.12 777 ASN A O 1
ATOM 6079 N N . TYR A 1 778 ? 12.978 7.717 14.191 1.00 88.62 778 TYR A N 1
ATOM 6080 C CA . TYR A 1 778 ? 12.017 7.475 15.257 1.00 88.62 778 TYR A CA 1
ATOM 6081 C C . TYR A 1 778 ? 12.107 6.011 15.714 1.00 88.62 778 TYR A C 1
ATOM 6083 O O . TYR A 1 778 ? 11.880 5.084 14.935 1.00 88.62 778 TYR A O 1
ATOM 6091 N N . ALA A 1 779 ? 12.497 5.821 16.973 1.00 92.19 779 ALA A N 1
ATOM 6092 C CA . ALA A 1 779 ? 12.932 4.540 17.534 1.00 92.19 779 ALA A CA 1
ATOM 6093 C C . ALA A 1 779 ? 11.847 3.829 18.368 1.00 92.19 779 ALA A C 1
ATOM 6095 O O . ALA A 1 779 ? 12.162 2.995 19.216 1.00 92.19 779 ALA A O 1
ATOM 6096 N N . ALA A 1 780 ? 10.573 4.194 18.188 1.00 94.81 780 ALA A N 1
ATOM 6097 C CA . ALA A 1 780 ? 9.477 3.508 18.865 1.00 94.81 780 ALA A CA 1
ATOM 6098 C C . ALA A 1 780 ? 9.416 2.039 18.421 1.00 94.81 780 ALA A C 1
ATOM 6100 O O . ALA A 1 780 ? 9.622 1.737 17.247 1.00 94.81 780 ALA A O 1
ATOM 6101 N N . THR A 1 781 ? 9.118 1.146 19.363 1.00 95.44 781 THR A N 1
ATOM 6102 C CA . THR A 1 781 ? 8.809 -0.270 19.104 1.00 95.44 781 THR A CA 1
ATOM 6103 C C . THR A 1 781 ? 7.297 -0.503 19.028 1.00 95.44 781 THR A C 1
ATOM 6105 O O . THR A 1 781 ? 6.848 -1.469 18.420 1.00 95.44 781 THR A O 1
ATOM 6108 N N . LEU A 1 782 ? 6.484 0.411 19.566 1.00 96.56 782 LEU A N 1
ATOM 6109 C CA . LEU A 1 782 ? 5.028 0.412 19.420 1.00 96.56 782 LEU A CA 1
ATOM 6110 C C . LEU A 1 782 ? 4.533 1.843 19.184 1.00 96.56 782 LEU A C 1
ATOM 6112 O O . LEU A 1 782 ? 4.837 2.743 19.970 1.00 96.56 782 LEU A O 1
ATOM 6116 N N . ILE A 1 783 ? 3.744 2.046 18.130 1.00 95.94 783 ILE A N 1
ATOM 6117 C CA . ILE A 1 783 ? 3.066 3.314 17.836 1.00 95.94 783 ILE A CA 1
ATOM 6118 C C . ILE A 1 783 ? 1.563 3.057 17.828 1.00 95.94 783 ILE A C 1
ATOM 6120 O O . ILE A 1 783 ? 1.035 2.394 16.941 1.00 95.94 783 ILE A O 1
ATOM 6124 N N . TYR A 1 784 ? 0.876 3.597 18.823 1.00 95.88 784 TYR A N 1
ATOM 6125 C CA . TYR A 1 784 ? -0.561 3.478 19.003 1.00 95.88 784 TYR A CA 1
ATOM 6126 C C . TYR A 1 784 ? -1.253 4.768 18.571 1.00 95.88 784 TYR A C 1
ATOM 6128 O O . TYR A 1 784 ? -0.863 5.851 19.011 1.00 95.88 784 TYR A O 1
ATOM 6136 N N . PHE A 1 785 ? -2.279 4.651 17.733 1.00 92.62 785 PHE A N 1
ATOM 6137 C CA . PHE A 1 785 ? -3.154 5.745 17.333 1.00 92.62 785 PHE A CA 1
ATOM 6138 C C . PHE A 1 785 ? -4.571 5.478 17.819 1.00 92.62 785 PHE A C 1
ATOM 6140 O O . PHE A 1 785 ? -5.157 4.455 17.475 1.00 92.62 785 PHE A O 1
ATOM 6147 N N . TYR A 1 786 ? -5.138 6.439 18.540 1.00 91.94 786 TYR A N 1
ATOM 6148 C CA . TYR A 1 786 ? -6.531 6.433 18.964 1.00 91.94 786 TYR A CA 1
ATOM 6149 C C . TYR A 1 786 ? -7.229 7.694 18.447 1.00 91.94 786 TYR A C 1
ATOM 6151 O O . TYR A 1 786 ? -7.016 8.801 18.948 1.00 91.94 786 TYR A O 1
ATOM 6159 N N . CYS A 1 787 ? -7.981 7.529 17.359 1.00 86.94 787 CYS A N 1
ATOM 6160 C CA . CYS A 1 787 ? -8.477 8.613 16.503 1.00 86.94 787 CYS A CA 1
ATOM 6161 C C . CYS A 1 787 ? -9.822 8.255 15.834 1.00 86.94 787 CYS A C 1
ATOM 6163 O O . CYS A 1 787 ? -10.346 7.155 16.031 1.00 86.94 787 CYS A O 1
ATOM 6165 N N . HIS A 1 788 ? -10.406 9.169 15.051 1.00 81.38 788 HIS A N 1
ATOM 6166 C CA . HIS A 1 788 ? -11.562 8.852 14.198 1.00 81.38 788 HIS A CA 1
ATOM 6167 C C . HIS A 1 788 ? -11.095 8.499 12.776 1.00 81.38 788 HIS A C 1
ATOM 6169 O O . HIS A 1 788 ? -10.099 9.040 12.304 1.00 81.38 788 HIS A O 1
ATOM 6175 N N . GLY A 1 789 ? -11.805 7.605 12.083 1.00 69.00 789 GLY A N 1
ATOM 6176 C CA . GLY A 1 789 ? -11.586 7.331 10.653 1.00 69.00 789 GLY A CA 1
ATOM 6177 C C . GLY A 1 789 ? -12.651 8.019 9.789 1.00 69.00 789 GLY A C 1
ATOM 6178 O O . GLY A 1 789 ? -13.812 8.054 10.202 1.00 69.00 789 GLY A O 1
ATOM 6179 N N . GLN A 1 790 ? -12.293 8.547 8.609 1.00 61.88 790 GLN A N 1
ATOM 6180 C CA . GLN A 1 790 ? -13.243 9.175 7.669 1.00 61.88 790 GLN A CA 1
ATOM 6181 C C . GLN A 1 790 ? -12.890 8.945 6.180 1.00 61.88 790 GLN A C 1
ATOM 6183 O O . GLN A 1 790 ? -11.720 8.840 5.822 1.00 61.88 790 GLN A O 1
ATOM 6188 N N . SER A 1 791 ? -13.913 8.936 5.307 1.00 45.34 791 SER A N 1
ATOM 6189 C CA . SER A 1 791 ? -13.826 9.114 3.841 1.00 45.34 791 SER A CA 1
ATOM 6190 C C . SER A 1 791 ? -14.975 10.010 3.324 1.00 45.34 791 SER A C 1
ATOM 6192 O O . SER A 1 791 ? -16.011 10.143 3.981 1.00 45.34 791 SER A O 1
ATOM 6194 N N . ASP A 1 792 ? -14.802 10.660 2.167 1.00 37.69 792 ASP A N 1
ATOM 6195 C CA . ASP A 1 792 ? -15.754 11.622 1.580 1.00 37.69 792 ASP A CA 1
ATOM 6196 C C . ASP A 1 792 ? -16.862 10.920 0.743 1.00 37.69 792 ASP A C 1
ATOM 6198 O O . ASP A 1 792 ? -17.066 11.237 -0.431 1.00 37.69 792 ASP A O 1
ATOM 6202 N N . GLY A 1 793 ? -17.598 9.960 1.327 1.00 36.28 793 GLY A N 1
ATOM 6203 C CA . GLY A 1 793 ? -18.808 9.360 0.727 1.00 36.28 793 GLY A CA 1
ATOM 6204 C C . GLY A 1 793 ? -18.791 7.837 0.514 1.00 36.28 793 GLY A C 1
ATOM 6205 O O . GLY A 1 793 ? -17.910 7.125 0.979 1.00 36.28 793 GLY A O 1
ATOM 6206 N N . THR A 1 794 ? -19.829 7.313 -0.154 1.00 33.66 794 THR A N 1
ATOM 6207 C CA . THR A 1 794 ? -20.001 5.870 -0.408 1.00 33.66 794 THR A CA 1
ATOM 6208 C C . THR A 1 794 ? -19.043 5.374 -1.495 1.00 33.66 794 THR A C 1
ATOM 6210 O O . THR A 1 794 ? -19.148 5.779 -2.645 1.00 33.66 794 THR A O 1
ATOM 6213 N N . PHE A 1 795 ? -18.134 4.479 -1.095 1.00 42.44 795 PHE A N 1
ATOM 6214 C CA . PHE A 1 795 ? -17.343 3.532 -1.896 1.00 42.44 795 PHE A CA 1
ATOM 6215 C C . PHE A 1 795 ? -16.945 3.963 -3.324 1.00 42.44 795 PHE A C 1
ATOM 6217 O O . PHE A 1 795 ? -17.683 3.748 -4.286 1.00 42.44 795 PHE A O 1
ATOM 6224 N N . ILE A 1 796 ? -15.700 4.428 -3.473 1.00 37.91 796 ILE A N 1
ATOM 6225 C CA . ILE A 1 796 ? -14.944 4.366 -4.731 1.00 37.91 796 ILE A CA 1
ATOM 6226 C C . ILE A 1 796 ? -13.566 3.788 -4.389 1.00 37.91 796 ILE A C 1
ATOM 6228 O O . ILE A 1 796 ? -12.918 4.269 -3.464 1.00 37.91 796 ILE A O 1
ATOM 6232 N N . VAL A 1 797 ? -13.113 2.777 -5.140 1.00 37.09 797 VAL A N 1
ATOM 6233 C CA . VAL A 1 797 ? -11.832 2.042 -4.979 1.00 37.09 797 VAL A CA 1
ATOM 6234 C C . VAL A 1 797 ? -10.585 2.961 -4.992 1.00 37.09 797 VAL A C 1
ATOM 6236 O O . VAL A 1 797 ? -9.479 2.513 -4.718 1.00 37.09 797 VAL A O 1
ATOM 6239 N N . THR A 1 798 ? -10.755 4.253 -5.288 1.00 40.69 798 THR A N 1
ATOM 6240 C CA . THR A 1 798 ? -9.705 5.269 -5.443 1.00 40.69 798 THR A CA 1
ATOM 6241 C C . THR A 1 798 ? -9.670 6.335 -4.338 1.00 40.69 798 THR A C 1
ATOM 6243 O O . THR A 1 798 ? -8.871 7.263 -4.444 1.00 40.69 798 THR A O 1
ATOM 6246 N N . GLN A 1 799 ? -10.518 6.266 -3.301 1.00 50.06 799 GLN A N 1
ATOM 6247 C CA . GLN A 1 799 ? -10.455 7.230 -2.191 1.00 50.06 799 GLN A CA 1
ATOM 6248 C C . GLN A 1 799 ? -9.387 6.840 -1.161 1.00 50.06 799 GLN A C 1
ATOM 6250 O O . GLN A 1 799 ? -9.380 5.716 -0.665 1.00 50.06 799 GLN A O 1
ATOM 6255 N N . ASP A 1 800 ? -8.517 7.791 -0.812 1.00 51.38 800 ASP A N 1
ATOM 6256 C CA . ASP A 1 800 ? -7.517 7.616 0.241 1.00 51.38 800 ASP A CA 1
ATOM 6257 C C . ASP A 1 800 ? -8.154 7.639 1.638 1.00 51.38 800 ASP A C 1
ATOM 6259 O O . ASP A 1 800 ? -8.998 8.486 1.951 1.00 51.38 800 ASP A O 1
ATOM 6263 N N . GLU A 1 801 ? -7.704 6.720 2.492 1.00 64.25 801 GLU A N 1
ATOM 6264 C CA . GLU A 1 801 ? -8.058 6.656 3.910 1.00 64.25 801 GLU A CA 1
ATOM 6265 C C . GLU A 1 801 ? -7.640 7.937 4.640 1.00 64.25 801 GLU A C 1
ATOM 6267 O O . GLU A 1 801 ? -6.546 8.453 4.421 1.00 64.25 801 GLU A O 1
ATOM 6272 N N . LYS A 1 802 ? -8.474 8.443 5.554 1.00 73.81 802 LYS A N 1
ATOM 6273 C CA . LYS A 1 802 ? -8.116 9.584 6.407 1.00 73.81 802 LYS A CA 1
ATOM 6274 C C . LYS A 1 802 ? -8.329 9.252 7.880 1.00 73.81 802 LYS A C 1
ATOM 6276 O O . LYS A 1 802 ? -9.384 8.752 8.270 1.00 73.81 802 LYS A O 1
ATOM 6281 N N . LEU A 1 803 ? -7.338 9.588 8.702 1.00 78.38 803 LEU A N 1
ATOM 6282 C CA . LEU A 1 803 ? -7.396 9.545 10.162 1.00 78.38 803 LEU A CA 1
ATOM 6283 C C . LEU A 1 803 ? -7.568 10.969 10.694 1.00 78.38 803 LEU A C 1
ATOM 6285 O O . LEU A 1 803 ? -6.688 11.810 10.513 1.00 78.38 803 LEU A O 1
ATOM 6289 N N . GLU A 1 804 ? -8.686 11.255 11.354 1.00 84.00 804 GLU A N 1
ATOM 6290 C CA . GLU A 1 804 ? -8.890 12.519 12.059 1.00 84.00 804 GLU A CA 1
ATOM 6291 C C . GLU A 1 804 ? -8.214 12.450 13.430 1.00 84.00 804 GLU A C 1
ATOM 6293 O O . GLU A 1 804 ? -8.691 11.779 14.354 1.00 84.00 804 GLU A O 1
ATOM 6298 N N . VAL A 1 805 ? -7.091 13.152 13.563 1.00 86.44 805 VAL A N 1
ATOM 6299 C CA . VAL A 1 805 ? -6.275 13.144 14.788 1.00 86.44 805 VAL A CA 1
ATOM 6300 C C . VAL A 1 805 ? -6.447 14.399 15.647 1.00 86.44 805 VAL A C 1
ATOM 6302 O O . VAL A 1 805 ? -5.854 14.505 16.717 1.00 86.44 805 VAL A O 1
ATOM 6305 N N . ASP A 1 806 ? -7.227 15.364 15.169 1.00 87.19 806 ASP A N 1
ATOM 6306 C CA . ASP A 1 806 ? -7.663 16.562 15.889 1.00 87.19 806 ASP A CA 1
ATOM 6307 C C . ASP A 1 806 ? -8.853 17.176 15.133 1.00 87.19 806 ASP A C 1
ATOM 6309 O O . ASP A 1 806 ? -9.103 16.811 13.984 1.00 87.19 806 ASP A O 1
ATOM 6313 N N . ARG A 1 807 ? -9.546 18.151 15.726 1.00 84.38 807 ARG A N 1
ATOM 6314 C CA . ARG A 1 807 ? -10.749 18.777 15.162 1.00 84.38 807 ARG A CA 1
ATOM 6315 C C . ARG A 1 807 ? -10.519 19.263 13.727 1.00 84.38 807 ARG A C 1
ATOM 6317 O O . ARG A 1 807 ? -9.808 20.252 13.514 1.00 84.38 807 ARG A O 1
ATOM 6324 N N . ASN A 1 808 ? -11.180 18.622 12.759 1.00 80.69 808 ASN A N 1
ATOM 6325 C CA . ASN A 1 808 ? -11.044 18.899 11.323 1.00 80.69 808 ASN A CA 1
ATOM 6326 C C . ASN A 1 808 ? -9.600 18.801 10.798 1.00 80.69 808 ASN A C 1
ATOM 6328 O O . ASN A 1 808 ? -9.237 19.486 9.836 1.00 80.69 808 ASN A O 1
ATOM 6332 N N . PHE A 1 809 ? -8.753 17.998 11.439 1.00 83.25 809 PHE A N 1
ATOM 6333 C CA . PHE A 1 809 ? -7.387 17.762 11.003 1.00 83.25 809 PHE A CA 1
ATOM 6334 C C . PHE A 1 809 ? -7.181 16.281 10.698 1.00 83.25 809 PHE A C 1
ATOM 6336 O O . PHE A 1 809 ? -7.190 15.426 11.584 1.00 83.25 809 PHE A O 1
ATOM 6343 N N . TYR A 1 810 ? -6.950 16.019 9.416 1.00 82.81 810 TYR A N 1
ATOM 6344 C CA . TYR A 1 810 ? -6.869 14.686 8.848 1.00 82.81 810 TYR A CA 1
ATOM 6345 C C . TYR A 1 810 ? -5.443 14.371 8.416 1.00 82.81 810 TYR A C 1
ATOM 6347 O O . TYR A 1 810 ? -4.735 15.236 7.897 1.00 82.81 810 TYR A O 1
ATOM 6355 N N . ILE A 1 811 ? -5.054 13.121 8.616 1.00 81.38 811 ILE A N 1
ATOM 6356 C CA . ILE A 1 811 ? -3.827 12.524 8.104 1.00 81.38 811 ILE A CA 1
ATOM 6357 C C . ILE A 1 811 ? -4.248 11.478 7.082 1.00 81.38 811 ILE A C 1
ATOM 6359 O O . ILE A 1 811 ? -5.074 10.627 7.397 1.00 81.38 811 ILE A O 1
ATOM 6363 N N . ASP A 1 812 ? -3.690 11.548 5.882 1.00 81.38 812 ASP A N 1
ATOM 6364 C CA . ASP A 1 812 ? -3.813 10.522 4.843 1.00 81.38 812 ASP A CA 1
ATOM 6365 C C . ASP A 1 812 ? -2.470 9.773 4.672 1.00 81.38 812 ASP A C 1
ATOM 6367 O O . ASP A 1 812 ? -1.452 10.201 5.233 1.00 81.38 812 ASP A O 1
ATOM 6371 N N . PRO A 1 813 ? -2.415 8.656 3.924 1.00 77.44 813 PRO A N 1
ATOM 6372 C CA . PRO A 1 813 ? -1.185 7.893 3.733 1.00 77.44 813 PRO A CA 1
ATOM 6373 C C . PRO A 1 813 ? -0.008 8.707 3.164 1.00 77.44 813 PRO A C 1
ATOM 6375 O O . PRO A 1 813 ? 1.146 8.355 3.414 1.00 77.44 813 PRO A O 1
ATOM 6378 N N . ALA A 1 814 ? -0.246 9.800 2.429 1.00 79.94 814 ALA A N 1
ATOM 6379 C CA . ALA A 1 814 ? 0.819 10.637 1.872 1.00 79.94 814 ALA A CA 1
ATOM 6380 C C . ALA A 1 814 ? 1.533 11.497 2.930 1.00 79.94 814 ALA A C 1
ATOM 6382 O O . ALA A 1 814 ? 2.625 12.002 2.666 1.00 79.94 814 ALA A O 1
ATOM 6383 N N . PHE A 1 815 ? 0.974 11.632 4.139 1.00 78.56 815 PHE A N 1
ATOM 6384 C CA . PHE A 1 815 ? 1.663 12.263 5.271 1.00 78.56 815 PHE A CA 1
ATOM 6385 C C . PHE A 1 815 ? 2.804 11.408 5.834 1.00 78.56 815 PHE A C 1
ATOM 6387 O O . PHE A 1 815 ? 3.645 11.928 6.571 1.00 78.56 815 PHE A O 1
ATOM 6394 N N . ILE A 1 816 ? 2.838 10.109 5.529 1.00 80.62 816 ILE A N 1
ATOM 6395 C CA . ILE A 1 816 ? 3.901 9.219 5.989 1.00 80.62 816 ILE A CA 1
ATOM 6396 C C . ILE A 1 816 ? 5.117 9.392 5.070 1.00 80.62 816 ILE A C 1
ATOM 6398 O O . ILE A 1 816 ? 5.133 8.942 3.925 1.00 80.62 816 ILE A O 1
ATOM 6402 N N . ASP A 1 817 ? 6.148 10.075 5.573 1.00 77.44 817 ASP A N 1
ATOM 6403 C CA . ASP A 1 817 ? 7.396 10.286 4.835 1.00 77.44 817 ASP A CA 1
ATOM 6404 C C . ASP A 1 817 ? 8.248 9.008 4.808 1.00 77.44 817 ASP A C 1
ATOM 6406 O O . ASP A 1 817 ? 8.914 8.665 5.792 1.00 77.44 817 ASP A O 1
ATOM 6410 N N . ASN A 1 818 ? 8.249 8.331 3.661 1.00 74.44 818 ASN A N 1
ATOM 6411 C CA . ASN A 1 818 ? 8.993 7.089 3.430 1.00 74.44 818 ASN A CA 1
ATOM 6412 C C . ASN A 1 818 ? 10.438 7.311 2.965 1.00 74.44 818 ASN A C 1
ATOM 6414 O O . ASN A 1 818 ? 11.142 6.352 2.666 1.00 74.44 818 ASN A O 1
ATOM 6418 N N . SER A 1 819 ? 10.921 8.560 2.938 1.00 73.94 819 SER A N 1
ATOM 6419 C CA . SER A 1 819 ? 12.356 8.840 2.783 1.00 73.94 819 SER A CA 1
ATOM 6420 C C . SER A 1 819 ? 13.161 8.575 4.066 1.00 73.94 819 SER A C 1
ATOM 6422 O O . SER A 1 819 ? 14.392 8.594 4.049 1.00 73.94 819 SER A O 1
ATOM 6424 N N . ILE A 1 820 ? 12.474 8.323 5.186 1.00 77.06 820 ILE A N 1
ATOM 6425 C CA . ILE A 1 820 ? 13.051 8.139 6.519 1.00 77.06 820 ILE A CA 1
ATOM 6426 C C . ILE A 1 820 ? 12.508 6.842 7.117 1.00 77.06 820 ILE A C 1
ATOM 6428 O O . ILE A 1 820 ? 11.312 6.762 7.371 1.00 77.06 820 ILE A O 1
ATOM 6432 N N . ASN A 1 821 ? 13.366 5.887 7.467 1.00 84.00 821 ASN A N 1
ATOM 6433 C CA . ASN A 1 821 ? 12.936 4.631 8.093 1.00 84.00 821 ASN A CA 1
ATOM 6434 C C . ASN A 1 821 ? 12.736 4.763 9.613 1.00 84.00 821 ASN A C 1
ATOM 6436 O O . ASN A 1 821 ? 13.415 5.553 10.280 1.00 84.00 821 ASN A O 1
ATOM 6440 N N . PHE A 1 822 ? 11.840 3.949 10.174 1.00 87.75 822 PHE A N 1
ATOM 6441 C CA . PHE A 1 822 ? 11.832 3.647 11.602 1.00 87.75 822 PHE A CA 1
ATOM 6442 C C . PHE A 1 822 ? 13.065 2.822 11.967 1.00 87.75 822 PHE A C 1
ATOM 6444 O O . PHE A 1 822 ? 13.447 1.907 11.242 1.00 87.75 822 PHE A O 1
ATOM 6451 N N . SER A 1 823 ? 13.687 3.137 13.101 1.00 87.12 823 SER A N 1
ATOM 6452 C CA . SER A 1 823 ? 14.950 2.493 13.486 1.00 87.12 823 SER A CA 1
ATOM 6453 C C . SER A 1 823 ? 14.757 1.127 14.149 1.00 87.12 823 SER A C 1
ATOM 6455 O O . SER A 1 823 ? 15.626 0.275 14.016 1.00 87.12 823 SER A O 1
ATOM 6457 N N . ASN A 1 824 ? 13.620 0.915 14.823 1.00 91.50 824 ASN A N 1
ATOM 6458 C CA . ASN A 1 824 ? 13.388 -0.245 15.695 1.00 91.50 824 ASN A CA 1
ATOM 6459 C C . ASN A 1 824 ? 12.155 -1.075 15.293 1.00 91.50 824 ASN A C 1
ATOM 6461 O O . ASN A 1 824 ? 11.569 -1.742 16.139 1.00 91.50 824 ASN A O 1
ATOM 6465 N N . GLY A 1 825 ? 11.715 -0.982 14.034 1.00 90.50 825 GLY A N 1
ATOM 6466 C CA . GLY A 1 825 ? 10.612 -1.796 13.514 1.00 90.50 825 GLY A CA 1
ATOM 6467 C C . GLY A 1 825 ? 9.329 -1.753 14.356 1.00 90.50 825 GLY A C 1
ATOM 6468 O O . GLY A 1 825 ? 8.954 -2.769 14.937 1.00 90.50 825 GLY A O 1
ATOM 6469 N N . PRO A 1 826 ? 8.628 -0.613 14.480 1.00 94.19 826 PRO A N 1
ATOM 6470 C CA . PRO A 1 826 ? 7.459 -0.526 15.345 1.00 94.19 826 PRO A CA 1
ATOM 6471 C C . PRO A 1 826 ? 6.319 -1.435 14.886 1.00 94.19 826 PRO A C 1
ATOM 6473 O O . PRO A 1 826 ? 6.066 -1.575 13.686 1.00 94.19 826 PRO A O 1
ATOM 6476 N N . ILE A 1 827 ? 5.565 -1.966 15.847 1.00 94.81 827 ILE A N 1
ATOM 6477 C CA . ILE A 1 827 ? 4.182 -2.386 15.610 1.00 94.81 827 ILE A CA 1
ATOM 6478 C C . ILE A 1 827 ? 3.331 -1.115 15.576 1.00 94.81 827 ILE A C 1
ATOM 6480 O O . ILE A 1 827 ? 3.374 -0.307 16.507 1.00 94.81 827 ILE A O 1
ATOM 6484 N N . ILE A 1 828 ? 2.558 -0.925 14.512 1.00 93.69 828 ILE A N 1
ATOM 6485 C CA . ILE A 1 828 ? 1.564 0.144 14.435 1.00 93.69 828 ILE A CA 1
ATOM 6486 C C . ILE A 1 828 ? 0.234 -0.417 14.923 1.00 93.69 828 ILE A C 1
ATOM 6488 O O . ILE A 1 828 ? -0.198 -1.471 14.470 1.00 93.69 828 ILE A O 1
ATOM 6492 N N . PHE A 1 829 ? -0.440 0.275 15.828 1.00 94.50 829 PHE A N 1
ATOM 6493 C CA . PHE A 1 829 ? -1.783 -0.080 16.264 1.00 94.50 829 PHE A CA 1
ATOM 6494 C C . PHE A 1 829 ? -2.730 1.078 15.942 1.00 94.50 829 PHE A C 1
ATOM 6496 O O . PHE A 1 829 ? -2.768 2.081 16.652 1.00 94.50 829 PHE A O 1
ATOM 6503 N N . LEU A 1 830 ? -3.475 0.940 14.842 1.00 90.12 830 LEU A N 1
ATOM 6504 C CA . LEU A 1 830 ? -4.503 1.882 14.403 1.00 90.12 830 LEU A CA 1
ATOM 6505 C C . LEU A 1 830 ? -5.841 1.519 15.044 1.00 90.12 830 LEU A C 1
ATOM 6507 O O . LEU A 1 830 ? -6.633 0.744 14.508 1.00 90.12 830 LEU A O 1
ATOM 6511 N N . ASN A 1 831 ? -6.094 2.098 16.210 1.00 88.19 831 ASN A N 1
ATOM 6512 C CA . ASN A 1 831 ? -7.330 1.916 16.945 1.00 88.19 831 ASN A CA 1
ATOM 6513 C C . ASN A 1 831 ? -8.283 3.082 16.670 1.00 88.19 831 ASN A C 1
ATOM 6515 O O . ASN A 1 831 ? -8.375 4.027 17.453 1.00 88.19 831 ASN A O 1
ATOM 6519 N N . SER A 1 832 ? -8.959 3.056 15.519 1.00 73.44 832 SER A N 1
ATOM 6520 C CA . SER A 1 832 ? -9.900 4.115 15.154 1.00 73.44 832 SER A CA 1
ATOM 6521 C C . SER A 1 832 ? -11.349 3.628 15.201 1.00 73.44 832 SER A C 1
ATOM 6523 O O . SER A 1 832 ? -11.678 2.551 14.703 1.00 73.44 832 SER A O 1
ATOM 6525 N N . CYS A 1 833 ? -12.232 4.431 15.802 1.00 60.78 833 CYS A N 1
ATOM 6526 C CA . CYS A 1 833 ? -13.619 4.032 16.101 1.00 60.78 833 CYS A CA 1
ATOM 6527 C C . CYS A 1 833 ? -14.442 3.716 14.833 1.00 60.78 833 CYS A C 1
ATOM 6529 O O . CYS A 1 833 ? -15.439 2.998 14.890 1.00 60.78 833 CYS A O 1
ATOM 6531 N N . SER A 1 834 ? -13.982 4.196 13.672 1.00 53.84 834 SER A N 1
ATOM 6532 C CA . SER A 1 834 ? -14.641 4.007 12.378 1.00 53.84 834 SER A CA 1
ATOM 6533 C C . SER A 1 834 ? -13.739 3.408 11.291 1.00 53.84 834 SER A C 1
ATOM 6535 O O . SER A 1 834 ? -14.181 3.359 10.149 1.00 53.84 834 SER A O 1
ATOM 6537 N N . SER A 1 835 ? -12.520 2.917 11.576 1.00 48.22 835 SER A N 1
ATOM 6538 C CA . SER A 1 835 ? -11.629 2.383 10.512 1.00 48.22 835 SER A CA 1
ATOM 6539 C C . SER A 1 835 ? -12.271 1.253 9.712 1.00 48.22 835 SER A C 1
ATOM 6541 O O . SER A 1 835 ? -12.103 1.192 8.501 1.00 48.22 835 SER A O 1
ATOM 6543 N N . GLY A 1 836 ? -13.071 0.400 10.355 1.00 42.31 836 GLY A N 1
ATOM 6544 C CA . GLY A 1 836 ? -13.730 -0.713 9.675 1.00 42.31 836 GLY A CA 1
ATOM 6545 C C . GLY A 1 836 ? -15.074 -0.390 9.007 1.00 42.31 836 GLY A C 1
ATOM 6546 O O . GLY A 1 836 ? -15.710 -1.275 8.434 1.00 42.31 836 GLY A O 1
ATOM 6547 N N . GLN A 1 837 ? -15.541 0.863 9.049 1.00 43.62 837 GLN A N 1
ATOM 6548 C CA . GLN A 1 837 ? -16.771 1.278 8.354 1.00 43.62 837 GLN A CA 1
ATOM 6549 C C . GLN A 1 837 ? -16.572 1.345 6.823 1.00 43.62 837 GLN A C 1
ATOM 6551 O O . GLN A 1 837 ? -17.547 1.429 6.079 1.00 43.62 837 GLN A O 1
ATOM 6556 N N . TYR A 1 838 ? -15.319 1.284 6.348 1.00 51.44 838 TYR A N 1
ATOM 6557 C CA . TYR A 1 838 ? -14.916 1.799 5.035 1.00 51.44 838 TYR A CA 1
ATOM 6558 C C . TYR A 1 838 ? -14.165 0.787 4.145 1.00 51.44 838 TYR A C 1
ATOM 6560 O O . TYR A 1 838 ? -13.491 1.181 3.202 1.00 51.44 838 TYR A O 1
ATOM 6568 N N . SER A 1 839 ? -14.409 -0.515 4.371 1.00 41.88 839 SER A N 1
ATOM 6569 C CA . SER A 1 839 ? -13.865 -1.702 3.676 1.00 41.88 839 SER A CA 1
ATOM 6570 C C . SER A 1 839 ? -12.628 -2.321 4.351 1.00 41.88 839 SER A C 1
ATOM 6572 O O . SER A 1 839 ? -11.572 -1.699 4.380 1.00 41.88 839 SER A O 1
ATOM 6574 N N . PRO A 1 840 ? -12.691 -3.596 4.778 1.00 41.56 840 PRO A N 1
ATOM 6575 C CA . PRO A 1 840 ? -11.530 -4.423 5.140 1.00 41.56 840 PRO A CA 1
ATOM 6576 C C . PRO A 1 840 ? -10.433 -4.487 4.070 1.00 41.56 840 PRO A C 1
ATOM 6578 O O . PRO A 1 840 ? -9.299 -4.832 4.374 1.00 41.56 840 PRO A O 1
ATOM 6581 N N . LEU A 1 841 ? -10.745 -4.120 2.821 1.00 43.59 841 LEU A N 1
ATOM 6582 C CA . LEU A 1 841 ? -9.776 -4.029 1.728 1.00 43.59 841 LEU A CA 1
ATOM 6583 C C . LEU A 1 841 ? -8.943 -2.737 1.746 1.00 43.59 841 LEU A C 1
ATOM 6585 O O . LEU A 1 841 ? -7.948 -2.675 1.037 1.00 43.59 841 LEU A O 1
ATOM 6589 N N . SER A 1 842 ? -9.365 -1.716 2.499 1.00 48.25 842 SER A N 1
ATOM 6590 C CA . SER A 1 842 ? -8.833 -0.350 2.425 1.00 48.25 842 SER A CA 1
ATOM 6591 C C . SER A 1 842 ? -7.567 -0.142 3.266 1.00 48.25 842 SER A C 1
ATOM 6593 O O . SER A 1 842 ? -6.719 0.660 2.880 1.00 48.25 842 SER A O 1
ATOM 6595 N N . LEU A 1 843 ? -7.375 -0.946 4.327 1.00 54.25 843 LEU A N 1
ATOM 6596 C CA . LEU A 1 843 ? -6.225 -0.872 5.251 1.00 54.25 843 LEU A CA 1
ATOM 6597 C C . LEU A 1 843 ? -4.854 -1.032 4.570 1.00 54.25 843 LEU A C 1
ATOM 6599 O O . LEU A 1 843 ? -3.815 -0.871 5.211 1.00 54.25 843 LEU A O 1
ATOM 6603 N N . THR A 1 844 ? -4.831 -1.366 3.279 1.00 61.47 844 THR A N 1
ATOM 6604 C CA . THR A 1 844 ? -3.619 -1.530 2.487 1.00 61.47 844 THR A CA 1
ATOM 6605 C C . THR A 1 844 ? -2.808 -0.245 2.419 1.00 61.47 844 THR A C 1
ATOM 6607 O O . THR A 1 844 ? -1.604 -0.321 2.589 1.00 61.47 844 THR A O 1
ATOM 6610 N N . ASN A 1 845 ? -3.404 0.941 2.252 1.00 72.06 845 ASN A N 1
ATOM 6611 C CA . ASN A 1 845 ? -2.603 2.132 1.936 1.00 72.06 845 ASN A CA 1
ATOM 6612 C C . ASN A 1 845 ? -1.799 2.642 3.139 1.00 72.06 845 ASN A C 1
ATOM 6614 O O . ASN A 1 845 ? -0.599 2.896 3.005 1.00 72.06 845 ASN A O 1
ATOM 6618 N N . PHE A 1 846 ? -2.408 2.760 4.327 1.00 76.69 846 PHE A N 1
ATOM 6619 C CA . PHE A 1 846 ? -1.636 3.068 5.536 1.00 76.69 846 PHE A CA 1
ATOM 6620 C C . PHE A 1 846 ? -0.643 1.956 5.864 1.00 76.69 846 PHE A C 1
ATOM 6622 O O . PHE A 1 846 ? 0.503 2.254 6.207 1.00 76.69 846 PHE A O 1
ATOM 6629 N N . PHE A 1 847 ? -1.049 0.689 5.737 1.00 77.94 847 PHE A N 1
ATOM 6630 C CA . PHE A 1 847 ? -0.161 -0.421 6.055 1.00 77.94 847 PHE A CA 1
ATOM 6631 C C . PHE A 1 847 ? 1.067 -0.453 5.139 1.00 77.94 847 PHE A C 1
ATOM 6633 O O . PHE A 1 847 ? 2.187 -0.478 5.647 1.00 77.94 847 PHE A O 1
ATOM 6640 N N . SER A 1 848 ? 0.868 -0.343 3.823 1.00 77.50 848 SER A N 1
ATOM 6641 C CA . SER A 1 848 ? 1.912 -0.215 2.804 1.00 77.50 848 SER A CA 1
ATOM 6642 C C . SER A 1 848 ? 2.866 0.927 3.126 1.00 77.50 848 SER A C 1
ATOM 6644 O O . SER A 1 848 ? 4.079 0.735 3.170 1.00 77.50 848 SER A O 1
ATOM 6646 N N . ARG A 1 849 ? 2.346 2.115 3.466 1.00 81.31 849 ARG A N 1
ATOM 6647 C CA . ARG A 1 849 ? 3.194 3.263 3.816 1.00 81.31 849 ARG A CA 1
ATOM 6648 C C . ARG A 1 849 ? 4.014 3.035 5.080 1.00 81.31 849 ARG A C 1
ATOM 6650 O O . ARG A 1 849 ? 5.210 3.307 5.078 1.00 81.31 849 ARG A O 1
ATOM 6657 N N . PHE A 1 850 ? 3.412 2.515 6.148 1.00 84.50 850 PHE A N 1
ATOM 6658 C CA . PHE A 1 850 ? 4.159 2.189 7.364 1.00 84.50 850 PHE A CA 1
ATOM 6659 C C . PHE A 1 850 ? 5.183 1.072 7.125 1.00 84.50 850 PHE A C 1
ATOM 6661 O O . PHE A 1 850 ? 6.280 1.123 7.685 1.00 84.50 850 PHE A O 1
ATOM 6668 N N . LYS A 1 851 ? 4.864 0.100 6.264 1.00 80.94 851 LYS A N 1
ATOM 6669 C CA . LYS A 1 851 ? 5.779 -0.968 5.849 1.00 80.94 851 LYS A CA 1
ATOM 6670 C C . LYS A 1 851 ? 6.963 -0.449 5.044 1.00 80.94 851 LYS A C 1
ATOM 6672 O O . LYS A 1 851 ? 8.093 -0.802 5.375 1.00 80.94 851 LYS A O 1
ATOM 6677 N N . GLU A 1 852 ? 6.741 0.444 4.079 1.00 81.44 852 GLU A N 1
ATOM 6678 C CA . GLU A 1 852 ? 7.803 1.160 3.353 1.00 81.44 852 GLU A CA 1
ATOM 6679 C C . GLU A 1 852 ? 8.734 1.902 4.333 1.00 81.44 852 GLU A C 1
ATOM 6681 O O . GLU A 1 852 ? 9.950 1.921 4.147 1.00 81.44 852 GLU A O 1
ATOM 6686 N N . LYS A 1 853 ? 8.183 2.414 5.442 1.00 84.50 853 LYS A N 1
ATOM 6687 C CA . LYS A 1 853 ? 8.920 3.035 6.554 1.00 84.50 853 LYS A CA 1
ATOM 6688 C C . LYS A 1 853 ? 9.583 2.039 7.526 1.00 84.50 853 LYS A C 1
ATOM 6690 O O . LYS A 1 853 ? 10.070 2.461 8.572 1.00 84.50 853 LYS A O 1
ATOM 6695 N N . GLN A 1 854 ? 9.636 0.743 7.208 1.00 85.19 854 GLN A N 1
ATOM 6696 C CA . GLN A 1 854 ? 10.200 -0.345 8.030 1.00 85.19 854 GLN A CA 1
ATOM 6697 C C . GLN A 1 854 ? 9.404 -0.698 9.303 1.00 85.19 854 GLN A C 1
ATOM 6699 O O . GLN A 1 854 ? 9.979 -1.205 10.262 1.00 85.19 854 GLN A O 1
ATOM 6704 N N . ALA A 1 855 ? 8.087 -0.468 9.352 1.00 88.56 855 ALA A N 1
ATOM 6705 C CA . ALA A 1 855 ? 7.257 -1.000 10.438 1.00 88.56 855 ALA A CA 1
ATOM 6706 C C . ALA A 1 855 ? 7.138 -2.537 10.374 1.00 88.56 855 ALA A C 1
ATOM 6708 O O . ALA A 1 855 ? 7.086 -3.147 9.300 1.00 88.56 855 ALA A O 1
ATOM 6709 N N . LEU A 1 856 ? 7.027 -3.188 11.531 1.00 87.81 856 LEU A N 1
ATOM 6710 C CA . LEU A 1 856 ? 6.884 -4.643 11.598 1.00 87.81 856 LEU A CA 1
ATOM 6711 C C . LEU A 1 856 ? 5.506 -5.141 11.204 1.00 87.81 856 LEU A C 1
ATOM 6713 O O . LEU A 1 856 ? 5.372 -6.228 10.638 1.00 87.81 856 LEU A O 1
ATOM 6717 N N . GLY A 1 857 ? 4.482 -4.350 11.470 1.00 87.88 857 GLY A N 1
ATOM 6718 C CA . GLY A 1 857 ? 3.120 -4.766 11.231 1.00 87.88 857 GLY A CA 1
ATOM 6719 C C . GLY A 1 857 ? 2.116 -3.724 11.667 1.00 87.88 857 GLY A C 1
ATOM 6720 O O . GLY A 1 857 ? 2.473 -2.702 12.257 1.00 87.88 857 GLY A O 1
ATOM 6721 N N . LEU A 1 858 ? 0.861 -4.027 11.382 1.00 88.75 858 LEU A N 1
ATOM 6722 C CA . LEU A 1 858 ? -0.290 -3.227 11.741 1.00 88.75 858 LEU A CA 1
ATOM 6723 C C . LEU A 1 858 ? -1.283 -4.069 12.555 1.00 88.75 858 LEU A C 1
ATOM 6725 O O . LEU A 1 858 ? -1.504 -5.241 12.273 1.00 88.75 858 LEU A O 1
ATOM 6729 N N . ILE A 1 859 ? -1.909 -3.472 13.560 1.00 91.62 859 ILE A N 1
ATOM 6730 C CA . ILE A 1 859 ? -3.146 -3.959 14.172 1.00 91.62 859 ILE A CA 1
ATOM 6731 C C . ILE A 1 859 ? -4.207 -2.922 13.850 1.00 91.62 859 ILE A C 1
ATOM 6733 O O . ILE A 1 859 ? -4.007 -1.735 14.115 1.00 91.62 859 ILE A O 1
ATOM 6737 N N . ALA A 1 860 ? -5.316 -3.355 13.272 1.00 87.88 860 ALA A N 1
ATOM 6738 C CA . ALA A 1 860 ? -6.399 -2.466 12.875 1.00 87.88 860 ALA A CA 1
ATOM 6739 C C . ALA A 1 860 ? -7.747 -3.177 12.977 1.00 87.88 860 ALA A C 1
ATOM 6741 O O . ALA A 1 860 ? -7.805 -4.393 13.174 1.00 87.88 860 ALA A O 1
ATOM 6742 N N . THR A 1 861 ? -8.831 -2.415 12.857 1.00 85.19 861 THR A N 1
ATOM 6743 C CA . THR A 1 861 ? -10.188 -2.956 12.911 1.00 85.19 861 THR A CA 1
ATOM 6744 C C . THR A 1 861 ? -10.759 -3.195 11.513 1.00 85.19 861 THR A C 1
ATOM 6746 O O . THR A 1 861 ? -10.734 -2.316 10.656 1.00 85.19 861 THR A O 1
ATOM 6749 N N . SER A 1 862 ? -11.306 -4.390 11.297 1.00 81.19 862 SER A N 1
ATOM 6750 C CA . SER A 1 862 ? -12.048 -4.796 10.099 1.00 81.19 862 SER A CA 1
ATOM 6751 C C . SER A 1 862 ? -13.477 -4.239 10.075 1.00 81.19 862 SER A C 1
ATOM 6753 O O . SER A 1 862 ? -14.064 -4.087 9.009 1.00 81.19 862 SER A O 1
ATOM 6755 N N . PHE A 1 863 ? -14.044 -3.899 11.237 1.00 83.12 863 PHE A N 1
ATOM 6756 C CA . PHE A 1 863 ? -15.378 -3.296 11.374 1.00 83.12 863 PHE A CA 1
ATOM 6757 C C . PHE A 1 863 ? -15.344 -2.116 12.359 1.00 83.12 863 PHE A C 1
ATOM 6759 O O . PHE A 1 863 ? -14.371 -1.988 13.106 1.00 83.12 863 PHE A O 1
ATOM 6766 N N . PRO A 1 864 ? -16.353 -1.223 12.363 1.00 81.69 864 PRO A N 1
ATOM 6767 C CA . PRO A 1 864 ? -16.449 -0.181 13.382 1.00 81.69 864 PRO A CA 1
ATOM 6768 C C . PRO A 1 864 ? -16.415 -0.786 14.786 1.00 81.69 864 PRO A C 1
ATOM 6770 O O . PRO A 1 864 ? -16.979 -1.858 15.012 1.00 81.69 864 PRO A O 1
ATOM 6773 N N . VAL A 1 865 ? -15.781 -0.085 15.722 1.00 85.69 865 VAL A N 1
ATOM 6774 C CA . VAL A 1 865 ? -15.710 -0.490 17.130 1.00 85.69 865 VAL A CA 1
ATOM 6775 C C . VAL A 1 865 ? -16.200 0.656 18.016 1.00 85.69 865 VAL A C 1
ATOM 6777 O O . VAL A 1 865 ? -15.933 1.819 17.703 1.00 85.69 865 VAL A O 1
ATOM 6780 N N . PRO A 1 866 ? -16.903 0.369 19.124 1.00 85.88 866 PRO A N 1
ATOM 6781 C CA . PRO A 1 866 ? -17.277 1.396 20.088 1.00 85.88 866 PRO A CA 1
ATOM 6782 C C . PRO A 1 866 ? -16.033 2.081 20.653 1.00 85.88 866 PRO A C 1
ATOM 6784 O O . PRO A 1 866 ? -15.044 1.412 20.949 1.00 85.88 866 PRO A O 1
ATOM 6787 N N . ALA A 1 867 ? -16.087 3.397 20.860 1.00 83.75 867 ALA A N 1
ATOM 6788 C CA . ALA A 1 867 ? -14.945 4.157 21.372 1.00 83.75 867 ALA A CA 1
ATOM 6789 C C . ALA A 1 867 ? -14.494 3.665 22.761 1.00 83.75 867 ALA A C 1
ATOM 6791 O O . ALA A 1 867 ? -13.320 3.372 22.973 1.00 83.75 867 ALA A O 1
ATOM 6792 N N . THR A 1 868 ? -15.432 3.488 23.695 1.00 84.56 868 THR A N 1
ATOM 6793 C CA . THR A 1 868 ? -15.139 2.976 25.045 1.00 84.56 868 THR A CA 1
ATOM 6794 C C . THR A 1 868 ? -14.495 1.594 25.003 1.00 84.56 868 THR A C 1
ATOM 6796 O O . THR A 1 868 ? -13.493 1.362 25.678 1.00 84.56 868 THR A O 1
ATOM 6799 N N . PHE A 1 869 ? -15.029 0.695 24.169 1.00 88.88 869 PHE A N 1
ATOM 6800 C CA . PHE A 1 869 ? -14.451 -0.629 23.951 1.00 88.88 869 PHE A CA 1
ATOM 6801 C C . PHE A 1 869 ? -13.047 -0.539 23.360 1.00 88.88 869 PHE A C 1
ATOM 6803 O O . PHE A 1 869 ? -12.131 -1.176 23.873 1.00 88.88 869 PHE A O 1
ATOM 6810 N N . GLY A 1 870 ? -12.866 0.273 22.317 1.00 90.56 870 GLY A N 1
ATOM 6811 C CA . GLY A 1 870 ? -11.583 0.447 21.654 1.00 90.56 870 GLY A CA 1
ATOM 6812 C C . GLY A 1 870 ? -10.498 0.899 22.624 1.00 90.56 870 GLY A C 1
ATOM 6813 O O . GLY A 1 870 ? -9.430 0.292 22.647 1.00 90.56 870 GLY A O 1
ATOM 6814 N N . ALA A 1 871 ? -10.778 1.896 23.465 1.00 90.12 871 ALA A N 1
ATOM 6815 C CA . ALA A 1 871 ? -9.845 2.356 24.491 1.00 90.12 871 ALA A CA 1
ATOM 6816 C C . ALA A 1 871 ? -9.439 1.228 25.453 1.00 90.12 871 ALA A C 1
ATOM 6818 O O . ALA A 1 871 ? -8.257 0.900 25.550 1.00 90.12 871 ALA A O 1
ATOM 6819 N N . ALA A 1 872 ? -10.413 0.571 26.088 1.00 90.31 872 ALA A N 1
ATOM 6820 C CA . ALA A 1 872 ? -10.139 -0.473 27.073 1.00 90.31 872 ALA A CA 1
ATOM 6821 C C . ALA A 1 872 ? -9.442 -1.707 26.463 1.00 90.31 872 ALA A C 1
ATOM 6823 O O . ALA A 1 872 ? -8.529 -2.282 27.058 1.00 90.31 872 ALA A O 1
ATOM 6824 N N . PHE A 1 873 ? -9.828 -2.090 25.243 1.00 93.75 873 PHE A N 1
ATOM 6825 C CA . PHE A 1 873 ? -9.186 -3.166 24.493 1.00 93.75 873 PHE A CA 1
ATOM 6826 C C . PHE A 1 873 ? -7.733 -2.827 24.150 1.00 93.75 873 PHE A C 1
ATOM 6828 O O . PHE A 1 873 ? -6.840 -3.658 24.332 1.00 93.75 873 PHE A O 1
ATOM 6835 N N . GLY A 1 874 ? -7.491 -1.599 23.680 1.00 94.31 874 GLY A N 1
ATOM 6836 C CA . GLY A 1 874 ? -6.156 -1.101 23.373 1.00 94.31 874 GLY A CA 1
ATOM 6837 C C . GLY A 1 874 ? -5.243 -1.138 24.595 1.00 94.31 874 GLY A C 1
ATOM 6838 O O . GLY A 1 874 ? -4.125 -1.649 24.515 1.00 94.31 874 GLY A O 1
ATOM 6839 N N . GLU A 1 875 ? -5.747 -0.681 25.742 1.00 93.56 875 GLU A N 1
ATOM 6840 C CA . GLU A 1 875 ? -5.002 -0.682 27.000 1.00 93.56 875 GLU A CA 1
ATOM 6841 C C . GLU A 1 875 ? -4.557 -2.086 27.428 1.00 93.56 875 GLU A C 1
ATOM 6843 O O . GLU A 1 875 ? -3.387 -2.307 27.767 1.00 93.56 875 GLU A O 1
ATOM 6848 N N . GLU A 1 876 ? -5.491 -3.038 27.429 1.00 94.50 876 GLU A N 1
ATOM 6849 C CA . GLU A 1 876 ? -5.236 -4.397 27.901 1.00 94.50 876 GLU A CA 1
ATOM 6850 C C . GLU A 1 876 ? -4.349 -5.177 26.922 1.00 94.50 876 GLU A C 1
ATOM 6852 O O . GLU A 1 876 ? -3.463 -5.919 27.356 1.00 94.50 876 GLU A O 1
ATOM 6857 N N . LEU A 1 877 ? -4.499 -4.961 25.609 1.00 96.19 877 LEU A N 1
ATOM 6858 C CA . LEU A 1 877 ? -3.622 -5.574 24.612 1.00 96.19 877 LEU A CA 1
ATOM 6859 C C . LEU A 1 877 ? -2.174 -5.086 24.757 1.00 96.19 877 LEU A C 1
ATOM 6861 O O . LEU A 1 877 ? -1.252 -5.905 24.809 1.00 96.19 877 LEU A O 1
ATOM 6865 N N . ILE A 1 878 ? -1.969 -3.768 24.876 1.00 96.38 878 ILE A N 1
ATOM 6866 C CA . ILE A 1 878 ? -0.635 -3.177 25.071 1.00 96.38 878 ILE A CA 1
ATOM 6867 C C . ILE A 1 878 ? -0.019 -3.685 26.373 1.00 96.38 878 ILE A C 1
ATOM 6869 O O . ILE A 1 878 ? 1.153 -4.057 26.398 1.00 96.38 878 ILE A O 1
ATOM 6873 N N . LYS A 1 879 ? -0.806 -3.755 27.449 1.00 94.88 879 LYS A N 1
ATOM 6874 C CA . LYS A 1 879 ? -0.351 -4.273 28.740 1.00 94.88 879 LYS A CA 1
ATOM 6875 C C . LYS A 1 879 ? 0.146 -5.715 28.638 1.00 94.88 879 LYS A C 1
ATOM 6877 O O . LYS A 1 879 ? 1.265 -5.978 29.062 1.00 94.88 879 LYS A O 1
ATOM 6882 N N . ARG A 1 880 ? -0.633 -6.623 28.038 1.00 95.06 880 ARG A N 1
ATOM 6883 C CA . ARG A 1 880 ? -0.252 -8.040 27.863 1.00 95.06 880 ARG A CA 1
ATOM 6884 C C . ARG A 1 880 ? 1.008 -8.210 27.026 1.00 95.06 880 ARG A C 1
ATOM 6886 O O . ARG A 1 880 ? 1.865 -9.026 27.357 1.00 95.06 880 ARG A O 1
ATOM 6893 N N . TYR A 1 881 ? 1.118 -7.423 25.962 1.00 95.31 881 TYR A N 1
ATOM 6894 C CA . TYR A 1 881 ? 2.306 -7.376 25.121 1.00 95.31 881 TYR A CA 1
ATOM 6895 C C . TYR A 1 881 ? 3.546 -6.918 25.913 1.00 95.31 881 TYR A C 1
ATOM 6897 O O . TYR A 1 881 ? 4.581 -7.585 25.898 1.00 95.31 881 TYR A O 1
ATOM 6905 N N . LEU A 1 882 ? 3.420 -5.837 26.691 1.00 94.88 882 LEU A N 1
ATOM 6906 C CA . LEU A 1 882 ? 4.481 -5.360 27.584 1.00 94.88 882 LEU A CA 1
ATOM 6907 C C . LEU A 1 882 ? 4.756 -6.305 28.763 1.00 94.88 882 LEU A C 1
ATOM 6909 O O . LEU A 1 882 ? 5.825 -6.216 29.345 1.00 94.88 882 LEU A O 1
ATOM 6913 N N . ASP A 1 883 ? 3.839 -7.213 29.104 1.00 92.56 883 ASP A N 1
ATOM 6914 C CA . ASP A 1 883 ? 4.020 -8.267 30.117 1.00 92.56 883 ASP A CA 1
ATOM 6915 C C . ASP A 1 883 ? 4.713 -9.531 29.565 1.00 92.56 883 ASP A C 1
ATOM 6917 O O . ASP A 1 883 ? 4.863 -10.523 30.277 1.00 92.56 883 ASP A O 1
ATOM 6921 N N . GLY A 1 884 ? 5.162 -9.504 28.303 1.00 90.69 884 GLY A N 1
ATOM 6922 C CA . GLY A 1 884 ? 5.989 -10.556 27.696 1.00 90.69 884 GLY A CA 1
ATOM 6923 C C . GLY A 1 884 ? 5.238 -11.556 26.820 1.00 90.69 884 GLY A C 1
ATOM 6924 O O . GLY A 1 884 ? 5.858 -12.462 26.249 1.00 90.69 884 GLY A O 1
ATOM 6925 N N . MET A 1 885 ? 3.922 -11.391 26.648 1.00 93.75 885 MET A N 1
ATOM 6926 C CA . MET A 1 885 ? 3.193 -12.136 25.619 1.00 93.75 885 MET A CA 1
ATOM 6927 C C . MET A 1 885 ? 3.626 -11.675 24.222 1.00 93.75 885 MET A C 1
ATOM 6929 O O . MET A 1 885 ? 3.969 -10.510 24.016 1.00 93.75 885 MET A O 1
ATOM 6933 N N . THR A 1 886 ? 3.574 -12.580 23.239 1.00 93.19 886 THR A N 1
ATOM 6934 C CA . THR A 1 886 ? 3.616 -12.128 21.838 1.00 93.19 886 THR A CA 1
ATOM 6935 C C . THR A 1 886 ? 2.382 -11.289 21.551 1.00 93.19 886 THR A C 1
ATOM 6937 O O . THR A 1 886 ? 1.327 -11.498 22.158 1.00 93.19 886 THR A O 1
ATOM 6940 N N . ILE A 1 887 ? 2.485 -10.369 20.599 1.00 94.06 887 ILE A N 1
ATOM 6941 C CA . ILE A 1 887 ? 1.342 -9.552 20.205 1.00 94.06 887 ILE A CA 1
ATOM 6942 C C . ILE A 1 887 ? 0.180 -10.410 19.687 1.00 94.06 887 ILE A C 1
ATOM 6944 O O . ILE A 1 887 ? -0.979 -10.148 20.013 1.00 94.06 887 ILE A O 1
ATOM 6948 N N . GLY A 1 888 ? 0.481 -11.481 18.945 1.00 93.12 888 GLY A N 1
ATOM 6949 C CA . GLY A 1 888 ? -0.534 -12.386 18.431 1.00 93.12 888 GLY A CA 1
ATOM 6950 C C . GLY A 1 888 ? -1.174 -13.246 19.520 1.00 93.12 888 GLY A C 1
ATOM 6951 O O . GLY A 1 888 ? -2.392 -13.421 19.524 1.00 93.12 888 GLY A O 1
ATOM 6952 N N . GLU A 1 889 ? -0.389 -13.748 20.476 1.00 94.06 889 GLU A N 1
ATOM 6953 C CA . GLU A 1 889 ? -0.909 -14.502 21.621 1.00 94.06 889 GLU A CA 1
ATOM 6954 C C . GLU A 1 889 ? -1.786 -13.619 22.509 1.00 94.06 889 GLU A C 1
ATOM 6956 O O . GLU A 1 889 ? -2.869 -14.046 22.912 1.00 94.06 889 GLU A O 1
ATOM 6961 N N . ALA A 1 890 ? -1.344 -12.390 22.787 1.00 95.75 890 ALA A N 1
ATOM 6962 C CA . ALA A 1 890 ? -2.097 -11.424 23.574 1.00 95.75 890 ALA A CA 1
ATOM 6963 C C . ALA A 1 890 ? -3.464 -11.142 22.936 1.00 95.75 890 ALA A C 1
ATOM 6965 O O . ALA A 1 890 ? -4.489 -11.222 23.617 1.00 95.75 890 ALA A O 1
ATOM 6966 N N . LEU A 1 891 ? -3.483 -10.898 21.621 1.00 95.56 891 LEU A N 1
ATOM 6967 C CA . LEU A 1 891 ? -4.703 -10.643 20.863 1.00 95.56 891 LEU A CA 1
ATOM 6968 C C . LEU A 1 891 ? -5.633 -11.860 20.835 1.00 95.56 891 LEU A C 1
ATOM 6970 O O . LEU A 1 891 ? -6.825 -11.737 21.115 1.00 95.56 891 LEU A O 1
ATOM 6974 N N . TRP A 1 892 ? -5.098 -13.045 20.535 1.00 95.00 892 TRP A N 1
ATOM 6975 C CA . TRP A 1 892 ? -5.886 -14.274 20.482 1.00 95.00 892 TRP A CA 1
ATOM 6976 C C . TRP A 1 892 ? -6.494 -14.623 21.845 1.00 95.00 892 TRP A C 1
ATOM 6978 O O . TRP A 1 892 ? -7.693 -14.881 21.926 1.00 95.00 892 TRP A O 1
ATOM 6988 N N . ARG A 1 893 ? -5.716 -14.568 22.934 1.00 95.31 893 ARG A N 1
ATOM 6989 C CA . ARG A 1 893 ? -6.232 -14.823 24.290 1.00 95.31 893 ARG A CA 1
ATOM 6990 C C . ARG A 1 893 ? -7.314 -13.821 24.683 1.00 95.31 893 ARG A C 1
ATOM 6992 O O . ARG A 1 893 ? -8.368 -14.241 25.152 1.00 95.31 893 ARG A O 1
ATOM 6999 N N . LEU A 1 894 ? -7.086 -12.530 24.431 1.00 95.44 894 LEU A N 1
ATOM 7000 C CA . LEU A 1 894 ? -8.050 -11.480 24.764 1.00 95.44 894 LEU A CA 1
ATOM 7001 C C . LEU A 1 894 ? -9.384 -11.678 24.024 1.00 95.44 894 LEU A C 1
ATOM 7003 O O . LEU A 1 894 ? -10.439 -11.598 24.644 1.00 95.44 894 LEU A O 1
ATOM 7007 N N . ARG A 1 895 ? -9.361 -12.036 22.731 1.00 95.06 895 ARG A N 1
ATOM 7008 C CA . ARG A 1 895 ? -10.582 -12.386 21.977 1.00 95.06 895 ARG A CA 1
ATOM 7009 C C . ARG A 1 895 ? -11.353 -13.538 22.620 1.00 95.06 895 ARG A C 1
ATOM 7011 O O . ARG A 1 895 ? -12.574 -13.480 22.716 1.00 95.06 895 ARG A O 1
ATOM 7018 N N . ARG A 1 896 ? -10.651 -14.588 23.049 1.00 94.56 896 ARG A N 1
ATOM 7019 C CA . ARG A 1 896 ? -11.280 -15.778 23.639 1.00 94.56 896 ARG A CA 1
ATOM 7020 C C . ARG A 1 896 ? -11.898 -15.497 25.001 1.00 94.56 896 ARG A C 1
ATOM 7022 O O . ARG A 1 896 ? -12.976 -16.005 25.280 1.00 94.56 896 ARG A O 1
ATOM 7029 N N . GLU A 1 897 ? -11.228 -14.702 25.824 1.00 94.19 897 GLU A N 1
ATOM 7030 C CA . GLU A 1 897 ? -11.758 -14.259 27.117 1.00 94.19 897 GLU A CA 1
ATOM 7031 C C . GLU A 1 897 ? -13.013 -13.401 26.926 1.00 94.19 897 GLU A C 1
ATOM 7033 O O . GLU A 1 897 ? -14.033 -13.667 27.549 1.00 94.19 897 GLU A O 1
ATOM 7038 N N . LEU A 1 898 ? -12.996 -12.454 25.984 1.00 93.69 898 LEU A N 1
ATOM 7039 C CA . LEU A 1 898 ? -14.177 -11.649 25.659 1.00 93.69 898 LEU A CA 1
ATOM 7040 C C . LEU A 1 898 ? -15.348 -12.499 25.152 1.00 93.69 898 LEU A C 1
ATOM 7042 O O . LEU A 1 898 ? -16.488 -12.271 25.547 1.00 93.69 898 LEU A O 1
ATOM 7046 N N . LEU A 1 899 ? -15.083 -13.515 24.328 1.00 93.62 899 LEU A N 1
ATOM 7047 C CA . LEU A 1 899 ? -16.125 -14.424 23.846 1.00 93.62 899 LEU A CA 1
ATOM 7048 C C . LEU A 1 899 ? -16.734 -15.296 24.952 1.00 93.62 899 LEU A C 1
ATOM 7050 O O . LEU A 1 899 ? -17.918 -15.613 24.862 1.00 93.62 899 LEU A O 1
ATOM 7054 N N . GLN A 1 900 ? -15.976 -15.648 25.998 1.00 90.44 900 GLN A N 1
ATOM 7055 C CA . GLN A 1 900 ? -16.530 -16.332 27.181 1.00 90.44 900 GLN A CA 1
ATOM 7056 C C . GLN A 1 900 ? -17.567 -15.457 27.896 1.00 90.44 900 GLN A C 1
ATOM 7058 O O . GLN A 1 900 ? -18.568 -15.969 28.391 1.00 90.44 900 GLN A O 1
ATOM 7063 N N . GLU A 1 901 ? -17.367 -14.141 27.854 1.00 88.94 901 GLU A N 1
ATOM 7064 C CA . GLU A 1 901 ? -18.292 -13.123 28.358 1.00 88.94 901 GLU A CA 1
ATOM 7065 C C . GLU A 1 901 ? -19.326 -12.678 27.305 1.00 88.94 901 GLU A C 1
ATOM 7067 O O . GLU A 1 901 ? -19.991 -11.656 27.471 1.00 88.94 901 GLU A O 1
ATOM 7072 N N . LYS A 1 902 ? -19.465 -13.426 26.199 1.00 90.88 902 LYS A N 1
ATOM 7073 C CA . LYS A 1 902 ? -20.375 -13.137 25.077 1.00 90.88 902 LYS A CA 1
ATOM 7074 C C . LYS A 1 902 ? -20.114 -11.800 24.373 1.00 90.88 902 LYS A C 1
ATOM 7076 O O . LYS A 1 902 ? -20.971 -11.311 23.646 1.00 90.88 902 LYS A O 1
ATOM 7081 N N . ASN A 1 903 ? -18.922 -11.223 24.515 1.00 92.44 903 ASN A N 1
ATOM 7082 C CA . ASN A 1 903 ? -18.516 -10.007 23.818 1.00 92.44 903 ASN A CA 1
ATOM 7083 C C . ASN A 1 903 ? -17.758 -10.345 22.516 1.00 92.44 903 ASN A C 1
ATOM 7085 O O . ASN A 1 903 ? -16.595 -10.758 22.565 1.00 92.44 903 ASN A O 1
ATOM 7089 N N . PRO A 1 904 ? -18.366 -10.154 21.326 1.00 93.94 904 PRO A N 1
ATOM 7090 C CA . PRO A 1 904 ? -17.737 -10.528 20.063 1.00 93.94 904 PRO A CA 1
ATOM 7091 C C . PRO A 1 904 ? -16.814 -9.447 19.481 1.00 93.94 904 PRO A C 1
ATOM 7093 O O . PRO A 1 904 ? -16.141 -9.706 18.485 1.00 93.94 904 PRO A O 1
ATOM 7096 N N . VAL A 1 905 ? -16.764 -8.235 20.047 1.00 93.00 905 VAL A N 1
ATOM 7097 C CA . VAL A 1 905 ? -16.137 -7.068 19.391 1.00 93.00 905 VAL A CA 1
ATOM 7098 C C . VAL A 1 905 ? -14.621 -7.221 19.246 1.00 93.00 905 VAL A C 1
ATOM 7100 O O . VAL A 1 905 ? -14.031 -6.702 18.299 1.00 93.00 905 VAL A O 1
ATOM 7103 N N . GLY A 1 906 ? -13.978 -8.025 20.100 1.00 93.56 906 GLY A N 1
ATOM 7104 C CA . GLY A 1 906 ? -12.562 -8.373 19.943 1.00 93.56 906 GLY A CA 1
ATOM 7105 C C . GLY A 1 906 ? -12.237 -9.045 18.597 1.00 93.56 906 GLY A C 1
ATOM 7106 O O . GLY A 1 906 ? -11.112 -8.924 18.108 1.00 93.56 906 GLY A O 1
ATOM 7107 N N . LEU A 1 907 ? -13.213 -9.715 17.967 1.00 94.88 907 LEU A N 1
ATOM 7108 C CA . LEU A 1 907 ? -13.069 -10.330 16.640 1.00 94.88 907 LEU A CA 1
ATOM 7109 C C . LEU A 1 907 ? -12.951 -9.303 15.512 1.00 94.88 907 LEU A C 1
ATOM 7111 O O . LEU A 1 907 ? -12.570 -9.663 14.406 1.00 94.88 907 LEU A O 1
ATOM 7115 N N . PHE A 1 908 ? -13.285 -8.036 15.761 1.00 92.38 908 PHE A N 1
ATOM 7116 C CA . PHE A 1 908 ? -13.181 -6.995 14.743 1.00 92.38 908 PHE A CA 1
ATOM 7117 C C . PHE A 1 908 ? -11.757 -6.477 14.590 1.00 92.38 908 PHE A C 1
ATOM 7119 O O . PHE A 1 908 ? -11.467 -5.852 13.580 1.00 92.38 908 PHE A O 1
ATOM 7126 N N . TYR A 1 909 ? -10.862 -6.733 15.542 1.00 91.62 909 TYR A N 1
ATOM 7127 C CA . TYR A 1 909 ? -9.439 -6.454 15.367 1.00 91.62 909 TYR A CA 1
ATOM 7128 C C . TYR A 1 909 ? -8.825 -7.545 14.507 1.00 91.62 909 TYR A C 1
ATOM 7130 O O . TYR A 1 909 ? -9.143 -8.707 14.728 1.00 91.62 909 TYR A O 1
ATOM 7138 N N . SER A 1 910 ? -7.908 -7.200 13.609 1.00 89.31 910 SER A N 1
ATOM 7139 C CA . SER A 1 910 ? -7.132 -8.148 12.804 1.00 89.31 910 SER A CA 1
ATOM 7140 C C . SER A 1 910 ? -5.636 -7.878 12.968 1.00 89.31 910 SER A C 1
ATOM 7142 O O . SER A 1 910 ? -5.207 -6.730 13.125 1.00 89.31 910 SER A O 1
ATOM 7144 N N . LEU A 1 911 ? -4.838 -8.949 12.958 1.00 91.56 911 LEU A N 1
ATOM 7145 C CA . LEU A 1 911 ? -3.387 -8.881 13.121 1.00 91.56 911 LEU A CA 1
ATOM 7146 C C . LEU A 1 911 ? -2.701 -8.889 11.760 1.00 91.56 911 LEU A C 1
ATOM 7148 O O . LEU A 1 911 ? -2.683 -9.915 11.081 1.00 91.56 911 LEU A O 1
ATOM 7152 N N . GLN A 1 912 ? -2.083 -7.770 11.399 1.00 87.75 912 GLN A N 1
ATOM 7153 C CA . GLN A 1 912 ? -1.252 -7.637 10.206 1.00 87.75 912 GLN A CA 1
ATOM 7154 C C . GLN A 1 912 ? 0.236 -7.512 10.556 1.00 87.75 912 GLN A C 1
ATOM 7156 O O . GLN A 1 912 ? 0.949 -6.605 10.129 1.00 87.75 912 GLN A O 1
ATOM 7161 N N . CYS A 1 913 ? 0.700 -8.397 11.428 1.00 85.75 913 CYS A N 1
ATOM 7162 C CA . CYS A 1 913 ? 2.035 -8.396 12.010 1.00 85.75 913 CYS A CA 1
ATOM 7163 C C . CYS A 1 913 ? 2.457 -9.853 12.235 1.00 85.75 913 CYS A C 1
ATOM 7165 O O . CYS A 1 913 ? 1.571 -10.665 12.518 1.00 85.75 913 CYS A O 1
ATOM 7167 N N . PRO A 1 914 ? 3.756 -10.205 12.146 1.00 86.56 914 PRO A N 1
ATOM 7168 C CA . PRO A 1 914 ? 4.193 -11.539 12.524 1.00 86.56 914 PRO A CA 1
ATOM 7169 C C . PRO A 1 914 ? 3.747 -11.874 13.951 1.00 86.56 914 PRO A C 1
ATOM 7171 O O . PRO A 1 914 ? 3.996 -11.126 14.903 1.00 86.56 914 PRO A O 1
ATOM 7174 N N . PHE A 1 915 ? 3.083 -13.013 14.088 1.00 87.88 915 PHE A N 1
ATOM 7175 C CA . PHE A 1 915 ? 2.394 -13.471 15.285 1.00 87.88 915 PHE A CA 1
ATOM 7176 C C . PHE A 1 915 ? 3.285 -13.433 16.528 1.00 87.88 915 PHE A C 1
ATOM 7178 O O . PHE A 1 915 ? 2.840 -13.037 17.605 1.00 87.88 915 PHE A O 1
ATOM 7185 N N . GLU A 1 916 ? 4.552 -13.817 16.370 1.00 87.94 916 GLU A N 1
ATOM 7186 C CA . GLU A 1 916 ? 5.493 -14.003 17.471 1.00 87.94 916 GLU A CA 1
ATOM 7187 C C . GLU A 1 916 ? 6.257 -12.748 17.899 1.00 87.94 916 GLU A C 1
ATOM 7189 O O . GLU A 1 916 ? 7.161 -12.861 18.721 1.00 87.94 916 GLU A O 1
ATOM 7194 N N . THR A 1 917 ? 5.896 -11.569 17.387 1.00 89.44 917 THR A N 1
ATOM 7195 C CA . THR A 1 917 ? 6.537 -10.307 17.787 1.00 89.44 917 THR A CA 1
ATOM 7196 C C . THR A 1 917 ? 6.351 -10.063 19.290 1.00 89.44 917 THR A C 1
ATOM 7198 O O . THR A 1 917 ? 5.219 -10.093 19.787 1.00 89.44 917 THR A O 1
ATOM 7201 N N . ARG A 1 918 ? 7.446 -9.822 20.025 1.00 91.25 918 ARG A N 1
ATOM 7202 C CA . ARG A 1 918 ? 7.465 -9.595 21.484 1.00 91.25 918 ARG A CA 1
ATOM 7203 C C . ARG A 1 918 ? 8.194 -8.303 21.840 1.00 91.25 918 ARG A C 1
ATOM 7205 O O . ARG A 1 918 ? 9.162 -7.933 21.185 1.00 91.25 918 ARG A O 1
ATOM 7212 N N . ALA A 1 919 ? 7.781 -7.691 22.949 1.00 91.00 919 ALA A N 1
ATOM 7213 C CA . ALA A 1 919 ? 8.559 -6.639 23.589 1.00 91.00 919 ALA A CA 1
ATOM 7214 C C . ALA A 1 919 ? 9.858 -7.218 24.170 1.00 91.00 919 ALA A C 1
ATOM 7216 O O . ALA A 1 919 ? 9.858 -8.325 24.713 1.00 91.00 919 ALA A O 1
ATOM 7217 N N . HIS A 1 920 ? 10.946 -6.451 24.105 1.00 86.50 920 HIS A N 1
ATOM 7218 C CA . HIS A 1 920 ? 12.188 -6.788 24.795 1.00 86.50 920 HIS A CA 1
ATOM 7219 C C . HIS A 1 920 ? 11.988 -6.792 26.316 1.00 86.50 920 HIS A C 1
ATOM 7221 O O . HIS A 1 920 ? 11.420 -5.848 26.869 1.00 86.50 920 HIS A O 1
ATOM 7227 N N . HIS A 1 921 ? 12.543 -7.804 26.986 1.00 76.44 921 HIS A N 1
ATOM 7228 C CA . HIS A 1 921 ? 12.662 -7.880 28.444 1.00 76.44 921 HIS A CA 1
ATOM 7229 C C . HIS A 1 921 ? 14.131 -8.044 28.831 1.00 76.44 921 HIS A C 1
ATOM 7231 O O . HIS A 1 921 ? 14.778 -8.988 28.380 1.00 76.44 921 HIS A O 1
ATOM 7237 N N . GLU A 1 922 ? 14.664 -7.131 29.649 1.00 60.62 922 GLU A N 1
ATOM 7238 C CA . GLU A 1 922 ? 15.977 -7.334 30.270 1.00 60.62 922 GLU A CA 1
ATOM 7239 C C . GLU A 1 922 ? 15.824 -8.446 31.322 1.00 60.62 922 GLU A C 1
ATOM 7241 O O . GLU A 1 922 ? 15.082 -8.280 32.292 1.00 60.62 922 GLU A O 1
ATOM 7246 N N . ASN A 1 923 ? 16.462 -9.599 31.089 1.00 44.47 923 ASN A N 1
ATOM 7247 C CA . ASN A 1 923 ? 16.501 -10.717 32.043 1.00 44.47 923 ASN A CA 1
ATOM 7248 C C . ASN A 1 923 ? 17.371 -10.418 33.265 1.00 44.47 923 ASN A C 1
ATOM 7250 O O . ASN A 1 923 ? 18.485 -9.873 33.073 1.00 44.47 923 ASN A O 1
#

pLDDT: mean 80.14, std 15.94, range [24.92, 97.5]

Foldseek 3Di:
DDLVVVQVVQPDPPDDDKDKDWDDPQQEPDDFDPDFFDALFKWKWKWFAWFDDQCQDDPRWGKAKKKKKWKWAAFLNDTDIQIFMGGCLDDQQPDPVSRDTTHHTGTRAETAHGNFDKMKIKMFMKIFTDDPVLSVLVVVLVVLSVLCRALQNVVSSVSRVVNSVSVVCSCVVGVIRRPWIDIDMDGTRRDTWGKIKIWSDDCVGDPPVQWHQDNSAIWGHPHPVGTDGDNPIGMIMMTMHMDGDDLCCLRNCQQQVLLVVLLVLCLDPVSQQVSLVSLLSNLVSLLSRSSHRQLRSLQLNVLSVVLSVVSNVVCVVPPNDDDDRDGVNVSSVDGDDSVVSVVVGHDDPVNSVPRDGDDDDDDPDDDDDDDDDPDDDPDDPPQDKFWFWFKDDPQDAQQEGEAQGKIKIKTATGRQDLNTQATEPPCVLVLVCLCVQHKKKKFKDWAQKDFPPQDRIDIFTHDPSHTPDIDITIITGHNDWAPQGFIWIFIADLQHTFWIATRGGTYDNHPPDRDDSDDRHHAHRDRVCSVVCPPPDHAQKEKEWEDHPFWIKIWIAGSVVRDTGIFTFDPHTLVNLQVLLLVLQVQLFVLAVDCLLLDLDQLLDFDDPPCLVVLQVNLLSLQQSLCVSLVSQVVGVRSVVVSVVLLPDFQAGEYEYEYAFFDDLQQSHAPDHHDSVDPVDRDPNCRGRLQRYLYAYAYTHLDGGLVQLLVLQQPDFAAEEEAAAPCQQVDPSNVVRPDRLLVVLVVLCVVQVPVLGPYYHYHADDPSVLCQQPDAQAAHQEYEYEFAKDWDDPDDPPTFIWTHRYDVDTDTLVSRDLVGAHRNQHEYEYLHQAPQSHASRRVCSNQSSNVSNRHQFYKYFNHGHHSSNSSSLVSQLVSVLSVWAFSSRSLSVSCNSCVVSSRNRSSRIHHNGPRRRGGHDDD

Radius of gyration: 32.91 Å; chains: 1; bounding box: 95×82×82 Å